Protein AF-A0A950QUF0-F1 (afdb_monomer)

Secondary structure (DSSP, 8-state):
-EESSHHHHHHHHHHHHHHHHHSHHHHHS-PPPEEEEESSHHHHHHHHHHHHHHHHTTT-GGGEEEE-SS-HHHHHHHHTTTTSTT-EEEEETTTTTT---PPPBS-STT--BTTS-EEETTTEEE-S-EEEESS--SSHHHHHHHHTTTSGGG---EEEE-EESTT-HHHHHH-HHHHHHHHHH--SS--HHHHHHHHHHHHHHHHHHHHHHHHHHHHHHHHHHHHHHHHHHHHHHHTTT-SHHHHHHHHHHHHHHHHHHHHHHT-HHHHHHHHHHHHHHHHHHHHHHTSTT----SSS-HHHHHHHHHHHTT--HHHHHHHTT--HHHHHHHHTTSSPPPHHHHHHHHHHHHTTT--HHHHHHHTTPPPHHHHHHHHTT--HHHHHHHHHHHTT--HHHHHTTSSSPPPHHHHHHHHTTSS---HHHHHHHHHHHHHHH---HHHHHHHTT---HHHHHHHTTT--HHHHHHHHHTT--HHHHHHHH-SPPTTHHHHHHHTPPPPHHHHHHHHHHHHHTT--HHHHHHHTT---HHHHHTT-TT--HHHHHHHHHHTTT--HHHHHHHTT--HHHHHHHTTTPPPPHHHHHHHHHHHHTTT--HHHHHHHTT---HHHHHHTTTTS-HHHHHHHHHHHHT--HHHHHHHHT--HHHHHHHHHS-PPPPHHHHHHHHHHHHHHH---HHHHHHHTT---HHHHHHHHTTS-HHHHHHHHHGGGTT-HHHHHHHHT--HHHHHHHHTT----HHHHHHHHHHHHHHH---HHHHHHHHHHHTT---TT----PPP--------------------S-S-HHHHHHHHHHHHHHHHHS-TTSHHHHHHHHHHHHHTT---HHHHHHHHHHHHTT-S-GGG-

Nearest PDB structures (foldseek):
  1nl3-assembly1_B  TM=4.683E-01  e=4.751E-07  Mycobacterium tuberculosis
  2b5a-assembly1_A  TM=7.982E-01  e=3.039E-01  [Bacillus] caldolyticus
  1y7y-assembly1_B  TM=8.575E-01  e=5.130E-01  Aeromonas hydrophila
  3f51-assembly1_A  TM=6.503E-01  e=1.730E-01  Corynebacterium glutamicum
  6jq1-assembly1_A  TM=7.047E-01  e=4.029E-01  Deinococcus geothermalis DSM 11300

Foldseek 3Di:
DEAADLVVLLVVVLVVVCLQCVDPLCVPQFRFQEEEEEQALVRLVVSLVVSLVSCVVVVLNVLEDEAHPPDLVSNVVLLQCRQAGSRYYRYYLPGNPPGQNDHDCCPDPPGGRQLQWTQGPPFGTAGGYEYEYAADDLAPVSVVVSVCNAQPPNGGGHYHYGYHLPPDPLLVVQPVVLSVVQVVPDDNDGDPVSVVVSSVSSSVRVVVVVVVVCVVCCVVVVLLVVLVVVLVVLVVVVVVPDPVSVVLNVVLVVLSVQLVVCVVVVNPVSNVVSSVVNVVSVVVVVVVVVPVPDDDQQPDDLLCLLVVLCVVLVHDLVRLCVQLVHDSVRNVCSNVVVDDDDPSSLVSSLVVVVVVVDDSLSSQSSNDQHDLVVLLVVLPPDDLLCNLVSLCVSSPHQLQSLQCLDVVRDHSVRNVCSNVVVDPDFLVRQLSSLVCCCPRNNHDSVSSCVSNVNDDLVRLLVVLPPPAQLSNLCSLCGPPDQVVLDVLLPPRDPCVSVVRNVHDDDQLVSLVSNLVSVVVVPHDSQSSLVSVVQHDQVVLLVVLPPDALLRSLVSLCVNHSDDLQNLCVQLVHHSVVSVVVVVPDHDQLSSQQSSLVVSVVVPHDSQSSCVSNVQDDLVVQLVVCLPPQQLSSVVSLCSSNVDDLVNPCVQLPHDSVVSCCVNPVSDQDDQSSLLSVLVCCCVVVVHDSVSSCSSSVPDDLVRVLVVLLPDALLVSQCVLCVVPPPPCPVLCVVLVHDSVVVVVSNVLAQDDLSSLLVSLVVCCVPVVHDSVSSSVSNCVNSVNDDPPDDDDDDDDDDDDDDDDDDDDDDDDDDDPDDDPVVVVVVVVVVVVVVVVPDPPDDDPVVVVVLVVVLVPDPDPVVSVVSVVVVVVPDPDPVSD

pLDDT: mean 72.19, std 18.05, range [24.27, 96.0]

Solvent-accessible surface area (backbone atoms only — not comparable to full-atom values): 49624 Å² total; per-residue (Å²): 89,59,30,64,35,60,67,55,29,51,50,57,51,43,55,50,53,50,53,54,60,69,33,74,71,30,62,73,70,58,28,56,16,34,42,35,37,20,80,36,44,67,54,23,53,55,48,46,58,53,44,33,53,63,29,43,82,72,77,46,33,86,42,60,46,71,28,57,67,85,46,66,69,62,30,52,59,47,52,76,45,44,28,37,78,46,22,32,34,31,26,13,69,79,59,66,71,96,64,80,70,64,60,50,67,39,85,52,94,93,46,64,44,43,50,58,74,43,77,41,92,100,67,45,77,35,16,34,31,35,32,42,29,56,47,82,55,84,41,70,72,60,38,49,61,58,48,53,63,13,37,51,96,82,41,46,38,34,73,47,49,29,31,45,65,53,94,27,69,67,45,58,72,45,24,39,75,52,48,53,51,50,58,72,74,29,72,99,60,59,53,67,70,60,53,52,51,40,53,49,50,17,33,52,47,47,48,51,53,50,48,57,49,44,55,55,44,47,59,51,48,48,54,51,49,51,52,48,52,52,47,53,55,48,49,61,47,37,80,72,69,49,70,71,57,50,58,53,47,58,53,51,52,52,37,53,51,51,28,51,50,19,60,76,72,69,35,64,67,57,25,51,53,30,50,50,52,48,50,50,51,49,48,48,47,51,54,60,58,62,43,92,79,75,86,78,60,86,84,56,58,53,18,55,35,51,45,51,56,34,59,74,67,73,50,53,69,65,57,50,19,64,70,31,75,41,59,53,70,63,50,51,34,30,46,69,57,77,43,86,85,52,68,72,59,49,50,34,46,38,49,52,44,34,76,71,73,44,57,61,61,58,47,48,45,41,66,62,35,66,52,51,67,60,53,50,61,73,25,53,93,47,58,51,21,53,28,54,45,48,58,37,54,46,70,69,45,51,45,49,65,51,17,64,63,37,88,77,67,41,51,36,66,58,46,50,34,23,43,70,58,78,44,79,78,52,69,67,55,50,50,35,52,26,46,49,37,23,74,63,67,64,32,60,46,68,63,44,30,50,40,59,69,48,78,50,62,67,54,54,55,58,74,37,58,91,50,52,71,21,51,38,46,46,60,73,47,58,89,56,53,61,61,61,55,27,63,64,43,49,96,49,62,91,61,53,54,54,40,27,45,74,55,49,79,74,55,46,70,53,46,47,35,44,46,53,32,44,33,72,73,65,36,63,54,68,62,50,33,43,73,72,69,22,55,56,44,72,69,52,60,70,59,35,70,98,42,53,51,58,53,40,51,49,53,57,40,65,37,42,59,57,49,72,60,59,50,18,55,79,53,74,45,52,59,68,55,58,56,42,30,75,70,74,43,82,74,55,66,51,48,54,53,44,43,30,58,60,37,36,80,71,63,36,60,43,70,61,53,34,49,57,50,72,44,77,56,63,71,64,56,53,57,74,36,64,87,46,56,66,19,50,35,54,50,49,53,33,65,74,56,61,60,52,73,80,70,47,30,68,75,62,70,51,56,67,68,65,50,45,37,27,58,73,72,54,46,74,71,56,70,77,50,34,52,42,51,33,47,47,47,24,66,80,66,69,37,63,52,68,60,38,26,58,69,53,69,50,82,51,62,65,60,56,52,60,66,44,73,81,49,58,44,46,53,41,55,44,63,76,41,57,90,43,73,89,44,62,70,54,54,23,65,74,74,71,44,57,63,69,57,55,52,40,49,63,69,63,50,78,69,62,68,77,58,50,49,54,54,21,50,50,41,25,77,77,65,66,35,62,43,66,64,48,34,51,51,51,34,51,47,49,69,55,72,66,96,84,69,76,87,85,77,83,87,82,86,86,87,83,89,87,85,89,86,84,82,88,86,87,79,84,83,80,75,101,74,91,56,81,63,61,57,51,52,54,47,54,52,52,50,53,57,54,69,68,59,64,95,83,70,64,74,67,58,60,51,52,56,49,53,58,53,50,70,71,51,90,51,71,66,61,39,50,50,52,53,56,62,50,61,76,74,58,95,56,80,90,80,113

Radius of gyration: 51.94 Å; Cα contacts (8 Å, |Δi|>4): 948; chains: 1; bounding box: 138×56×132 Å

Mean predicted aligned error: 23.49 Å

Structure (mmCIF, N/CA/C/O backbone):
data_AF-A0A950QUF0-F1
#
_entry.id   AF-A0A950QUF0-F1
#
loop_
_atom_site.group_PDB
_atom_site.id
_atom_site.type_symbol
_atom_site.label_atom_id
_atom_site.label_alt_id
_atom_site.label_comp_id
_atom_site.label_asym_id
_atom_site.label_entity_id
_atom_site.label_seq_id
_atom_site.pdbx_PDB_ins_code
_atom_site.Cartn_x
_atom_site.Cartn_y
_atom_site.Cartn_z
_atom_site.occupancy
_atom_site.B_iso_or_equiv
_atom_site.auth_seq_id
_atom_site.auth_comp_id
_atom_site.auth_asym_id
_atom_site.auth_atom_id
_atom_site.pdbx_PDB_model_num
ATOM 1 N N . THR A 1 1 ? -31.342 -5.186 59.972 1.00 90.19 1 THR A N 1
ATOM 2 C CA . THR A 1 1 ? -30.870 -5.818 61.210 1.00 90.19 1 THR A CA 1
ATOM 3 C C . THR A 1 1 ? -29.370 -5.875 61.145 1.00 90.19 1 THR A C 1
ATOM 5 O O . THR A 1 1 ? -28.851 -6.340 60.144 1.00 90.19 1 THR A O 1
ATOM 8 N N . TYR A 1 2 ? -28.683 -5.359 62.157 1.00 91.94 2 TYR A N 1
ATOM 9 C CA . TYR A 1 2 ? -27.223 -5.312 62.172 1.00 91.94 2 TYR A CA 1
ATOM 10 C C . TYR A 1 2 ? -26.726 -5.975 63.447 1.00 91.94 2 TYR A C 1
ATOM 12 O O . TYR A 1 2 ? -27.206 -5.630 64.528 1.00 91.94 2 TYR A O 1
ATOM 20 N N . THR A 1 3 ? -25.832 -6.949 63.312 1.00 91.88 3 THR A N 1
ATOM 21 C CA . THR A 1 3 ? -25.354 -7.795 64.416 1.00 91.88 3 THR A CA 1
ATOM 22 C C . THR A 1 3 ? -23.838 -7.741 64.545 1.00 91.88 3 THR A C 1
ATOM 24 O O . THR A 1 3 ? -23.136 -7.269 63.650 1.00 91.88 3 THR A O 1
ATOM 27 N N . ARG A 1 4 ? -23.301 -8.165 65.689 1.00 90.69 4 ARG A N 1
ATOM 28 C CA . ARG A 1 4 ? -21.857 -8.104 65.924 1.00 90.69 4 ARG A CA 1
ATOM 29 C C . ARG A 1 4 ? -21.158 -9.182 65.119 1.00 90.69 4 ARG A C 1
ATOM 31 O O . ARG A 1 4 ? -20.180 -8.898 64.435 1.00 90.69 4 ARG A O 1
ATOM 38 N N . THR A 1 5 ? -21.711 -10.389 65.156 1.00 91.75 5 THR A N 1
ATOM 39 C CA . THR A 1 5 ? -21.129 -11.570 64.518 1.00 91.75 5 THR A CA 1
ATOM 40 C C . THR A 1 5 ? -22.002 -12.106 63.387 1.00 91.75 5 THR A C 1
ATOM 42 O O . THR A 1 5 ? -23.215 -11.865 63.320 1.00 91.75 5 THR A O 1
ATOM 45 N N . ARG A 1 6 ? -21.378 -12.891 62.504 1.00 93.00 6 ARG A N 1
ATOM 46 C CA . ARG A 1 6 ? -22.056 -13.632 61.433 1.00 93.00 6 ARG A CA 1
ATOM 47 C C . ARG A 1 6 ? -23.062 -14.662 61.968 1.00 93.00 6 ARG A C 1
ATOM 49 O O . ARG A 1 6 ? -24.102 -14.883 61.358 1.00 93.00 6 ARG A O 1
ATOM 56 N N . GLU A 1 7 ? -22.785 -15.270 63.119 1.00 93.38 7 GLU A N 1
ATOM 57 C CA . GLU A 1 7 ? -23.691 -16.242 63.747 1.00 93.38 7 GLU A CA 1
ATOM 58 C C . GLU A 1 7 ? -24.973 -15.580 64.268 1.00 93.38 7 GLU A C 1
ATOM 60 O O . GLU A 1 7 ? -26.074 -16.072 64.014 1.00 93.38 7 GLU A O 1
ATOM 65 N N . GLU A 1 8 ? -24.858 -14.414 64.909 1.00 93.19 8 GLU A N 1
ATOM 66 C CA . G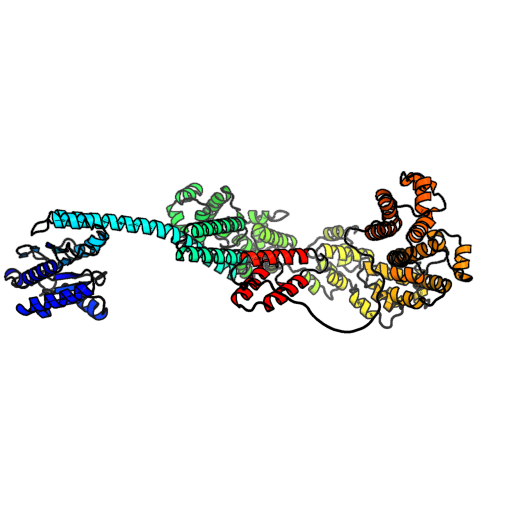LU A 1 8 ? -26.019 -13.602 65.296 1.00 93.19 8 GLU A CA 1
ATOM 67 C C . GLU A 1 8 ? -26.837 -13.164 64.075 1.00 93.19 8 GLU A C 1
ATOM 69 O O . GLU A 1 8 ? -28.068 -13.195 64.121 1.00 93.19 8 GLU A O 1
ATOM 74 N N . LYS A 1 9 ? -26.163 -12.812 62.967 1.00 94.19 9 LYS A N 1
ATOM 75 C CA . LYS A 1 9 ? -26.804 -12.455 61.691 1.00 94.19 9 LYS A CA 1
ATOM 76 C C . LYS A 1 9 ? -27.680 -13.596 61.191 1.00 94.19 9 LYS A C 1
ATOM 78 O O . LYS A 1 9 ? -28.854 -13.390 60.884 1.00 94.19 9 LYS A O 1
ATOM 83 N N . TYR A 1 10 ? -27.113 -14.802 61.115 1.00 95.50 10 TYR A N 1
ATOM 84 C CA . TYR A 1 10 ? -27.828 -15.987 60.648 1.00 95.50 10 TYR A CA 1
ATOM 85 C C . TYR A 1 10 ? -28.983 -16.358 61.563 1.00 95.50 10 TYR A C 1
ATOM 87 O O . TYR A 1 10 ? -30.069 -16.630 61.059 1.00 95.50 10 TYR A O 1
ATOM 95 N N . LYS A 1 11 ? -28.786 -16.311 62.883 1.00 95.00 11 LYS A N 1
ATOM 96 C CA . LYS A 1 11 ? -29.863 -16.559 63.842 1.00 95.00 11 LYS A CA 1
ATOM 97 C C . LYS A 1 11 ? -31.024 -15.581 63.645 1.00 95.00 11 LYS A C 1
ATOM 99 O O . LYS A 1 11 ? -32.147 -16.021 63.436 1.00 95.00 11 LYS A O 1
ATOM 104 N N . ALA A 1 12 ? -30.745 -14.277 63.611 1.00 94.25 12 ALA A N 1
ATOM 105 C CA . ALA A 1 12 ? -31.776 -13.254 63.438 1.00 94.25 12 ALA A CA 1
ATOM 106 C C . ALA A 1 12 ? -32.532 -13.389 62.104 1.00 94.25 12 ALA A C 1
ATOM 108 O O . ALA A 1 12 ? -33.741 -13.174 62.055 1.00 94.25 12 ALA A O 1
ATOM 109 N N . LEU A 1 13 ? -31.835 -13.754 61.023 1.00 96.00 13 LEU A N 1
ATOM 110 C CA . LEU A 1 13 ? -32.458 -14.019 59.726 1.00 96.00 13 LEU A CA 1
ATOM 111 C C . LEU A 1 13 ? -33.367 -15.251 59.773 1.00 96.00 13 LEU A C 1
ATOM 113 O O . LEU A 1 13 ? -34.480 -15.200 59.257 1.00 96.00 13 LEU A O 1
ATOM 117 N N . ILE A 1 14 ? -32.906 -16.349 60.376 1.00 95.12 14 ILE A N 1
ATOM 118 C CA . ILE A 1 14 ? -33.674 -17.597 60.482 1.00 95.12 14 ILE A CA 1
ATOM 119 C C . ILE A 1 14 ? -34.921 -17.391 61.347 1.00 95.12 14 ILE A C 1
ATOM 121 O O . ILE A 1 14 ? -36.003 -17.799 60.930 1.00 95.12 14 ILE A O 1
ATOM 125 N N . ASP A 1 15 ? -34.791 -16.715 62.491 1.00 93.06 15 ASP A N 1
ATOM 126 C CA . ASP A 1 15 ? -35.910 -16.401 63.388 1.00 93.06 15 ASP A CA 1
ATOM 127 C C . ASP A 1 15 ? -36.995 -15.597 62.648 1.00 93.06 15 ASP A C 1
ATOM 129 O O . ASP A 1 15 ? -38.187 -15.902 62.730 1.00 93.06 15 ASP A O 1
ATOM 133 N N . ASP A 1 16 ? -36.580 -14.616 61.845 1.00 92.62 16 ASP A N 1
ATOM 134 C CA . ASP A 1 16 ? -37.475 -13.815 61.012 1.00 92.62 16 ASP A CA 1
ATOM 135 C C . ASP A 1 16 ? -38.139 -14.636 59.889 1.00 92.62 16 ASP A C 1
ATOM 137 O O . ASP A 1 16 ? -39.334 -14.471 59.635 1.00 92.62 16 ASP A O 1
ATOM 141 N N . VAL A 1 17 ? -37.410 -15.552 59.237 1.00 92.56 17 VAL A N 1
ATOM 142 C CA . VAL A 1 17 ? -37.986 -16.482 58.246 1.00 92.56 17 VAL A CA 1
ATOM 143 C C . VAL A 1 17 ? -39.046 -17.366 58.898 1.00 92.56 17 VAL A C 1
ATOM 145 O O . VAL A 1 17 ? -40.154 -17.459 58.374 1.00 92.56 17 VAL A O 1
ATOM 148 N N . VAL A 1 18 ? -38.743 -17.970 60.051 1.00 90.62 18 VAL A N 1
ATOM 149 C CA . VAL A 1 18 ? -39.686 -18.810 60.804 1.00 90.62 18 VAL A CA 1
ATOM 150 C C . VAL A 1 18 ? -40.925 -18.007 61.190 1.00 90.62 18 VAL A C 1
ATOM 152 O O . VAL A 1 18 ? -42.047 -18.481 61.005 1.00 90.62 18 VAL A O 1
ATOM 155 N N . LYS A 1 19 ? -40.760 -16.768 61.659 1.00 87.75 19 LYS A N 1
ATOM 156 C CA . LYS A 1 19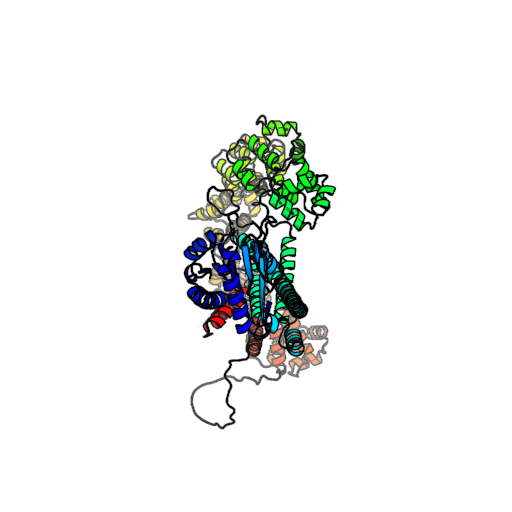 ? -41.872 -15.880 62.020 1.00 87.75 19 LYS A CA 1
ATOM 157 C C . LYS A 1 19 ? -42.780 -15.554 60.829 1.00 87.75 19 LYS A C 1
ATOM 159 O O . LYS A 1 19 ? -44.005 -15.571 60.963 1.00 87.75 19 LYS A O 1
ATOM 164 N N . LEU A 1 20 ? -42.193 -15.296 59.660 1.00 87.81 20 LEU A N 1
ATOM 165 C CA . LEU A 1 20 ? -42.927 -14.985 58.428 1.00 87.81 20 LEU A CA 1
ATOM 166 C C . LEU A 1 20 ? -43.755 -16.165 57.895 1.00 87.81 20 LEU A C 1
ATOM 168 O O . LEU A 1 20 ? -44.671 -15.939 57.104 1.00 87.81 20 LEU A O 1
ATOM 172 N N . VAL A 1 21 ? -43.454 -17.402 58.309 1.00 87.19 21 VAL A N 1
ATOM 173 C CA . VAL A 1 21 ? -44.126 -18.609 57.794 1.00 87.19 21 VAL A CA 1
ATOM 174 C C . VAL A 1 21 ? -44.952 -19.374 58.829 1.00 87.19 21 VAL A C 1
ATOM 176 O O . VAL A 1 21 ? -45.856 -20.104 58.436 1.00 87.19 21 VAL A O 1
ATOM 179 N N . SER A 1 22 ? -44.675 -19.218 60.129 1.00 80.50 22 SER A N 1
ATOM 180 C CA . SER A 1 22 ? -45.321 -19.992 61.206 1.00 80.50 22 SER A CA 1
ATOM 181 C C . SER A 1 22 ? -46.364 -19.216 62.023 1.00 80.50 22 SER A C 1
ATOM 183 O O . SER A 1 22 ? -47.095 -19.815 62.810 1.00 80.50 22 SER A O 1
ATOM 185 N N . THR A 1 23 ? -46.479 -17.896 61.843 1.00 75.88 23 THR A N 1
ATOM 186 C CA . THR A 1 23 ? -47.467 -17.082 62.570 1.00 75.88 23 THR A CA 1
ATOM 187 C C . THR A 1 23 ? -48.897 -17.345 62.096 1.00 75.88 23 THR A C 1
ATOM 189 O O . THR A 1 23 ? -49.161 -17.575 60.915 1.00 75.88 23 THR A O 1
ATOM 192 N N . GLN A 1 24 ? -49.855 -17.281 63.026 1.00 65.44 24 GLN A N 1
ATOM 193 C CA . GLN A 1 24 ? -51.269 -17.525 62.731 1.00 65.44 24 GLN A CA 1
ATOM 194 C C . GLN A 1 24 ? -51.820 -16.520 61.702 1.00 65.44 24 GLN A C 1
ATOM 196 O O . GLN A 1 24 ? -52.626 -16.900 60.856 1.00 65.44 24 GLN A O 1
ATOM 201 N N . GLU A 1 25 ? -51.337 -15.271 61.712 1.00 67.69 25 GLU A N 1
ATOM 202 C CA . GLU A 1 25 ? -51.666 -14.257 60.700 1.00 67.69 25 GLU A CA 1
ATOM 203 C C . GLU A 1 25 ? -51.113 -14.618 59.308 1.00 67.69 25 GLU A C 1
ATOM 205 O O . GLU A 1 25 ? -51.820 -14.477 58.307 1.00 67.69 25 GLU A O 1
ATOM 210 N N . ALA A 1 26 ? -49.886 -15.151 59.230 1.00 64.50 26 ALA A N 1
ATOM 211 C CA . ALA A 1 26 ? -49.282 -15.595 57.972 1.00 64.50 26 ALA A CA 1
ATOM 212 C C . ALA A 1 26 ? -50.003 -16.814 57.366 1.00 64.50 26 ALA A C 1
ATOM 214 O O . ALA A 1 26 ? -50.144 -16.914 56.143 1.00 64.50 26 ALA A O 1
ATOM 215 N N . LEU A 1 27 ? -50.504 -17.721 58.210 1.00 65.12 27 LEU A N 1
ATOM 216 C CA . LEU A 1 27 ? -51.204 -18.938 57.786 1.00 65.12 27 LEU A CA 1
ATOM 217 C C . LEU A 1 27 ? -52.636 -18.678 57.277 1.00 65.12 27 LEU A C 1
ATOM 219 O O . LEU A 1 27 ? -53.136 -19.453 56.464 1.00 65.12 27 LEU A O 1
ATOM 223 N N . GLN A 1 28 ? -53.291 -17.586 57.691 1.00 62.69 28 GLN A N 1
ATOM 224 C CA . GLN A 1 28 ? -54.681 -17.281 57.307 1.00 62.69 28 GLN A CA 1
ATOM 225 C C . GLN A 1 28 ? -54.848 -16.710 55.885 1.00 62.69 28 GLN A C 1
ATOM 227 O O . GLN A 1 28 ? -55.904 -16.891 55.283 1.00 62.69 28 GLN A O 1
ATOM 232 N N . VAL A 1 29 ? -53.838 -16.025 55.329 1.00 57.72 29 VAL A N 1
ATOM 233 C CA . VAL A 1 29 ? -53.965 -15.231 54.076 1.00 57.72 29 VAL A CA 1
ATOM 234 C C . VAL A 1 29 ? -53.033 -15.741 52.952 1.00 57.72 29 VAL A C 1
ATOM 236 O O . VAL A 1 29 ? -52.865 -15.100 51.912 1.00 57.72 29 VAL A O 1
ATOM 239 N N . ALA A 1 30 ? -52.488 -16.949 53.132 1.00 67.56 30 ALA A N 1
ATOM 240 C CA . ALA A 1 30 ? -51.415 -17.585 52.360 1.00 67.56 30 ALA A CA 1
ATOM 241 C C . ALA A 1 30 ? -50.027 -16.956 52.580 1.00 67.56 30 ALA A C 1
ATOM 243 O O . ALA A 1 30 ? -49.813 -15.760 52.346 1.00 67.56 30 ALA A O 1
ATOM 244 N N . VAL A 1 31 ? -49.068 -17.810 52.958 1.00 79.94 31 VAL A N 1
ATOM 245 C CA . VAL A 1 31 ? -47.664 -17.454 53.204 1.00 79.94 31 VAL A CA 1
ATOM 246 C C . VAL A 1 31 ? -47.082 -16.740 51.980 1.00 79.94 31 VAL A C 1
ATOM 248 O O . VAL A 1 31 ? -47.213 -17.206 50.843 1.00 79.94 31 VAL A O 1
ATOM 251 N N . ARG A 1 32 ? -46.463 -15.577 52.197 1.00 87.06 32 ARG A N 1
ATOM 252 C CA . ARG A 1 32 ? -45.861 -14.775 51.123 1.00 87.06 32 ARG A CA 1
ATOM 253 C C . ARG A 1 32 ? -44.542 -15.402 50.661 1.00 87.06 32 ARG A C 1
ATOM 255 O O . ARG A 1 32 ? -43.843 -15.985 51.486 1.00 87.06 32 ARG A O 1
ATOM 262 N N . PRO A 1 33 ? -44.190 -15.310 49.366 1.00 90.81 33 PRO A N 1
ATOM 263 C CA . PRO A 1 33 ? -42.907 -15.804 48.893 1.00 90.81 33 PRO A CA 1
ATOM 264 C C . PRO A 1 33 ? -41.757 -15.019 49.536 1.00 90.81 33 PRO A C 1
ATOM 266 O O . PRO A 1 33 ? -41.827 -13.791 49.659 1.00 90.81 33 PRO A O 1
ATOM 269 N N . ILE A 1 34 ? -40.701 -15.734 49.921 1.00 92.94 34 ILE A N 1
ATOM 270 C CA . ILE A 1 34 ? -39.502 -15.185 50.557 1.00 92.94 34 ILE A CA 1
ATOM 271 C C . ILE A 1 34 ? -38.295 -15.473 49.664 1.00 92.94 34 ILE A C 1
ATOM 273 O O . ILE A 1 34 ? -37.986 -16.626 49.361 1.00 92.94 34 ILE A O 1
ATOM 277 N N . LEU A 1 35 ? -37.588 -14.420 49.266 1.00 92.94 35 LEU A N 1
ATOM 278 C CA . LEU A 1 35 ? -36.304 -14.485 48.582 1.00 92.94 35 LEU A CA 1
ATOM 279 C C . LEU A 1 35 ? -35.198 -14.069 49.549 1.00 92.94 35 LEU A C 1
ATOM 281 O O . LEU A 1 35 ? -35.143 -12.919 49.976 1.00 92.94 35 LEU A O 1
ATOM 285 N N . ILE A 1 36 ? -34.295 -14.992 49.847 1.00 95.06 36 ILE A N 1
ATOM 286 C CA . ILE A 1 36 ? -33.121 -14.776 50.683 1.00 95.06 36 ILE A CA 1
ATOM 287 C C . ILE A 1 36 ? -31.928 -14.604 49.750 1.00 95.06 36 ILE A C 1
ATOM 289 O O . ILE A 1 36 ? -31.498 -15.557 49.105 1.00 95.06 36 ILE A O 1
ATOM 293 N N . ASN A 1 37 ? -31.433 -13.378 49.629 1.00 93.44 37 ASN A N 1
ATOM 294 C CA . ASN A 1 37 ? -30.298 -13.050 48.780 1.00 93.44 37 ASN A CA 1
ATOM 295 C C . ASN A 1 37 ? -29.003 -13.203 49.582 1.00 93.44 37 ASN A C 1
ATOM 297 O O . ASN A 1 37 ? -28.726 -12.372 50.443 1.00 93.44 37 ASN A O 1
ATOM 301 N N . ALA A 1 38 ? -28.254 -14.266 49.292 1.00 93.06 38 ALA A N 1
ATOM 302 C CA . ALA A 1 38 ? -26.960 -14.572 49.889 1.00 93.06 38 ALA A CA 1
ATOM 303 C C . ALA A 1 38 ? -25.811 -13.870 49.144 1.00 93.06 38 ALA A C 1
ATOM 305 O O . ALA A 1 38 ? -25.875 -13.699 47.918 1.00 93.06 38 ALA A O 1
ATOM 306 N N . GLU A 1 39 ? -24.740 -13.519 49.858 1.00 88.75 39 GLU A N 1
ATOM 307 C CA . GLU A 1 39 ? -23.547 -12.873 49.299 1.00 88.75 39 GLU A CA 1
ATOM 308 C C . GLU A 1 39 ? -22.804 -13.788 48.326 1.00 88.75 39 GLU A C 1
ATOM 310 O O . GLU A 1 39 ? -22.406 -13.365 47.238 1.00 88.75 39 GLU A O 1
ATOM 315 N N . SER A 1 40 ? -22.682 -15.067 48.680 1.00 89.12 40 SER A N 1
ATOM 316 C CA . SER A 1 40 ? -21.937 -16.060 47.911 1.00 89.12 40 SER A CA 1
ATOM 317 C C . SER A 1 40 ? -22.694 -17.390 47.789 1.00 89.12 40 SER A C 1
ATOM 319 O O . SER A 1 40 ? -23.598 -17.673 48.582 1.00 89.12 40 SER A O 1
ATOM 321 N N . PRO A 1 41 ? -22.332 -18.245 46.812 1.00 90.06 41 PRO A N 1
ATOM 322 C CA . PRO A 1 41 ? -22.863 -19.607 46.714 1.00 90.06 41 PRO A CA 1
ATOM 323 C C . PRO A 1 41 ? -22.627 -20.450 47.974 1.00 90.06 41 PRO A C 1
ATOM 325 O O . PRO A 1 41 ? -23.470 -21.270 48.332 1.00 90.06 41 PRO A O 1
ATOM 328 N N . ASP A 1 42 ? -21.506 -20.242 48.664 1.00 91.88 42 ASP A N 1
ATOM 329 C CA . ASP A 1 42 ? -21.178 -20.993 49.877 1.00 91.88 42 ASP A CA 1
ATOM 330 C C . ASP A 1 42 ? -22.017 -20.525 51.070 1.00 91.88 42 ASP A C 1
ATOM 332 O O . ASP A 1 42 ? -22.545 -21.352 51.816 1.00 91.88 42 ASP A O 1
ATOM 336 N N . GLU A 1 43 ? -22.237 -19.212 51.208 1.00 92.38 43 GLU A N 1
ATOM 337 C CA . GLU A 1 43 ? -23.187 -18.683 52.191 1.00 92.38 43 GLU A CA 1
ATOM 338 C C . GLU A 1 43 ? -24.611 -19.191 51.912 1.00 92.38 43 GLU A C 1
ATOM 340 O O . GLU A 1 43 ? -25.308 -19.604 52.842 1.00 92.38 43 GLU A O 1
ATOM 345 N N . ALA A 1 44 ? -25.026 -19.242 50.640 1.00 92.56 44 ALA A N 1
ATOM 346 C CA . ALA A 1 44 ? -26.327 -19.779 50.247 1.00 92.56 44 ALA A CA 1
ATOM 347 C C . ALA A 1 44 ? -26.511 -21.239 50.697 1.00 92.56 44 ALA A C 1
ATOM 349 O O . ALA A 1 44 ? -27.566 -21.588 51.223 1.00 92.56 44 ALA A O 1
ATOM 350 N N . ALA A 1 45 ? -25.483 -22.080 50.543 1.00 92.38 45 ALA A N 1
ATOM 351 C CA . ALA A 1 45 ? -25.518 -23.476 50.976 1.00 92.38 45 ALA A CA 1
ATOM 352 C C . ALA A 1 45 ? -25.575 -23.620 52.510 1.00 92.38 45 ALA A C 1
ATOM 354 O O . ALA A 1 45 ? -26.317 -24.453 53.036 1.00 92.38 45 ALA A O 1
ATOM 355 N N . ILE A 1 46 ? -24.827 -22.789 53.248 1.00 94.19 46 ILE A N 1
ATOM 356 C CA . ILE A 1 46 ? -24.869 -22.774 54.720 1.00 94.19 46 ILE A CA 1
ATOM 357 C C . ILE A 1 46 ? -26.266 -22.378 55.209 1.00 94.19 46 ILE A C 1
ATOM 359 O O . ILE A 1 46 ? -26.836 -23.049 56.076 1.00 94.19 46 ILE A O 1
ATOM 363 N N . LEU A 1 47 ? -26.822 -21.301 54.651 1.00 95.06 47 LEU A N 1
ATOM 364 C CA . LEU A 1 47 ? -28.151 -20.808 54.996 1.00 95.06 47 LEU A CA 1
ATOM 365 C C . LEU A 1 47 ? -29.238 -21.811 54.629 1.00 95.06 47 LEU A C 1
ATOM 367 O O . LEU A 1 47 ? -30.129 -22.043 55.440 1.00 95.06 47 LEU A O 1
ATOM 371 N N . GLU A 1 48 ? -29.144 -22.453 53.464 1.00 94.69 48 GLU A N 1
ATOM 372 C CA . GLU A 1 48 ? -30.104 -23.471 53.044 1.00 94.69 48 GLU A CA 1
ATOM 373 C C . GLU A 1 48 ? -30.211 -24.601 54.071 1.00 94.69 48 GLU A C 1
ATOM 375 O O . GLU A 1 48 ? -31.308 -24.898 54.543 1.00 94.69 48 GLU A O 1
ATOM 380 N N . LYS A 1 49 ? -29.080 -25.158 54.515 1.00 94.31 49 LYS A N 1
ATOM 381 C CA . LYS A 1 49 ? -29.073 -26.219 55.529 1.00 94.31 49 LYS A CA 1
ATOM 382 C C . LYS A 1 49 ? -29.680 -25.767 56.862 1.00 94.31 49 LYS A C 1
ATOM 384 O O . LYS A 1 49 ? -30.456 -26.508 57.467 1.00 94.31 49 LYS A O 1
ATOM 389 N N . ARG A 1 50 ? -29.325 -24.568 57.336 1.00 95.50 50 ARG A N 1
ATOM 390 C CA . ARG A 1 50 ? -29.775 -24.050 58.641 1.00 95.50 50 ARG A CA 1
ATOM 391 C C . ARG A 1 50 ? -31.256 -23.673 58.637 1.00 95.50 50 ARG A C 1
ATOM 393 O O . ARG A 1 50 ? -31.975 -24.036 59.562 1.00 95.50 50 ARG A O 1
ATOM 400 N N . ILE A 1 51 ? -31.717 -23.003 57.582 1.00 94.75 51 ILE A N 1
ATOM 401 C CA . ILE A 1 51 ? -33.127 -22.642 57.409 1.00 94.75 51 ILE A CA 1
ATOM 402 C C . ILE A 1 51 ? -33.965 -23.910 57.252 1.00 94.75 51 ILE A C 1
ATOM 404 O O . ILE A 1 51 ? -35.007 -24.023 57.889 1.00 94.75 51 ILE A O 1
ATOM 408 N N . ARG A 1 52 ? -33.507 -24.897 56.468 1.00 94.25 52 ARG A N 1
ATOM 409 C CA . ARG A 1 52 ? -34.227 -26.169 56.305 1.00 94.25 52 ARG A CA 1
ATOM 410 C C . ARG A 1 52 ? -34.423 -26.882 57.638 1.00 94.25 52 ARG A C 1
ATOM 412 O O . ARG A 1 52 ? -35.517 -27.372 57.887 1.00 94.25 52 ARG A O 1
ATOM 419 N N . ALA A 1 53 ? -33.390 -26.915 58.483 1.00 92.56 53 ALA A N 1
ATOM 420 C CA . ALA A 1 53 ? -33.473 -27.504 59.816 1.00 92.56 53 ALA A CA 1
ATOM 421 C C . ALA A 1 53 ? -34.485 -26.763 60.706 1.00 92.56 53 ALA A C 1
ATOM 423 O O . ALA A 1 53 ? -35.392 -27.394 61.233 1.00 92.56 53 ALA A O 1
ATOM 424 N N . ALA A 1 54 ? -34.399 -25.432 60.790 1.00 91.56 54 ALA A N 1
ATOM 425 C CA . ALA A 1 54 ? -35.339 -24.632 61.580 1.00 91.56 54 ALA A CA 1
ATOM 426 C C . ALA A 1 54 ? -36.793 -24.751 61.084 1.00 91.56 54 ALA A C 1
ATOM 428 O O . ALA A 1 54 ? -37.729 -24.787 61.872 1.00 91.56 54 ALA A O 1
ATOM 429 N N . LEU A 1 55 ? -37.005 -24.850 59.770 1.00 89.56 55 LEU A N 1
ATOM 430 C CA . LEU A 1 55 ? -38.334 -25.059 59.192 1.00 89.56 55 LEU A CA 1
ATOM 431 C C . LEU A 1 55 ? -38.852 -26.489 59.385 1.00 89.56 55 LEU A C 1
ATOM 433 O O . LEU A 1 55 ? -40.067 -26.693 59.402 1.00 89.56 55 LEU A O 1
ATOM 437 N N . ALA A 1 56 ? -37.969 -27.482 59.514 1.00 88.38 56 ALA A N 1
ATOM 438 C CA . ALA A 1 56 ? -38.359 -28.869 59.754 1.00 88.38 56 ALA A CA 1
ATOM 439 C C . ALA A 1 56 ? -39.067 -29.036 61.107 1.00 88.38 56 ALA A C 1
ATOM 441 O O . ALA A 1 56 ? -40.044 -29.784 61.168 1.00 88.38 56 ALA A O 1
ATOM 442 N N . ASP A 1 57 ? -38.667 -28.267 62.127 1.00 84.75 57 ASP A N 1
ATOM 443 C CA . ASP A 1 57 ? -39.332 -28.212 63.442 1.00 84.75 57 ASP A CA 1
ATOM 444 C C . ASP A 1 57 ? -40.806 -27.773 63.344 1.00 84.75 57 ASP A C 1
ATOM 446 O O . ASP A 1 57 ? -41.620 -28.080 64.213 1.00 84.75 57 ASP A O 1
ATOM 450 N N . HIS A 1 58 ? -41.173 -27.107 62.245 1.00 80.31 58 HIS A N 1
ATOM 451 C CA . HIS A 1 58 ? -42.531 -26.663 61.933 1.00 80.31 58 HIS A CA 1
ATOM 452 C C . HIS A 1 58 ? -43.199 -27.463 60.797 1.00 80.31 58 HIS A C 1
ATOM 454 O O . HIS A 1 58 ? -44.273 -27.082 60.341 1.00 80.31 58 HIS A O 1
ATOM 460 N N . HIS A 1 59 ? -42.585 -28.555 60.320 1.00 80.12 59 HIS A N 1
ATOM 461 C CA . HIS A 1 59 ? -43.017 -29.336 59.146 1.00 80.12 59 HIS A CA 1
ATOM 462 C C . HIS A 1 59 ? -43.045 -28.551 57.815 1.00 80.12 59 HIS A C 1
ATOM 464 O O . HIS A 1 59 ? -43.803 -28.879 56.904 1.00 80.12 59 HIS A O 1
ATOM 470 N N . LEU A 1 60 ? -42.199 -27.523 57.679 1.00 81.38 60 LEU A N 1
ATOM 471 C CA . LEU A 1 60 ? -42.133 -26.625 56.513 1.00 81.38 60 LEU A CA 1
ATOM 472 C C . LEU A 1 60 ? -40.830 -26.761 55.702 1.00 81.38 60 LEU A C 1
ATOM 474 O O . LEU A 1 60 ? -40.577 -25.970 54.794 1.00 81.38 60 LEU A O 1
ATOM 478 N N . GLY A 1 61 ? -39.994 -27.757 56.012 1.00 76.56 61 GLY A N 1
ATOM 479 C CA . GLY A 1 61 ? -38.666 -27.925 55.408 1.00 76.56 61 GLY A CA 1
ATOM 480 C C . GLY A 1 61 ? -38.666 -28.053 53.877 1.00 76.56 61 GLY A C 1
ATOM 481 O O . GLY A 1 61 ? -37.716 -27.606 53.235 1.00 76.56 61 GLY A O 1
ATOM 482 N N . ASP A 1 62 ? -39.730 -28.594 53.277 1.00 81.62 62 ASP A N 1
ATOM 483 C CA . ASP A 1 62 ? -39.838 -28.817 51.824 1.00 81.62 62 ASP A CA 1
ATOM 484 C C . ASP A 1 62 ? -40.160 -27.547 51.018 1.00 81.62 62 ASP A C 1
ATOM 486 O O . ASP A 1 62 ? -40.064 -27.545 49.790 1.00 81.62 62 ASP A O 1
ATOM 490 N N . LEU A 1 63 ? -40.506 -26.442 51.690 1.00 80.62 63 LEU A N 1
ATOM 491 C CA . LEU A 1 63 ? -40.787 -25.155 51.042 1.00 80.62 63 LEU A CA 1
ATOM 492 C C . LEU A 1 63 ? -39.523 -24.430 50.560 1.00 80.62 63 LEU A C 1
ATOM 494 O O . LEU A 1 63 ? -39.618 -23.469 49.790 1.00 80.62 63 LEU A O 1
ATOM 498 N N . LEU A 1 64 ? -38.352 -24.878 51.022 1.00 91.00 64 LEU A N 1
ATOM 499 C CA . LEU A 1 64 ? -37.066 -24.245 50.771 1.00 91.00 64 LEU A CA 1
ATOM 500 C C . LEU A 1 64 ? -36.382 -24.788 49.511 1.00 91.00 64 LEU A C 1
ATOM 502 O O . LEU A 1 64 ? -36.054 -25.977 49.424 1.00 91.00 64 LEU A O 1
ATOM 506 N N . ALA A 1 65 ? -36.066 -23.888 48.585 1.00 91.88 65 ALA A N 1
ATOM 507 C CA . ALA A 1 65 ? -35.251 -24.155 47.406 1.00 91.88 65 ALA A CA 1
ATOM 508 C C . ALA A 1 65 ? -33.967 -23.306 47.395 1.00 91.88 65 ALA A C 1
ATOM 510 O O . ALA A 1 65 ? -33.910 -22.236 48.001 1.00 91.88 65 ALA A O 1
ATOM 511 N N . ILE A 1 66 ? -32.940 -23.776 46.683 1.00 92.75 66 ILE A N 1
ATOM 512 C CA . ILE A 1 66 ? -31.653 -23.085 46.523 1.00 92.75 66 ILE A CA 1
ATOM 513 C C . ILE A 1 66 ? -31.370 -22.765 45.057 1.00 92.75 66 ILE A C 1
ATOM 515 O O . ILE A 1 66 ? -31.685 -23.558 44.169 1.00 92.75 66 ILE A O 1
ATOM 519 N N . VAL A 1 67 ? -30.761 -21.602 44.835 1.00 90.12 67 VAL A N 1
ATOM 520 C CA . VAL A 1 67 ? -30.252 -21.116 43.551 1.00 90.12 67 VAL A CA 1
ATOM 521 C C . VAL A 1 67 ? -28.824 -20.611 43.764 1.00 90.12 67 VAL A C 1
ATOM 523 O O . VAL A 1 67 ? -28.594 -19.445 44.080 1.00 90.12 67 VAL A O 1
ATOM 526 N N . ASP A 1 68 ? -27.858 -21.519 43.657 1.00 87.00 68 ASP A N 1
ATOM 527 C CA . ASP A 1 68 ? -26.432 -21.276 43.927 1.00 87.00 68 ASP A CA 1
ATOM 528 C C . ASP A 1 68 ? -25.593 -21.108 42.650 1.00 87.00 68 ASP A C 1
ATOM 530 O O . ASP A 1 68 ? -24.410 -20.780 42.731 1.00 87.00 68 ASP A O 1
ATOM 534 N N . GLY A 1 69 ? -26.194 -21.293 41.470 1.00 83.75 69 GLY A N 1
ATOM 535 C CA . GLY A 1 69 ? -25.534 -21.149 40.174 1.00 83.75 69 GLY A CA 1
ATOM 536 C C . GLY A 1 69 ? -24.756 -22.384 39.749 1.00 83.75 69 GLY A C 1
ATOM 537 O O . GLY A 1 69 ? -24.105 -22.360 38.709 1.00 83.75 69 GLY A O 1
ATOM 538 N N . ARG A 1 70 ? -24.808 -23.473 40.528 1.00 84.69 70 ARG A N 1
ATOM 539 C CA . ARG A 1 70 ? -24.077 -24.710 40.221 1.00 84.69 70 ARG A CA 1
ATOM 540 C C . ARG A 1 70 ? -24.825 -25.602 39.230 1.00 84.69 70 ARG A C 1
ATOM 542 O O . ARG A 1 70 ? -24.213 -26.475 38.621 1.00 84.69 70 ARG A O 1
ATOM 549 N N . ASN A 1 71 ? -26.137 -25.412 39.065 1.00 85.75 71 ASN A N 1
ATOM 550 C CA . ASN A 1 71 ? -26.958 -26.173 38.122 1.00 85.75 71 ASN A CA 1
ATOM 551 C C . ASN A 1 71 ? -28.005 -25.273 37.454 1.00 85.75 71 ASN A C 1
ATOM 553 O O . ASN A 1 71 ? -29.097 -25.078 37.986 1.00 85.75 71 ASN A O 1
ATOM 557 N N . GLU A 1 72 ? -27.691 -24.782 36.255 1.00 81.44 72 GLU A N 1
ATOM 558 C CA . GLU A 1 72 ? -28.536 -23.834 35.517 1.00 81.44 72 GLU A CA 1
ATOM 559 C C . GLU A 1 72 ? -29.963 -24.347 35.267 1.00 81.44 72 GLU A C 1
ATOM 561 O O . GLU A 1 72 ? -30.921 -23.586 35.390 1.00 81.44 72 GLU A O 1
ATOM 566 N N . ALA A 1 73 ? -30.141 -25.637 34.960 1.00 82.69 73 ALA A N 1
ATOM 567 C CA . ALA A 1 73 ? -31.456 -26.204 34.659 1.00 82.69 73 ALA A CA 1
ATOM 568 C C . ALA A 1 73 ? -32.355 -26.287 35.905 1.00 82.69 73 ALA A C 1
ATOM 570 O O . ALA A 1 73 ? -33.535 -25.920 35.853 1.00 82.69 73 ALA A O 1
ATOM 571 N N . ARG A 1 74 ? -31.800 -26.739 37.039 1.00 88.38 74 ARG A N 1
ATOM 572 C CA . ARG A 1 74 ? -32.496 -26.736 38.337 1.00 88.38 74 ARG A CA 1
ATOM 573 C C . ARG A 1 74 ? -32.801 -25.305 38.762 1.00 88.38 74 ARG A C 1
ATOM 575 O O . ARG A 1 74 ? -33.924 -25.008 39.161 1.00 88.38 74 ARG A O 1
ATOM 582 N N . ASP A 1 75 ? -31.820 -24.424 38.646 1.00 87.38 75 ASP A N 1
ATOM 583 C CA . ASP A 1 75 ? -31.927 -23.043 39.091 1.00 87.38 75 ASP A CA 1
ATOM 584 C C . ASP A 1 75 ? -32.987 -22.291 38.278 1.00 87.38 75 ASP A C 1
ATOM 586 O O . ASP A 1 75 ? -33.854 -21.649 38.865 1.00 87.38 75 ASP A O 1
ATOM 590 N N . ALA A 1 76 ? -33.039 -22.470 36.954 1.00 83.25 76 ALA A N 1
ATOM 591 C CA . ALA A 1 76 ? -34.112 -21.942 36.110 1.00 83.25 76 ALA A CA 1
ATOM 592 C C . ALA A 1 76 ? -35.500 -22.474 36.520 1.00 83.25 76 ALA A C 1
ATOM 594 O O . ALA A 1 76 ? -36.477 -21.719 36.576 1.00 83.25 76 ALA A O 1
ATOM 595 N N . TRP A 1 77 ? -35.598 -23.766 36.856 1.00 86.19 77 TRP A N 1
ATOM 596 C CA . TRP A 1 77 ? -36.841 -24.391 37.324 1.00 86.19 77 TRP A CA 1
ATOM 597 C C . TRP A 1 77 ? -37.320 -23.819 38.667 1.00 86.19 77 TRP A C 1
ATOM 599 O O . TRP A 1 77 ? -38.531 -23.632 38.849 1.00 86.19 77 TRP A O 1
ATOM 609 N N . VAL A 1 78 ? -36.392 -23.528 39.584 1.00 88.00 78 VAL A N 1
ATOM 610 C CA . VAL A 1 78 ? -36.668 -22.899 40.884 1.00 88.00 78 VAL A CA 1
ATOM 611 C C . VAL A 1 78 ? -37.036 -21.426 40.698 1.00 88.00 78 VAL A C 1
ATOM 613 O O . VAL A 1 78 ? -38.070 -20.998 41.209 1.00 88.00 78 VAL A O 1
ATOM 616 N N . ILE A 1 79 ? -36.263 -20.669 39.908 1.00 86.88 79 ILE A N 1
ATOM 617 C CA . ILE A 1 79 ? -36.503 -19.251 39.589 1.00 86.88 79 ILE A CA 1
ATOM 618 C C . ILE A 1 79 ? -37.932 -19.041 39.069 1.00 86.88 79 ILE A C 1
ATOM 620 O O . ILE A 1 79 ? -38.646 -18.163 39.553 1.00 86.88 79 ILE A O 1
ATOM 624 N N . ALA A 1 80 ? -38.395 -19.896 38.151 1.00 86.06 80 ALA A N 1
ATOM 625 C CA . ALA A 1 80 ? -39.750 -19.830 37.599 1.00 86.06 80 ALA A CA 1
ATOM 626 C C . ALA A 1 80 ? -40.872 -20.034 38.642 1.00 86.06 80 ALA A C 1
ATOM 628 O O . ALA A 1 80 ? -42.035 -19.732 38.370 1.00 86.06 80 ALA A O 1
ATOM 629 N N . ARG A 1 81 ? -40.549 -20.570 39.825 1.00 87.56 81 ARG A N 1
ATOM 630 C CA . ARG A 1 81 ? -41.497 -20.907 40.897 1.00 87.56 81 ARG A CA 1
ATOM 631 C C . ARG A 1 81 ? -41.352 -20.039 42.146 1.00 87.56 81 ARG A C 1
ATOM 633 O O . ARG A 1 81 ? -42.209 -20.143 43.019 1.00 87.56 81 ARG A O 1
ATOM 640 N N . MET A 1 82 ? -40.355 -19.153 42.209 1.00 88.69 82 MET A N 1
ATOM 641 C CA . MET A 1 82 ? -40.070 -18.311 43.382 1.00 88.69 82 MET A CA 1
ATOM 642 C C . MET A 1 82 ? -41.243 -17.431 43.828 1.00 88.69 82 MET A C 1
ATOM 644 O O . MET A 1 82 ? -41.319 -17.067 44.991 1.00 88.69 82 MET A O 1
ATOM 648 N N . GLY A 1 83 ? -42.153 -17.068 42.919 1.00 87.44 83 GLY A N 1
ATOM 649 C CA . GLY A 1 83 ? -43.299 -16.209 43.233 1.00 87.44 83 GLY A CA 1
ATOM 650 C C . GLY A 1 83 ? -44.549 -16.948 43.724 1.00 87.44 83 GLY A C 1
ATOM 651 O O . GLY A 1 83 ? -45.574 -16.310 43.958 1.00 87.44 83 GLY A O 1
ATOM 652 N N . ARG A 1 84 ? -44.506 -18.283 43.849 1.00 88.44 84 ARG A N 1
ATOM 653 C CA . ARG A 1 84 ? -45.651 -19.073 44.328 1.00 88.44 84 ARG A CA 1
ATOM 654 C C . ARG A 1 84 ? -45.922 -18.811 45.819 1.00 88.44 84 ARG A C 1
ATOM 656 O O . ARG A 1 84 ? -44.977 -18.546 46.561 1.00 88.44 84 ARG A O 1
ATOM 663 N N . PRO A 1 85 ? -47.183 -18.932 46.281 1.00 86.25 85 PRO A N 1
ATOM 664 C CA . PRO A 1 85 ? -47.493 -18.857 47.707 1.00 86.25 85 PRO A CA 1
ATOM 665 C C . PRO A 1 85 ? -46.641 -19.860 48.501 1.00 86.25 85 PRO A C 1
ATOM 667 O O . PRO A 1 85 ? -46.536 -21.020 48.103 1.00 86.25 85 PRO A O 1
ATOM 670 N N . GLY A 1 86 ? -46.022 -19.406 49.590 1.00 86.06 86 GLY A N 1
ATOM 671 C CA . GLY A 1 86 ? -45.185 -20.218 50.476 1.00 86.06 86 GLY A CA 1
ATOM 672 C C . GLY A 1 86 ? -43.797 -20.587 49.948 1.00 86.06 86 GLY A C 1
ATOM 673 O O . GLY A 1 86 ? -43.080 -21.303 50.637 1.00 86.06 86 GLY A O 1
ATOM 674 N N . ALA A 1 87 ? -43.390 -20.128 48.760 1.00 89.75 87 ALA A N 1
ATOM 675 C CA . ALA A 1 87 ? -42.058 -20.423 48.238 1.00 89.75 87 ALA A CA 1
ATOM 676 C C . ALA A 1 87 ? -40.972 -19.690 49.043 1.00 89.75 87 ALA A C 1
ATOM 678 O O . ALA A 1 87 ? -40.995 -18.463 49.137 1.00 89.75 87 ALA A O 1
ATOM 679 N N . ILE A 1 88 ? -39.993 -20.427 49.572 1.00 93.50 88 ILE A N 1
ATOM 680 C CA . ILE A 1 88 ? -38.819 -19.862 50.247 1.00 93.50 88 ILE A CA 1
ATOM 681 C C . ILE A 1 88 ? -37.607 -20.207 49.397 1.00 93.50 88 ILE A C 1
ATOM 683 O O . ILE A 1 88 ? -37.348 -21.374 49.115 1.00 93.50 88 ILE A O 1
ATOM 687 N N . THR A 1 89 ? -36.868 -19.204 48.940 1.00 93.31 89 THR A N 1
ATOM 688 C CA . THR A 1 89 ? -35.709 -19.439 48.079 1.00 93.31 89 THR A CA 1
ATOM 689 C C . THR A 1 89 ? -34.471 -18.736 48.592 1.00 93.31 89 THR A C 1
ATOM 691 O O . THR A 1 89 ? -34.486 -17.520 48.748 1.00 93.31 89 THR A O 1
ATOM 694 N N . VAL A 1 90 ? -33.387 -19.485 48.783 1.00 94.31 90 VAL A N 1
ATOM 695 C CA . VAL A 1 90 ? -32.049 -18.937 49.027 1.00 94.31 90 VAL A CA 1
ATOM 696 C C . VAL A 1 90 ? -31.321 -18.834 47.693 1.00 94.31 90 VAL A C 1
ATOM 698 O O . VAL A 1 90 ? -31.110 -19.840 47.020 1.00 94.31 90 VAL A O 1
ATOM 701 N N . ALA A 1 91 ? -30.960 -17.623 47.285 1.00 91.88 91 ALA A N 1
ATOM 702 C CA . ALA A 1 91 ? -30.306 -17.358 46.012 1.00 91.88 91 ALA A CA 1
ATOM 703 C C . ALA A 1 91 ? -28.981 -16.624 46.220 1.00 91.88 91 ALA A C 1
ATOM 705 O O . ALA A 1 91 ? -28.946 -15.594 46.889 1.00 91.88 91 ALA A O 1
ATOM 706 N N . ALA A 1 92 ? -27.910 -17.107 45.593 1.00 87.81 92 ALA A N 1
ATOM 707 C CA . ALA A 1 92 ? -26.666 -16.355 45.489 1.00 87.81 92 ALA A CA 1
ATOM 708 C C . ALA A 1 92 ? -26.869 -15.136 44.569 1.00 87.81 92 ALA A C 1
ATOM 710 O O . ALA A 1 92 ? -27.494 -15.239 43.505 1.00 87.81 92 ALA A O 1
ATOM 711 N N . GLN A 1 93 ? -26.314 -13.986 44.961 1.00 71.19 93 GLN A N 1
ATOM 712 C CA . GLN A 1 93 ? -26.555 -12.665 44.358 1.00 71.19 93 GLN A CA 1
ATOM 713 C C . GLN A 1 93 ? -26.429 -12.597 42.819 1.00 71.19 93 GLN A C 1
ATOM 715 O O . GLN A 1 93 ? -27.060 -11.759 42.168 1.00 71.19 93 GLN A O 1
ATOM 720 N N . VAL A 1 94 ? -25.628 -13.474 42.212 1.00 58.72 94 VAL A N 1
ATOM 721 C CA . VAL A 1 94 ? -25.285 -13.445 40.781 1.00 58.72 94 VAL A CA 1
ATOM 722 C C . VAL A 1 94 ? -26.298 -14.192 39.896 1.00 58.72 94 VAL A C 1
ATOM 724 O O . VAL A 1 94 ? -26.457 -13.852 38.724 1.00 58.72 94 VAL A O 1
ATOM 727 N N . VAL A 1 95 ? -27.037 -15.163 40.436 1.00 58.69 95 VAL A N 1
ATOM 728 C CA . VAL A 1 95 ? -27.659 -16.235 39.628 1.00 58.69 95 VAL A CA 1
ATOM 729 C C . VAL A 1 95 ? -29.071 -15.890 39.142 1.00 58.69 95 VAL A C 1
ATOM 731 O O . VAL A 1 95 ? -29.550 -16.407 38.139 1.00 58.69 95 VAL A O 1
ATOM 734 N N . SER A 1 96 ? -29.754 -14.956 39.801 1.00 56.22 96 SER A N 1
ATOM 735 C CA . SER A 1 96 ? -31.163 -14.648 39.518 1.00 56.22 96 SER A CA 1
ATOM 736 C C . SER A 1 96 ? -31.373 -13.448 38.580 1.00 56.22 96 SER A C 1
ATOM 738 O O . SER A 1 96 ? -32.491 -12.926 38.485 1.00 56.22 96 SER A O 1
ATOM 740 N N . ARG A 1 97 ? -30.325 -12.930 37.922 1.00 66.56 97 ARG A N 1
ATOM 741 C CA . ARG A 1 97 ? -30.425 -11.756 37.031 1.00 66.56 97 ARG A CA 1
ATOM 742 C C . ARG A 1 97 ? -31.258 -12.072 35.777 1.00 66.56 97 ARG A C 1
ATOM 744 O O . ARG A 1 97 ? -31.184 -13.160 35.222 1.00 66.56 97 ARG A O 1
ATOM 751 N N . GLY A 1 98 ? -32.079 -11.110 35.345 1.00 67.56 98 GLY A N 1
ATOM 752 C CA . GLY A 1 98 ? -32.864 -11.195 34.102 1.00 67.56 98 GLY A CA 1
ATOM 753 C C . GLY A 1 98 ? -34.198 -11.953 34.176 1.00 67.56 98 GLY A C 1
ATOM 754 O O . GLY A 1 98 ? -34.949 -11.920 33.207 1.00 67.56 98 GLY A O 1
ATOM 755 N N . HIS A 1 99 ? -34.535 -12.578 35.308 1.00 70.56 99 HIS A N 1
ATOM 756 C CA . HIS A 1 99 ? -35.773 -13.347 35.458 1.00 70.56 99 HIS A CA 1
ATOM 757 C C . HIS A 1 99 ? -36.833 -12.589 36.265 1.00 70.56 99 HIS A C 1
ATOM 759 O O . HIS A 1 99 ? -36.548 -12.040 37.331 1.00 70.56 99 HIS A O 1
ATOM 765 N N . ASP A 1 100 ? -38.065 -12.565 35.754 1.00 76.56 100 ASP A N 1
ATOM 766 C CA . ASP A 1 100 ? -39.199 -11.923 36.418 1.00 76.56 100 ASP A CA 1
ATOM 767 C C . ASP A 1 100 ? -39.855 -12.862 37.443 1.00 76.56 100 ASP A C 1
ATOM 769 O O . ASP A 1 100 ? -40.346 -13.933 37.080 1.00 76.56 100 ASP A O 1
ATOM 773 N N . ILE A 1 101 ? -39.887 -12.454 38.716 1.00 85.44 101 ILE A N 1
ATOM 774 C CA . ILE A 1 101 ? -40.570 -13.190 39.787 1.00 85.44 101 ILE A CA 1
ATOM 775 C C . ILE A 1 101 ? -42.039 -12.762 39.786 1.00 85.44 101 ILE A C 1
ATOM 777 O O . ILE A 1 101 ? -42.417 -11.751 40.378 1.00 85.44 101 ILE A O 1
ATOM 781 N N . LYS A 1 102 ? -42.877 -13.540 39.098 1.00 85.56 102 LYS A N 1
ATOM 782 C CA . LYS A 1 102 ? -44.319 -13.285 39.008 1.00 85.56 102 LYS A CA 1
ATOM 783 C C . LYS A 1 102 ? -45.028 -13.734 40.280 1.00 85.56 102 LYS A C 1
ATOM 785 O O . LYS A 1 102 ? -45.018 -14.919 40.603 1.00 85.56 102 LYS A O 1
ATOM 790 N N . ILE A 1 103 ? -45.683 -12.793 40.950 1.00 87.50 103 ILE A N 1
ATOM 791 C CA . ILE A 1 103 ? -46.474 -13.047 42.154 1.00 87.50 103 ILE A CA 1
ATOM 792 C C . ILE A 1 103 ? -47.965 -13.048 41.779 1.00 87.50 103 ILE A C 1
ATOM 794 O O . ILE A 1 103 ? -48.404 -12.122 41.089 1.00 87.50 103 ILE A O 1
ATOM 798 N N . PRO A 1 104 ? -48.752 -14.040 42.227 1.00 86.00 104 PRO A N 1
ATOM 799 C CA . PRO A 1 104 ? -50.200 -14.056 42.051 1.00 86.00 104 PRO A CA 1
ATOM 800 C C . PRO A 1 104 ? -50.883 -12.807 42.628 1.00 86.00 104 PRO A C 1
ATOM 802 O O . PRO A 1 104 ? -50.713 -12.472 43.802 1.00 86.00 104 PRO A O 1
ATOM 805 N N . ASP A 1 105 ? -51.685 -12.132 41.805 1.00 84.69 105 ASP A N 1
ATOM 806 C CA . ASP A 1 105 ? -52.497 -10.966 42.185 1.00 84.69 105 ASP A CA 1
ATOM 807 C C . ASP A 1 105 ? -54.002 -11.270 42.259 1.00 84.69 105 ASP A C 1
ATOM 809 O O . ASP A 1 105 ? -54.815 -10.366 42.433 1.00 84.69 105 ASP A O 1
ATOM 813 N N . GLY A 1 106 ? -54.377 -12.549 42.161 1.00 82.06 106 GLY A N 1
ATOM 814 C CA . GLY A 1 106 ? -55.769 -13.001 42.194 1.00 82.06 106 GLY A CA 1
ATOM 815 C C . GLY A 1 106 ? -56.558 -12.760 40.903 1.00 82.06 106 GLY A C 1
ATOM 816 O O . GLY A 1 106 ? -57.756 -13.025 40.876 1.00 82.06 106 GLY A O 1
ATOM 817 N N . SER A 1 107 ? -55.916 -12.292 39.824 1.00 82.62 107 SER A N 1
ATOM 818 C CA . SER A 1 107 ? -56.566 -12.106 38.514 1.00 82.62 107 SER A CA 1
ATOM 819 C C . SER A 1 107 ? -56.968 -13.419 37.830 1.00 82.62 107 SER A C 1
ATOM 821 O O . SER A 1 107 ? -57.885 -13.437 37.009 1.00 82.62 107 SER A O 1
ATOM 823 N N . GLN A 1 108 ? -56.302 -14.528 38.161 1.00 79.81 108 GLN A N 1
ATOM 824 C CA . GLN A 1 108 ? -56.630 -15.860 37.655 1.00 79.81 108 GLN A CA 1
ATOM 825 C C . GLN A 1 108 ? -57.528 -16.607 38.646 1.00 79.81 108 GLN A C 1
ATOM 827 O O . GLN A 1 108 ? -57.254 -16.637 39.847 1.00 79.81 108 GLN A O 1
ATOM 832 N N . ALA A 1 109 ? -58.588 -17.240 38.133 1.00 72.38 109 ALA A N 1
ATOM 833 C CA . ALA A 1 109 ? -59.545 -17.988 38.944 1.00 72.38 109 ALA A CA 1
ATOM 834 C C . ALA A 1 109 ? -58.835 -19.058 39.798 1.00 72.38 109 ALA A C 1
ATOM 836 O O . ALA A 1 109 ? -58.115 -19.906 39.273 1.00 72.38 109 ALA A O 1
ATOM 837 N N . GLY A 1 110 ? -59.035 -18.999 41.118 1.00 75.12 110 GLY A N 1
ATOM 838 C CA . GLY A 1 110 ? -58.431 -19.923 42.084 1.00 75.12 110 GLY A CA 1
ATOM 839 C C . GLY A 1 110 ? -57.043 -19.531 42.610 1.00 75.12 110 GLY A C 1
ATOM 840 O O . GLY A 1 110 ? -56.499 -20.267 43.430 1.00 75.12 110 GLY A O 1
ATOM 841 N N . GLN A 1 111 ? -56.463 -18.396 42.196 1.00 79.88 111 GLN A N 1
ATOM 842 C CA . GLN A 1 111 ? -55.201 -17.901 42.762 1.00 79.88 111 GLN A CA 1
ATOM 843 C C . GLN A 1 111 ? -55.425 -16.891 43.900 1.00 79.88 111 GLN A C 1
ATOM 845 O O . GLN A 1 111 ? -56.277 -16.011 43.773 1.00 79.88 111 GLN A O 1
ATOM 850 N N . PRO A 1 112 ? -54.647 -16.957 44.999 1.00 83.38 112 PRO A N 1
ATOM 851 C CA . PRO A 1 112 ? -54.701 -15.946 46.049 1.00 83.38 112 PRO A CA 1
ATOM 852 C C . PRO A 1 112 ? -54.102 -14.619 45.562 1.00 83.38 112 PRO A C 1
ATOM 854 O O . PRO A 1 112 ? -53.142 -14.605 44.793 1.00 83.38 112 PRO A O 1
ATOM 857 N N . ASN A 1 113 ? -54.631 -13.494 46.046 1.00 86.06 113 ASN A N 1
ATOM 858 C CA . ASN A 1 113 ? -53.998 -12.191 45.856 1.00 86.06 113 ASN A CA 1
ATOM 859 C C . ASN A 1 113 ? -52.926 -11.976 46.934 1.00 86.06 113 ASN A C 1
ATOM 861 O O . ASN A 1 113 ? -53.238 -11.590 48.064 1.00 86.06 113 ASN A O 1
ATOM 865 N N . LEU A 1 114 ? -51.657 -12.203 46.585 1.00 87.00 114 LEU A N 1
ATOM 866 C CA . LEU A 1 114 ? -50.551 -12.054 47.535 1.00 87.00 114 LEU A CA 1
ATOM 867 C C . LEU A 1 114 ? -50.115 -10.592 47.741 1.00 87.00 114 LEU A C 1
ATOM 869 O O . LEU A 1 114 ? -49.290 -10.314 48.608 1.00 87.00 114 LEU A O 1
ATOM 873 N N . TYR A 1 115 ? -50.675 -9.638 46.992 1.00 86.25 115 TYR A N 1
ATOM 874 C CA . TYR A 1 115 ? -50.437 -8.205 47.199 1.00 86.25 115 TYR A CA 1
ATOM 875 C C . TYR A 1 115 ? -51.379 -7.571 48.222 1.00 86.25 115 TYR A C 1
ATOM 877 O O . TYR A 1 115 ? -51.165 -6.420 48.604 1.00 86.25 115 TYR A O 1
ATOM 885 N N . ALA A 1 116 ? -52.402 -8.298 48.683 1.00 83.31 116 ALA A N 1
ATOM 886 C CA . ALA A 1 116 ? -53.246 -7.836 49.774 1.00 83.31 116 ALA A CA 1
ATOM 887 C C . ALA A 1 116 ? -52.387 -7.619 51.041 1.00 83.31 116 ALA A C 1
ATOM 889 O O . ALA A 1 116 ? -51.641 -8.536 51.413 1.00 83.31 116 ALA A O 1
ATOM 890 N N . PRO A 1 117 ? -52.458 -6.433 51.677 1.00 82.19 117 PRO A N 1
ATOM 891 C CA . PRO A 1 117 ? -51.633 -6.110 52.832 1.00 82.19 117 PRO A CA 1
ATOM 892 C C . PRO A 1 117 ? -52.009 -6.974 54.040 1.00 82.19 117 PRO A C 1
ATOM 894 O O . PRO A 1 117 ? -53.191 -7.105 54.355 1.00 82.19 117 PRO A O 1
ATOM 897 N N . VAL A 1 118 ? -51.001 -7.507 54.726 1.00 81.12 118 VAL A N 1
ATOM 898 C CA . VAL A 1 118 ? -51.116 -8.222 56.005 1.00 81.12 118 VAL A CA 1
ATOM 899 C C . VAL A 1 118 ? -50.169 -7.563 56.998 1.00 81.12 118 VAL A C 1
ATOM 901 O O . VAL A 1 118 ? -49.031 -7.264 56.646 1.00 81.12 118 VAL A O 1
ATOM 904 N N . ASP A 1 119 ? -50.625 -7.317 58.220 1.00 82.31 119 ASP A N 1
ATOM 905 C CA . ASP A 1 119 ? -49.770 -6.794 59.282 1.00 82.31 119 ASP A CA 1
ATOM 906 C C . ASP A 1 119 ? -49.017 -7.940 59.960 1.00 82.31 119 ASP A C 1
ATOM 908 O O . ASP A 1 119 ? -49.633 -8.862 60.487 1.00 82.31 119 ASP A O 1
ATOM 912 N N . ILE A 1 120 ? -47.683 -7.882 59.941 1.00 79.25 120 ILE A N 1
ATOM 913 C CA . ILE A 1 120 ? -46.821 -8.812 60.679 1.00 79.25 120 ILE A CA 1
ATOM 914 C C . ILE A 1 120 ? -45.941 -8.014 61.639 1.00 79.25 120 ILE A C 1
ATOM 916 O O . ILE A 1 120 ? -45.282 -7.045 61.249 1.00 79.25 120 ILE A O 1
ATOM 920 N N . ALA A 1 121 ? -45.900 -8.433 62.905 1.00 75.06 121 ALA A N 1
ATOM 921 C CA . ALA A 1 121 ? -45.051 -7.814 63.921 1.00 75.06 121 ALA A CA 1
ATOM 922 C C . ALA A 1 121 ? -43.583 -7.734 63.452 1.00 75.06 121 ALA A C 1
ATOM 924 O O . ALA A 1 121 ? -43.048 -8.699 62.908 1.00 75.06 121 ALA A O 1
ATOM 925 N N . ASP A 1 122 ? -42.922 -6.598 63.684 1.00 74.56 122 ASP A N 1
ATOM 926 C CA . ASP A 1 122 ? -41.543 -6.269 63.258 1.00 74.56 122 ASP A CA 1
ATOM 927 C C . ASP A 1 122 ? -41.307 -6.123 61.738 1.00 74.56 122 ASP A C 1
ATOM 929 O O . ASP A 1 122 ? -40.210 -5.741 61.321 1.00 74.56 122 ASP A O 1
ATOM 933 N N . PHE A 1 123 ? -42.330 -6.365 60.909 1.00 76.56 123 PHE A N 1
ATOM 934 C CA . PHE A 1 123 ? -42.294 -6.193 59.448 1.00 76.56 123 PHE A CA 1
ATOM 935 C C . PHE A 1 123 ? -43.328 -5.182 58.917 1.00 76.56 123 PHE A C 1
ATOM 937 O O . PHE A 1 123 ? -43.170 -4.675 57.806 1.00 76.56 123 PHE A O 1
ATOM 944 N N . GLY A 1 124 ? -44.346 -4.841 59.713 1.00 82.00 124 GLY A N 1
ATOM 945 C CA . GLY A 1 124 ? -45.398 -3.887 59.355 1.00 82.00 124 GLY A CA 1
ATOM 946 C C . GLY A 1 124 ? -46.387 -4.448 58.330 1.00 82.00 124 GLY A C 1
ATOM 947 O O . GLY A 1 124 ? -46.607 -5.658 58.270 1.00 82.00 124 GLY A O 1
ATOM 948 N N . ARG A 1 125 ? -46.978 -3.562 57.515 1.00 81.56 125 ARG A N 1
ATOM 949 C CA . ARG A 1 125 ? -47.880 -3.936 56.412 1.00 81.56 125 ARG A CA 1
ATOM 950 C C . ARG A 1 125 ? -47.080 -4.565 55.278 1.00 81.56 125 ARG A C 1
ATOM 952 O O . ARG A 1 125 ? -46.473 -3.853 54.477 1.00 81.56 125 ARG A O 1
ATOM 959 N N . ILE A 1 126 ? -47.116 -5.887 55.185 1.00 82.62 126 ILE A N 1
ATOM 960 C CA . ILE A 1 126 ? -46.444 -6.652 54.140 1.00 82.62 126 ILE A CA 1
ATOM 961 C C . ILE A 1 126 ? -47.401 -7.014 53.000 1.00 82.62 126 ILE A C 1
ATOM 963 O O . ILE A 1 126 ? -48.579 -7.292 53.206 1.00 82.62 126 ILE A O 1
ATOM 967 N N . GLY A 1 127 ? -46.882 -7.053 51.778 1.00 84.25 127 GLY A N 1
ATOM 968 C CA . GLY A 1 127 ? -47.556 -7.577 50.590 1.00 84.25 127 GLY A CA 1
ATOM 969 C C . GLY A 1 127 ? -46.506 -7.980 49.558 1.00 84.25 127 GLY A C 1
ATOM 970 O O . GLY A 1 127 ? -45.354 -7.574 49.680 1.00 84.25 127 GLY A O 1
ATOM 971 N N . GLY A 1 128 ? -46.877 -8.793 48.570 1.00 89.38 128 GLY A N 1
ATOM 972 C CA . GLY A 1 128 ? -45.975 -9.186 47.487 1.00 89.38 128 GLY A CA 1
ATOM 973 C C . GLY A 1 128 ? -44.804 -10.063 47.946 1.00 89.38 128 GLY A C 1
ATOM 974 O O . GLY A 1 128 ? -45.004 -11.023 48.690 1.00 89.38 128 GLY A O 1
ATOM 975 N N . LEU A 1 129 ? -43.600 -9.774 47.436 1.00 90.69 129 LEU A N 1
ATOM 976 C CA . LEU A 1 129 ? -42.386 -10.557 47.687 1.00 90.69 129 LEU A CA 1
ATOM 977 C C . LEU A 1 129 ? -41.645 -9.983 48.891 1.00 90.69 129 LEU A C 1
ATOM 979 O O . LEU A 1 129 ? -41.385 -8.777 48.956 1.00 90.69 129 LEU A O 1
ATOM 983 N N . VAL A 1 130 ? -41.251 -10.864 49.806 1.00 92.12 130 VAL A N 1
ATOM 984 C CA . VAL A 1 130 ? -40.336 -10.527 50.894 1.00 92.12 130 VAL A CA 1
ATOM 985 C C . VAL A 1 130 ? -38.916 -10.823 50.437 1.00 92.12 130 VAL A C 1
ATOM 987 O O . VAL A 1 130 ? -38.595 -11.954 50.091 1.00 92.12 130 VAL A O 1
ATOM 990 N N . VAL A 1 131 ? -38.057 -9.810 50.426 1.00 92.75 131 VAL A N 1
ATOM 991 C CA . VAL A 1 131 ? -36.643 -9.934 50.074 1.00 92.75 131 VAL A CA 1
ATOM 992 C C . VAL A 1 131 ? -35.803 -9.704 51.327 1.00 92.75 131 VAL A C 1
ATOM 994 O O . VAL A 1 131 ? -35.784 -8.603 51.880 1.00 92.75 131 VAL A O 1
ATOM 997 N N . LEU A 1 132 ? -35.113 -10.751 51.770 1.00 94.62 132 LEU A N 1
ATOM 998 C CA . LEU A 1 132 ? -34.192 -10.735 52.902 1.00 94.62 132 LEU A CA 1
ATOM 999 C C . LEU A 1 132 ? -32.767 -10.802 52.356 1.00 94.62 132 LEU A C 1
ATOM 1001 O O . LEU A 1 132 ? -32.386 -11.783 51.728 1.00 94.62 132 LEU A O 1
ATOM 1005 N N . ASN A 1 133 ? -31.985 -9.752 52.544 1.00 93.94 133 ASN A N 1
ATOM 1006 C CA . ASN A 1 133 ? -30.633 -9.653 52.005 1.00 93.94 133 ASN A CA 1
ATOM 1007 C C . ASN A 1 133 ? -29.601 -9.913 53.113 1.00 93.94 133 ASN A C 1
ATOM 1009 O O . ASN A 1 133 ? -29.775 -9.382 54.205 1.00 93.94 133 ASN A O 1
ATOM 1013 N N . THR A 1 134 ? -28.564 -10.718 52.870 1.00 94.50 134 THR A N 1
ATOM 1014 C CA . THR A 1 134 ? -27.604 -11.162 53.911 1.00 94.50 134 THR A CA 1
ATOM 1015 C C . THR A 1 134 ? -26.363 -10.280 54.048 1.00 94.50 134 THR A C 1
ATOM 1017 O O . THR A 1 134 ? -25.496 -10.584 54.876 1.00 94.50 134 THR A O 1
ATOM 1020 N N . HIS A 1 135 ? -26.282 -9.216 53.247 1.00 92.38 135 HIS A N 1
ATOM 1021 C CA . HIS A 1 135 ? -25.191 -8.248 53.227 1.00 92.38 135 HIS A CA 1
ATOM 1022 C C . HIS A 1 135 ? -25.627 -6.945 52.553 1.00 92.38 135 HIS A C 1
ATOM 1024 O O . HIS A 1 135 ? -26.506 -6.930 51.682 1.00 92.38 135 HIS A O 1
ATOM 1030 N N . HIS A 1 136 ? -24.971 -5.835 52.877 1.00 92.25 136 HIS A N 1
ATOM 1031 C CA . HIS A 1 136 ? -25.005 -4.674 51.997 1.00 92.25 136 HIS A CA 1
ATOM 1032 C C . HIS A 1 136 ? -24.161 -4.917 50.745 1.00 92.25 136 HIS A C 1
ATOM 1034 O O . HIS A 1 136 ? -23.015 -5.352 50.801 1.00 92.25 136 HIS A O 1
ATOM 1040 N N . ALA A 1 137 ? -24.716 -4.581 49.579 1.00 89.81 137 ALA A N 1
ATOM 1041 C CA . ALA A 1 137 ? -23.969 -4.728 48.339 1.00 89.81 137 ALA A CA 1
ATOM 1042 C C . ALA A 1 137 ? -22.809 -3.712 48.273 1.00 89.81 137 ALA A C 1
ATOM 1044 O O . ALA A 1 137 ? -22.979 -2.556 48.679 1.00 89.81 137 ALA A O 1
ATOM 1045 N N . PRO A 1 138 ? -21.675 -4.062 47.646 1.00 87.25 138 PRO A N 1
ATOM 1046 C CA . PRO A 1 138 ? -20.514 -3.175 47.536 1.00 87.25 138 PRO A CA 1
ATOM 1047 C C . PRO A 1 138 ? -20.722 -1.990 46.569 1.00 87.25 138 PRO A C 1
ATOM 1049 O O . PRO A 1 138 ? -19.807 -1.200 46.342 1.00 87.25 138 PRO A O 1
ATOM 1052 N N . MET A 1 139 ? -21.902 -1.882 45.946 1.00 87.50 139 MET A N 1
ATOM 1053 C CA . MET A 1 139 ? -22.347 -0.740 45.141 1.00 87.50 139 MET A CA 1
ATOM 1054 C C . MET A 1 139 ? -23.840 -0.506 45.373 1.00 87.50 139 MET A C 1
ATOM 1056 O O . MET A 1 139 ? -24.622 -1.460 45.325 1.00 87.50 139 MET A O 1
ATOM 1060 N N . GLU A 1 140 ? -24.248 0.756 45.493 1.00 86.56 140 GLU A N 1
ATOM 1061 C CA . GLU A 1 140 ? -25.654 1.143 45.669 1.00 86.56 140 GLU A CA 1
ATOM 1062 C C . GLU A 1 140 ? -26.547 0.602 44.539 1.00 86.56 140 GLU A C 1
ATOM 1064 O O . GLU A 1 140 ? -27.597 0.011 44.786 1.00 86.56 140 GLU A O 1
ATOM 1069 N N . ARG A 1 141 ? -26.087 0.683 43.282 1.00 86.06 141 ARG A N 1
ATOM 1070 C CA . ARG A 1 141 ? -26.823 0.152 42.121 1.00 86.06 141 ARG A CA 1
ATOM 1071 C C . ARG A 1 141 ? -27.179 -1.329 42.271 1.00 86.06 141 ARG A C 1
ATOM 1073 O O . ARG A 1 141 ? -28.258 -1.742 41.850 1.00 86.06 141 ARG A O 1
ATOM 1080 N N . LEU A 1 142 ? -26.265 -2.137 42.808 1.00 85.56 142 LEU A N 1
ATOM 1081 C CA . LEU A 1 142 ? -26.492 -3.570 42.986 1.00 85.56 142 LEU A CA 1
ATOM 1082 C C . LEU A 1 142 ? -27.501 -3.829 44.107 1.00 85.56 142 LEU A C 1
ATOM 1084 O O . LEU A 1 142 ? -28.337 -4.719 43.977 1.00 85.56 142 LEU A O 1
ATOM 1088 N N . GLU A 1 143 ? -27.462 -3.020 45.161 1.00 88.19 143 GLU A N 1
ATOM 1089 C CA . GLU A 1 143 ? -28.447 -3.087 46.234 1.00 88.19 143 GLU A CA 1
ATOM 1090 C C . GLU A 1 143 ? -29.849 -2.721 45.733 1.00 88.19 143 GLU A C 1
ATOM 1092 O O . GLU A 1 143 ? -30.794 -3.486 45.930 1.00 88.19 143 GLU A O 1
ATOM 1097 N N . ILE A 1 144 ? -29.971 -1.623 44.979 1.00 88.12 144 ILE A N 1
ATOM 1098 C CA . ILE A 1 144 ? -31.235 -1.197 44.364 1.00 88.12 144 ILE A CA 1
ATOM 1099 C C . ILE A 1 144 ? -31.794 -2.302 43.457 1.00 88.12 144 ILE A C 1
ATOM 1101 O O . ILE A 1 144 ? -32.996 -2.555 43.465 1.00 88.12 144 ILE A O 1
ATOM 1105 N N . GLN A 1 145 ? -30.953 -3.021 42.704 1.00 85.69 145 GLN A N 1
ATOM 1106 C CA . GLN A 1 145 ? -31.415 -4.145 41.875 1.00 85.69 145 GLN A CA 1
ATOM 1107 C C . GLN A 1 145 ? -32.079 -5.263 42.690 1.00 85.69 145 GLN A C 1
ATOM 1109 O O . GLN A 1 145 ? -33.049 -5.860 42.219 1.00 85.69 145 GLN A O 1
ATOM 1114 N N . VAL A 1 146 ? -31.566 -5.559 43.885 1.00 87.25 146 VAL A N 1
ATOM 1115 C CA . VAL A 1 146 ? -32.157 -6.556 44.789 1.00 87.25 146 VAL A CA 1
ATOM 1116 C C . VAL A 1 146 ? -33.434 -5.996 45.420 1.00 87.25 146 VAL A C 1
ATOM 1118 O O . VAL A 1 146 ? -34.468 -6.663 45.393 1.00 87.25 146 VAL A O 1
ATOM 1121 N N . GLN A 1 147 ? -33.404 -4.745 45.887 1.00 87.75 147 GLN A N 1
ATOM 1122 C CA . GLN A 1 147 ? -34.556 -4.052 46.471 1.00 87.75 147 GLN A CA 1
ATOM 1123 C C . GLN A 1 147 ? -35.753 -3.982 45.508 1.00 87.75 147 GLN A C 1
ATOM 1125 O O . GLN A 1 147 ? -36.892 -4.244 45.898 1.00 87.75 147 GLN A O 1
ATOM 1130 N N . MET A 1 148 ? -35.503 -3.705 44.225 1.00 85.75 148 MET A N 1
ATOM 1131 C CA . MET A 1 148 ? -36.536 -3.609 43.186 1.00 85.75 148 MET A CA 1
ATOM 1132 C C . MET A 1 148 ? -37.269 -4.935 42.915 1.00 85.75 148 MET A C 1
ATOM 1134 O O . MET A 1 148 ? -38.302 -4.927 42.241 1.00 85.75 148 MET A O 1
ATOM 1138 N N . ARG A 1 149 ? -36.790 -6.072 43.445 1.00 86.25 149 ARG A N 1
ATOM 1139 C CA . ARG A 1 149 ? -37.515 -7.352 43.373 1.00 86.25 149 ARG A CA 1
ATOM 1140 C C . ARG A 1 149 ? -38.735 -7.389 44.292 1.00 86.25 149 ARG A C 1
ATOM 1142 O O . ARG A 1 149 ? -39.716 -8.030 43.933 1.00 86.25 149 ARG A O 1
ATOM 1149 N N . ALA A 1 150 ? -38.693 -6.704 45.436 1.00 85.12 150 ALA A N 1
ATOM 1150 C CA . ALA A 1 150 ? -39.767 -6.733 46.426 1.00 85.12 150 ALA A CA 1
ATOM 1151 C C . ALA A 1 150 ? -41.022 -5.972 45.955 1.00 85.12 150 ALA A C 1
ATOM 1153 O O . ALA A 1 150 ? -42.125 -6.509 45.992 1.00 85.12 150 ALA A O 1
ATOM 1154 N N . GLY A 1 151 ? -40.848 -4.728 45.486 1.00 78.81 151 GLY A N 1
ATOM 1155 C CA . GLY A 1 151 ? -41.930 -3.771 45.194 1.00 78.81 151 GLY A CA 1
ATOM 1156 C C . GLY A 1 151 ? -42.143 -3.474 43.706 1.00 78.81 151 GLY A C 1
ATOM 1157 O O . GLY A 1 151 ? -42.226 -2.316 43.288 1.00 78.81 151 GLY A O 1
ATOM 1158 N N . ARG A 1 152 ? -42.162 -4.512 42.866 1.00 77.94 152 ARG A N 1
ATOM 1159 C CA . ARG A 1 152 ? -42.243 -4.364 41.403 1.00 77.94 152 ARG A CA 1
ATOM 1160 C C . ARG A 1 152 ? -43.552 -3.668 40.980 1.00 77.94 152 ARG A C 1
ATOM 1162 O O . ARG A 1 152 ? -44.621 -3.991 41.487 1.00 77.94 152 ARG A O 1
ATOM 1169 N N . GLN A 1 153 ? -43.470 -2.728 40.028 1.00 73.69 153 GLN A N 1
ATOM 1170 C CA . GLN A 1 153 ? -44.612 -1.952 39.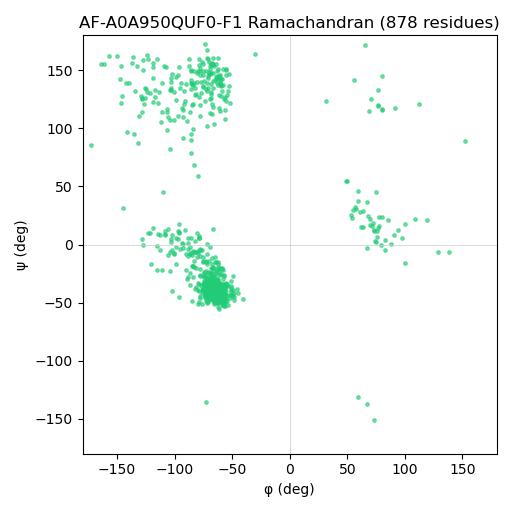492 1.00 73.69 153 GLN A CA 1
ATOM 1171 C C . GLN A 1 153 ? -45.409 -1.153 40.546 1.00 73.69 153 GLN A C 1
ATOM 1173 O O . GLN A 1 153 ? -46.613 -0.961 40.402 1.00 73.69 153 GLN A O 1
ATOM 1178 N N . GLY A 1 154 ? -44.751 -0.695 41.617 1.00 77.25 154 GLY A N 1
ATOM 1179 C CA . GLY A 1 154 ? -45.411 0.071 42.683 1.00 77.25 154 GLY A CA 1
ATOM 1180 C C . GLY A 1 154 ? -46.318 -0.774 43.581 1.00 77.25 154 GLY A C 1
ATOM 1181 O O . GLY A 1 154 ? -47.089 -0.226 44.365 1.00 77.25 154 GLY A O 1
ATOM 1182 N N . ARG A 1 155 ? -46.242 -2.106 43.470 1.00 83.88 155 ARG A N 1
ATOM 1183 C CA . ARG A 1 155 ? -46.948 -3.031 44.356 1.00 83.88 155 ARG A CA 1
ATOM 1184 C C . ARG A 1 155 ? -46.205 -3.156 45.692 1.00 83.88 155 ARG A C 1
ATOM 1186 O O . ARG A 1 155 ? -44.997 -2.938 45.757 1.00 83.88 155 ARG A O 1
ATOM 1193 N N . LEU A 1 156 ? -46.937 -3.503 46.752 1.00 85.44 156 LEU A N 1
ATOM 1194 C CA . LEU A 1 156 ? -46.372 -3.716 48.089 1.00 85.44 156 LEU A CA 1
ATOM 1195 C C . LEU A 1 156 ? -45.313 -4.830 48.061 1.00 85.44 156 LEU A C 1
ATOM 1197 O O . LEU A 1 156 ? -45.474 -5.812 47.335 1.00 85.44 156 LEU A O 1
ATOM 1201 N N . GLY A 1 157 ? -44.254 -4.642 48.846 1.00 87.81 157 GLY A N 1
ATOM 1202 C CA . GLY A 1 157 ? -43.079 -5.505 48.933 1.00 87.81 157 GLY A CA 1
ATOM 1203 C C . GLY A 1 157 ? -42.283 -5.200 50.196 1.00 87.81 157 GLY A C 1
ATOM 1204 O O . GLY A 1 157 ? -42.346 -4.080 50.706 1.00 87.81 157 GLY A O 1
ATOM 1205 N N . VAL A 1 158 ? -41.512 -6.170 50.685 1.00 90.19 158 VAL A N 1
ATOM 1206 C CA . VAL A 1 158 ? -40.625 -5.985 51.843 1.00 90.19 158 VAL A CA 1
ATOM 1207 C C . VAL A 1 158 ? -39.181 -6.182 51.418 1.00 90.19 158 VAL A C 1
ATOM 1209 O O . VAL A 1 158 ? -38.856 -7.170 50.769 1.00 90.19 158 VAL A O 1
ATOM 1212 N N . TYR A 1 159 ? -38.307 -5.269 51.827 1.00 91.38 159 TYR A N 1
ATOM 1213 C CA . TYR A 1 159 ? -36.862 -5.415 51.703 1.00 91.38 159 TYR A CA 1
ATOM 1214 C C . TYR A 1 159 ? -36.226 -5.195 53.075 1.00 91.38 159 TYR A C 1
ATOM 1216 O O . TYR A 1 159 ? -36.411 -4.136 53.677 1.00 91.38 159 TYR A O 1
ATOM 1224 N N . LYS A 1 160 ? -35.496 -6.193 53.577 1.00 92.44 160 LYS A N 1
ATOM 1225 C CA . LYS A 1 160 ? -34.798 -6.131 54.867 1.00 92.44 160 LYS A CA 1
ATOM 1226 C C . LYS A 1 160 ? -33.382 -6.667 54.698 1.00 92.44 160 LYS A C 1
ATOM 1228 O O . LYS A 1 160 ? -33.191 -7.721 54.105 1.00 92.44 160 LYS A O 1
ATOM 1233 N N . VAL A 1 161 ? -32.399 -5.936 55.216 1.00 93.31 161 VAL A N 1
ATOM 1234 C CA . VAL A 1 161 ? -30.980 -6.322 55.170 1.00 93.31 161 VAL A CA 1
ATOM 1235 C C . VAL A 1 161 ? -30.552 -6.855 56.529 1.00 93.31 161 VAL A C 1
ATOM 1237 O O . VAL A 1 161 ? -30.943 -6.293 57.555 1.00 93.31 161 VAL A O 1
ATOM 1240 N N . TYR A 1 162 ? -29.752 -7.910 56.526 1.00 94.25 162 TYR A N 1
ATOM 1241 C CA . TYR A 1 162 ? -29.042 -8.479 57.662 1.00 94.25 162 TYR A CA 1
ATOM 1242 C C . TYR A 1 162 ? -27.564 -8.346 57.360 1.00 94.25 162 TYR A C 1
ATOM 1244 O O . TYR A 1 162 ? -27.142 -8.759 56.292 1.00 94.25 162 TYR A O 1
ATOM 1252 N N . ASP A 1 163 ? -26.788 -7.763 58.259 1.00 93.88 163 ASP A N 1
ATOM 1253 C CA . ASP A 1 163 ? -25.349 -7.612 58.056 1.00 93.88 163 ASP A CA 1
ATOM 1254 C C . ASP A 1 163 ? -24.633 -7.628 59.407 1.00 93.88 163 ASP A C 1
ATOM 1256 O O . ASP A 1 163 ? -25.273 -7.459 60.453 1.00 93.88 163 ASP A O 1
ATOM 1260 N N . HIS A 1 164 ? -23.325 -7.858 59.394 1.00 92.88 164 HIS A N 1
ATOM 1261 C CA . HIS A 1 164 ? -22.522 -8.018 60.602 1.00 92.88 164 HIS A CA 1
ATOM 1262 C C . HIS A 1 164 ? -21.239 -7.183 60.566 1.00 92.88 164 HIS A C 1
ATOM 1264 O O . HIS A 1 164 ? -20.742 -6.868 59.490 1.00 92.88 164 HIS A O 1
ATOM 1270 N N . LEU A 1 165 ? -20.713 -6.801 61.737 1.00 91.25 165 LEU A N 1
ATOM 1271 C CA . LEU A 1 165 ? -19.486 -5.991 61.825 1.00 91.25 165 LEU A CA 1
ATOM 1272 C C . LEU A 1 165 ? -18.201 -6.822 61.767 1.00 91.25 165 LEU A C 1
ATOM 1274 O O . LEU A 1 165 ? -17.297 -6.465 61.028 1.00 91.25 165 LEU A O 1
ATOM 1278 N N . VAL A 1 166 ? -18.109 -7.892 62.560 1.00 89.12 166 VAL A N 1
ATOM 1279 C CA . VAL A 1 166 ? -16.859 -8.649 62.761 1.00 89.12 166 VAL A CA 1
ATOM 1280 C C . VAL A 1 166 ? -16.672 -9.709 61.676 1.00 89.12 166 VAL A C 1
ATOM 1282 O O . VAL A 1 166 ? -17.599 -10.474 61.419 1.00 89.12 166 VAL A O 1
ATOM 1285 N N . ASP A 1 167 ? -15.476 -9.812 61.095 1.00 86.06 167 ASP A N 1
ATOM 1286 C CA . ASP A 1 167 ? -15.167 -10.712 59.971 1.00 86.06 167 ASP A CA 1
ATOM 1287 C C . ASP A 1 167 ? -16.051 -10.412 58.742 1.00 86.06 167 ASP A C 1
ATOM 1289 O O . ASP A 1 167 ? -16.681 -11.303 58.138 1.00 86.06 167 ASP A O 1
ATOM 1293 N N . ASN A 1 168 ? -16.170 -9.122 58.420 1.00 91.25 168 ASN A N 1
ATOM 1294 C CA . ASN A 1 168 ? -16.883 -8.622 57.253 1.00 91.25 168 ASN A CA 1
ATOM 1295 C C . ASN A 1 168 ? -15.865 -8.145 56.220 1.00 91.25 168 ASN A C 1
ATOM 1297 O O . ASN A 1 168 ? -15.401 -7.012 56.274 1.00 91.25 168 ASN A O 1
ATOM 1301 N N . GLU A 1 169 ? -15.574 -8.995 55.237 1.00 89.31 169 GLU A N 1
ATOM 1302 C CA . GLU A 1 169 ? -14.540 -8.750 54.226 1.00 89.31 169 GLU A CA 1
ATOM 1303 C C . GLU A 1 169 ? -14.675 -7.381 53.539 1.00 89.31 169 GLU A C 1
ATOM 1305 O O . GLU A 1 169 ? -13.675 -6.698 53.304 1.00 89.31 169 GLU A O 1
ATOM 1310 N N . PHE A 1 170 ? -15.902 -6.939 53.247 1.00 91.88 170 PHE A N 1
ATOM 1311 C CA . PHE A 1 170 ? -16.135 -5.648 52.606 1.00 91.88 170 PHE A CA 1
ATOM 1312 C C . PHE A 1 170 ? -15.795 -4.474 53.533 1.00 91.88 170 PHE A C 1
ATOM 1314 O O . PHE A 1 170 ? -15.110 -3.536 53.116 1.00 91.88 170 PHE A O 1
ATOM 1321 N N . LEU A 1 171 ? -16.242 -4.519 54.789 1.00 94.06 171 LEU A N 1
ATOM 1322 C CA . LEU A 1 171 ? -15.946 -3.466 55.761 1.00 94.06 171 LEU A CA 1
ATOM 1323 C C . LEU A 1 171 ? -14.475 -3.490 56.184 1.00 94.06 171 LEU A C 1
ATOM 1325 O O . LEU A 1 171 ? -13.852 -2.435 56.224 1.00 94.06 171 LEU A O 1
ATOM 1329 N N . ASP A 1 172 ? -13.898 -4.667 56.397 1.00 92.00 172 ASP A N 1
ATOM 1330 C CA . ASP A 1 172 ? -12.495 -4.847 56.777 1.00 92.00 172 ASP A CA 1
ATOM 1331 C C . ASP A 1 172 ? -11.552 -4.330 55.679 1.00 92.00 172 ASP A C 1
ATOM 1333 O O . ASP A 1 172 ? -10.528 -3.706 55.953 1.00 92.00 172 ASP A O 1
ATOM 1337 N N . THR A 1 173 ? -11.923 -4.506 54.408 1.00 92.00 173 THR A N 1
ATOM 1338 C CA . THR A 1 173 ? -11.109 -4.019 53.285 1.00 92.00 173 THR A CA 1
ATOM 1339 C C . THR A 1 173 ? -11.187 -2.501 53.126 1.00 92.00 173 THR A C 1
ATOM 1341 O O . THR A 1 173 ? -10.176 -1.852 52.850 1.00 92.00 173 THR A O 1
ATOM 1344 N N . TYR A 1 174 ? -12.380 -1.912 53.255 1.00 93.19 174 TYR A N 1
ATOM 1345 C CA . TYR A 1 174 ? -12.610 -0.528 52.829 1.00 93.19 174 TYR A CA 1
ATOM 1346 C C . TYR A 1 174 ? -12.854 0.459 53.973 1.00 93.19 174 TYR A C 1
ATOM 1348 O O . TYR A 1 174 ? -12.624 1.651 53.792 1.00 93.19 174 TYR A O 1
ATOM 1356 N N . ALA A 1 175 ? -13.280 0.020 55.152 1.00 93.81 175 ALA A N 1
ATOM 1357 C CA . ALA A 1 175 ? -13.672 0.889 56.263 1.00 93.81 175 ALA A CA 1
ATOM 1358 C C . ALA A 1 175 ? -13.308 0.324 57.651 1.00 93.81 175 ALA A C 1
ATOM 1360 O O . ALA A 1 175 ? -14.025 0.607 58.611 1.00 93.81 175 ALA A O 1
ATOM 1361 N N . HIS A 1 176 ? -12.214 -0.446 57.771 1.00 91.19 176 HIS A N 1
ATOM 1362 C CA . HIS A 1 176 ? -11.800 -1.084 59.035 1.00 91.19 176 HIS A CA 1
ATOM 1363 C C . HIS A 1 176 ? -11.723 -0.096 60.210 1.00 91.19 176 HIS A C 1
ATOM 1365 O O . HIS A 1 176 ? -12.260 -0.354 61.280 1.00 91.19 176 HIS A O 1
ATOM 1371 N N . ASP A 1 177 ? -11.153 1.087 59.979 1.00 91.94 177 ASP A N 1
ATOM 1372 C CA . ASP A 1 177 ? -11.005 2.171 60.952 1.00 91.94 177 ASP A CA 1
ATOM 1373 C C . ASP A 1 177 ? -12.352 2.626 61.539 1.00 91.94 177 ASP A C 1
ATOM 1375 O O . ASP A 1 177 ? -12.505 2.814 62.753 1.00 91.94 177 ASP A O 1
ATOM 1379 N N . TYR A 1 178 ? -13.363 2.766 60.683 1.00 90.25 178 TYR A N 1
ATOM 1380 C CA . TYR A 1 178 ? -14.710 3.153 61.096 1.00 90.25 178 TYR A CA 1
ATOM 1381 C C . TYR A 1 178 ? -15.514 1.980 61.668 1.00 90.25 178 TYR A C 1
ATOM 1383 O O . TYR A 1 178 ? -16.320 2.189 62.579 1.00 90.25 178 TYR A O 1
ATOM 1391 N N . ALA A 1 179 ? -15.298 0.763 61.166 1.00 88.75 179 ALA A N 1
ATOM 1392 C CA . ALA A 1 179 ? -15.927 -0.451 61.674 1.00 88.75 179 ALA A CA 1
ATOM 1393 C C . ALA A 1 179 ? -15.480 -0.746 63.114 1.00 88.75 179 ALA A C 1
ATOM 1395 O O . ALA A 1 179 ? -16.335 -0.934 63.983 1.00 88.75 179 ALA A O 1
ATOM 1396 N N . ASP A 1 180 ? -14.176 -0.665 63.393 1.00 87.19 180 ASP A N 1
ATOM 1397 C CA . ASP A 1 180 ? -13.598 -0.825 64.732 1.00 87.19 180 ASP A CA 1
ATOM 1398 C C . ASP A 1 180 ? -14.122 0.241 65.695 1.00 87.19 180 ASP A C 1
ATOM 1400 O O . ASP A 1 180 ? -14.566 -0.057 66.808 1.00 87.19 180 ASP A O 1
ATOM 1404 N N . THR A 1 181 ? -14.158 1.500 65.246 1.00 88.56 181 THR A N 1
ATOM 1405 C CA . THR A 1 181 ? -14.717 2.600 66.040 1.00 88.56 181 THR A CA 1
ATOM 1406 C C . THR A 1 181 ? -16.176 2.327 66.399 1.00 88.56 181 THR A C 1
ATOM 1408 O O . THR A 1 181 ? -16.559 2.445 67.566 1.00 88.56 181 THR A O 1
ATOM 1411 N N . LEU A 1 182 ? -16.997 1.923 65.421 1.00 88.50 182 LEU A N 1
ATOM 1412 C CA . LEU A 1 182 ? -18.403 1.598 65.645 1.00 88.50 182 LEU A CA 1
ATOM 1413 C C . LEU A 1 182 ? -18.567 0.409 66.600 1.00 88.50 182 LEU A C 1
ATOM 1415 O O . LEU A 1 182 ? -19.466 0.429 67.443 1.00 88.50 182 LEU A O 1
ATOM 1419 N N . LEU A 1 183 ? -17.703 -0.599 66.497 1.00 86.38 183 LEU A N 1
ATOM 1420 C CA . LEU A 1 183 ? -17.698 -1.775 67.363 1.00 86.38 183 LEU A CA 1
ATOM 1421 C C . LEU A 1 183 ? -17.366 -1.426 68.822 1.00 86.38 183 LEU A C 1
ATOM 1423 O O . LEU A 1 183 ? -17.927 -2.037 69.734 1.00 86.38 183 LEU A O 1
ATOM 1427 N N . HIS A 1 184 ? -16.481 -0.451 69.046 1.00 84.38 184 HIS A N 1
ATOM 1428 C CA . HIS A 1 184 ? -16.102 0.022 70.380 1.00 84.38 184 HIS A CA 1
ATOM 1429 C C . HIS A 1 184 ? -17.167 0.900 71.041 1.00 84.38 184 HIS A C 1
ATOM 1431 O O . HIS A 1 184 ? -17.372 0.800 72.250 1.00 84.38 184 HIS A O 1
ATOM 1437 N N . VAL A 1 185 ? -17.844 1.761 70.273 1.00 84.06 185 VAL A N 1
ATOM 1438 C CA . VAL A 1 185 ? -18.884 2.662 70.812 1.00 84.06 185 VAL A CA 1
ATOM 1439 C C . VAL A 1 185 ? -20.260 2.002 70.911 1.00 84.06 185 VAL A C 1
ATOM 1441 O O . VAL A 1 185 ? -21.132 2.500 71.624 1.00 84.06 185 VAL A O 1
ATOM 1444 N N . SER A 1 186 ? -20.479 0.898 70.194 1.00 76.62 186 SER A N 1
ATOM 1445 C CA . SER A 1 186 ? -21.713 0.117 70.286 1.00 76.62 186 SER A CA 1
ATOM 1446 C C . SER A 1 186 ? -21.649 -0.827 71.490 1.00 76.62 186 SER A C 1
ATOM 1448 O O . SER A 1 186 ? -20.691 -1.583 71.639 1.00 76.62 186 SER A O 1
ATOM 1450 N N . GLY A 1 187 ? -22.678 -0.794 72.344 1.00 72.06 187 GLY A N 1
ATOM 1451 C CA . GLY A 1 187 ? -22.872 -1.767 73.428 1.00 72.06 187 GLY A CA 1
ATOM 1452 C C . GLY A 1 187 ? -23.313 -3.141 72.898 1.00 72.06 187 GLY A C 1
ATOM 1453 O O . GLY A 1 187 ? -22.792 -3.630 71.899 1.00 72.06 187 GLY A O 1
ATOM 1454 N N . GLU A 1 188 ? -24.309 -3.768 73.533 1.00 70.38 188 GLU A N 1
ATOM 1455 C CA . GLU A 1 188 ? -24.862 -5.056 73.064 1.00 70.38 188 GLU A CA 1
ATOM 1456 C C . GLU A 1 188 ? -25.580 -4.949 71.706 1.00 70.38 188 GLU A C 1
ATOM 1458 O O . GLU A 1 188 ? -25.613 -5.905 70.937 1.00 70.38 188 GLU A O 1
ATOM 1463 N N . THR A 1 189 ? -26.126 -3.775 71.376 1.00 77.56 189 THR A N 1
ATOM 1464 C CA . THR A 1 189 ? -26.848 -3.522 70.121 1.00 77.56 189 THR A CA 1
ATOM 1465 C C . THR A 1 189 ? -26.104 -2.537 69.228 1.00 77.56 189 THR A C 1
ATOM 1467 O O . THR A 1 189 ? -25.754 -1.438 69.664 1.00 77.56 189 THR A O 1
ATOM 1470 N N . ILE A 1 190 ? -25.939 -2.886 67.951 1.00 86.94 190 ILE A N 1
ATOM 1471 C CA . ILE A 1 190 ? -25.329 -2.005 66.950 1.00 86.94 190 ILE A CA 1
ATOM 1472 C C . ILE A 1 190 ? -26.324 -0.942 66.501 1.00 86.94 190 ILE A C 1
ATOM 1474 O O . ILE A 1 190 ? -27.449 -1.245 66.101 1.00 86.94 190 ILE A O 1
ATOM 1478 N N . ASN A 1 191 ? -25.880 0.315 66.507 1.00 86.25 191 ASN A N 1
ATOM 1479 C CA . ASN A 1 191 ? -26.668 1.433 66.007 1.00 86.25 191 ASN A CA 1
ATOM 1480 C C . ASN A 1 191 ? -26.868 1.327 64.477 1.00 86.25 191 ASN A C 1
ATOM 1482 O O . ASN A 1 191 ? -25.889 1.448 63.733 1.00 86.25 191 ASN A O 1
ATOM 1486 N N . PRO A 1 192 ? -28.115 1.211 63.974 1.00 88.19 192 PRO A N 1
ATOM 1487 C CA . PRO A 1 192 ? -28.378 1.083 62.541 1.00 88.19 192 PRO A CA 1
ATOM 1488 C C . PRO A 1 192 ? -27.920 2.271 61.694 1.00 88.19 192 PRO A C 1
ATOM 1490 O O . PRO A 1 192 ? -27.502 2.090 60.552 1.00 88.19 192 PRO A O 1
ATOM 1493 N N . ARG A 1 193 ? -27.985 3.494 62.239 1.00 89.25 193 ARG A N 1
ATOM 1494 C CA . ARG A 1 193 ? -27.508 4.691 61.529 1.00 89.25 193 ARG A CA 1
ATOM 1495 C C . ARG A 1 193 ? -25.987 4.690 61.413 1.00 89.25 193 ARG A C 1
ATOM 1497 O O . ARG A 1 193 ? -25.470 5.053 60.363 1.00 89.25 193 ARG A O 1
ATOM 1504 N N . GLY A 1 194 ? -25.303 4.255 62.473 1.00 90.50 194 GLY A N 1
ATOM 1505 C CA . GLY A 1 194 ? -23.849 4.111 62.491 1.00 90.50 194 GLY A CA 1
ATOM 1506 C C . GLY A 1 194 ? -23.381 3.074 61.476 1.00 90.50 194 GLY A C 1
ATOM 1507 O O . GLY A 1 194 ? -22.557 3.393 60.629 1.00 90.50 194 GLY A O 1
ATOM 1508 N N . PHE A 1 195 ? -23.972 1.874 61.490 1.00 92.94 195 PHE A N 1
ATOM 1509 C CA . PHE A 1 195 ? -23.604 0.804 60.555 1.00 92.94 195 PHE A CA 1
ATOM 1510 C C . PHE A 1 195 ? -23.772 1.240 59.098 1.00 92.94 195 PHE A C 1
ATOM 1512 O O . PHE A 1 195 ? -22.861 1.086 58.288 1.00 92.94 195 PHE A O 1
ATOM 1519 N N . LYS A 1 196 ? -24.908 1.872 58.773 1.00 91.31 196 LYS A N 1
ATOM 1520 C CA . LYS A 1 196 ? -25.151 2.393 57.426 1.00 91.31 196 LYS A CA 1
ATOM 1521 C C . LYS A 1 196 ? -24.101 3.429 57.006 1.00 91.31 196 LYS A C 1
ATOM 1523 O O . LYS A 1 196 ? -23.668 3.402 55.862 1.00 91.31 196 LYS A O 1
ATOM 1528 N N . ALA A 1 197 ? -23.669 4.309 57.911 1.00 92.44 197 ALA A N 1
ATOM 1529 C CA . ALA A 1 197 ? -22.616 5.279 57.609 1.00 92.44 197 ALA A CA 1
ATOM 1530 C C . ALA A 1 197 ? -21.274 4.597 57.285 1.00 92.44 197 ALA A C 1
ATOM 1532 O O . ALA A 1 197 ? -20.622 4.982 56.319 1.00 92.44 197 ALA A O 1
ATOM 1533 N N . VAL A 1 198 ? -20.895 3.550 58.029 1.00 94.31 198 VAL A N 1
ATOM 1534 C CA . VAL A 1 198 ? -19.677 2.763 57.749 1.00 94.31 198 VAL A CA 1
ATOM 1535 C C . VAL A 1 198 ? -19.758 2.091 56.373 1.00 94.31 198 VAL A C 1
ATOM 1537 O O . VAL A 1 198 ? -18.798 2.140 55.607 1.00 94.31 198 VAL A O 1
ATOM 1540 N N . VAL A 1 199 ? -20.916 1.524 56.020 1.00 94.31 199 VAL A N 1
ATOM 1541 C CA . VAL A 1 199 ? -21.157 0.926 54.695 1.00 94.31 199 VAL A CA 1
ATOM 1542 C C . VAL A 1 199 ? -21.012 1.956 53.571 1.00 94.31 199 VAL A C 1
ATOM 1544 O O . VAL A 1 199 ? -20.401 1.651 52.547 1.00 94.31 199 VAL A O 1
ATOM 1547 N N . GLU A 1 200 ? -21.548 3.169 53.734 1.00 93.56 200 GLU A N 1
ATOM 1548 C CA . GLU A 1 200 ? -21.406 4.219 52.714 1.00 93.56 200 GLU A CA 1
ATOM 1549 C C . GLU A 1 200 ? -19.949 4.676 52.560 1.00 93.56 200 GLU A C 1
ATOM 1551 O O . GLU A 1 200 ? -19.460 4.771 51.437 1.00 93.56 200 GLU A O 1
ATOM 1556 N N . ILE A 1 201 ? -19.201 4.825 53.659 1.00 93.88 201 ILE A N 1
ATOM 1557 C CA . ILE A 1 201 ? -17.756 5.116 53.602 1.00 93.88 201 ILE A CA 1
ATOM 1558 C C . ILE A 1 201 ? -17.003 4.004 52.856 1.00 93.88 201 ILE A C 1
ATOM 1560 O O . ILE A 1 201 ? -16.149 4.282 52.010 1.00 93.88 201 ILE A O 1
ATOM 1564 N N . ALA A 1 202 ? -17.332 2.737 53.130 1.00 94.12 202 ALA A N 1
ATOM 1565 C CA . ALA A 1 202 ? -16.744 1.598 52.430 1.00 94.12 202 ALA A CA 1
ATOM 1566 C C . ALA A 1 202 ? -17.038 1.646 50.917 1.00 94.12 202 ALA A C 1
ATOM 1568 O O . ALA A 1 202 ? -16.148 1.405 50.097 1.00 94.12 202 ALA A O 1
ATOM 1569 N N . ARG A 1 203 ? -18.267 2.013 50.525 1.00 94.31 203 ARG A N 1
ATOM 1570 C CA . ARG A 1 203 ? -18.661 2.196 49.116 1.00 94.31 203 ARG A CA 1
ATOM 1571 C C . ARG A 1 203 ? -17.904 3.328 48.445 1.00 94.31 203 ARG A C 1
ATOM 1573 O O . ARG A 1 203 ? -17.420 3.131 47.333 1.00 94.31 203 ARG A O 1
ATOM 1580 N N . GLU A 1 204 ? -17.782 4.474 49.104 1.00 92.69 204 GLU A N 1
ATOM 1581 C CA . GLU A 1 204 ? -17.044 5.632 48.595 1.00 92.69 204 GLU A CA 1
ATOM 1582 C C . GLU A 1 204 ? -15.565 5.297 48.383 1.00 92.69 204 GLU A C 1
ATOM 1584 O O . GLU A 1 204 ? -15.025 5.523 47.298 1.00 92.69 204 GLU A O 1
ATOM 1589 N N . ARG A 1 205 ? -14.913 4.674 49.372 1.00 93.00 205 ARG A N 1
ATOM 1590 C CA . ARG A 1 205 ? -13.504 4.259 49.267 1.00 93.00 205 ARG A CA 1
ATOM 1591 C C . ARG A 1 205 ? -13.292 3.200 48.190 1.00 93.00 205 ARG A C 1
ATOM 1593 O O . ARG A 1 205 ? -12.329 3.289 47.426 1.00 93.00 205 ARG A O 1
ATOM 1600 N N . ARG A 1 206 ? -14.209 2.238 48.058 1.00 90.44 206 ARG A N 1
ATOM 1601 C CA . ARG A 1 206 ? -14.185 1.277 46.950 1.00 90.44 206 ARG A CA 1
ATOM 1602 C C . ARG A 1 206 ? -14.367 1.966 45.600 1.00 90.44 206 ARG A C 1
ATOM 1604 O O . ARG A 1 206 ? -13.641 1.642 44.664 1.00 90.44 206 ARG A O 1
ATOM 1611 N N . ALA A 1 207 ? -15.307 2.901 45.482 1.00 85.56 207 ALA A N 1
ATOM 1612 C CA . ALA A 1 207 ? -15.532 3.657 44.253 1.00 85.56 207 ALA A CA 1
ATOM 1613 C C . ALA A 1 207 ? -14.291 4.473 43.866 1.00 85.56 207 ALA A C 1
ATOM 1615 O O . ALA A 1 207 ? -13.897 4.438 42.705 1.00 85.56 207 ALA A O 1
ATOM 1616 N N . ALA A 1 208 ? -13.623 5.113 44.829 1.00 83.62 208 ALA A N 1
ATOM 1617 C CA . ALA A 1 208 ? -12.365 5.822 44.608 1.00 83.62 208 ALA A CA 1
ATOM 1618 C C . ALA A 1 208 ? -11.235 4.881 44.149 1.00 83.62 208 ALA A C 1
ATOM 1620 O O . ALA A 1 208 ? -10.526 5.195 43.195 1.00 83.62 208 ALA A O 1
ATOM 1621 N N . GLN A 1 209 ? -11.098 3.699 44.763 1.00 82.44 209 GLN A N 1
ATOM 1622 C CA . GLN A 1 209 ? -10.121 2.689 44.335 1.00 82.44 209 GLN A CA 1
ATOM 1623 C C . GLN A 1 209 ? -10.406 2.186 42.910 1.00 82.44 209 GLN A C 1
ATOM 1625 O O . GLN A 1 209 ? -9.486 2.039 42.105 1.00 82.44 209 GLN A O 1
ATOM 1630 N N . VAL A 1 210 ? -11.677 1.922 42.586 1.00 76.00 210 VAL A N 1
ATOM 1631 C CA . VAL A 1 210 ? -12.094 1.493 41.244 1.00 76.00 210 VAL A CA 1
ATOM 1632 C C . VAL A 1 210 ? -11.871 2.606 40.226 1.00 76.00 210 VAL A C 1
ATOM 1634 O O . VAL A 1 210 ? -11.374 2.303 39.151 1.00 76.00 210 VAL A O 1
ATOM 1637 N N . ALA A 1 211 ? -12.162 3.864 40.560 1.00 73.56 211 ALA A N 1
ATOM 1638 C CA . ALA A 1 211 ? -11.910 5.014 39.695 1.00 73.56 211 ALA A CA 1
ATOM 1639 C C . ALA A 1 211 ? -10.410 5.193 39.421 1.00 73.56 211 ALA A C 1
ATOM 1641 O O . ALA A 1 211 ? -10.014 5.249 38.265 1.00 73.56 211 ALA A O 1
ATOM 1642 N N . ALA A 1 212 ? -9.558 5.142 40.451 1.00 71.12 212 ALA A N 1
ATOM 1643 C CA . ALA A 1 212 ? -8.104 5.207 40.280 1.00 71.12 212 ALA A CA 1
ATOM 1644 C C . ALA A 1 212 ? -7.567 4.059 39.404 1.00 71.12 212 ALA A C 1
ATOM 1646 O O . ALA A 1 212 ? -6.667 4.247 38.586 1.00 71.12 212 ALA A O 1
ATOM 1647 N N . ARG A 1 213 ? -8.144 2.857 39.541 1.00 63.97 213 ARG A N 1
ATOM 1648 C CA . ARG A 1 213 ? -7.801 1.703 38.703 1.00 63.97 213 ARG A CA 1
ATOM 1649 C C . ARG A 1 213 ? -8.383 1.799 37.294 1.00 63.97 213 ARG A C 1
ATOM 1651 O O . ARG A 1 213 ? -7.745 1.306 36.372 1.00 63.97 213 ARG A O 1
ATOM 1658 N N . GLN A 1 214 ? -9.566 2.381 37.113 1.00 55.81 214 GLN A N 1
ATOM 1659 C CA . GLN A 1 214 ? -10.158 2.628 35.801 1.00 55.81 214 GLN A CA 1
ATOM 1660 C C . GLN A 1 214 ? -9.393 3.706 35.059 1.00 55.81 214 GLN A C 1
ATOM 1662 O O . GLN A 1 214 ? -9.121 3.476 33.901 1.00 55.81 214 GLN A O 1
ATOM 1667 N N . ASP A 1 215 ? -8.952 4.787 35.691 1.00 57.44 215 ASP A N 1
ATOM 1668 C CA . ASP A 1 215 ? -8.085 5.766 35.029 1.00 57.44 215 ASP A CA 1
ATOM 1669 C C . ASP A 1 215 ? -6.748 5.115 34.632 1.00 57.44 215 ASP A C 1
ATOM 1671 O O . ASP A 1 215 ? -6.308 5.231 33.491 1.00 57.44 215 ASP A O 1
ATOM 1675 N N . TRP A 1 216 ? -6.158 4.300 35.519 1.00 57.81 216 TRP A N 1
ATOM 1676 C CA . TRP A 1 216 ? -4.938 3.536 35.222 1.00 57.81 216 TRP A CA 1
ATOM 1677 C C . TRP A 1 216 ? -5.120 2.505 34.088 1.00 57.81 216 TRP A C 1
ATOM 1679 O O . TRP A 1 216 ? -4.256 2.372 33.218 1.00 57.81 216 TRP A O 1
ATOM 1689 N N . LEU A 1 217 ? -6.236 1.765 34.076 1.00 49.53 217 LEU A N 1
ATOM 1690 C CA . LEU A 1 217 ? -6.551 0.763 33.053 1.00 49.53 217 LEU A CA 1
ATOM 1691 C C . LEU A 1 217 ? -7.023 1.408 31.755 1.00 49.53 217 LEU A C 1
ATOM 1693 O O . LEU A 1 217 ? -6.628 0.954 30.694 1.00 49.53 217 LEU A O 1
ATOM 1697 N N . GLU A 1 218 ? -7.860 2.433 31.803 1.00 51.81 218 GLU A N 1
ATOM 1698 C CA . GLU A 1 218 ? -8.373 3.111 30.623 1.00 51.81 218 GLU A CA 1
ATOM 1699 C C . GLU A 1 218 ? -7.244 3.847 29.917 1.00 51.81 218 GLU A C 1
ATOM 1701 O O . GLU A 1 218 ? -7.126 3.660 28.716 1.00 51.81 218 GLU A O 1
ATOM 1706 N N . ASP A 1 219 ? -6.334 4.546 30.595 1.00 53.34 219 ASP A N 1
ATOM 1707 C CA . ASP A 1 219 ? -5.207 5.168 29.890 1.00 53.34 219 ASP A CA 1
ATOM 1708 C C . ASP A 1 219 ? -4.218 4.137 29.321 1.00 53.34 219 ASP A C 1
ATOM 1710 O O . ASP A 1 219 ? -3.745 4.301 28.193 1.00 53.34 219 ASP A O 1
ATOM 1714 N N . ARG A 1 220 ? -3.923 3.027 30.017 1.00 53.47 220 ARG A N 1
ATOM 1715 C CA . ARG A 1 220 ? -2.988 2.006 29.493 1.00 53.47 220 ARG A CA 1
ATOM 1716 C C . ARG A 1 220 ? -3.627 1.080 28.450 1.00 53.47 220 ARG A C 1
ATOM 1718 O O . ARG A 1 220 ? -3.082 0.920 27.358 1.00 53.47 220 ARG A O 1
ATOM 1725 N N . TYR A 1 221 ? -4.798 0.498 28.722 1.00 51.50 221 TYR A N 1
ATOM 1726 C CA . TYR A 1 221 ? -5.487 -0.411 27.794 1.00 51.50 221 TYR A CA 1
ATOM 1727 C C . TYR A 1 221 ? -6.152 0.304 26.628 1.00 51.50 221 TYR A C 1
ATOM 1729 O O . TYR A 1 221 ? -6.186 -0.284 25.552 1.00 51.50 221 TYR A O 1
ATOM 1737 N N . ARG A 1 222 ? -6.685 1.526 26.772 1.00 49.59 222 ARG A N 1
ATOM 1738 C CA . ARG A 1 222 ? -7.272 2.241 25.623 1.00 49.59 222 ARG A CA 1
ATOM 1739 C C . ARG A 1 222 ? -6.183 2.576 24.617 1.00 49.59 222 ARG A C 1
ATOM 1741 O O . ARG A 1 222 ? -6.364 2.291 23.441 1.00 49.59 222 ARG A O 1
ATOM 1748 N N . ASN A 1 223 ? -5.032 3.069 25.072 1.00 52.94 223 ASN A N 1
ATOM 1749 C CA . ASN A 1 223 ? -3.902 3.363 24.192 1.00 52.94 223 ASN A CA 1
ATOM 1750 C C . ASN A 1 223 ? -3.319 2.089 23.559 1.00 52.94 223 ASN A C 1
ATOM 1752 O O . ASN A 1 223 ? -3.093 2.062 22.350 1.00 52.94 223 ASN A O 1
ATOM 1756 N N . LEU A 1 224 ? -3.175 1.003 24.328 1.00 53.09 224 LEU A N 1
ATOM 1757 C CA . LEU A 1 224 ? -2.699 -0.280 23.802 1.00 53.09 224 LEU A CA 1
ATOM 1758 C C . LEU A 1 224 ? -3.708 -0.939 22.847 1.00 53.09 224 LEU A C 1
ATOM 1760 O O . LEU A 1 224 ? -3.316 -1.483 21.820 1.00 53.09 224 LEU A O 1
ATOM 1764 N N . SER A 1 225 ? -5.009 -0.865 23.138 1.00 49.97 225 SER A N 1
ATOM 1765 C CA . SER A 1 225 ? -6.074 -1.432 22.298 1.00 49.97 225 SER A CA 1
ATOM 1766 C C . SER A 1 225 ? -6.295 -0.612 21.031 1.00 49.97 225 SER A C 1
ATOM 1768 O O . SER A 1 225 ? -6.550 -1.190 19.979 1.00 49.97 225 SER A O 1
ATOM 1770 N N . LEU A 1 226 ? -6.158 0.717 21.096 1.00 50.59 226 LEU A N 1
ATOM 1771 C CA . LEU A 1 226 ? -6.146 1.581 19.915 1.00 50.59 226 LEU A CA 1
ATOM 1772 C C . LEU A 1 226 ? -4.932 1.269 19.035 1.00 50.59 226 LEU A C 1
ATOM 1774 O O . LEU A 1 226 ? -5.096 1.085 17.830 1.00 50.59 226 LEU A O 1
ATOM 1778 N N . ALA A 1 227 ? -3.745 1.112 19.630 1.00 51.53 227 ALA A N 1
ATOM 1779 C CA . ALA A 1 227 ? -2.544 0.692 18.911 1.00 51.53 227 ALA A CA 1
ATOM 1780 C C . ALA A 1 227 ? -2.694 -0.718 18.308 1.00 51.53 227 ALA A C 1
ATOM 1782 O O . ALA A 1 227 ? -2.304 -0.949 17.165 1.00 51.53 227 ALA A O 1
ATOM 1783 N N . HIS A 1 228 ? -3.322 -1.652 19.027 1.00 49.00 228 HIS A N 1
ATOM 1784 C CA . HIS A 1 228 ? -3.607 -2.999 18.533 1.00 49.00 228 HIS A CA 1
ATOM 1785 C C . HIS A 1 228 ? -4.657 -2.999 17.407 1.00 49.00 228 HIS A C 1
ATOM 1787 O O . HIS A 1 228 ? -4.508 -3.707 16.414 1.00 49.00 228 HIS A O 1
ATOM 1793 N N . GLY A 1 229 ? -5.699 -2.171 17.508 1.00 49.25 229 GLY A N 1
ATOM 1794 C CA . GLY A 1 229 ? -6.689 -1.984 16.447 1.00 49.25 229 GLY A CA 1
ATOM 1795 C C . GLY A 1 229 ? -6.059 -1.416 15.174 1.00 49.25 229 GLY A C 1
ATOM 1796 O O . GLY A 1 229 ? -6.281 -1.941 14.083 1.00 49.25 229 GLY A O 1
ATOM 1797 N N . GLN A 1 230 ? -5.192 -0.410 15.316 1.00 52.03 230 GLN A N 1
ATOM 1798 C CA . GLN A 1 230 ? -4.395 0.140 14.215 1.00 52.03 230 GLN A CA 1
ATOM 1799 C C . GLN A 1 230 ? -3.441 -0.911 13.621 1.00 52.03 230 GLN A C 1
ATOM 1801 O O . GLN A 1 230 ? -3.316 -1.012 12.402 1.00 52.03 230 GLN A O 1
ATOM 1806 N N . PHE A 1 231 ? -2.833 -1.755 14.457 1.00 50.12 231 PHE A N 1
ATOM 1807 C CA . PHE A 1 231 ? -1.994 -2.879 14.036 1.00 50.12 231 PHE A CA 1
ATOM 1808 C C . PHE A 1 231 ? -2.761 -3.924 13.212 1.00 50.12 231 PHE A C 1
ATOM 1810 O O . PHE A 1 231 ? -2.248 -4.394 12.195 1.00 50.12 231 PHE A O 1
ATOM 1817 N N . VAL A 1 232 ? -3.993 -4.276 13.593 1.00 50.16 232 VAL A N 1
ATOM 1818 C CA . VAL A 1 232 ? -4.840 -5.206 12.823 1.00 50.16 232 VAL A CA 1
ATOM 1819 C C . VAL A 1 232 ? -5.204 -4.615 11.459 1.00 50.16 232 VAL A C 1
ATOM 1821 O O . VAL A 1 232 ? -5.133 -5.316 10.446 1.00 50.16 232 VAL A O 1
ATOM 1824 N N . GLU A 1 233 ? -5.530 -3.324 11.399 1.00 52.12 233 GLU A N 1
ATOM 1825 C CA . GLU A 1 233 ? -5.825 -2.630 10.138 1.00 52.12 233 GLU A CA 1
ATOM 1826 C C . GLU A 1 233 ? -4.593 -2.534 9.221 1.00 52.12 233 GLU A C 1
ATOM 1828 O O . GLU A 1 233 ? -4.676 -2.809 8.022 1.00 52.12 233 GLU A O 1
ATOM 1833 N N . LEU A 1 234 ? -3.413 -2.263 9.779 1.00 49.47 234 LEU A N 1
ATOM 1834 C CA . LEU A 1 234 ? -2.153 -2.259 9.029 1.00 49.47 234 LEU A CA 1
ATOM 1835 C C . LEU A 1 234 ? -1.731 -3.669 8.588 1.00 49.47 234 LEU A C 1
ATOM 1837 O O . LEU A 1 234 ? -1.227 -3.843 7.478 1.00 49.47 234 LEU A O 1
ATOM 1841 N N . SER A 1 235 ? -2.011 -4.697 9.392 1.00 46.41 235 SER A N 1
ATOM 1842 C CA . SER A 1 235 ? -1.820 -6.110 9.026 1.00 46.41 235 SER A CA 1
ATOM 1843 C C . SER A 1 235 ? -2.701 -6.506 7.840 1.00 46.41 235 SER A C 1
ATOM 1845 O O . SER A 1 235 ? -2.233 -7.142 6.893 1.00 46.41 235 SER A O 1
ATOM 1847 N N . ARG A 1 236 ? -3.959 -6.046 7.823 1.00 47.84 236 ARG A N 1
ATOM 1848 C CA . ARG A 1 236 ? -4.863 -6.194 6.670 1.00 47.84 236 ARG A CA 1
ATOM 1849 C C . ARG A 1 236 ? -4.340 -5.461 5.430 1.00 47.84 236 ARG A C 1
ATOM 1851 O O . ARG A 1 236 ? -4.522 -5.958 4.319 1.00 47.84 236 ARG A O 1
ATOM 1858 N N . ALA A 1 237 ? -3.657 -4.329 5.604 1.00 47.81 237 ALA A N 1
ATOM 1859 C CA . ALA A 1 237 ? -2.993 -3.593 4.527 1.00 47.81 237 ALA A CA 1
ATOM 1860 C C . ALA A 1 237 ? -1.758 -4.327 3.965 1.00 47.81 237 ALA A C 1
ATOM 1862 O O . ALA A 1 237 ? -1.560 -4.361 2.752 1.00 47.81 237 ALA A O 1
ATOM 1863 N N . MET A 1 238 ? -0.947 -4.959 4.823 1.00 46.09 238 MET A N 1
ATOM 1864 C CA . MET A 1 238 ? 0.235 -5.740 4.418 1.00 46.09 238 MET A CA 1
ATOM 1865 C C . MET A 1 238 ? -0.105 -6.989 3.619 1.00 46.09 238 MET A C 1
ATOM 1867 O O . MET A 1 238 ? 0.596 -7.295 2.653 1.00 46.09 238 MET A O 1
ATOM 1871 N N . ILE A 1 239 ? -1.190 -7.684 3.977 1.00 48.47 239 ILE A N 1
ATOM 1872 C CA . ILE A 1 239 ? -1.702 -8.825 3.198 1.00 48.47 239 ILE A CA 1
ATOM 1873 C C . ILE A 1 239 ? -2.016 -8.394 1.750 1.00 48.47 239 ILE A C 1
ATOM 1875 O O . ILE A 1 239 ? -1.979 -9.212 0.836 1.00 48.47 239 ILE A O 1
ATOM 1879 N N . ARG A 1 240 ? -2.241 -7.092 1.514 1.00 46.09 240 ARG A N 1
ATOM 1880 C CA . ARG A 1 240 ? -2.503 -6.494 0.197 1.00 46.09 240 ARG A CA 1
ATOM 1881 C C . ARG A 1 240 ? -1.262 -5.896 -0.496 1.00 46.09 240 ARG A C 1
ATOM 1883 O O . ARG A 1 240 ? -1.416 -5.263 -1.535 1.00 46.09 240 ARG A O 1
ATOM 1890 N N . GLY A 1 241 ? -0.044 -6.127 0.017 1.00 43.47 241 GLY A N 1
ATOM 1891 C CA . GLY A 1 241 ? 1.198 -6.044 -0.775 1.00 43.47 241 GLY A CA 1
ATOM 1892 C C . GLY A 1 241 ? 2.073 -4.780 -0.676 1.00 43.47 241 GLY A C 1
ATOM 1893 O O . GLY A 1 241 ? 2.917 -4.582 -1.546 1.00 43.47 241 GLY A O 1
ATOM 1894 N N . GLY A 1 242 ? 1.931 -3.923 0.341 1.00 50.09 242 GLY A N 1
ATOM 1895 C CA . GLY A 1 242 ? 2.814 -2.752 0.527 1.00 50.09 242 GLY A CA 1
ATOM 1896 C C . GLY A 1 242 ? 4.143 -3.070 1.240 1.00 50.09 242 GLY A C 1
ATOM 1897 O O . GLY A 1 242 ? 4.140 -3.799 2.229 1.00 50.09 242 GLY A O 1
ATOM 1898 N N . GLN A 1 243 ? 5.262 -2.486 0.784 1.00 46.28 243 GLN A N 1
ATOM 1899 C CA . GLN A 1 243 ? 6.607 -2.629 1.385 1.00 46.28 243 GLN A CA 1
ATOM 1900 C C . GLN A 1 243 ? 6.800 -1.765 2.655 1.00 46.28 243 GLN A C 1
ATOM 1902 O O . GLN A 1 243 ? 7.223 -2.286 3.682 1.00 46.28 243 GLN A O 1
ATOM 1907 N N . GLU A 1 244 ? 6.402 -0.487 2.643 1.00 50.75 244 GLU A N 1
ATOM 1908 C CA . GLU A 1 244 ? 6.487 0.424 3.810 1.00 50.75 244 GLU A CA 1
ATOM 1909 C C . GLU A 1 244 ? 5.700 -0.055 5.055 1.00 50.75 244 GLU A C 1
ATOM 1911 O O . GLU A 1 244 ? 6.243 -0.038 6.163 1.00 50.75 244 GLU A O 1
ATOM 1916 N N . PRO A 1 245 ? 4.473 -0.606 4.918 1.00 49.38 245 PRO A N 1
ATOM 1917 C CA . PRO A 1 245 ? 3.749 -1.213 6.037 1.00 49.38 245 PRO A CA 1
ATOM 1918 C C . PRO A 1 245 ? 4.505 -2.347 6.750 1.00 49.38 245 PRO A C 1
ATOM 1920 O O . PRO A 1 245 ? 4.287 -2.555 7.942 1.00 49.38 245 PRO A O 1
ATOM 1923 N N . ARG A 1 246 ? 5.407 -3.064 6.057 1.00 50.72 246 ARG A N 1
ATOM 1924 C CA . ARG A 1 246 ? 6.192 -4.165 6.647 1.00 50.72 246 ARG A CA 1
ATOM 1925 C C . ARG A 1 246 ? 7.290 -3.670 7.584 1.00 50.72 246 ARG A C 1
ATOM 1927 O O . ARG A 1 246 ? 7.522 -4.289 8.620 1.00 50.72 246 ARG A O 1
ATOM 1934 N N . ARG A 1 247 ? 7.955 -2.559 7.252 1.00 56.25 247 ARG A N 1
ATOM 1935 C CA . ARG A 1 247 ? 8.993 -1.968 8.112 1.00 56.25 247 ARG A CA 1
ATOM 1936 C C . ARG A 1 247 ? 8.386 -1.478 9.422 1.00 56.25 247 ARG A C 1
ATOM 1938 O O . ARG A 1 247 ? 8.868 -1.846 10.490 1.00 56.25 247 ARG A O 1
ATOM 1945 N N . PHE A 1 248 ? 7.294 -0.721 9.337 1.00 54.44 248 PHE A N 1
ATOM 1946 C CA . PHE A 1 248 ? 6.588 -0.248 10.523 1.00 54.44 248 PHE A CA 1
ATOM 1947 C C . PHE A 1 248 ? 6.044 -1.395 11.377 1.00 54.44 248 PHE A C 1
ATOM 1949 O O . PHE A 1 248 ? 6.165 -1.352 12.595 1.00 54.44 248 PHE A O 1
ATOM 1956 N N . PHE A 1 249 ? 5.510 -2.452 10.759 1.00 53.81 249 PHE A N 1
ATOM 1957 C CA . PHE A 1 249 ? 5.039 -3.634 11.483 1.00 53.81 249 PHE A CA 1
ATOM 1958 C C . PHE A 1 249 ? 6.105 -4.239 12.391 1.00 53.81 249 PHE A C 1
ATOM 1960 O O . PHE A 1 249 ? 5.844 -4.481 13.567 1.00 53.81 249 PHE A O 1
ATOM 1967 N N . ASN A 1 250 ? 7.310 -4.446 11.857 1.00 57.94 250 ASN A N 1
ATOM 1968 C CA . ASN A 1 250 ? 8.406 -5.042 12.613 1.00 57.94 250 ASN A CA 1
ATOM 1969 C C . ASN A 1 250 ? 8.827 -4.151 13.792 1.00 57.94 250 ASN A C 1
ATOM 1971 O O . ASN A 1 250 ? 9.099 -4.654 14.882 1.00 57.94 250 ASN A O 1
ATOM 1975 N N . VAL A 1 251 ? 8.832 -2.829 13.597 1.00 60.28 251 VAL A N 1
ATOM 1976 C CA . VAL A 1 251 ? 9.201 -1.859 14.636 1.00 60.28 251 VAL A CA 1
ATOM 1977 C C . VAL A 1 251 ? 8.106 -1.740 15.704 1.00 60.28 251 VAL A C 1
ATOM 1979 O O . VAL A 1 251 ? 8.393 -1.876 16.894 1.00 60.28 251 VAL A O 1
ATOM 1982 N N . ALA A 1 252 ? 6.843 -1.575 15.304 1.00 57.88 252 ALA A N 1
ATOM 1983 C CA . ALA A 1 252 ? 5.706 -1.442 16.212 1.00 57.88 252 ALA A CA 1
ATOM 1984 C C . ALA A 1 252 ? 5.461 -2.721 17.028 1.00 57.88 252 ALA A C 1
ATOM 1986 O O . ALA A 1 252 ? 5.227 -2.640 18.233 1.00 57.88 252 ALA A O 1
ATOM 1987 N N . ALA A 1 253 ? 5.583 -3.904 16.415 1.00 56.50 253 ALA A N 1
ATOM 1988 C CA . ALA A 1 253 ? 5.470 -5.178 17.124 1.00 56.50 253 ALA A CA 1
ATOM 1989 C C . ALA A 1 253 ? 6.557 -5.330 18.202 1.00 56.50 253 ALA A C 1
ATOM 1991 O O . ALA A 1 253 ? 6.261 -5.749 19.321 1.00 56.50 253 ALA A O 1
ATOM 1992 N N . ALA A 1 254 ? 7.798 -4.932 17.901 1.00 60.22 254 ALA A N 1
ATOM 1993 C CA . ALA A 1 254 ? 8.895 -4.967 18.866 1.00 60.22 254 ALA A CA 1
ATOM 1994 C C . ALA A 1 254 ? 8.691 -3.978 20.028 1.00 60.22 254 ALA A C 1
ATOM 1996 O O . ALA A 1 254 ? 8.983 -4.310 21.177 1.00 60.22 254 ALA A O 1
ATOM 1997 N N . ILE A 1 255 ? 8.169 -2.778 19.750 1.00 64.81 255 ILE A N 1
ATOM 1998 C CA . ILE A 1 255 ? 7.867 -1.774 20.781 1.00 64.81 255 ILE A CA 1
ATOM 1999 C C . ILE A 1 255 ? 6.715 -2.242 21.680 1.00 64.81 255 ILE A C 1
ATOM 2001 O O . ILE A 1 255 ? 6.844 -2.203 22.902 1.00 64.81 255 ILE A O 1
ATOM 2005 N N . LEU A 1 256 ? 5.625 -2.756 21.099 1.00 59.91 256 LEU A N 1
ATOM 2006 C CA . LEU A 1 256 ? 4.483 -3.291 21.850 1.00 59.91 256 LEU A CA 1
ATOM 2007 C C . LEU A 1 256 ? 4.880 -4.487 22.722 1.00 59.91 256 LEU A C 1
ATOM 2009 O O . LEU A 1 256 ? 4.423 -4.603 23.858 1.00 59.91 256 LEU A O 1
ATOM 2013 N N . HIS A 1 257 ? 5.762 -5.353 22.222 1.00 63.91 257 HIS A N 1
ATOM 2014 C CA . HIS A 1 257 ? 6.280 -6.475 22.997 1.00 63.91 257 HIS A CA 1
ATOM 2015 C C . HIS A 1 257 ? 7.093 -6.004 24.212 1.00 63.91 257 HIS A C 1
ATOM 2017 O O . HIS A 1 257 ? 6.849 -6.464 25.326 1.00 63.91 257 HIS A O 1
ATOM 2023 N N . ARG A 1 258 ? 7.995 -5.029 24.031 1.00 62.47 258 ARG A N 1
ATOM 2024 C CA . ARG A 1 258 ? 8.765 -4.436 25.138 1.00 62.47 258 ARG A CA 1
ATOM 2025 C C . ARG A 1 258 ? 7.885 -3.683 26.138 1.00 62.47 258 ARG A C 1
ATOM 2027 O O . ARG A 1 258 ? 8.111 -3.800 27.337 1.00 62.47 258 ARG A O 1
ATOM 2034 N N . ALA A 1 259 ? 6.859 -2.973 25.670 1.00 60.81 259 ALA A N 1
ATOM 2035 C CA . ALA A 1 259 ? 5.886 -2.315 26.540 1.00 60.81 259 ALA A CA 1
ATOM 2036 C C . ALA A 1 259 ? 5.108 -3.332 27.393 1.00 60.81 259 ALA A C 1
ATOM 2038 O O . ALA A 1 259 ? 4.883 -3.101 28.577 1.00 60.81 259 ALA A O 1
ATOM 2039 N N . ASN A 1 260 ? 4.749 -4.485 26.819 1.00 57.28 260 ASN A N 1
ATOM 2040 C CA . ASN A 1 260 ? 4.078 -5.557 27.552 1.00 57.28 260 ASN A CA 1
ATOM 2041 C C . ASN A 1 260 ? 4.985 -6.184 28.627 1.00 57.28 260 ASN A C 1
ATOM 2043 O O . ASN A 1 260 ? 4.523 -6.455 29.732 1.00 57.28 260 ASN A O 1
ATOM 2047 N N . ILE A 1 261 ? 6.279 -6.358 28.334 1.00 60.62 261 ILE A N 1
ATOM 2048 C CA . ILE A 1 261 ? 7.273 -6.806 29.323 1.00 60.62 261 ILE A CA 1
ATOM 2049 C C . ILE A 1 261 ? 7.393 -5.785 30.466 1.00 60.62 261 ILE A C 1
ATOM 2051 O O . ILE A 1 261 ? 7.336 -6.170 31.629 1.00 60.62 261 ILE A O 1
ATOM 2055 N N . ALA A 1 262 ? 7.481 -4.487 30.159 1.00 59.38 262 ALA A N 1
ATOM 2056 C CA . ALA A 1 262 ? 7.548 -3.434 31.175 1.00 59.38 262 ALA A CA 1
ATOM 2057 C C . ALA A 1 262 ? 6.305 -3.417 32.088 1.00 59.38 262 ALA A C 1
ATOM 2059 O O . ALA A 1 262 ? 6.436 -3.296 33.304 1.00 59.38 262 ALA A O 1
ATOM 2060 N N . ILE A 1 263 ? 5.106 -3.636 31.528 1.00 59.31 263 ILE A N 1
ATOM 2061 C CA . ILE A 1 263 ? 3.864 -3.786 32.308 1.00 59.31 263 ILE A CA 1
ATOM 2062 C C . ILE A 1 263 ? 3.935 -5.001 33.242 1.00 59.31 263 ILE A C 1
ATOM 2064 O O . ILE A 1 263 ? 3.538 -4.896 34.400 1.00 59.31 263 ILE A O 1
ATOM 2068 N N . GLN A 1 264 ? 4.432 -6.146 32.763 1.00 57.12 264 GLN A N 1
ATOM 2069 C CA . GLN A 1 264 ? 4.560 -7.360 33.581 1.00 57.12 264 GLN A CA 1
ATOM 2070 C C . GLN A 1 264 ? 5.577 -7.206 34.717 1.00 57.12 264 GLN A C 1
ATOM 2072 O O . GLN A 1 264 ? 5.390 -7.789 35.782 1.00 57.12 264 GLN A O 1
ATOM 2077 N N . LEU A 1 265 ? 6.629 -6.417 34.497 1.00 56.84 265 LEU A N 1
ATOM 2078 C CA . LEU A 1 265 ? 7.676 -6.141 35.481 1.00 56.84 265 LEU A CA 1
ATOM 2079 C C . LEU A 1 265 ? 7.344 -4.966 36.419 1.00 56.84 265 LEU A C 1
ATOM 2081 O O . LEU A 1 265 ? 8.077 -4.738 37.376 1.00 56.84 265 LEU A O 1
ATOM 2085 N N . GLY A 1 266 ? 6.254 -4.231 36.169 1.00 61.97 266 GLY A N 1
ATOM 2086 C CA . GLY A 1 266 ? 5.886 -3.042 36.944 1.00 61.97 266 GLY A CA 1
ATOM 2087 C C . GLY A 1 266 ? 6.817 -1.840 36.734 1.00 61.97 266 GLY A C 1
ATOM 2088 O O . GLY A 1 266 ? 6.886 -0.970 37.597 1.00 61.97 266 GLY A O 1
ATOM 2089 N N . ASP A 1 267 ? 7.543 -1.790 35.612 1.00 69.62 267 ASP A N 1
ATOM 2090 C CA . ASP A 1 267 ? 8.493 -0.720 35.289 1.00 69.62 267 ASP A CA 1
ATOM 2091 C C . ASP A 1 267 ? 7.813 0.386 34.468 1.00 69.62 267 ASP A C 1
ATOM 2093 O O . ASP A 1 267 ? 7.734 0.351 33.234 1.00 69.62 267 ASP A O 1
ATOM 2097 N N . ASP A 1 268 ? 7.287 1.378 35.184 1.00 59.16 268 ASP A N 1
ATOM 2098 C CA . ASP A 1 268 ? 6.539 2.489 34.600 1.00 59.16 268 ASP A CA 1
ATOM 2099 C C . ASP A 1 268 ? 7.406 3.407 33.727 1.00 59.16 268 ASP A C 1
ATOM 2101 O O . ASP A 1 268 ? 6.915 3.943 32.732 1.00 59.16 268 ASP A O 1
ATOM 2105 N N . ALA A 1 269 ? 8.695 3.558 34.046 1.00 68.88 269 ALA A N 1
ATOM 2106 C CA . ALA A 1 269 ? 9.606 4.387 33.261 1.00 68.88 269 ALA A CA 1
ATOM 2107 C C . ALA A 1 269 ? 9.895 3.735 31.902 1.00 68.88 269 ALA A C 1
ATOM 2109 O O . ALA A 1 269 ? 9.768 4.387 30.862 1.00 68.88 269 ALA A O 1
ATOM 2110 N N . ALA A 1 270 ? 10.189 2.432 31.901 1.00 66.75 270 ALA A N 1
ATOM 2111 C CA . ALA A 1 270 ? 10.393 1.673 30.673 1.00 66.75 270 ALA A CA 1
ATOM 2112 C C . ALA A 1 270 ? 9.118 1.615 29.816 1.00 66.75 270 ALA A C 1
ATOM 2114 O O . ALA A 1 270 ? 9.191 1.725 28.591 1.00 66.75 270 ALA A O 1
ATOM 2115 N N . TYR A 1 271 ? 7.938 1.486 30.435 1.00 67.00 271 TYR A N 1
ATOM 2116 C CA . TYR A 1 271 ? 6.663 1.532 29.714 1.00 67.00 271 TYR A CA 1
ATOM 2117 C C . TYR A 1 271 ? 6.448 2.882 29.017 1.00 67.00 271 TYR A C 1
ATOM 2119 O O . TYR A 1 271 ? 6.152 2.900 27.820 1.00 67.00 271 TYR A O 1
ATOM 2127 N N . MET A 1 272 ? 6.632 3.998 29.732 1.00 66.00 272 MET A N 1
ATOM 2128 C CA . MET A 1 272 ? 6.461 5.340 29.164 1.00 66.00 272 MET A CA 1
ATOM 2129 C C . MET A 1 272 ? 7.453 5.607 28.028 1.00 66.00 272 MET A C 1
ATOM 2131 O O . MET A 1 272 ? 7.056 6.128 26.990 1.00 66.00 272 MET A O 1
ATOM 2135 N N . GLU A 1 273 ? 8.700 5.150 28.159 1.00 75.19 273 GLU A N 1
ATOM 2136 C CA . GLU A 1 273 ? 9.706 5.243 27.095 1.00 75.19 273 GLU A CA 1
ATOM 2137 C C . GLU A 1 273 ? 9.292 4.460 25.833 1.00 75.19 273 GLU A C 1
ATOM 2139 O O . GLU A 1 273 ? 9.429 4.946 24.708 1.00 75.19 273 GLU A O 1
ATOM 2144 N N . GLN A 1 274 ? 8.763 3.238 25.983 1.00 72.25 274 GLN A N 1
ATOM 2145 C CA . GLN A 1 274 ? 8.258 2.480 24.832 1.00 72.25 274 GLN A CA 1
ATOM 2146 C C . GLN A 1 274 ? 7.006 3.130 24.229 1.00 72.25 274 GLN A C 1
ATOM 2148 O O . GLN A 1 274 ? 6.832 3.096 23.011 1.00 72.25 274 GLN A O 1
ATOM 2153 N N . LEU A 1 275 ? 6.148 3.739 25.050 1.00 62.44 275 LEU A N 1
ATOM 2154 C CA . LEU A 1 275 ? 4.962 4.449 24.581 1.00 62.44 275 LEU A CA 1
ATOM 2155 C C . LEU A 1 275 ? 5.340 5.692 23.762 1.00 62.44 275 LEU A C 1
ATOM 2157 O O . LEU A 1 275 ? 4.766 5.909 22.697 1.00 62.44 275 LEU A O 1
ATOM 2161 N N . GLU A 1 276 ? 6.334 6.463 24.206 1.00 70.31 276 GLU A N 1
ATOM 2162 C CA . GLU A 1 276 ? 6.879 7.602 23.458 1.00 70.31 276 GLU A CA 1
ATOM 2163 C C . GLU A 1 276 ? 7.469 7.161 22.118 1.00 70.31 276 GLU A C 1
ATOM 2165 O O . GLU A 1 276 ? 7.129 7.735 21.084 1.00 70.31 276 GLU A O 1
ATOM 2170 N N . LYS A 1 277 ? 8.254 6.075 22.101 1.00 71.06 277 LYS A N 1
ATOM 2171 C CA . LYS A 1 277 ? 8.778 5.482 20.858 1.00 71.06 277 LYS A CA 1
ATOM 2172 C C . LYS A 1 277 ? 7.659 5.028 19.923 1.00 71.06 277 LYS A C 1
ATOM 2174 O O . LYS A 1 277 ? 7.731 5.255 18.719 1.00 71.06 277 LYS A O 1
ATOM 2179 N N . LEU A 1 278 ? 6.595 4.425 20.458 1.00 62.88 278 LEU A N 1
ATOM 2180 C CA . LEU A 1 278 ? 5.430 4.036 19.662 1.00 62.88 278 LEU A CA 1
ATOM 2181 C C . LEU A 1 278 ? 4.699 5.261 19.102 1.00 62.88 278 LEU A C 1
ATOM 2183 O O . LEU A 1 278 ? 4.239 5.234 17.965 1.00 62.88 278 LEU A O 1
ATOM 2187 N N . GLN A 1 279 ? 4.593 6.343 19.874 1.00 59.94 279 GLN A N 1
ATOM 2188 C CA . GLN A 1 279 ? 4.009 7.607 19.426 1.00 59.94 279 GLN A CA 1
ATOM 2189 C C . GLN A 1 279 ? 4.885 8.321 18.393 1.00 59.94 279 GLN A C 1
ATOM 2191 O O . GLN A 1 279 ? 4.353 8.982 17.505 1.00 59.94 279 GLN A O 1
ATOM 2196 N N . GLU A 1 280 ? 6.208 8.223 18.487 1.00 66.12 280 GLU A N 1
ATOM 2197 C CA . GLU A 1 280 ? 7.148 8.708 17.474 1.00 66.12 280 GLU A CA 1
ATOM 2198 C C . GLU A 1 280 ? 7.016 7.927 16.176 1.00 66.12 280 GLU A C 1
ATOM 2200 O O . GLU A 1 280 ? 6.860 8.539 15.126 1.00 66.12 280 GLU A O 1
ATOM 2205 N N . GLU A 1 281 ? 6.961 6.600 16.249 1.00 60.78 281 GLU A N 1
ATOM 2206 C CA . GLU A 1 281 ? 6.732 5.738 15.091 1.00 60.78 281 GLU A CA 1
ATOM 2207 C C . GLU A 1 281 ? 5.330 5.937 14.506 1.00 60.78 281 GLU A C 1
ATOM 2209 O O . GLU A 1 281 ? 5.166 5.982 13.292 1.00 60.78 281 GLU A O 1
ATOM 2214 N N . ASN A 1 282 ? 4.308 6.163 15.335 1.00 53.12 282 ASN A N 1
ATOM 2215 C CA . ASN A 1 282 ? 2.974 6.547 14.874 1.00 53.12 282 ASN A CA 1
ATOM 2216 C C . ASN A 1 282 ? 2.955 7.946 14.258 1.00 53.12 282 ASN A C 1
ATOM 2218 O O . ASN A 1 282 ? 2.216 8.163 13.307 1.00 53.12 282 ASN A O 1
ATOM 2222 N N . ARG A 1 283 ? 3.740 8.907 14.759 1.00 56.50 283 ARG A N 1
ATOM 2223 C CA . ARG A 1 283 ? 3.897 10.234 14.140 1.00 56.50 283 ARG A CA 1
ATOM 2224 C C . ARG A 1 283 ? 4.675 10.143 12.836 1.00 56.50 283 ARG A C 1
ATOM 2226 O O . ARG A 1 283 ? 4.313 10.832 11.889 1.00 56.50 283 ARG A O 1
ATOM 2233 N N . TYR A 1 284 ? 5.687 9.283 12.772 1.00 56.66 284 TYR A N 1
ATOM 2234 C CA . TYR A 1 284 ? 6.436 8.967 11.565 1.00 56.66 284 TYR A CA 1
ATOM 2235 C C . TYR A 1 284 ? 5.515 8.306 10.546 1.00 56.66 284 TYR A C 1
ATOM 2237 O O . TYR A 1 284 ? 5.386 8.823 9.446 1.00 56.66 284 TYR A O 1
ATOM 2245 N N . MET A 1 285 ? 4.743 7.290 10.924 1.00 48.06 285 MET A N 1
ATOM 2246 C CA . MET A 1 285 ? 3.729 6.704 10.054 1.00 48.06 285 MET A CA 1
ATOM 2247 C C . MET A 1 285 ? 2.626 7.673 9.705 1.00 48.06 285 MET A C 1
ATOM 2249 O O . MET A 1 285 ? 2.240 7.708 8.556 1.00 48.06 285 MET A O 1
ATOM 2253 N N . ALA A 1 286 ? 2.149 8.509 10.620 1.00 44.81 286 ALA A N 1
ATOM 2254 C CA . ALA A 1 286 ? 1.214 9.576 10.298 1.00 44.81 286 ALA A CA 1
ATOM 2255 C C . ALA A 1 286 ? 1.851 10.608 9.359 1.00 44.81 286 ALA A C 1
ATOM 2257 O O . ALA A 1 286 ? 1.134 11.232 8.595 1.00 44.81 286 ALA A O 1
ATOM 2258 N N . SER A 1 287 ? 3.176 10.790 9.376 1.00 45.97 287 SER A N 1
ATOM 2259 C CA . SER A 1 287 ? 3.912 11.639 8.432 1.00 45.97 287 SER A CA 1
ATOM 2260 C C . SER A 1 287 ? 4.127 10.964 7.071 1.00 45.97 287 SER A C 1
ATOM 2262 O O . SER A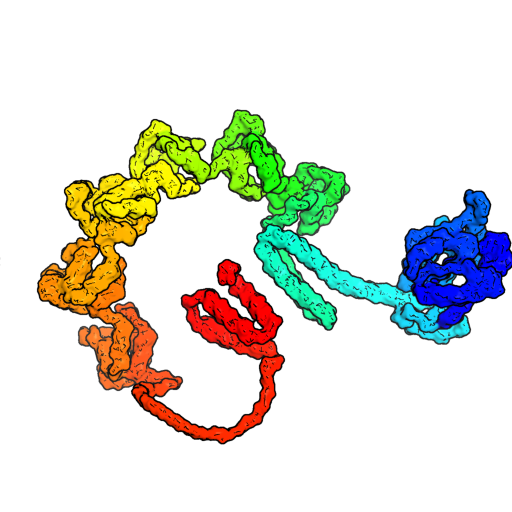 1 287 ? 4.018 11.627 6.047 1.00 45.97 287 SER A O 1
ATOM 2264 N N . VAL A 1 288 ? 4.307 9.641 7.055 1.00 39.41 288 VAL A N 1
ATOM 2265 C CA . VAL A 1 288 ? 4.341 8.784 5.859 1.00 39.41 288 VAL A CA 1
ATOM 2266 C C . VAL A 1 288 ? 2.929 8.628 5.267 1.00 39.41 288 VAL A C 1
ATOM 2268 O O . VAL A 1 288 ? 2.768 8.559 4.060 1.00 39.41 288 VAL A O 1
ATOM 2271 N N . VAL A 1 289 ? 1.885 8.658 6.100 1.00 39.56 289 VAL A N 1
ATOM 2272 C CA . VAL A 1 289 ? 0.448 8.662 5.758 1.00 39.56 289 VAL A CA 1
ATOM 2273 C C . VAL A 1 289 ? -0.052 10.081 5.446 1.00 39.56 289 VAL A C 1
ATOM 2275 O O . VAL A 1 289 ? -1.064 10.242 4.771 1.00 39.56 289 VAL A O 1
ATOM 2278 N N . LYS A 1 290 ? 0.671 11.129 5.868 1.00 38.00 290 LYS A N 1
ATOM 2279 C CA . LYS A 1 290 ? 0.509 12.507 5.369 1.00 38.00 290 LYS A CA 1
ATOM 2280 C C . LYS A 1 290 ? 1.029 12.662 3.940 1.00 38.00 290 LYS A C 1
ATOM 2282 O O . LYS A 1 290 ? 0.765 13.703 3.342 1.00 38.00 290 LYS A O 1
ATOM 2287 N N . ASP A 1 291 ? 1.694 11.649 3.377 1.00 36.50 291 ASP A N 1
ATOM 2288 C CA . ASP A 1 291 ? 1.726 11.475 1.928 1.00 36.50 291 ASP A CA 1
ATOM 2289 C C . ASP A 1 291 ? 0.295 11.114 1.464 1.00 36.50 291 ASP A C 1
ATOM 2291 O O . ASP A 1 291 ? -0.206 10.037 1.801 1.00 36.50 291 ASP A O 1
ATOM 2295 N N . PRO A 1 292 ? -0.410 11.986 0.714 1.00 39.09 292 PRO A N 1
ATOM 2296 C CA . PRO A 1 292 ? -1.837 11.840 0.384 1.00 39.09 292 PRO A CA 1
ATOM 2297 C C . PRO A 1 292 ? -2.183 10.648 -0.534 1.00 39.09 292 PRO A C 1
ATOM 2299 O O . PRO A 1 292 ? -3.269 10.604 -1.121 1.00 39.09 292 PRO A O 1
ATOM 2302 N N . SER A 1 293 ? -1.259 9.707 -0.729 1.00 37.41 293 SER A N 1
ATOM 2303 C CA . SER A 1 293 ? -1.306 8.649 -1.735 1.00 37.41 293 SER A CA 1
ATOM 2304 C C . SER A 1 293 ? -1.679 7.249 -1.210 1.00 37.41 293 SER A C 1
ATOM 2306 O O . SER A 1 293 ? -1.738 6.313 -2.011 1.00 37.41 293 SER A O 1
ATOM 2308 N N . LEU A 1 294 ? -2.031 7.082 0.075 1.00 35.78 294 LEU A N 1
ATOM 2309 C CA . LEU A 1 294 ? -2.483 5.802 0.662 1.00 35.78 294 LEU A CA 1
ATOM 2310 C C . LEU A 1 294 ? -4.019 5.778 0.892 1.00 35.78 294 LEU A C 1
ATOM 2312 O O . LEU A 1 294 ? -4.518 6.168 1.939 1.00 35.78 294 LEU A O 1
ATOM 2316 N N . ARG A 1 295 ? -4.859 5.489 -0.116 1.00 42.69 295 ARG A N 1
ATOM 2317 C CA . ARG A 1 295 ? -5.332 4.151 -0.576 1.00 42.69 295 ARG A CA 1
ATOM 2318 C C . ARG A 1 295 ? -6.184 3.299 0.390 1.00 42.69 295 ARG A C 1
ATOM 2320 O O . ARG A 1 295 ? -6.396 2.125 0.100 1.00 42.69 295 ARG A O 1
ATOM 2327 N N . PHE A 1 296 ? -6.748 3.841 1.470 1.00 40.66 296 PHE A N 1
ATOM 2328 C CA . PHE A 1 296 ? -7.580 3.030 2.389 1.00 40.66 296 PHE A CA 1
ATOM 2329 C C . PHE A 1 296 ? -9.103 3.053 2.156 1.00 40.66 296 PHE A C 1
ATOM 2331 O O . PHE A 1 296 ? -9.829 2.301 2.802 1.00 40.66 296 PHE A O 1
ATOM 2338 N N . ALA A 1 297 ? -9.621 3.839 1.211 1.00 42.19 297 ALA A N 1
ATOM 2339 C CA . ALA A 1 297 ? -11.059 4.121 1.131 1.00 42.19 297 ALA A CA 1
ATOM 2340 C C . ALA A 1 297 ? -11.831 3.401 0.005 1.00 42.19 297 ALA A C 1
ATOM 2342 O O . ALA A 1 297 ? -12.969 3.762 -0.281 1.00 42.19 297 ALA A O 1
ATOM 2343 N N . SER A 1 298 ? -11.268 2.387 -0.648 1.00 39.84 298 SER A N 1
ATOM 2344 C CA . SER A 1 298 ? -11.940 1.733 -1.782 1.00 39.84 298 SER A CA 1
ATOM 2345 C C . SER A 1 298 ? -12.963 0.654 -1.390 1.00 39.84 298 SER A C 1
ATOM 2347 O O . SER A 1 298 ? -13.769 0.251 -2.220 1.00 39.84 298 SER A O 1
ATOM 2349 N N . GLY A 1 299 ? -12.968 0.195 -0.130 1.00 37.78 299 GLY A N 1
ATOM 2350 C CA . GLY A 1 299 ? -13.793 -0.938 0.328 1.00 37.78 299 GLY A CA 1
ATOM 2351 C C . GLY A 1 299 ? -14.876 -0.621 1.366 1.00 37.78 299 GLY A C 1
ATOM 2352 O O . GLY A 1 299 ? -15.599 -1.526 1.776 1.00 37.78 299 GLY A O 1
ATOM 2353 N N . PHE A 1 300 ? -14.993 0.630 1.818 1.00 43.47 300 PHE A N 1
ATOM 2354 C CA . PHE A 1 300 ? -15.956 1.022 2.852 1.00 43.47 300 PHE A CA 1
ATOM 2355 C C . PHE A 1 300 ? -17.230 1.647 2.248 1.00 43.47 300 PHE A C 1
ATOM 2357 O O . PHE A 1 300 ? -17.141 2.409 1.276 1.00 43.47 300 PHE A O 1
ATOM 2364 N N . PRO A 1 301 ? -18.424 1.405 2.830 1.00 52.16 301 PRO A N 1
ATOM 2365 C CA . PRO A 1 301 ? -19.641 2.126 2.461 1.00 52.16 301 PRO A CA 1
ATOM 2366 C C . PRO A 1 301 ? -19.436 3.647 2.517 1.00 52.16 301 PRO A C 1
ATOM 2368 O O . PRO A 1 301 ? -18.685 4.147 3.354 1.00 52.16 301 PRO A O 1
ATOM 2371 N N . VAL A 1 302 ? -20.105 4.405 1.636 1.00 61.31 302 VAL A N 1
ATOM 2372 C CA . VAL A 1 302 ? -19.963 5.881 1.569 1.00 61.31 302 VAL A CA 1
ATOM 2373 C C . VAL A 1 302 ? -20.236 6.544 2.927 1.00 61.31 302 VAL A C 1
ATOM 2375 O O . VAL A 1 302 ? -19.574 7.513 3.280 1.00 61.31 302 VAL A O 1
ATOM 2378 N N . SER A 1 303 ? -21.150 5.980 3.716 1.00 64.69 303 SER A N 1
ATOM 2379 C CA . SER A 1 303 ? -21.462 6.404 5.083 1.00 64.69 303 SER A CA 1
ATOM 2380 C C . SER A 1 303 ? -20.256 6.322 6.030 1.00 64.69 303 SER A C 1
ATOM 2382 O O . SER A 1 303 ? -19.918 7.291 6.706 1.00 64.69 303 SER A O 1
ATOM 2384 N N . THR A 1 304 ? -19.542 5.196 6.013 1.00 56.81 304 THR A N 1
ATOM 2385 C CA . THR A 1 304 ? -18.313 4.979 6.787 1.00 56.81 304 THR A CA 1
ATOM 2386 C C . THR A 1 304 ? -17.188 5.905 6.326 1.00 56.81 304 THR A C 1
ATOM 2388 O O . THR A 1 304 ? -16.447 6.430 7.150 1.00 56.81 304 THR A O 1
ATOM 2391 N N . ARG A 1 305 ? -17.083 6.157 5.017 1.00 66.19 305 ARG A N 1
ATOM 2392 C CA . ARG A 1 305 ? -16.060 7.050 4.449 1.00 66.19 305 ARG A CA 1
ATOM 2393 C C . ARG A 1 305 ? -16.287 8.513 4.807 1.00 66.19 305 ARG A C 1
ATOM 2395 O O . ARG A 1 305 ? -15.332 9.190 5.164 1.00 66.19 305 ARG A O 1
ATOM 2402 N N . LEU A 1 306 ? -17.538 8.974 4.785 1.00 72.12 306 LEU A N 1
ATOM 2403 C CA . LEU A 1 306 ? -17.929 10.309 5.251 1.00 72.12 306 LEU A CA 1
ATOM 2404 C C . LEU A 1 306 ? -17.526 10.539 6.711 1.00 72.12 306 LEU A C 1
ATOM 2406 O O . LEU A 1 306 ? -16.907 11.552 7.035 1.00 72.12 306 LEU A O 1
ATOM 2410 N N . ARG A 1 307 ? -17.816 9.554 7.566 1.00 70.62 307 ARG A N 1
ATOM 2411 C CA . ARG A 1 307 ? -17.473 9.597 8.986 1.00 70.62 307 ARG A CA 1
ATOM 2412 C C . ARG A 1 307 ? -15.964 9.641 9.214 1.00 70.62 307 ARG A C 1
ATOM 2414 O O . ARG A 1 307 ? -15.485 10.523 9.921 1.00 70.62 307 ARG A O 1
ATOM 2421 N N . LEU A 1 308 ? -15.218 8.741 8.571 1.00 60.19 308 LEU A N 1
ATOM 2422 C CA . LEU A 1 308 ? -13.757 8.701 8.666 1.00 60.19 308 LEU A CA 1
ATOM 2423 C C . LEU A 1 308 ? -13.132 10.007 8.169 1.00 60.19 308 LEU A C 1
ATOM 2425 O O . LEU A 1 308 ? -12.261 10.554 8.835 1.00 60.19 308 LEU A O 1
ATOM 2429 N N . LEU A 1 309 ? -13.601 10.555 7.046 1.00 69.00 309 LEU A N 1
ATOM 2430 C CA . LEU A 1 309 ? -13.087 11.809 6.492 1.00 69.00 309 LEU A CA 1
ATOM 2431 C C . LEU A 1 309 ? -13.342 12.998 7.435 1.00 69.00 309 LEU A C 1
ATOM 2433 O O . LEU A 1 309 ? -12.463 13.836 7.628 1.00 69.00 309 LEU A O 1
ATOM 2437 N N . ARG A 1 310 ? -14.520 13.062 8.072 1.00 80.62 310 ARG A N 1
ATOM 2438 C CA . ARG A 1 310 ? -14.842 14.073 9.092 1.00 80.62 310 ARG A CA 1
ATOM 2439 C C . ARG A 1 310 ? -13.969 13.937 10.342 1.00 80.62 310 ARG A C 1
ATOM 2441 O O . ARG A 1 310 ? -13.427 14.941 10.804 1.00 80.62 310 ARG A O 1
ATOM 2448 N N . GLU A 1 311 ? -13.834 12.723 10.873 1.00 69.56 311 GLU A N 1
ATOM 2449 C CA . GLU A 1 311 ? -13.035 12.434 12.072 1.00 69.56 311 GLU A CA 1
ATOM 2450 C C . GLU A 1 311 ? -11.543 12.720 11.829 1.00 69.56 311 GLU A C 1
ATOM 2452 O O . GLU A 1 311 ? -10.906 13.381 12.646 1.00 69.56 311 GLU A O 1
ATOM 2457 N N . THR A 1 312 ? -11.010 12.340 10.663 1.00 56.78 312 THR A N 1
ATOM 2458 C CA . THR A 1 312 ? -9.613 12.608 10.263 1.00 56.78 312 THR A CA 1
ATOM 2459 C C . THR A 1 312 ? -9.349 14.102 10.078 1.00 56.78 312 THR A C 1
ATOM 2461 O O . THR A 1 312 ? -8.269 14.595 10.397 1.00 56.78 312 THR A O 1
ATOM 2464 N N . ALA A 1 313 ? -10.351 14.848 9.608 1.00 62.53 313 ALA A N 1
ATOM 2465 C CA . ALA A 1 313 ? -10.276 16.298 9.496 1.00 62.53 313 ALA A CA 1
ATOM 2466 C C . ALA A 1 313 ? -10.474 17.041 10.825 1.00 62.53 313 ALA A C 1
ATOM 2468 O O . ALA A 1 313 ? -10.340 18.266 10.843 1.00 62.53 313 ALA A O 1
ATOM 2469 N N . GLY A 1 314 ? -10.786 16.334 11.919 1.00 68.62 314 GLY A N 1
ATOM 2470 C CA . GLY A 1 314 ? -11.017 16.928 13.235 1.00 68.62 314 GLY A CA 1
ATOM 2471 C C . GLY A 1 314 ? -12.230 17.862 13.279 1.00 68.62 314 GLY A C 1
ATOM 2472 O O . GLY A 1 314 ? -12.226 18.823 14.043 1.00 68.62 314 GLY A O 1
ATOM 2473 N N . ILE A 1 315 ? -13.245 17.630 12.436 1.00 79.38 315 ILE A N 1
ATOM 2474 C CA . ILE A 1 315 ? -14.414 18.516 12.310 1.00 79.38 315 ILE A CA 1
ATOM 2475 C C . ILE A 1 315 ? -15.601 17.931 13.088 1.00 79.38 315 ILE A C 1
ATOM 2477 O O . ILE A 1 315 ? -15.960 16.760 12.926 1.00 79.38 315 ILE A O 1
ATOM 2481 N N . GLY A 1 316 ? -16.247 18.757 13.915 1.00 78.38 316 GLY A N 1
ATOM 2482 C CA . GLY A 1 316 ? -17.498 18.400 14.579 1.00 78.38 316 GLY A CA 1
ATOM 2483 C C . GLY A 1 316 ? -18.651 18.210 13.586 1.00 78.38 316 GLY A C 1
ATOM 2484 O O . GLY A 1 316 ? -18.665 18.791 12.501 1.00 78.38 316 GLY A O 1
ATOM 2485 N N . LEU A 1 317 ? -19.644 17.397 13.952 1.00 80.25 317 LEU A N 1
ATOM 2486 C CA . LEU A 1 317 ? -20.828 17.141 13.118 1.00 80.25 317 LEU A CA 1
ATOM 2487 C C . LEU A 1 317 ? -21.611 18.438 12.810 1.00 80.25 317 LEU A C 1
ATOM 2489 O O . LEU A 1 317 ? -21.996 18.673 11.662 1.00 80.25 317 LEU A O 1
ATOM 2493 N N . ALA A 1 318 ? -21.771 19.302 13.814 1.00 79.44 318 ALA A N 1
ATOM 2494 C CA . ALA A 1 318 ? -22.412 20.608 13.678 1.00 79.44 318 ALA A CA 1
ATOM 2495 C C . ALA A 1 318 ? -21.633 21.534 12.727 1.00 79.44 318 ALA A C 1
ATOM 2497 O O . ALA A 1 318 ? -22.219 22.175 11.853 1.00 79.44 318 ALA A O 1
ATOM 2498 N N . ASP A 1 319 ? -20.302 21.543 12.838 1.00 82.62 319 ASP A N 1
ATOM 2499 C CA . ASP A 1 319 ? -19.433 22.423 12.056 1.00 82.62 319 ASP A CA 1
ATOM 2500 C C . ASP A 1 319 ? -19.425 22.055 10.575 1.00 82.62 319 ASP A C 1
ATOM 2502 O O . ASP A 1 319 ? -19.518 22.929 9.712 1.00 82.62 319 ASP A O 1
ATOM 2506 N N . ILE A 1 320 ? -19.339 20.760 10.255 1.00 85.50 320 ILE A N 1
ATOM 2507 C CA . ILE A 1 320 ? -19.375 20.328 8.856 1.00 85.50 320 ILE A CA 1
ATOM 2508 C C . ILE A 1 320 ? -20.752 20.552 8.231 1.00 85.50 320 ILE A C 1
ATOM 2510 O O . ILE A 1 320 ? -20.837 20.946 7.069 1.00 85.50 320 ILE A O 1
ATOM 2514 N N . SER A 1 321 ? -21.820 20.360 9.007 1.00 86.06 321 SER A N 1
ATOM 2515 C CA . SER A 1 321 ? -23.201 20.560 8.564 1.00 86.06 321 SER A CA 1
ATOM 2516 C C . SER A 1 321 ? -23.466 22.032 8.240 1.00 86.06 321 SER A C 1
ATOM 2518 O O . SER A 1 321 ? -23.996 22.349 7.173 1.00 86.06 321 SER A O 1
ATOM 2520 N N . ALA A 1 322 ? -23.007 22.940 9.107 1.00 85.69 322 ALA A N 1
ATOM 2521 C CA . ALA A 1 322 ? -23.110 24.381 8.898 1.00 85.69 322 ALA A CA 1
ATOM 2522 C C . ALA A 1 322 ? -22.294 24.852 7.684 1.00 85.69 322 ALA A C 1
ATOM 2524 O O . ALA A 1 322 ? -22.791 25.604 6.849 1.00 85.69 322 ALA A O 1
ATOM 2525 N N . GLN A 1 323 ? -21.053 24.380 7.548 1.00 86.19 323 GLN A N 1
ATOM 2526 C CA . GLN A 1 323 ? -20.158 24.820 6.473 1.00 86.19 323 GLN A CA 1
ATOM 2527 C C . GLN A 1 323 ? -20.530 24.248 5.106 1.00 86.19 323 GLN A C 1
ATOM 2529 O O . GLN A 1 323 ? -20.322 24.904 4.088 1.00 86.19 323 GLN A O 1
ATOM 2534 N N . ALA A 1 324 ? -21.089 23.039 5.072 1.00 84.00 324 ALA A N 1
ATOM 2535 C CA . ALA A 1 324 ? -21.557 22.417 3.842 1.00 84.00 324 ALA A CA 1
ATOM 2536 C C . ALA A 1 324 ? -22.996 22.813 3.486 1.00 84.00 324 ALA A C 1
ATOM 2538 O O . ALA A 1 324 ? -23.492 22.350 2.460 1.00 84.00 324 ALA A O 1
ATOM 2539 N N . ASP A 1 325 ? -23.687 23.621 4.301 1.00 85.62 325 ASP A N 1
ATOM 2540 C CA . ASP A 1 325 ? -25.105 23.959 4.112 1.00 85.62 325 ASP A CA 1
ATOM 2541 C C . ASP A 1 325 ? -25.959 22.685 3.897 1.00 85.62 325 ASP A C 1
ATOM 2543 O O . ASP A 1 325 ? -26.631 22.483 2.869 1.00 85.62 325 ASP A O 1
ATOM 2547 N N . VAL A 1 326 ? -25.827 21.760 4.857 1.00 83.06 326 VAL A N 1
ATOM 2548 C CA . VAL A 1 326 ? -26.544 20.482 4.956 1.00 83.06 326 VAL A CA 1
ATOM 2549 C C . VAL A 1 326 ? -27.133 20.392 6.361 1.00 83.06 326 VAL A C 1
ATOM 2551 O O . VAL A 1 326 ? -26.415 20.554 7.337 1.00 83.06 326 VAL A O 1
ATOM 2554 N N . GLY A 1 327 ? -28.434 20.118 6.490 1.00 84.19 327 GLY A N 1
ATOM 2555 C CA . GLY A 1 327 ? -29.055 19.967 7.811 1.00 84.19 327 GLY A CA 1
ATOM 2556 C C . GLY A 1 327 ? -28.418 18.827 8.614 1.00 84.19 327 GLY A C 1
ATOM 2557 O O . GLY A 1 327 ? -28.216 17.739 8.075 1.00 84.19 327 GLY A O 1
ATOM 2558 N N . GLU A 1 328 ? -28.155 19.056 9.901 1.00 81.81 328 GLU A N 1
ATOM 2559 C CA . GLU A 1 328 ? -27.407 18.140 10.775 1.00 81.81 328 GLU A CA 1
ATOM 2560 C C . GLU A 1 328 ? -28.033 16.735 10.834 1.00 81.81 328 GLU A C 1
ATOM 2562 O O . GLU A 1 328 ? -27.345 15.740 10.635 1.00 81.81 328 GLU A O 1
ATOM 2567 N N . GLY A 1 329 ? -29.365 16.636 10.938 1.00 77.56 329 GLY A N 1
ATOM 2568 C CA . GLY A 1 329 ? -30.074 15.350 10.860 1.00 77.56 329 GLY A CA 1
ATOM 2569 C C . GLY A 1 329 ? -29.913 14.633 9.511 1.00 77.56 329 GLY A C 1
ATOM 2570 O O . GLY A 1 329 ? -29.738 13.419 9.471 1.00 77.56 329 GLY A O 1
ATOM 2571 N N . SER A 1 330 ? -29.882 15.379 8.399 1.00 75.88 330 SER A N 1
ATOM 2572 C CA . SER A 1 330 ? -29.618 14.801 7.072 1.00 75.88 330 SER A CA 1
ATOM 2573 C C . SER A 1 330 ? -28.173 14.331 6.921 1.00 75.88 330 SER A C 1
ATOM 2575 O O . SER A 1 330 ? -27.931 13.384 6.180 1.00 75.88 330 SER A O 1
ATOM 2577 N N . TYR A 1 331 ? -27.220 14.975 7.591 1.00 82.38 331 TYR A N 1
ATOM 2578 C CA . TYR A 1 331 ? -25.825 14.548 7.601 1.00 82.38 331 TYR A CA 1
ATOM 2579 C C . TYR A 1 331 ? -25.631 13.291 8.470 1.00 82.38 331 TYR A C 1
ATOM 2581 O O . TYR A 1 331 ? -24.999 12.331 8.034 1.00 82.38 331 TYR A O 1
ATOM 2589 N N . THR A 1 332 ? -26.288 13.223 9.630 1.00 80.38 332 THR A N 1
ATOM 2590 C CA . THR A 1 332 ? -26.329 12.032 10.498 1.00 80.38 332 THR A CA 1
ATOM 2591 C C . THR A 1 332 ? -26.915 10.812 9.782 1.00 80.38 332 THR A C 1
ATOM 2593 O O . THR A 1 332 ? -26.320 9.736 9.794 1.00 80.38 332 THR A O 1
ATOM 2596 N N . GLU A 1 333 ? -28.040 10.967 9.077 1.00 77.19 333 GLU A N 1
ATOM 2597 C CA . GLU A 1 333 ? -28.621 9.894 8.252 1.00 77.19 333 GLU A CA 1
ATOM 2598 C C . GLU A 1 333 ? -27.653 9.385 7.169 1.00 77.19 333 GLU A C 1
ATOM 2600 O O . GLU A 1 333 ? -27.656 8.193 6.846 1.00 77.19 333 GLU A O 1
ATOM 2605 N N . LEU A 1 334 ? -26.814 10.271 6.615 1.00 77.06 334 LEU A N 1
ATOM 2606 C CA . LEU A 1 334 ? -25.790 9.916 5.631 1.00 77.06 334 LEU A CA 1
ATOM 2607 C C . LEU A 1 334 ? -24.627 9.140 6.268 1.00 77.06 334 LEU A C 1
ATOM 2609 O O . LEU A 1 334 ? -24.219 8.128 5.701 1.00 77.06 334 LEU A O 1
ATOM 2613 N N . GLU A 1 335 ? -24.129 9.543 7.444 1.00 77.69 335 GLU A N 1
ATOM 2614 C CA . GLU A 1 335 ? -23.057 8.824 8.166 1.00 77.69 335 GLU A CA 1
ATOM 2615 C C . GLU A 1 335 ? -23.495 7.453 8.696 1.00 77.69 335 GLU A C 1
ATOM 2617 O O . GLU A 1 335 ? -22.679 6.537 8.803 1.00 77.69 335 GLU A O 1
ATOM 2622 N N . HIS A 1 336 ? -24.787 7.275 8.976 1.00 73.69 336 HIS A N 1
ATOM 2623 C CA . HIS A 1 336 ? -25.352 5.982 9.370 1.00 73.69 336 HIS A CA 1
ATOM 2624 C C . HIS A 1 336 ? -25.800 5.115 8.185 1.00 73.69 336 HIS A C 1
ATOM 2626 O O . HIS A 1 336 ? -26.208 3.974 8.385 1.00 73.69 336 HIS A O 1
ATOM 2632 N N . GLY A 1 337 ? -25.716 5.622 6.949 1.00 63.22 337 GLY A N 1
ATOM 2633 C CA . GLY A 1 337 ? -26.126 4.883 5.750 1.00 63.22 337 GLY A CA 1
ATOM 2634 C C . GLY A 1 337 ? -27.639 4.675 5.629 1.00 63.22 337 GLY A C 1
ATOM 2635 O O . GLY A 1 337 ? -28.079 3.844 4.841 1.00 63.22 337 GLY A O 1
ATOM 2636 N N . LEU A 1 338 ? -28.435 5.441 6.380 1.00 64.62 338 LEU A N 1
ATOM 2637 C CA . LEU A 1 338 ? -29.901 5.406 6.352 1.00 64.62 338 LEU A CA 1
ATOM 2638 C C . LEU A 1 338 ? -30.470 6.092 5.101 1.00 64.62 338 LEU A C 1
ATOM 2640 O O . LEU A 1 338 ? -31.637 5.907 4.759 1.00 64.62 338 LEU A O 1
ATOM 2644 N N . ARG A 1 339 ? -29.643 6.878 4.400 1.00 66.81 339 ARG A N 1
ATOM 2645 C CA . ARG A 1 339 ? -30.018 7.616 3.194 1.00 66.81 339 ARG A CA 1
ATOM 2646 C C . ARG A 1 339 ? -28.906 7.572 2.138 1.00 66.81 339 ARG A C 1
ATOM 2648 O O . ARG A 1 339 ? -27.740 7.754 2.482 1.00 66.81 339 ARG A O 1
ATOM 2655 N N . PRO A 1 340 ? -29.229 7.407 0.841 1.00 54.81 340 PRO A N 1
ATOM 2656 C CA . PRO A 1 340 ? -28.233 7.499 -0.221 1.00 54.81 340 PRO A CA 1
ATOM 2657 C C . PRO A 1 340 ? -27.777 8.957 -0.444 1.00 54.81 340 PRO A C 1
ATOM 2659 O O . PRO A 1 340 ? -28.610 9.874 -0.466 1.00 54.81 340 PRO A O 1
ATOM 2662 N N . PRO A 1 341 ? -26.472 9.200 -0.654 1.00 65.44 341 PRO A N 1
ATOM 2663 C CA . PRO A 1 341 ? -25.931 10.545 -0.806 1.00 65.44 341 PRO A CA 1
ATOM 2664 C C . PRO A 1 341 ? -26.316 11.187 -2.144 1.00 65.44 341 PRO A C 1
ATOM 2666 O O . PRO A 1 341 ? -26.161 10.604 -3.217 1.00 65.44 341 PRO A O 1
ATOM 2669 N N . LYS A 1 342 ? -26.786 12.441 -2.099 1.00 71.00 342 LYS A N 1
ATOM 2670 C CA . LYS A 1 342 ? -27.054 13.247 -3.302 1.00 71.00 342 LYS A CA 1
ATOM 2671 C C . LYS A 1 342 ? -25.773 13.945 -3.769 1.00 71.00 342 LYS A C 1
ATOM 2673 O O . LYS A 1 342 ? -25.081 14.560 -2.964 1.00 71.00 342 LYS A O 1
ATOM 2678 N N . ARG A 1 343 ? -25.518 13.972 -5.086 1.00 62.97 343 ARG A N 1
ATOM 2679 C CA . ARG A 1 343 ? -24.341 14.632 -5.705 1.00 62.97 343 ARG A CA 1
ATOM 2680 C C . ARG A 1 343 ? -24.124 16.073 -5.228 1.00 62.97 343 ARG A C 1
ATOM 2682 O O . ARG A 1 343 ? -23.000 16.459 -4.941 1.00 62.97 343 ARG A O 1
ATOM 2689 N N . LYS A 1 344 ? -25.196 16.869 -5.131 1.00 69.31 344 LYS A N 1
ATOM 2690 C CA . LYS A 1 344 ? -25.118 18.264 -4.662 1.00 69.31 344 LYS A CA 1
ATOM 2691 C C . LYS A 1 344 ? -24.582 18.339 -3.229 1.00 69.31 344 LYS A C 1
ATOM 2693 O O . LYS A 1 344 ? -23.736 19.172 -2.950 1.00 69.31 344 LYS A O 1
ATOM 2698 N N . THR A 1 345 ? -25.030 17.439 -2.358 1.00 75.81 345 THR A N 1
ATOM 2699 C CA . THR A 1 345 ? -24.582 17.331 -0.964 1.00 75.81 345 THR A CA 1
ATOM 2700 C C . THR A 1 345 ? -23.116 16.903 -0.880 1.00 75.81 345 THR A C 1
ATOM 2702 O O . THR A 1 345 ? -22.348 17.535 -0.168 1.00 75.81 345 THR A O 1
ATOM 2705 N N . LEU A 1 346 ? -22.701 15.902 -1.665 1.00 73.19 346 LEU A N 1
ATOM 2706 C CA . LEU A 1 346 ? -21.303 15.451 -1.712 1.00 73.19 346 LEU A CA 1
ATOM 2707 C C . LEU A 1 346 ? -20.353 16.530 -2.239 1.00 73.19 346 LEU A C 1
ATOM 2709 O O . LEU A 1 346 ? -19.256 16.675 -1.720 1.00 73.19 346 LEU A O 1
ATOM 2713 N N . ASN A 1 347 ? -20.770 17.321 -3.230 1.00 73.19 347 ASN A N 1
ATOM 2714 C CA . ASN A 1 347 ? -19.955 18.423 -3.741 1.00 73.19 347 ASN A CA 1
ATOM 2715 C C . ASN A 1 347 ? -19.776 19.542 -2.710 1.00 73.19 347 ASN A C 1
ATOM 2717 O O . ASN A 1 347 ? -18.655 20.008 -2.537 1.00 73.19 347 ASN A O 1
ATOM 2721 N N . LYS A 1 348 ? -20.845 19.927 -1.999 1.00 82.38 348 LYS A N 1
ATOM 2722 C CA . LYS A 1 348 ? -20.740 20.911 -0.913 1.00 82.38 348 LYS A CA 1
ATOM 2723 C C . LYS A 1 348 ? -19.815 20.412 0.201 1.00 82.38 348 LYS A C 1
ATOM 2725 O O . LYS A 1 348 ? -18.957 21.148 0.664 1.00 82.38 348 LYS A O 1
ATOM 2730 N N . LEU A 1 349 ? -19.927 19.135 0.573 1.00 78.12 349 LEU A N 1
ATOM 2731 C CA . LEU A 1 349 ? -19.009 18.509 1.528 1.00 78.12 349 LEU A CA 1
ATOM 2732 C C . LEU A 1 349 ? -17.570 18.506 1.007 1.00 78.12 349 LEU A C 1
ATOM 2734 O O . LEU A 1 349 ? -16.651 18.865 1.736 1.00 78.12 349 LEU A O 1
ATOM 2738 N N . ALA A 1 350 ? -17.367 18.178 -0.270 1.00 77.25 350 ALA A N 1
ATOM 2739 C CA . ALA A 1 350 ? -16.048 18.187 -0.882 1.00 77.25 350 ALA A CA 1
ATOM 2740 C C . ALA A 1 350 ? -15.395 19.575 -0.846 1.00 77.25 350 ALA A C 1
ATOM 2742 O O . ALA A 1 350 ? -14.201 19.682 -0.583 1.00 77.25 350 ALA A O 1
ATOM 2743 N N . GLU A 1 351 ? -16.169 20.633 -1.081 1.00 81.44 351 GLU A N 1
ATOM 2744 C CA . GLU A 1 351 ? -15.700 22.021 -1.012 1.00 81.44 351 GLU A CA 1
ATOM 2745 C C . GLU A 1 351 ? -15.223 22.398 0.394 1.00 81.44 351 GLU A C 1
ATOM 2747 O O . GLU A 1 351 ? -14.173 23.026 0.528 1.00 81.44 351 GLU A O 1
ATOM 2752 N N . VAL A 1 352 ? -15.915 21.929 1.436 1.00 82.88 352 VAL A N 1
ATOM 2753 C CA . VAL A 1 352 ? -15.530 22.145 2.841 1.00 82.88 352 VAL A CA 1
ATOM 2754 C C . VAL A 1 352 ? -14.185 21.496 3.183 1.00 82.88 352 VAL A C 1
ATOM 2756 O O . VAL A 1 352 ? -13.373 22.092 3.895 1.00 82.88 352 VAL A O 1
ATOM 2759 N N . TYR A 1 353 ? -13.913 20.294 2.667 1.00 77.50 353 TYR A N 1
ATOM 2760 C CA . TYR A 1 353 ? -12.622 19.627 2.872 1.00 77.50 353 TYR A CA 1
ATOM 2761 C C . TYR A 1 353 ? -11.512 20.244 2.015 1.00 77.50 353 TYR A C 1
ATOM 2763 O O . TYR A 1 353 ? -10.396 20.435 2.492 1.00 77.50 353 TYR A O 1
ATOM 2771 N N . VAL A 1 354 ? -11.808 20.630 0.772 1.00 74.44 354 VAL A N 1
ATOM 2772 C CA . VAL A 1 354 ? -10.837 21.314 -0.099 1.00 74.44 354 VAL A CA 1
ATOM 2773 C C . VAL A 1 354 ? -10.402 22.651 0.494 1.00 74.44 354 VAL A C 1
ATOM 2775 O O . VAL A 1 354 ? -9.210 22.952 0.505 1.00 74.44 354 VAL A O 1
ATOM 2778 N N . ALA A 1 355 ? -11.336 23.415 1.066 1.00 77.12 355 ALA A N 1
ATOM 2779 C CA . ALA A 1 355 ? -11.037 24.662 1.769 1.00 77.12 355 ALA A CA 1
ATOM 2780 C C . ALA A 1 355 ? -10.104 24.467 2.982 1.00 77.12 355 ALA A C 1
ATOM 2782 O O . ALA A 1 355 ? -9.443 25.410 3.408 1.00 77.12 355 ALA A O 1
ATOM 2783 N N . ARG A 1 356 ? -10.008 23.242 3.512 1.00 70.06 356 ARG A N 1
ATOM 2784 C CA . ARG A 1 356 ? -9.115 22.860 4.616 1.00 70.06 356 ARG A CA 1
ATOM 2785 C C . ARG A 1 356 ? -7.788 22.241 4.167 1.00 70.06 356 ARG A C 1
ATOM 2787 O O . ARG A 1 356 ? -7.062 21.700 4.994 1.00 70.06 356 ARG A O 1
ATOM 2794 N N . GLY A 1 357 ? -7.464 22.308 2.877 1.00 57.81 357 GLY A N 1
ATOM 2795 C CA . GLY A 1 357 ? -6.187 21.827 2.344 1.00 57.81 357 GLY A CA 1
ATOM 2796 C C . GLY A 1 357 ? -6.191 20.368 1.883 1.00 57.81 357 GLY A C 1
ATOM 2797 O O . GLY A 1 357 ? -5.140 19.852 1.513 1.00 57.81 357 GLY A O 1
ATOM 2798 N N . TYR A 1 358 ? -7.350 19.702 1.845 1.00 59.06 358 TYR A N 1
ATOM 2799 C CA . TYR A 1 358 ? -7.457 18.370 1.252 1.00 59.06 358 TYR A CA 1
ATOM 2800 C C . TYR A 1 358 ? -7.478 18.448 -0.280 1.00 59.06 358 TYR A C 1
ATOM 2802 O O . TYR A 1 358 ? -8.140 19.296 -0.881 1.00 59.06 358 TYR A O 1
ATOM 2810 N N . ALA A 1 359 ? -6.794 17.516 -0.947 1.00 49.84 359 ALA A N 1
ATOM 2811 C CA . ALA A 1 359 ? -6.800 17.454 -2.403 1.00 49.84 359 ALA A CA 1
ATOM 2812 C C . ALA A 1 359 ? -8.194 17.061 -2.927 1.00 49.84 359 ALA A C 1
ATOM 2814 O O . ALA A 1 359 ? -8.690 15.967 -2.653 1.00 49.84 359 ALA A O 1
ATOM 2815 N N . ARG A 1 360 ? -8.807 17.923 -3.752 1.00 57.19 360 ARG A N 1
ATOM 2816 C CA . ARG A 1 360 ? -10.146 17.701 -4.341 1.00 57.19 360 ARG A CA 1
ATOM 2817 C C . ARG A 1 360 ? -10.329 16.314 -4.983 1.00 57.19 360 ARG A C 1
ATOM 2819 O O . ARG A 1 360 ? -11.381 15.716 -4.767 1.00 57.19 360 ARG A O 1
ATOM 2826 N N . PRO A 1 361 ? -9.354 15.755 -5.728 1.00 49.25 361 PRO A N 1
ATOM 2827 C CA . PRO A 1 361 ? -9.480 14.406 -6.285 1.00 49.25 361 PRO A CA 1
ATOM 2828 C C . PRO A 1 361 ? -9.516 13.289 -5.232 1.00 49.25 361 PRO A C 1
ATOM 2830 O O . PRO A 1 361 ? -10.180 12.281 -5.451 1.00 49.25 361 PRO A O 1
ATOM 2833 N N . ALA A 1 362 ? -8.831 13.449 -4.096 1.00 51.84 362 ALA A N 1
ATOM 2834 C CA . ALA A 1 362 ? -8.852 12.474 -3.003 1.00 51.84 362 ALA A CA 1
ATOM 2835 C C . ALA A 1 362 ? -10.214 12.484 -2.300 1.00 51.84 362 ALA A C 1
ATOM 2837 O O . ALA A 1 362 ? -10.887 11.461 -2.239 1.00 51.84 362 ALA A O 1
ATOM 2838 N N . VAL A 1 363 ? -10.686 13.679 -1.946 1.00 61.97 363 VAL A N 1
ATOM 2839 C CA . VAL A 1 363 ? -11.995 13.897 -1.321 1.00 61.97 363 VAL A CA 1
ATOM 2840 C C . VAL A 1 363 ? -13.136 13.347 -2.187 1.00 61.97 363 VAL A C 1
ATOM 2842 O O . VAL A 1 363 ? -14.037 12.686 -1.688 1.00 61.97 363 VAL A O 1
ATOM 2845 N N . LEU A 1 364 ? -13.101 13.553 -3.507 1.00 60.03 364 LEU A N 1
ATOM 2846 C CA . LEU A 1 364 ? -14.140 13.037 -4.408 1.00 60.03 364 LEU A CA 1
ATOM 2847 C C . LEU A 1 364 ? -14.109 11.508 -4.580 1.00 60.03 364 LEU A C 1
ATOM 2849 O O . LEU A 1 364 ? -15.166 10.909 -4.791 1.00 60.03 364 LEU A O 1
ATOM 2853 N N . ARG A 1 365 ? -12.936 10.868 -4.477 1.00 55.59 365 ARG A N 1
ATOM 2854 C CA . ARG A 1 365 ? -12.829 9.398 -4.443 1.00 55.59 365 ARG A CA 1
ATOM 2855 C C . ARG A 1 365 ? -13.457 8.836 -3.168 1.00 55.59 365 ARG A C 1
ATOM 2857 O O . ARG A 1 365 ? -14.271 7.916 -3.250 1.00 55.59 365 ARG A O 1
ATOM 2864 N N . ASP A 1 366 ? -13.173 9.457 -2.028 1.00 56.34 366 ASP A N 1
ATOM 2865 C CA . ASP A 1 366 ? -13.680 9.036 -0.716 1.00 56.34 366 ASP A CA 1
ATOM 2866 C C . ASP A 1 366 ? -15.200 9.241 -0.583 1.00 56.34 366 ASP A C 1
ATOM 2868 O O . ASP A 1 366 ? -15.888 8.463 0.077 1.00 56.34 366 ASP A O 1
ATOM 2872 N N . LEU A 1 367 ? -15.751 10.233 -1.292 1.00 61.72 367 LEU A N 1
ATOM 2873 C CA . LEU A 1 367 ? -17.171 10.595 -1.290 1.00 61.72 367 LEU A CA 1
ATOM 2874 C C . LEU A 1 367 ? -18.058 9.796 -2.270 1.00 61.72 367 LEU A C 1
ATOM 2876 O O . LEU A 1 367 ? -19.248 10.092 -2.376 1.00 61.72 367 LEU A O 1
ATOM 2880 N N . GLY A 1 368 ? -17.539 8.771 -2.962 1.00 54.44 368 GLY A N 1
ATOM 2881 C CA . GLY A 1 368 ? -18.382 7.799 -3.683 1.00 54.44 368 GLY A CA 1
ATOM 2882 C C . GLY A 1 368 ? -18.199 7.679 -5.198 1.00 54.44 368 GLY A C 1
ATOM 2883 O O . GLY A 1 368 ? -19.109 7.190 -5.867 1.00 54.44 368 GLY A O 1
ATOM 2884 N N . GLN A 1 369 ? -17.062 8.084 -5.767 1.00 58.81 369 GLN A N 1
ATOM 2885 C CA . GLN A 1 369 ? -16.743 7.683 -7.141 1.00 58.81 369 GLN A CA 1
ATOM 2886 C C . GLN A 1 369 ? -16.296 6.214 -7.174 1.00 58.81 369 GLN A C 1
ATOM 2888 O O . GLN A 1 369 ? -15.504 5.801 -6.330 1.00 58.81 369 GLN A O 1
ATOM 2893 N N . SER A 1 370 ? -16.795 5.440 -8.143 1.00 57.31 370 SER A N 1
ATOM 2894 C CA . SER A 1 370 ? -16.396 4.040 -8.342 1.00 57.31 370 SER A CA 1
ATOM 2895 C C . SER A 1 370 ? -14.881 3.913 -8.497 1.00 57.31 370 SER A C 1
ATOM 2897 O O . SER A 1 370 ? -14.222 4.794 -9.074 1.00 57.31 370 SER A O 1
ATOM 2899 N N . GLU A 1 371 ? -14.325 2.813 -7.998 1.00 58.47 371 GLU A N 1
ATOM 2900 C CA . GLU A 1 371 ? -12.898 2.548 -8.136 1.00 58.47 371 GLU A CA 1
ATOM 2901 C C . GLU A 1 371 ? -12.513 2.489 -9.618 1.00 58.47 371 GLU A C 1
ATOM 2903 O O . GLU A 1 371 ? -13.240 1.888 -10.414 1.00 58.47 371 GLU A O 1
ATOM 2908 N N . PRO A 1 372 ? -11.381 3.090 -10.0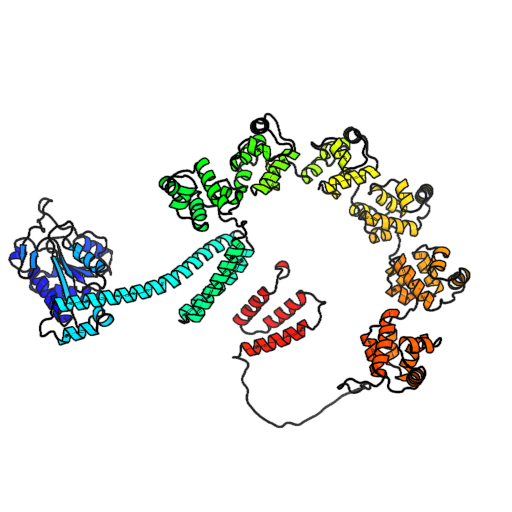31 1.00 71.38 372 PRO A N 1
ATOM 2909 C CA . PRO A 1 372 ? -10.941 3.022 -11.418 1.00 71.38 372 PRO A CA 1
ATOM 2910 C C . PRO A 1 372 ? -10.905 1.593 -11.971 1.00 71.38 372 PRO A C 1
ATOM 2912 O O . PRO A 1 372 ? -11.277 1.386 -13.120 1.00 71.38 372 PRO A O 1
ATOM 2915 N N . ALA A 1 373 ? -10.512 0.607 -11.157 1.00 63.91 373 ALA A N 1
ATOM 2916 C CA . ALA A 1 373 ? -10.496 -0.800 -11.555 1.00 63.91 373 ALA A CA 1
ATOM 2917 C C . ALA A 1 373 ? -11.901 -1.333 -11.888 1.00 63.91 373 ALA A C 1
ATOM 2919 O O . ALA A 1 373 ? -12.091 -1.871 -12.973 1.00 63.91 373 ALA A O 1
ATOM 2920 N N . GLU A 1 374 ? -12.893 -1.093 -11.027 1.00 70.69 374 GLU A N 1
ATOM 2921 C CA . GLU A 1 374 ? -14.282 -1.534 -11.232 1.00 70.69 374 GLU A CA 1
ATOM 2922 C C . GLU A 1 374 ? -14.923 -0.877 -12.460 1.00 70.69 374 GLU A C 1
ATOM 2924 O O . GLU A 1 374 ? -15.662 -1.513 -13.211 1.00 70.69 374 GLU A O 1
ATOM 2929 N N . VAL A 1 375 ? -14.622 0.404 -12.694 1.00 75.69 375 VAL A N 1
ATOM 2930 C CA . VAL A 1 375 ? -15.097 1.128 -13.882 1.00 75.69 375 VAL A CA 1
ATOM 2931 C C . VAL A 1 375 ? -14.505 0.522 -15.152 1.00 75.69 375 VAL A C 1
ATOM 2933 O O . VAL A 1 375 ? -15.215 0.383 -16.145 1.00 75.69 375 VAL A O 1
ATOM 2936 N N . LEU A 1 376 ? -13.220 0.160 -15.127 1.00 80.50 376 LEU A N 1
ATOM 2937 C CA . LEU A 1 376 ? -12.538 -0.465 -16.260 1.00 80.50 376 LEU A CA 1
ATOM 2938 C C . LEU A 1 376 ? -13.017 -1.902 -16.499 1.00 80.50 376 LEU A C 1
ATOM 2940 O O . LEU A 1 376 ? -13.182 -2.287 -17.654 1.00 80.50 376 LEU A O 1
ATOM 2944 N N . ASP A 1 377 ? -13.310 -2.663 -15.444 1.00 77.00 377 ASP A N 1
ATOM 2945 C CA . ASP A 1 377 ? -13.906 -4.000 -15.549 1.00 77.00 377 ASP A CA 1
ATOM 2946 C C . ASP A 1 377 ? -15.317 -3.925 -16.149 1.00 77.00 377 ASP A C 1
ATOM 2948 O O . ASP A 1 377 ? -15.646 -4.668 -17.070 1.00 77.00 377 ASP A O 1
ATOM 2952 N N . ALA A 1 378 ? -16.132 -2.962 -15.706 1.00 74.12 378 ALA A N 1
ATOM 2953 C CA . ALA A 1 378 ? -17.463 -2.729 -16.264 1.00 74.12 378 ALA A CA 1
ATOM 2954 C C . ALA A 1 378 ? -17.430 -2.198 -17.708 1.00 74.12 378 ALA A C 1
ATOM 2956 O O . ALA A 1 378 ? -18.403 -2.377 -18.444 1.00 74.12 378 ALA A O 1
ATOM 2957 N N . ALA A 1 379 ? -16.348 -1.521 -18.103 1.00 84.56 379 ALA A N 1
ATOM 2958 C CA . ALA A 1 379 ? -16.138 -0.997 -19.449 1.00 84.56 379 ALA A CA 1
ATOM 2959 C C . ALA A 1 379 ? -15.620 -2.051 -20.441 1.00 84.56 379 ALA A C 1
ATOM 2961 O O . ALA A 1 379 ? -15.756 -1.858 -21.650 1.00 84.56 379 ALA A O 1
ATOM 2962 N N . ALA A 1 380 ? -15.040 -3.152 -19.959 1.00 84.19 380 ALA A N 1
ATOM 2963 C CA . ALA A 1 380 ? -14.471 -4.188 -20.810 1.00 84.19 380 ALA A CA 1
ATOM 2964 C C . ALA A 1 380 ? -15.523 -4.778 -21.770 1.00 84.19 380 ALA A C 1
ATOM 2966 O O . ALA A 1 380 ? -16.636 -5.117 -21.372 1.00 84.19 380 ALA A O 1
ATOM 2967 N N . GLY A 1 381 ? -15.169 -4.881 -23.055 1.00 78.88 381 GLY A N 1
ATOM 2968 C CA . GLY A 1 381 ? -16.033 -5.449 -24.098 1.00 78.88 381 GLY A CA 1
ATOM 2969 C C . GLY A 1 381 ? -17.200 -4.563 -24.556 1.00 78.88 381 GLY A C 1
ATOM 2970 O O . GLY A 1 381 ? -17.992 -4.999 -25.388 1.00 78.88 381 GLY A O 1
ATOM 2971 N N . ARG A 1 382 ? -17.327 -3.328 -24.051 1.00 87.94 382 ARG A N 1
ATOM 2972 C CA . ARG A 1 382 ? -18.379 -2.390 -24.477 1.00 87.94 382 ARG A CA 1
ATOM 2973 C C . ARG A 1 382 ? -17.967 -1.553 -25.684 1.00 87.94 382 ARG A C 1
ATOM 2975 O O . ARG A 1 382 ? -16.788 -1.337 -25.951 1.00 87.94 382 ARG A O 1
ATOM 2982 N N . ALA A 1 383 ? -18.965 -1.012 -26.380 1.00 87.69 383 ALA A N 1
ATOM 2983 C CA . ALA A 1 383 ? -18.742 -0.057 -27.459 1.00 87.69 383 ALA A CA 1
ATOM 2984 C C . ALA A 1 383 ? -18.081 1.234 -26.939 1.00 87.69 383 ALA A C 1
ATOM 2986 O O . ALA A 1 383 ? -18.403 1.724 -25.855 1.00 87.69 383 ALA A O 1
ATOM 2987 N N . ARG A 1 384 ? -17.200 1.833 -27.751 1.00 87.94 384 ARG A N 1
ATOM 2988 C CA . ARG A 1 384 ? -16.379 3.004 -27.385 1.00 87.94 384 ARG A CA 1
ATOM 2989 C C . ARG A 1 384 ? -17.190 4.171 -26.799 1.00 87.94 384 ARG A C 1
ATOM 2991 O O . ARG A 1 384 ? -16.774 4.760 -25.805 1.00 87.94 384 ARG A O 1
ATOM 2998 N N . GLY A 1 385 ? -18.365 4.471 -27.359 1.00 86.56 385 GLY A N 1
ATOM 2999 C CA . GLY A 1 385 ? -19.260 5.513 -26.836 1.00 86.56 385 GLY A CA 1
ATOM 3000 C C . GLY A 1 385 ? -19.784 5.222 -25.424 1.00 86.56 385 GLY A C 1
ATOM 3001 O O . GLY A 1 385 ? -19.830 6.117 -24.577 1.00 86.56 385 GLY A O 1
ATOM 3002 N N . GLU A 1 386 ? -20.085 3.957 -25.113 1.00 85.44 386 GLU A N 1
ATOM 3003 C CA . GLU A 1 386 ? -20.478 3.547 -23.761 1.00 85.44 386 GLU A CA 1
ATOM 3004 C C . GLU A 1 386 ? -19.321 3.643 -22.771 1.00 85.44 386 GLU A C 1
ATOM 3006 O O . GLU A 1 386 ? -19.532 4.062 -21.633 1.00 85.44 386 GLU A O 1
ATOM 3011 N N . VAL A 1 387 ? -18.107 3.293 -23.200 1.00 90.69 387 VAL A N 1
ATOM 3012 C CA . VAL A 1 387 ? -16.896 3.410 -22.377 1.00 90.69 387 VAL A CA 1
ATOM 3013 C C . VAL A 1 387 ? -16.633 4.872 -22.022 1.00 90.69 387 VAL A C 1
ATOM 3015 O O . VAL A 1 387 ? -16.461 5.192 -20.846 1.00 90.69 387 VAL A O 1
ATOM 3018 N N . ILE A 1 388 ? -16.700 5.784 -22.999 1.00 92.31 388 ILE A N 1
ATOM 3019 C CA . ILE A 1 388 ? -16.577 7.236 -22.772 1.00 92.31 388 ILE A CA 1
ATOM 3020 C C . ILE A 1 388 ? -17.653 7.718 -21.788 1.00 92.31 388 ILE A C 1
ATOM 3022 O O . ILE A 1 388 ? -17.350 8.439 -20.831 1.00 92.31 388 ILE A O 1
ATOM 3026 N N . ARG A 1 389 ? -18.898 7.254 -21.957 1.00 90.06 389 ARG A N 1
ATOM 3027 C CA . ARG A 1 389 ? -20.010 7.582 -21.056 1.00 90.06 389 ARG A CA 1
ATOM 3028 C C . ARG A 1 389 ? -19.786 7.074 -19.633 1.00 90.06 389 ARG A C 1
ATOM 3030 O O . ARG A 1 389 ? -20.087 7.791 -18.676 1.00 90.06 389 ARG A O 1
ATOM 3037 N N . LEU A 1 390 ? -19.279 5.852 -19.476 1.00 82.69 390 LEU A N 1
ATOM 3038 C CA . LEU A 1 390 ? -18.970 5.237 -18.182 1.00 82.69 390 LEU A CA 1
ATOM 3039 C C . LEU A 1 390 ? -17.832 5.969 -17.476 1.00 82.69 390 LEU A C 1
ATOM 3041 O O . LEU A 1 390 ? -17.992 6.343 -16.314 1.00 82.69 390 LEU A O 1
ATOM 3045 N N . LEU A 1 391 ? -16.737 6.259 -18.183 1.00 85.50 391 LEU A N 1
ATOM 3046 C CA . LEU A 1 391 ? -15.623 7.045 -17.657 1.00 85.50 391 LEU A CA 1
ATOM 3047 C C . LEU A 1 391 ? -16.114 8.415 -17.176 1.00 85.50 391 LEU A C 1
ATOM 3049 O O . LEU A 1 391 ? -15.950 8.751 -16.001 1.00 85.50 391 LEU A O 1
ATOM 3053 N N . ARG A 1 392 ? -16.825 9.168 -18.025 1.00 90.75 392 ARG A N 1
ATOM 3054 C CA . ARG A 1 392 ? -17.360 10.488 -17.664 1.00 90.75 392 ARG A CA 1
ATOM 3055 C C . ARG A 1 392 ? -18.272 10.433 -16.435 1.00 90.75 392 ARG A C 1
ATOM 3057 O O . ARG A 1 392 ? -18.102 11.214 -15.496 1.00 90.75 392 ARG A O 1
ATOM 3064 N N . ARG A 1 393 ? -19.240 9.509 -16.422 1.00 78.50 393 ARG A N 1
ATOM 3065 C CA . ARG A 1 393 ? -20.206 9.370 -15.319 1.00 78.50 393 ARG A CA 1
ATOM 3066 C C . ARG A 1 393 ? -19.558 8.886 -14.026 1.00 78.50 393 ARG A C 1
ATOM 3068 O O . ARG A 1 393 ? -19.981 9.347 -12.968 1.00 78.50 393 ARG A O 1
ATOM 3075 N N . SER A 1 394 ? -18.524 8.044 -14.099 1.00 74.88 394 SER A N 1
ATOM 3076 C CA . SER A 1 394 ? -17.786 7.565 -12.920 1.00 74.88 394 SER A CA 1
ATOM 3077 C C . SER A 1 394 ? -17.131 8.703 -12.133 1.00 74.88 394 SER A C 1
ATOM 3079 O O . SER A 1 394 ? -16.948 8.595 -10.924 1.00 74.88 394 SER A O 1
ATOM 3081 N N . ARG A 1 395 ? -16.831 9.821 -12.812 1.00 74.56 395 ARG A N 1
ATOM 3082 C CA . ARG A 1 395 ? -16.256 11.037 -12.218 1.00 74.56 395 ARG A CA 1
ATOM 3083 C C . ARG A 1 395 ? -17.228 12.207 -12.131 1.00 74.56 395 ARG A C 1
ATOM 3085 O O . ARG A 1 395 ? -16.821 13.323 -11.829 1.00 74.56 395 ARG A O 1
ATOM 3092 N N . TRP A 1 396 ? -18.515 11.943 -12.365 1.00 68.75 396 TRP A N 1
ATOM 3093 C CA . TRP A 1 396 ? -19.610 12.918 -12.317 1.00 68.75 396 TRP A CA 1
ATOM 3094 C C . TRP A 1 396 ? -19.415 14.158 -13.197 1.00 68.75 396 TRP A C 1
ATOM 3096 O O . TRP A 1 396 ? -20.057 15.183 -12.966 1.00 68.75 396 TRP A O 1
ATOM 3106 N N . LEU A 1 397 ? -18.584 14.059 -14.231 1.00 73.81 397 LEU A N 1
ATOM 3107 C CA . LEU A 1 397 ? -18.324 15.158 -15.151 1.00 73.81 397 LEU A CA 1
ATOM 3108 C C . LEU A 1 397 ? -19.556 15.395 -16.026 1.00 73.81 397 LEU A C 1
ATOM 3110 O O . LEU A 1 397 ? -20.164 14.450 -16.542 1.00 73.81 397 LEU A O 1
ATOM 3114 N N . ASN A 1 398 ? -19.960 16.649 -16.197 1.00 81.56 398 ASN A N 1
ATOM 3115 C CA . ASN A 1 398 ? -20.878 17.012 -17.271 1.00 81.56 398 ASN A CA 1
ATOM 3116 C C . ASN A 1 398 ? -20.134 16.995 -18.628 1.00 81.56 398 ASN A C 1
ATOM 3118 O O . ASN A 1 398 ? -18.930 16.745 -18.689 1.00 81.56 398 ASN A O 1
ATOM 3122 N N . GLN A 1 399 ? -20.857 17.160 -19.736 1.00 87.50 399 GLN A N 1
ATOM 3123 C CA . GLN A 1 399 ? -20.260 17.039 -21.072 1.00 87.50 399 GLN A CA 1
ATOM 3124 C C . GLN A 1 399 ? -19.277 18.180 -21.390 1.00 87.50 399 GLN A C 1
ATOM 3126 O O . GLN A 1 399 ? -18.285 17.938 -22.068 1.00 87.50 399 GLN A O 1
ATOM 3131 N N . GLU A 1 400 ? -19.491 19.383 -20.856 1.00 84.06 400 GLU A N 1
ATOM 3132 C CA . GLU A 1 400 ? -18.577 20.522 -21.020 1.00 84.06 400 GLU A CA 1
ATOM 3133 C C . GLU A 1 400 ? -17.307 20.356 -20.172 1.00 84.06 400 GLU A C 1
ATOM 3135 O O . GLU A 1 400 ? -16.199 20.526 -20.671 1.00 84.06 400 GLU A O 1
ATOM 3140 N N . GLU A 1 401 ? -17.450 19.928 -18.914 1.00 78.69 401 GLU A N 1
ATOM 3141 C CA . GLU A 1 401 ? -16.339 19.625 -18.001 1.00 78.69 401 GLU A CA 1
ATOM 3142 C C . GLU A 1 401 ? -15.451 18.495 -18.534 1.00 78.69 401 GLU A C 1
ATOM 3144 O O . GLU A 1 401 ? -14.234 18.529 -18.366 1.00 78.69 401 GLU A O 1
ATOM 3149 N N . PHE A 1 402 ? -16.055 17.488 -19.173 1.00 86.19 402 PHE A N 1
ATOM 3150 C CA . PHE A 1 402 ? -15.321 16.411 -19.832 1.00 86.19 402 PHE A CA 1
ATOM 3151 C C . PHE A 1 402 ? -14.624 16.900 -21.104 1.00 86.19 402 PHE A C 1
ATOM 3153 O O . PHE A 1 402 ? -13.465 16.567 -21.334 1.00 86.19 402 PHE A O 1
ATOM 3160 N N . GLY A 1 403 ? -15.302 17.719 -21.911 1.00 87.62 403 GLY A N 1
ATOM 3161 C CA . GLY A 1 403 ? -14.731 18.303 -23.123 1.00 87.62 403 GLY A CA 1
ATOM 3162 C C . GLY A 1 403 ? -13.550 19.242 -22.858 1.00 87.62 403 GLY A C 1
ATOM 3163 O O . GLY A 1 403 ? -12.609 19.283 -23.651 1.00 87.62 403 GLY A O 1
ATOM 3164 N N . ALA A 1 404 ? -13.540 19.913 -21.702 1.00 88.62 404 ALA A N 1
ATOM 3165 C CA . ALA A 1 404 ? -12.435 20.750 -21.232 1.00 88.62 404 ALA A CA 1
ATOM 3166 C C . ALA A 1 404 ? -11.149 19.970 -20.890 1.00 88.62 404 ALA A C 1
ATOM 3168 O O . ALA A 1 404 ? -10.102 20.584 -20.692 1.00 88.62 404 ALA A O 1
ATOM 3169 N N . LEU A 1 405 ? -11.200 18.632 -20.822 1.00 81.81 405 LEU A N 1
ATOM 3170 C CA . LEU A 1 405 ? -10.012 17.786 -20.645 1.00 81.81 405 LEU A CA 1
ATOM 3171 C C . LEU A 1 405 ? -9.176 17.653 -21.928 1.00 81.81 405 LEU A C 1
ATOM 3173 O O . LEU A 1 405 ? -8.081 17.099 -21.876 1.00 81.81 405 LEU A O 1
ATOM 3177 N N . LEU A 1 406 ? -9.699 18.109 -23.070 1.00 86.00 406 LEU A N 1
ATOM 3178 C CA . LEU A 1 406 ? -9.127 17.867 -24.392 1.00 86.00 406 LEU A CA 1
ATOM 3179 C C . LEU A 1 406 ? -8.520 19.130 -24.993 1.00 86.00 406 LEU A C 1
ATOM 3181 O O . LEU A 1 406 ? -8.934 20.250 -24.694 1.00 86.00 406 LEU A O 1
ATOM 3185 N N . GLN A 1 407 ? -7.539 18.926 -25.868 1.00 81.00 407 GLN A N 1
ATOM 3186 C CA . GLN A 1 407 ? -6.906 19.967 -26.666 1.00 81.00 407 GLN A CA 1
ATOM 3187 C C . GLN A 1 407 ? -6.919 19.560 -28.152 1.00 81.00 407 GLN A C 1
ATOM 3189 O O . GLN A 1 407 ? -6.255 18.583 -28.515 1.00 81.00 407 GLN A O 1
ATOM 3194 N N . PRO A 1 408 ? -7.655 20.289 -29.021 1.00 84.44 408 PRO A N 1
ATOM 3195 C CA . PRO A 1 408 ? -8.522 21.432 -28.696 1.00 84.44 408 PRO A CA 1
ATOM 3196 C C . PRO A 1 408 ? -9.743 21.027 -27.850 1.00 84.44 408 PRO A C 1
ATOM 3198 O O . PRO A 1 408 ? -10.182 19.876 -27.898 1.00 84.44 408 PRO A O 1
ATOM 3201 N N . ILE A 1 409 ? -10.294 21.986 -27.094 1.00 85.12 409 ILE A N 1
ATOM 3202 C CA . ILE A 1 409 ? -11.465 21.774 -26.225 1.00 85.12 409 ILE A CA 1
ATOM 3203 C C . ILE A 1 409 ? -12.635 21.242 -27.058 1.00 85.12 409 ILE A C 1
ATOM 3205 O O . ILE A 1 409 ? -13.042 21.861 -28.043 1.00 85.12 409 ILE A O 1
ATOM 3209 N N . ALA A 1 410 ? -13.198 20.106 -26.647 1.00 89.25 410 ALA A N 1
ATOM 3210 C CA . ALA A 1 410 ? -14.387 19.546 -27.280 1.00 89.25 410 ALA A CA 1
ATOM 3211 C C . ALA A 1 410 ? -15.657 20.160 -26.673 1.00 89.25 410 ALA A C 1
ATOM 3213 O O . ALA A 1 410 ? -15.760 20.335 -25.460 1.00 89.25 410 ALA A O 1
ATOM 3214 N N . THR A 1 411 ? -16.649 20.474 -27.508 1.00 91.19 411 THR A N 1
ATOM 3215 C CA . THR A 1 411 ? -17.930 21.020 -27.028 1.00 91.19 411 THR A CA 1
ATOM 3216 C C . THR A 1 411 ? -18.807 19.929 -26.410 1.00 91.19 411 THR A C 1
ATOM 3218 O O . THR A 1 411 ? -18.691 18.752 -26.758 1.00 91.19 411 THR A O 1
ATOM 3221 N N . GLY A 1 412 ? -19.749 20.305 -25.536 1.00 88.25 412 GLY A N 1
ATOM 3222 C CA . GLY A 1 412 ? -20.663 19.343 -24.908 1.00 88.25 412 GLY A CA 1
ATOM 3223 C C . GLY A 1 412 ? -21.473 18.508 -25.914 1.00 88.25 412 GLY A C 1
ATOM 3224 O O . GLY A 1 412 ? -21.670 17.312 -25.701 1.00 88.25 412 GLY A O 1
ATOM 3225 N N . ASN A 1 413 ? -21.856 19.099 -27.053 1.00 89.94 413 ASN A N 1
ATOM 3226 C CA . ASN A 1 413 ? -22.539 18.389 -28.141 1.00 89.94 413 ASN A CA 1
ATOM 3227 C C . ASN A 1 413 ? -21.649 17.318 -28.785 1.00 89.94 413 ASN A C 1
ATOM 3229 O O . ASN A 1 413 ? -22.113 16.203 -28.993 1.00 89.94 413 ASN A O 1
ATOM 3233 N N . MET A 1 414 ? -20.363 17.610 -29.012 1.00 89.06 414 MET A N 1
ATOM 3234 C CA . MET A 1 414 ? -19.422 16.609 -29.531 1.00 89.06 414 MET A CA 1
ATOM 3235 C C . MET A 1 414 ? -19.282 15.424 -28.574 1.00 89.06 414 MET A C 1
ATOM 3237 O O . MET A 1 414 ? -19.323 14.277 -29.009 1.00 89.06 414 MET A O 1
ATOM 3241 N N . ILE A 1 415 ? -19.184 15.688 -27.265 1.00 92.38 415 ILE A N 1
ATOM 3242 C CA . ILE A 1 415 ? -19.131 14.620 -26.259 1.00 92.38 415 ILE A CA 1
ATOM 3243 C C . ILE A 1 415 ? -20.421 13.795 -26.279 1.00 92.38 415 ILE A C 1
ATOM 3245 O O . ILE A 1 415 ? -20.361 12.569 -26.224 1.00 92.38 415 ILE A O 1
ATOM 3249 N N . ARG A 1 416 ? -21.590 14.436 -26.399 1.00 90.75 416 ARG A N 1
ATOM 3250 C CA . ARG A 1 416 ? -22.877 13.735 -26.518 1.00 90.75 416 ARG A CA 1
ATOM 3251 C C . ARG A 1 416 ? -22.912 12.810 -27.732 1.00 90.75 416 ARG A C 1
ATOM 3253 O O . ARG A 1 416 ? -23.353 11.671 -27.605 1.00 90.75 416 ARG A O 1
ATOM 3260 N N . ASP A 1 417 ? -22.440 13.281 -28.878 1.00 92.19 417 ASP A N 1
ATOM 3261 C CA . ASP A 1 417 ? -22.448 12.506 -30.117 1.00 92.19 417 ASP A CA 1
ATOM 3262 C C . ASP A 1 417 ? -21.477 11.316 -30.043 1.00 92.19 417 ASP A C 1
ATOM 3264 O O . ASP A 1 417 ? -21.787 10.240 -30.556 1.00 92.19 417 ASP A O 1
ATOM 3268 N N . TRP A 1 418 ? -20.358 11.457 -29.321 1.00 93.38 418 TRP A N 1
ATOM 3269 C CA . TRP A 1 418 ? -19.462 10.338 -29.003 1.00 93.38 418 TRP A CA 1
ATOM 3270 C C . TRP A 1 418 ? -20.118 9.300 -28.095 1.00 93.38 418 TRP A C 1
ATOM 3272 O O . TRP A 1 418 ? -20.019 8.103 -28.355 1.00 93.38 418 TRP A O 1
ATOM 3282 N N . GLU A 1 419 ? -20.824 9.735 -27.050 1.00 90.00 419 GLU A N 1
ATOM 3283 C CA . GLU A 1 419 ? -21.528 8.836 -26.126 1.00 90.00 419 GLU A CA 1
ATOM 3284 C C . GLU A 1 419 ? -22.668 8.059 -26.790 1.00 90.00 419 GLU A C 1
ATOM 3286 O O . GLU A 1 419 ? -22.976 6.944 -26.372 1.00 90.00 419 GLU A O 1
ATOM 3291 N N . LEU A 1 420 ? -23.297 8.652 -27.807 1.00 87.25 420 LEU A N 1
ATOM 3292 C CA . LEU A 1 420 ? -24.346 8.028 -28.614 1.00 87.25 420 LEU A CA 1
ATOM 3293 C C . LEU A 1 420 ? -23.787 7.161 -29.753 1.00 87.25 420 LEU A C 1
ATOM 3295 O O . LEU A 1 420 ? -24.561 6.493 -30.433 1.00 87.25 420 LEU A O 1
ATOM 3299 N N . GLY A 1 421 ? -22.468 7.170 -29.973 1.00 84.31 421 GLY A N 1
ATOM 3300 C CA . GLY A 1 421 ? -21.825 6.443 -31.069 1.00 84.31 421 GLY A CA 1
ATOM 3301 C C . GLY A 1 421 ? -22.091 7.035 -32.458 1.00 84.31 421 GLY A C 1
ATOM 3302 O O . GLY A 1 421 ? -21.843 6.363 -33.454 1.00 84.31 421 GLY A O 1
ATOM 3303 N N . LEU A 1 422 ? -22.580 8.277 -32.540 1.00 82.62 422 LEU A N 1
ATOM 3304 C CA . LEU A 1 422 ? -22.825 8.981 -33.805 1.00 82.62 422 LEU A CA 1
ATOM 3305 C C . LEU A 1 422 ? -21.507 9.400 -34.473 1.00 82.62 422 LEU A C 1
ATOM 3307 O O . LEU A 1 422 ? -21.380 9.362 -35.695 1.00 82.62 422 LEU A O 1
ATOM 3311 N N . HIS A 1 423 ? -20.508 9.751 -33.659 1.00 81.81 423 HIS A N 1
ATOM 3312 C CA . HIS A 1 423 ? -19.150 10.093 -34.080 1.00 81.81 423 HIS A CA 1
ATOM 3313 C C . HIS A 1 423 ? -18.127 9.444 -33.141 1.00 81.81 423 HIS A C 1
ATOM 3315 O O . HIS A 1 423 ? -18.443 9.152 -31.991 1.00 81.81 423 HIS A O 1
ATOM 3321 N N . SER A 1 424 ? -16.894 9.224 -33.603 1.00 78.44 424 SER A N 1
ATOM 3322 C CA . SER A 1 424 ? -15.803 8.737 -32.746 1.00 78.44 424 SER A CA 1
ATOM 3323 C C . SER A 1 424 ? -14.746 9.821 -32.535 1.00 78.44 424 SER A C 1
ATOM 3325 O O . SER A 1 424 ? -14.399 10.506 -33.499 1.00 78.44 424 SER A O 1
ATOM 3327 N N . PRO A 1 425 ? -14.210 9.974 -31.311 1.00 86.12 425 PRO A N 1
ATOM 3328 C CA . PRO A 1 425 ? -13.001 10.761 -31.096 1.00 86.12 425 PRO A CA 1
ATOM 3329 C C . PRO A 1 425 ? -11.821 10.127 -31.839 1.00 86.12 425 PRO A C 1
ATOM 3331 O O . PRO A 1 425 ? -11.766 8.903 -31.996 1.00 86.12 425 PRO A O 1
ATOM 3334 N N . ASN A 1 426 ? -10.876 10.961 -32.272 1.00 83.62 426 ASN A N 1
ATOM 3335 C CA . ASN A 1 426 ? -9.634 10.479 -32.875 1.00 83.62 426 ASN A CA 1
ATOM 3336 C C . ASN A 1 426 ? -8.705 9.857 -31.818 1.00 83.62 426 ASN A C 1
ATOM 3338 O O . ASN A 1 426 ? -8.912 10.004 -30.608 1.00 83.62 426 ASN A O 1
ATOM 3342 N N . GLU A 1 427 ? -7.667 9.159 -32.270 1.00 81.31 427 GLU A N 1
ATOM 3343 C CA . GLU A 1 427 ? -6.756 8.448 -31.372 1.00 81.31 427 GLU A CA 1
ATOM 3344 C C . GLU A 1 427 ? -6.057 9.367 -30.352 1.00 81.31 427 GLU A C 1
ATOM 3346 O O . GLU A 1 427 ? -5.906 9.003 -29.185 1.00 81.31 427 GLU A O 1
ATOM 3351 N N . GLU A 1 428 ? -5.682 10.584 -30.753 1.00 80.50 428 GLU A N 1
ATOM 3352 C CA . GLU A 1 428 ? -5.050 11.557 -29.856 1.00 80.50 428 GLU A CA 1
ATOM 3353 C C . GLU A 1 428 ? -6.021 12.025 -28.764 1.00 80.50 428 GLU A C 1
ATOM 3355 O O . GLU A 1 428 ? -5.662 12.064 -27.591 1.00 80.50 428 GLU A O 1
ATOM 3360 N N . GLN A 1 429 ? -7.284 12.279 -29.105 1.00 87.44 429 GLN A N 1
ATOM 3361 C CA . GLN A 1 429 ? -8.334 12.596 -28.138 1.00 87.44 429 GLN A CA 1
ATOM 3362 C C . GLN A 1 429 ? -8.576 11.427 -27.178 1.00 87.44 429 GLN A C 1
ATOM 3364 O O . GLN A 1 429 ? -8.713 11.646 -25.979 1.00 87.44 429 GLN A O 1
ATOM 3369 N N . LEU A 1 430 ? -8.564 10.180 -27.656 1.00 90.00 430 LEU A N 1
ATOM 3370 C CA . LEU A 1 430 ? -8.669 8.998 -26.791 1.00 90.00 430 LEU A CA 1
ATOM 3371 C C . LEU A 1 430 ? -7.475 8.872 -25.836 1.00 90.00 430 LEU A C 1
ATOM 3373 O O . LEU A 1 430 ? -7.655 8.570 -24.654 1.00 90.00 430 LEU A O 1
ATOM 3377 N N . ARG A 1 431 ? -6.260 9.153 -26.319 1.00 85.81 431 ARG A N 1
ATOM 3378 C CA . ARG A 1 431 ? -5.046 9.191 -25.493 1.00 85.81 431 ARG A CA 1
ATOM 3379 C C . ARG A 1 431 ? -5.098 10.329 -24.474 1.00 85.81 431 ARG A C 1
ATOM 3381 O O . ARG A 1 431 ? -4.719 10.106 -23.328 1.00 85.81 431 ARG A O 1
ATOM 3388 N N . GLN A 1 432 ? -5.617 11.500 -24.840 1.00 87.00 432 GLN A N 1
ATOM 3389 C CA . GLN A 1 432 ? -5.843 12.620 -23.921 1.00 87.00 432 GLN A CA 1
ATOM 3390 C C . GLN A 1 432 ? -6.884 12.276 -22.853 1.00 87.00 432 GLN A C 1
ATOM 3392 O O . GLN A 1 432 ? -6.633 12.531 -21.679 1.00 87.00 432 GLN A O 1
ATOM 3397 N N . ILE A 1 433 ? -7.994 11.618 -23.215 1.00 89.50 433 ILE A N 1
ATOM 3398 C CA . ILE A 1 433 ? -8.972 11.099 -22.244 1.00 89.50 433 ILE A CA 1
ATOM 3399 C C . ILE A 1 433 ? -8.274 10.139 -21.277 1.00 89.50 433 ILE A C 1
ATOM 3401 O O . ILE A 1 433 ? -8.378 10.308 -20.064 1.00 89.50 433 ILE A O 1
ATOM 3405 N N . ALA A 1 434 ? -7.532 9.155 -21.790 1.00 86.12 434 ALA A N 1
ATOM 3406 C CA . ALA A 1 434 ? -6.864 8.160 -20.956 1.00 86.12 434 ALA A CA 1
ATOM 3407 C C . ALA A 1 434 ? -5.803 8.781 -20.029 1.00 86.12 434 ALA A C 1
ATOM 3409 O O . ALA A 1 434 ? -5.744 8.424 -18.853 1.00 86.12 434 ALA A O 1
ATOM 3410 N N . ARG A 1 435 ? -5.006 9.740 -20.523 1.00 83.62 435 ARG A N 1
ATOM 3411 C CA . ARG A 1 435 ? -4.017 10.489 -19.727 1.00 83.62 435 ARG A CA 1
ATOM 3412 C C . ARG A 1 435 ? -4.684 11.354 -18.671 1.00 83.62 435 ARG A C 1
ATOM 3414 O O . ARG A 1 435 ? -4.354 11.214 -17.502 1.00 83.62 435 ARG A O 1
ATOM 3421 N N . ALA A 1 436 ? -5.683 12.150 -19.045 1.00 80.50 436 ALA A N 1
ATOM 3422 C CA . ALA A 1 436 ? -6.428 12.979 -18.103 1.00 80.50 436 ALA A CA 1
ATOM 3423 C C . ALA A 1 436 ? -7.068 12.127 -16.998 1.00 80.50 436 ALA A C 1
ATOM 3425 O O . ALA A 1 436 ? -7.062 12.513 -15.832 1.00 80.50 436 ALA A O 1
ATOM 3426 N N . PHE A 1 437 ? -7.579 10.940 -17.335 1.00 82.31 437 PHE A N 1
ATOM 3427 C CA . PHE A 1 437 ? -8.145 10.020 -16.352 1.00 82.31 437 PHE A CA 1
ATOM 3428 C C . PHE A 1 437 ? -7.095 9.333 -15.478 1.00 82.31 437 PHE A C 1
ATOM 3430 O O . PHE A 1 437 ? -7.327 9.156 -14.279 1.00 82.31 437 PHE A O 1
ATOM 3437 N N . ALA A 1 438 ? -5.935 8.991 -16.031 1.00 70.12 438 ALA A N 1
ATOM 3438 C CA . ALA A 1 438 ? -4.817 8.467 -15.259 1.00 70.12 438 ALA A CA 1
ATOM 3439 C C . ALA A 1 438 ? -4.260 9.518 -14.284 1.00 70.12 438 ALA A C 1
ATOM 3441 O O . ALA A 1 438 ? -4.186 9.266 -13.084 1.00 70.12 438 ALA A O 1
ATOM 3442 N N . GLU A 1 439 ? -3.959 10.718 -14.779 1.00 69.19 439 GLU A N 1
ATOM 3443 C CA . GLU A 1 439 ? -3.340 11.813 -14.026 1.00 69.19 439 GLU A CA 1
ATOM 3444 C C . GLU A 1 439 ? -4.290 12.413 -12.986 1.00 69.19 439 GLU A C 1
ATOM 3446 O O . GLU A 1 439 ? -3.929 12.587 -11.823 1.00 69.19 439 GLU A O 1
ATOM 3451 N N . ARG A 1 440 ? -5.531 12.719 -13.384 1.00 72.19 440 ARG A N 1
ATOM 3452 C CA . ARG A 1 440 ? -6.474 13.459 -12.535 1.00 72.19 440 ARG A CA 1
ATOM 3453 C C . ARG A 1 440 ? -7.303 12.558 -11.628 1.00 72.19 440 ARG A C 1
ATOM 3455 O O . ARG A 1 440 ? -7.740 13.009 -10.569 1.00 72.19 440 ARG A O 1
ATOM 3462 N N . TYR A 1 441 ? -7.541 11.310 -12.036 1.00 68.75 441 TYR A N 1
ATOM 3463 C CA . TYR A 1 441 ? -8.475 10.404 -11.355 1.00 68.75 441 TYR A CA 1
ATOM 3464 C C . TYR A 1 441 ? -7.874 9.039 -10.980 1.00 68.75 441 TYR A C 1
ATOM 3466 O O . TYR A 1 441 ? -8.556 8.247 -10.331 1.00 68.75 441 TYR A O 1
ATOM 3474 N N . GLY A 1 442 ? -6.601 8.774 -11.298 1.00 59.66 442 GLY A N 1
ATOM 3475 C CA . GLY A 1 442 ? -5.877 7.578 -10.853 1.00 59.66 442 GLY A CA 1
ATOM 3476 C C . GLY A 1 442 ? -6.214 6.294 -11.615 1.00 59.66 442 GLY A C 1
ATOM 3477 O O . GLY A 1 442 ? -6.048 5.205 -11.070 1.00 59.66 442 GLY A O 1
ATOM 3478 N N . PHE A 1 443 ? -6.713 6.391 -12.850 1.00 80.69 443 PHE A N 1
ATOM 3479 C CA . PHE A 1 443 ? -6.929 5.210 -13.689 1.00 80.69 443 PHE A CA 1
ATOM 3480 C C . PHE A 1 443 ? -5.612 4.593 -14.163 1.00 80.69 443 PHE A C 1
ATOM 3482 O O . PHE A 1 443 ? -4.633 5.287 -14.429 1.00 80.69 443 PHE A O 1
ATOM 3489 N N . ASN A 1 444 ? -5.601 3.271 -14.341 1.00 82.75 444 ASN A N 1
ATOM 3490 C CA . ASN A 1 444 ? -4.484 2.614 -15.007 1.00 82.75 444 ASN A CA 1
ATOM 3491 C C . ASN A 1 444 ? -4.490 3.008 -16.491 1.00 82.75 444 ASN A C 1
ATOM 3493 O O . ASN A 1 444 ? -5.405 2.636 -17.228 1.00 82.75 444 ASN A O 1
ATOM 3497 N N . LEU A 1 445 ? -3.474 3.759 -16.918 1.00 78.31 445 LEU A N 1
ATOM 3498 C CA . LEU A 1 445 ? -3.372 4.294 -18.274 1.00 78.31 445 LEU A CA 1
ATOM 3499 C C . LEU A 1 445 ? -3.467 3.196 -19.343 1.00 78.31 445 LEU A C 1
ATOM 3501 O O . LEU A 1 445 ? -4.244 3.329 -20.283 1.00 78.31 445 LEU A O 1
ATOM 3505 N N . ALA A 1 446 ? -2.731 2.094 -19.175 1.00 72.62 446 ALA A N 1
ATOM 3506 C CA . ALA A 1 446 ? -2.694 0.999 -20.142 1.00 72.62 446 ALA A CA 1
ATOM 3507 C C . ALA A 1 446 ? -4.059 0.308 -20.278 1.00 72.62 446 ALA A C 1
ATOM 3509 O O . ALA A 1 446 ? -4.573 0.154 -21.383 1.00 72.62 446 ALA A O 1
ATOM 3510 N N . ARG A 1 447 ? -4.700 -0.029 -19.152 1.00 77.94 447 ARG A N 1
ATOM 3511 C CA . ARG A 1 447 ? -6.045 -0.626 -19.159 1.00 77.94 447 ARG A CA 1
ATOM 3512 C C . ARG A 1 447 ? -7.101 0.337 -19.706 1.00 77.94 447 ARG A C 1
ATOM 3514 O O . ARG A 1 447 ? -8.019 -0.103 -20.387 1.00 77.94 447 ARG A O 1
ATOM 3521 N N . THR A 1 448 ? -6.962 1.636 -19.444 1.00 84.50 448 THR A N 1
ATOM 3522 C CA . THR A 1 448 ? -7.882 2.669 -19.953 1.00 84.50 448 THR A CA 1
ATOM 3523 C C . THR A 1 448 ? -7.776 2.818 -21.468 1.00 84.50 448 THR A C 1
ATOM 3525 O O . THR A 1 448 ? -8.796 2.885 -22.147 1.00 84.50 448 THR A O 1
ATOM 3528 N N . LEU A 1 449 ? -6.555 2.812 -22.010 1.00 85.94 449 LEU A N 1
ATOM 3529 C CA . LEU A 1 449 ? -6.315 2.804 -23.456 1.00 85.94 449 LEU A CA 1
ATOM 3530 C C . LEU A 1 449 ? -6.913 1.553 -24.115 1.00 85.94 449 LEU A C 1
ATOM 3532 O O . LEU A 1 449 ? -7.589 1.674 -25.135 1.00 85.94 449 LEU A O 1
ATOM 3536 N N . ALA A 1 450 ? -6.752 0.385 -23.486 1.00 82.44 450 ALA A N 1
ATOM 3537 C CA . ALA A 1 450 ? -7.300 -0.872 -23.987 1.00 82.44 450 ALA A CA 1
ATOM 3538 C C . ALA A 1 450 ? -8.838 -0.857 -24.068 1.00 82.44 450 ALA A C 1
ATOM 3540 O O . ALA A 1 450 ? -9.395 -1.161 -25.120 1.00 82.44 450 ALA A O 1
ATOM 3541 N N . VAL A 1 451 ? -9.548 -0.439 -23.009 1.00 86.62 451 VAL A N 1
ATOM 3542 C CA . VAL A 1 451 ? -11.028 -0.374 -23.046 1.00 86.62 451 VAL A CA 1
ATOM 3543 C C . VAL A 1 451 ? -11.558 0.719 -23.978 1.00 86.62 451 VAL A C 1
ATOM 3545 O O . VAL A 1 451 ? -12.663 0.600 -24.494 1.00 86.62 451 VAL A O 1
ATOM 3548 N N . LEU A 1 452 ? -10.778 1.771 -24.245 1.00 87.69 452 LEU A N 1
ATOM 3549 C CA . LEU A 1 452 ? -11.101 2.776 -25.266 1.00 87.69 452 LEU A CA 1
ATOM 3550 C C . LEU A 1 452 ? -10.844 2.273 -26.701 1.00 87.69 452 LEU A C 1
ATOM 3552 O O . LEU A 1 452 ? -11.183 2.965 -27.670 1.00 87.69 452 LEU A O 1
ATOM 3556 N N . GLY A 1 453 ? -10.280 1.071 -26.850 1.00 81.94 453 GLY A N 1
ATOM 3557 C CA . GLY A 1 453 ? -9.927 0.478 -28.133 1.00 81.94 453 GLY A CA 1
ATOM 3558 C C . GLY A 1 453 ? -8.794 1.232 -28.824 1.00 81.94 453 GLY A C 1
ATOM 3559 O O . GLY A 1 453 ? -8.856 1.422 -30.037 1.00 81.94 453 GLY A O 1
ATOM 3560 N N . VAL A 1 454 ? -7.823 1.735 -28.054 1.00 83.25 454 VAL A N 1
ATOM 3561 C CA . VAL A 1 454 ? -6.566 2.288 -28.572 1.00 83.25 454 VAL A CA 1
ATOM 3562 C C . VAL A 1 454 ? -5.545 1.158 -28.58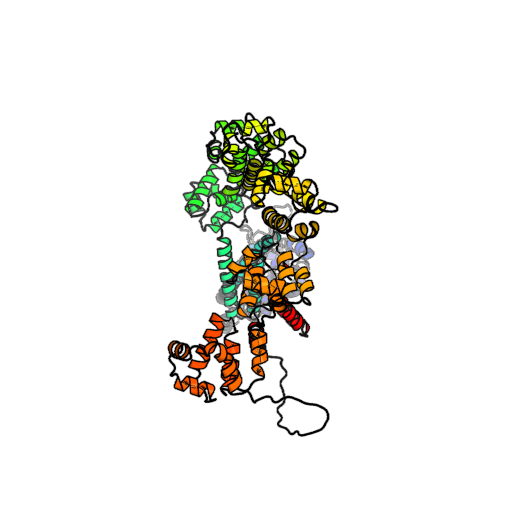2 1.00 83.25 454 VAL A C 1
ATOM 3564 O O . VAL A 1 454 ? -5.117 0.716 -27.515 1.00 83.25 454 VAL A O 1
ATOM 3567 N N . GLN A 1 455 ? -5.170 0.697 -29.776 1.00 74.25 455 GLN A N 1
ATOM 3568 C CA . GLN A 1 455 ? -4.182 -0.369 -29.929 1.00 74.25 455 GLN A CA 1
ATOM 3569 C C . GLN A 1 455 ? -2.834 0.052 -29.336 1.00 74.25 455 GLN A C 1
ATOM 3571 O O . GLN A 1 455 ? -2.408 1.217 -29.413 1.00 74.25 455 GLN A O 1
ATOM 3576 N N . SER A 1 456 ? -2.155 -0.908 -28.718 1.00 76.25 456 SER A N 1
ATOM 3577 C CA . SER A 1 456 ? -0.778 -0.704 -28.290 1.00 76.25 456 SER A CA 1
ATOM 3578 C C . SER A 1 456 ? 0.133 -0.568 -29.512 1.00 76.25 456 SER A C 1
ATOM 3580 O O . SER A 1 456 ? -0.165 -1.049 -30.605 1.00 76.25 456 SER A O 1
ATOM 3582 N N . LYS A 1 457 ? 1.283 0.088 -29.338 1.00 79.12 457 LYS A N 1
ATOM 3583 C CA . LYS A 1 457 ? 2.261 0.207 -30.427 1.00 79.12 457 LYS A CA 1
ATOM 3584 C C . LYS A 1 457 ? 2.783 -1.162 -30.866 1.00 79.12 457 LYS A C 1
ATOM 3586 O O . LYS A 1 457 ? 3.051 -1.338 -32.045 1.00 79.12 457 LYS A O 1
ATOM 3591 N N . ASP A 1 458 ? 2.866 -2.128 -29.952 1.00 72.88 458 ASP A N 1
ATOM 3592 C CA . ASP A 1 458 ? 3.284 -3.496 -30.264 1.00 72.88 458 ASP A CA 1
ATOM 3593 C C . ASP A 1 458 ? 2.233 -4.277 -31.055 1.00 72.88 458 ASP A C 1
ATOM 3595 O O . ASP A 1 458 ? 2.597 -5.032 -31.956 1.00 72.88 458 ASP A O 1
ATOM 3599 N N . GLU A 1 459 ? 0.946 -4.076 -30.768 1.00 75.25 459 GLU A N 1
ATOM 3600 C CA . GLU A 1 459 ? -0.154 -4.627 -31.573 1.00 75.25 459 GLU A CA 1
ATOM 3601 C C . GLU A 1 459 ? -0.136 -4.031 -32.983 1.00 75.25 459 GLU A C 1
ATOM 3603 O O . GLU A 1 459 ? -0.140 -4.783 -33.950 1.00 75.25 459 GLU A O 1
ATOM 3608 N N . ILE A 1 460 ? 0.027 -2.706 -33.108 1.00 80.88 460 ILE A N 1
ATOM 3609 C CA . ILE A 1 460 ? 0.163 -2.035 -34.412 1.00 80.88 460 ILE A CA 1
ATOM 3610 C C . ILE A 1 460 ? 1.338 -2.623 -35.200 1.00 80.88 460 ILE A C 1
ATOM 3612 O O . ILE A 1 460 ? 1.193 -2.944 -36.371 1.00 80.88 460 ILE A O 1
ATOM 3616 N N . LEU A 1 461 ? 2.512 -2.789 -34.582 1.00 82.88 461 LEU A N 1
ATOM 3617 C CA . LEU A 1 461 ? 3.666 -3.366 -35.279 1.00 82.88 461 LEU A CA 1
ATOM 3618 C C . LEU A 1 461 ? 3.406 -4.802 -35.735 1.00 82.88 461 LEU A C 1
ATOM 3620 O O . LEU A 1 461 ? 3.847 -5.162 -36.819 1.00 82.88 461 LEU A O 1
ATOM 3624 N N . THR A 1 462 ? 2.680 -5.586 -34.937 1.00 81.88 462 THR A N 1
ATOM 3625 C CA . THR A 1 462 ? 2.310 -6.970 -35.267 1.00 81.88 462 THR A CA 1
ATOM 3626 C C . THR A 1 462 ? 1.346 -7.021 -36.449 1.00 81.88 462 THR A C 1
ATOM 3628 O O . THR A 1 462 ? 1.566 -7.791 -37.376 1.00 81.88 462 THR A O 1
ATOM 3631 N N . ASP A 1 463 ? 0.336 -6.152 -36.473 1.00 79.31 463 ASP A N 1
ATOM 3632 C CA . ASP A 1 463 ? -0.651 -6.088 -37.559 1.00 79.31 463 ASP A CA 1
ATOM 3633 C C . ASP A 1 463 ? -0.034 -5.645 -38.898 1.00 79.31 463 ASP A C 1
ATOM 3635 O O . ASP A 1 463 ? -0.559 -5.953 -39.969 1.00 79.31 463 ASP A O 1
ATOM 3639 N N . LEU A 1 464 ? 1.084 -4.915 -38.851 1.00 84.25 464 LEU A N 1
ATOM 3640 C CA . LEU A 1 464 ? 1.787 -4.421 -40.037 1.00 84.25 464 LEU A CA 1
ATOM 3641 C C . LEU A 1 464 ? 2.824 -5.401 -40.592 1.00 84.25 464 LEU A C 1
ATOM 3643 O O . LEU A 1 464 ? 3.334 -5.180 -41.696 1.00 84.25 464 LEU A O 1
ATOM 3647 N N . GLU A 1 465 ? 3.147 -6.477 -39.871 1.00 82.00 465 GLU A N 1
ATOM 3648 C CA . GLU A 1 465 ? 4.082 -7.493 -40.351 1.00 82.00 465 GLU A CA 1
ATOM 3649 C C . GLU A 1 465 ? 3.554 -8.152 -41.638 1.00 82.00 465 GLU A C 1
ATOM 3651 O O . GLU A 1 465 ? 2.410 -8.587 -41.733 1.00 82.00 465 GLU A O 1
ATOM 3656 N N . GLY A 1 466 ? 4.397 -8.193 -42.675 1.00 75.19 466 GLY A N 1
ATOM 3657 C CA . GLY A 1 466 ? 4.041 -8.764 -43.980 1.00 75.19 466 GLY A CA 1
ATOM 3658 C C . GLY A 1 466 ? 3.195 -7.861 -44.888 1.00 75.19 466 GLY A C 1
ATOM 3659 O O . GLY A 1 466 ? 2.902 -8.249 -46.020 1.00 75.19 466 GLY A O 1
ATOM 3660 N N . MET A 1 467 ? 2.833 -6.650 -44.451 1.00 85.38 467 MET A N 1
ATOM 3661 C CA . MET A 1 467 ? 2.147 -5.683 -45.311 1.00 85.38 467 MET A CA 1
ATOM 3662 C C . MET A 1 467 ? 3.068 -5.078 -46.381 1.00 85.38 467 MET A C 1
ATOM 3664 O O . MET A 1 467 ? 4.294 -5.070 -46.279 1.00 85.38 467 MET A O 1
ATOM 3668 N N . THR A 1 468 ? 2.458 -4.516 -47.429 1.00 85.75 468 THR A N 1
ATOM 3669 C CA . THR A 1 468 ? 3.187 -3.736 -48.439 1.00 85.75 468 THR A CA 1
ATOM 3670 C C . THR A 1 468 ? 3.752 -2.450 -47.839 1.00 85.75 468 THR A C 1
ATOM 3672 O O . THR A 1 468 ? 3.243 -1.943 -46.841 1.00 85.75 468 THR A O 1
ATOM 3675 N N . TRP A 1 469 ? 4.748 -1.855 -48.502 1.00 80.06 469 TRP A N 1
ATOM 3676 C CA . TRP A 1 469 ? 5.331 -0.568 -48.104 1.00 80.06 469 TRP A CA 1
ATOM 3677 C C . TRP A 1 469 ? 4.291 0.519 -47.810 1.00 80.06 469 TRP A C 1
ATOM 3679 O O . TRP A 1 469 ? 4.329 1.165 -46.764 1.00 80.06 469 TRP A O 1
ATOM 3689 N N . ALA A 1 470 ? 3.321 0.661 -48.713 1.00 82.19 470 ALA A N 1
ATOM 3690 C CA . ALA A 1 470 ? 2.191 1.568 -48.561 1.00 82.19 470 ALA A CA 1
ATOM 3691 C C . ALA A 1 470 ? 1.298 1.204 -47.360 1.00 82.19 470 ALA A C 1
ATOM 3693 O O . ALA A 1 470 ? 0.796 2.087 -46.668 1.00 82.19 470 ALA A O 1
ATOM 3694 N N . GLY A 1 471 ? 1.092 -0.091 -47.100 1.00 82.69 471 GLY A N 1
ATOM 3695 C CA . GLY A 1 471 ? 0.363 -0.587 -45.930 1.00 82.69 471 GLY A CA 1
ATOM 3696 C C . GLY A 1 471 ? 1.054 -0.231 -44.614 1.00 82.69 471 GLY A C 1
ATOM 3697 O O . GLY A 1 471 ? 0.416 0.340 -43.735 1.00 82.69 471 GLY A O 1
ATOM 3698 N N . ILE A 1 472 ? 2.367 -0.464 -44.528 1.00 85.81 472 ILE A N 1
ATOM 3699 C CA . ILE A 1 472 ? 3.187 -0.148 -43.350 1.00 85.81 472 ILE A CA 1
ATOM 3700 C C . ILE A 1 472 ? 3.136 1.352 -43.045 1.00 85.81 472 ILE A C 1
ATOM 3702 O O . ILE A 1 472 ? 2.875 1.735 -41.907 1.00 85.81 472 ILE A O 1
ATOM 3706 N N . PHE A 1 473 ? 3.318 2.218 -44.049 1.00 83.19 473 PHE A N 1
ATOM 3707 C CA . PHE A 1 473 ? 3.250 3.668 -43.833 1.00 83.19 473 PHE A CA 1
ATOM 3708 C C . PHE A 1 473 ? 1.860 4.149 -43.414 1.00 83.19 473 PHE A C 1
ATOM 3710 O O . PHE A 1 473 ? 1.765 4.956 -42.490 1.00 83.19 473 PHE A O 1
ATOM 3717 N N . ARG A 1 474 ? 0.787 3.633 -44.031 1.00 82.94 474 ARG A N 1
ATOM 3718 C CA . ARG A 1 474 ? -0.591 3.981 -43.641 1.00 82.94 474 ARG A CA 1
ATOM 3719 C C . ARG A 1 474 ? -0.901 3.564 -42.208 1.00 82.94 474 ARG A C 1
ATOM 3721 O O . ARG A 1 474 ? -1.483 4.345 -41.460 1.00 82.94 474 ARG A O 1
ATOM 3728 N N . GLY A 1 475 ? -0.472 2.366 -41.821 1.00 81.88 475 GLY A N 1
ATOM 3729 C CA . GLY A 1 475 ? -0.640 1.866 -40.462 1.00 81.88 475 GLY A CA 1
ATOM 3730 C C . GLY A 1 475 ? 0.165 2.646 -39.429 1.00 81.88 475 GLY A C 1
ATOM 3731 O O . GLY A 1 475 ? -0.380 3.060 -38.412 1.00 81.88 475 GLY A O 1
ATOM 3732 N N . LEU A 1 476 ? 1.442 2.928 -39.709 1.00 84.69 476 LEU A N 1
ATOM 3733 C CA . LEU A 1 476 ? 2.284 3.726 -38.814 1.00 84.69 476 LEU A CA 1
ATOM 3734 C C . LEU A 1 476 ? 1.825 5.188 -38.725 1.00 84.69 476 LEU A C 1
ATOM 3736 O O . LEU A 1 476 ? 2.000 5.818 -37.680 1.00 84.69 476 LEU A O 1
ATOM 3740 N N . ARG A 1 477 ? 1.234 5.764 -39.781 1.00 85.50 477 ARG A N 1
ATOM 3741 C CA . ARG A 1 477 ? 0.635 7.108 -39.720 1.00 85.50 477 ARG A CA 1
ATOM 3742 C C . ARG A 1 477 ? -0.557 7.135 -38.764 1.00 85.50 477 ARG A C 1
ATOM 3744 O O . ARG A 1 477 ? -0.631 8.049 -37.936 1.00 85.50 477 ARG A O 1
ATOM 3751 N N . GLY A 1 478 ? -1.454 6.154 -38.867 1.00 80.12 478 GLY A N 1
ATOM 3752 C CA . GLY A 1 478 ? -2.729 6.153 -38.149 1.00 80.12 478 GLY A CA 1
ATOM 3753 C C . GLY A 1 478 ? -3.571 7.382 -38.516 1.00 80.12 478 GLY A C 1
ATOM 3754 O O . GLY A 1 478 ? -3.684 7.745 -39.690 1.00 80.12 478 GLY A O 1
ATOM 3755 N N . ASP A 1 479 ? -4.099 8.078 -37.509 1.00 71.50 479 ASP A N 1
ATOM 3756 C CA . ASP A 1 479 ? -4.934 9.279 -37.687 1.00 71.50 479 ASP A CA 1
ATOM 3757 C C . ASP A 1 479 ? -4.136 10.571 -37.961 1.00 71.50 479 ASP A C 1
ATOM 3759 O O . ASP A 1 479 ? -4.717 11.618 -38.257 1.00 71.50 479 ASP A O 1
ATOM 3763 N N . ARG A 1 480 ? -2.799 10.535 -37.874 1.00 79.00 480 ARG A N 1
ATOM 3764 C CA . ARG A 1 480 ? -1.949 11.729 -38.036 1.00 79.00 480 ARG A CA 1
ATOM 3765 C C . ARG A 1 480 ? -2.043 12.295 -39.445 1.00 79.00 480 ARG A C 1
ATOM 3767 O O . ARG A 1 480 ? -2.040 11.557 -40.424 1.00 79.00 480 ARG A O 1
ATOM 3774 N N . THR A 1 481 ? -2.048 13.613 -39.587 1.00 82.19 481 THR A N 1
ATOM 3775 C CA . THR A 1 481 ? -1.978 14.245 -40.911 1.00 82.19 481 THR A CA 1
ATOM 3776 C C . THR A 1 481 ? -0.611 14.011 -41.559 1.00 82.19 481 THR A C 1
ATOM 3778 O O . THR A 1 481 ? 0.402 13.845 -40.874 1.00 82.19 481 THR A O 1
ATOM 3781 N N . TRP A 1 482 ? -0.547 14.062 -42.893 1.00 83.19 482 TRP A N 1
ATOM 3782 C CA . TRP A 1 482 ? 0.726 13.973 -43.621 1.00 83.19 482 TRP A CA 1
ATOM 3783 C C . TRP A 1 482 ? 1.740 15.029 -43.179 1.00 83.19 482 TRP A C 1
ATOM 3785 O O . TRP A 1 482 ? 2.936 14.755 -43.170 1.00 83.19 482 TRP A O 1
ATOM 3795 N N . GLN A 1 483 ? 1.265 16.218 -42.797 1.00 81.50 483 GLN A N 1
ATOM 3796 C CA . GLN A 1 483 ? 2.121 17.310 -42.345 1.00 81.50 483 GLN A CA 1
ATOM 3797 C C . GLN A 1 483 ? 2.783 16.983 -41.000 1.00 81.50 483 GLN A C 1
ATOM 3799 O O . GLN A 1 483 ? 3.989 17.135 -40.874 1.00 81.50 483 GLN A O 1
ATOM 3804 N N . GLN A 1 484 ? 2.031 16.437 -40.039 1.00 82.06 484 GLN A N 1
ATOM 3805 C CA . GLN A 1 484 ? 2.570 16.059 -38.725 1.00 82.06 484 GLN A CA 1
ATOM 3806 C C . GLN A 1 484 ? 3.674 15.000 -38.829 1.00 82.06 484 GLN A C 1
ATOM 3808 O O . GLN A 1 484 ? 4.687 15.089 -38.138 1.00 82.06 484 GLN A O 1
ATOM 3813 N N . VAL A 1 485 ? 3.500 14.012 -39.713 1.00 82.75 485 VAL A N 1
ATOM 3814 C CA . VAL A 1 485 ? 4.533 12.995 -39.957 1.00 82.75 485 VAL A CA 1
ATOM 3815 C C . VAL A 1 485 ? 5.741 13.604 -40.675 1.00 82.75 485 VAL A C 1
ATOM 3817 O O . VAL A 1 485 ? 6.877 13.333 -40.295 1.00 82.75 485 VAL A O 1
ATOM 3820 N N . ALA A 1 486 ? 5.517 14.453 -41.684 1.00 83.81 486 ALA A N 1
ATOM 3821 C CA . ALA A 1 486 ? 6.595 15.105 -42.429 1.00 83.81 486 ALA A CA 1
ATOM 3822 C C . ALA A 1 486 ? 7.477 15.986 -41.527 1.00 83.81 486 ALA A C 1
ATOM 3824 O O . ALA A 1 486 ? 8.705 15.897 -41.596 1.00 83.81 486 ALA A O 1
ATOM 3825 N N . ASP A 1 487 ? 6.859 16.777 -40.648 1.00 82.62 487 ASP A N 1
ATOM 3826 C CA . ASP A 1 487 ? 7.559 17.670 -39.723 1.00 82.62 487 ASP A CA 1
ATOM 3827 C C . ASP A 1 487 ? 8.369 16.878 -38.679 1.00 82.62 487 ASP A C 1
ATOM 3829 O O . ASP A 1 487 ? 9.505 17.237 -38.369 1.00 82.62 487 ASP A O 1
ATOM 3833 N N . GLY A 1 488 ? 7.834 15.755 -38.183 1.00 82.00 488 GLY A N 1
ATOM 3834 C CA . GLY A 1 488 ? 8.508 14.903 -37.194 1.00 82.00 488 GLY A CA 1
ATOM 3835 C C . GLY A 1 488 ? 9.718 14.124 -37.733 1.00 82.00 488 GLY A C 1
ATOM 3836 O O . GLY A 1 488 ? 10.704 13.903 -37.014 1.00 82.00 488 GLY A O 1
ATOM 3837 N N . VAL A 1 489 ? 9.671 13.733 -39.010 1.00 84.50 489 VAL A N 1
ATOM 3838 C CA . VAL A 1 489 ? 10.806 13.127 -39.732 1.00 84.50 489 VAL A CA 1
ATOM 3839 C C . VAL A 1 489 ? 11.854 14.196 -40.090 1.00 84.50 489 VAL A C 1
ATOM 3841 O O . VAL A 1 489 ? 13.057 13.921 -40.045 1.00 84.50 489 VAL A O 1
ATOM 3844 N N . GLY A 1 490 ? 11.403 15.425 -40.362 1.00 73.25 490 GLY A N 1
ATOM 3845 C CA . GLY A 1 490 ? 12.200 16.610 -40.681 1.00 73.25 490 GLY A CA 1
ATOM 3846 C C . GLY A 1 490 ? 12.685 16.657 -42.140 1.00 73.25 490 GLY A C 1
ATOM 3847 O O . GLY A 1 490 ? 13.010 15.632 -42.736 1.00 73.25 490 GLY A O 1
ATOM 3848 N N . ASP A 1 491 ? 12.746 17.863 -42.715 1.00 65.56 491 ASP A N 1
ATOM 3849 C CA . ASP A 1 491 ? 13.138 18.169 -44.111 1.00 65.56 491 ASP A CA 1
ATOM 3850 C C . ASP A 1 491 ? 12.375 17.409 -45.210 1.00 65.56 491 ASP A C 1
ATOM 3852 O O . ASP A 1 491 ? 12.870 17.220 -46.326 1.00 65.56 491 ASP A O 1
ATOM 3856 N N . VAL A 1 492 ? 11.147 16.973 -44.930 1.00 77.81 492 VAL A N 1
ATOM 3857 C CA . VAL A 1 492 ? 10.292 16.293 -45.908 1.00 77.81 492 VAL A CA 1
ATOM 3858 C C . VAL A 1 492 ? 9.293 17.294 -46.491 1.00 77.81 492 VAL A C 1
ATOM 3860 O O . VAL A 1 492 ? 8.530 17.926 -45.765 1.00 77.81 492 VAL A O 1
ATOM 3863 N N . LYS A 1 493 ? 9.267 17.445 -47.824 1.00 78.50 493 LYS A N 1
ATOM 3864 C CA . LYS A 1 493 ? 8.317 18.347 -48.500 1.00 78.50 493 LYS A CA 1
ATOM 3865 C C . LYS A 1 493 ? 6.872 17.887 -48.285 1.00 78.50 493 LYS A C 1
ATOM 3867 O O . LYS A 1 493 ? 6.583 16.686 -48.328 1.00 78.50 493 LYS A O 1
ATOM 3872 N N . LYS A 1 494 ? 5.954 18.848 -48.155 1.00 62.19 494 LYS A N 1
ATOM 3873 C CA . LYS A 1 494 ? 4.503 18.615 -48.091 1.00 62.19 494 LYS A CA 1
ATOM 3874 C C . LYS A 1 494 ? 4.054 17.744 -49.275 1.00 62.19 494 LYS A C 1
ATOM 3876 O O . LYS A 1 494 ? 4.292 18.101 -50.424 1.00 62.19 494 LYS A O 1
ATOM 3881 N N . GLY A 1 495 ? 3.447 16.593 -48.982 1.00 73.50 495 GLY A N 1
ATOM 3882 C CA . GLY A 1 495 ? 2.991 15.608 -49.977 1.00 73.50 495 GLY A CA 1
ATOM 3883 C C . GLY A 1 495 ? 3.912 14.398 -50.176 1.00 73.50 495 GLY A C 1
ATOM 3884 O O . GLY A 1 495 ? 3.453 13.375 -50.668 1.00 73.50 495 GLY A O 1
ATOM 3885 N N . THR A 1 496 ? 5.165 14.436 -49.717 1.00 82.88 496 THR A N 1
ATOM 3886 C CA . THR A 1 496 ? 6.082 13.281 -49.850 1.00 82.88 496 THR A CA 1
ATOM 3887 C C . THR A 1 496 ? 5.611 12.074 -49.030 1.00 82.88 496 THR A C 1
ATOM 3889 O O . THR A 1 496 ? 5.738 10.940 -49.470 1.00 82.88 496 THR A O 1
ATOM 3892 N N . VAL A 1 497 ? 4.995 12.311 -47.866 1.00 82.56 497 VAL A N 1
ATOM 3893 C CA . VAL A 1 497 ? 4.399 11.243 -47.043 1.00 82.56 497 VAL A CA 1
ATOM 3894 C C . VAL A 1 497 ? 3.247 10.553 -47.781 1.00 82.56 497 VAL A C 1
ATOM 3896 O O . VAL A 1 497 ? 3.129 9.335 -47.721 1.00 82.56 497 VAL A O 1
ATOM 3899 N N . HIS A 1 498 ? 2.441 11.304 -48.541 1.00 83.12 498 HIS A N 1
ATOM 3900 C CA . HIS A 1 498 ? 1.370 10.734 -49.363 1.00 83.12 498 HIS A CA 1
ATOM 3901 C C . HIS A 1 498 ? 1.915 9.825 -50.473 1.00 83.12 498 HIS A C 1
ATOM 3903 O O . HIS A 1 498 ? 1.339 8.774 -50.754 1.00 83.12 498 HIS A O 1
ATOM 3909 N N . LEU A 1 499 ? 3.052 10.194 -51.068 1.00 84.12 499 LEU A N 1
ATOM 3910 C CA . LEU A 1 499 ? 3.741 9.346 -52.041 1.00 84.12 499 LEU A CA 1
ATOM 3911 C C . LEU A 1 499 ? 4.148 8.004 -51.409 1.00 84.12 499 LEU A C 1
ATOM 3913 O O . LEU A 1 499 ? 3.926 6.946 -51.994 1.00 84.12 499 LEU A O 1
ATOM 3917 N N . TRP A 1 500 ? 4.627 8.009 -50.163 1.00 86.62 500 TRP A N 1
ATOM 3918 C CA . TRP A 1 500 ? 4.971 6.767 -49.457 1.00 86.62 500 TRP A CA 1
ATOM 3919 C C . TRP A 1 500 ? 3.760 5.881 -49.158 1.00 86.62 500 TRP A C 1
ATOM 3921 O O . TRP A 1 500 ? 3.828 4.660 -49.290 1.00 86.62 500 TRP A O 1
ATOM 3931 N N . GLU A 1 501 ? 2.619 6.486 -48.833 1.00 81.38 501 GLU A N 1
ATOM 3932 C CA . GLU A 1 501 ? 1.353 5.769 -48.628 1.00 81.38 501 GLU A CA 1
ATOM 3933 C C . GLU A 1 501 ? 0.710 5.243 -49.914 1.00 81.38 501 GLU A C 1
ATOM 3935 O O . GLU A 1 501 ? -0.206 4.416 -49.857 1.00 81.38 501 GLU A O 1
ATOM 3940 N N . THR A 1 502 ? 1.159 5.733 -51.068 1.00 82.31 502 THR A N 1
ATOM 3941 C CA . THR A 1 502 ? 0.691 5.300 -52.390 1.00 82.31 502 THR A CA 1
ATOM 3942 C C . THR A 1 502 ? 1.655 4.328 -53.067 1.00 82.31 502 THR A C 1
ATOM 3944 O O . THR A 1 502 ? 1.265 3.676 -54.032 1.00 82.31 502 THR A O 1
ATOM 3947 N N . GLY A 1 503 ? 2.849 4.125 -52.497 1.00 75.31 503 GLY A N 1
ATOM 3948 C CA . GLY A 1 503 ? 3.774 3.057 -52.880 1.00 75.31 503 GLY A CA 1
ATOM 3949 C C . GLY A 1 503 ? 5.201 3.508 -53.178 1.00 75.31 503 GLY A C 1
ATOM 3950 O O . GLY A 1 503 ? 6.065 2.646 -53.341 1.00 75.31 503 GLY A O 1
ATOM 3951 N N . ASP A 1 504 ? 5.481 4.813 -53.209 1.00 81.31 504 ASP A N 1
ATOM 3952 C CA . ASP A 1 504 ? 6.842 5.301 -53.432 1.00 81.31 504 ASP A CA 1
ATOM 3953 C C . ASP A 1 504 ? 7.737 4.978 -52.237 1.00 81.31 504 ASP A C 1
ATOM 3955 O O . ASP A 1 504 ? 7.421 5.262 -51.082 1.00 81.31 504 ASP A O 1
ATOM 3959 N N . ARG A 1 505 ? 8.914 4.412 -52.499 1.00 76.81 505 ARG A N 1
ATOM 3960 C CA . ARG A 1 505 ? 9.852 4.080 -51.427 1.00 76.81 505 ARG A CA 1
ATOM 3961 C C . ARG A 1 505 ? 10.658 5.323 -51.012 1.00 76.81 505 ARG A C 1
ATOM 3963 O O . ARG A 1 505 ? 11.264 5.961 -51.877 1.00 76.81 505 ARG A O 1
ATOM 3970 N N . PRO A 1 506 ? 10.739 5.655 -49.709 1.00 79.19 506 PRO A N 1
ATOM 3971 C CA . PRO A 1 506 ? 11.639 6.697 -49.226 1.00 79.19 506 PRO A CA 1
ATOM 3972 C C . PRO A 1 506 ? 13.096 6.398 -49.590 1.00 79.19 506 PRO A C 1
ATOM 3974 O O . PRO A 1 506 ? 13.510 5.238 -49.664 1.00 79.19 506 PRO A O 1
ATOM 3977 N N . ARG A 1 507 ? 13.901 7.453 -49.754 1.00 77.81 507 ARG A N 1
ATOM 3978 C CA . ARG A 1 507 ? 15.357 7.310 -49.894 1.00 77.81 507 ARG A CA 1
ATOM 3979 C C . ARG A 1 507 ? 15.947 6.701 -48.619 1.00 77.81 507 ARG A C 1
ATOM 3981 O O . ARG A 1 507 ? 15.429 6.931 -47.528 1.00 77.81 507 ARG A O 1
ATOM 3988 N N . GLU A 1 508 ? 17.054 5.974 -48.744 1.00 71.25 508 GLU A N 1
ATOM 3989 C CA . GLU A 1 508 ? 17.677 5.251 -47.622 1.00 71.25 508 GLU A CA 1
ATOM 3990 C C . GLU A 1 508 ? 18.063 6.186 -46.461 1.00 71.25 508 GLU A C 1
ATOM 3992 O O . GLU A 1 508 ? 17.675 5.931 -45.324 1.00 71.25 508 GLU A O 1
ATOM 3997 N N . ALA A 1 509 ? 18.654 7.352 -46.739 1.00 69.88 509 ALA A N 1
ATOM 3998 C CA . ALA A 1 509 ? 18.920 8.364 -45.709 1.00 69.88 509 ALA A CA 1
ATOM 3999 C C . ALA A 1 509 ? 17.640 8.861 -44.994 1.00 69.88 509 ALA A C 1
ATOM 4001 O O . ALA A 1 509 ? 17.647 9.143 -43.794 1.00 69.88 509 ALA A O 1
ATOM 4002 N N . THR A 1 510 ? 16.510 8.932 -45.706 1.00 80.38 510 THR A N 1
ATOM 4003 C CA . THR A 1 510 ? 15.208 9.294 -45.127 1.00 80.38 510 THR A CA 1
ATOM 4004 C C . THR A 1 510 ? 14.649 8.163 -44.263 1.00 80.38 510 THR A C 1
ATOM 4006 O O . THR A 1 510 ? 14.056 8.443 -43.225 1.00 80.38 510 THR A O 1
ATOM 4009 N N . MET A 1 511 ? 14.895 6.894 -44.612 1.00 81.75 511 MET A N 1
ATOM 4010 C CA . MET A 1 511 ? 14.475 5.747 -43.794 1.00 81.75 511 MET A CA 1
ATOM 4011 C C . MET A 1 511 ? 15.068 5.783 -42.391 1.00 81.75 511 MET A C 1
ATOM 4013 O O . MET A 1 511 ? 14.359 5.494 -41.429 1.00 81.75 511 MET A O 1
ATOM 4017 N N . ARG A 1 512 ? 16.332 6.201 -42.246 1.00 79.50 512 ARG A N 1
ATOM 4018 C CA . ARG A 1 512 ? 16.951 6.384 -40.926 1.00 79.50 512 ARG A CA 1
ATOM 4019 C C . ARG A 1 512 ? 16.143 7.349 -40.058 1.00 79.50 512 ARG A C 1
ATOM 4021 O O . ARG A 1 512 ? 15.781 7.007 -38.935 1.00 79.50 512 ARG A O 1
ATOM 4028 N N . ARG A 1 513 ? 15.797 8.512 -40.612 1.00 84.75 513 ARG A N 1
ATOM 4029 C CA . ARG A 1 513 ? 15.010 9.549 -39.925 1.00 84.75 513 ARG A CA 1
ATOM 4030 C C . ARG A 1 513 ? 13.599 9.074 -39.594 1.00 84.75 513 ARG A C 1
ATOM 4032 O O . ARG A 1 513 ? 13.075 9.435 -38.548 1.00 84.75 513 ARG A O 1
ATOM 4039 N N . ILE A 1 514 ? 13.000 8.252 -40.456 1.00 86.31 514 ILE A N 1
ATOM 4040 C CA . ILE A 1 514 ? 11.678 7.648 -40.240 1.00 86.31 514 ILE A CA 1
ATOM 4041 C C . ILE A 1 514 ? 11.722 6.646 -39.082 1.00 86.31 514 ILE A C 1
ATOM 4043 O O . ILE A 1 514 ? 10.900 6.729 -38.173 1.00 86.31 514 ILE A O 1
ATOM 4047 N N . ILE A 1 515 ? 12.707 5.745 -39.066 1.00 86.44 515 ILE A N 1
ATOM 4048 C CA . ILE A 1 515 ? 12.906 4.781 -37.974 1.00 86.44 515 ILE A CA 1
ATOM 4049 C C . ILE A 1 515 ? 13.163 5.520 -36.656 1.00 86.44 515 ILE A C 1
ATOM 4051 O O . ILE A 1 515 ? 12.572 5.186 -35.634 1.00 86.44 515 ILE A O 1
ATOM 4055 N N . GLU A 1 516 ? 14.015 6.546 -36.670 1.00 84.19 516 GLU A N 1
ATOM 4056 C CA . GLU A 1 516 ? 14.311 7.368 -35.494 1.00 84.19 516 GLU A CA 1
ATOM 4057 C C . GLU A 1 516 ? 13.108 8.207 -35.048 1.00 84.19 516 GLU A C 1
ATOM 4059 O O . GLU A 1 516 ? 12.916 8.408 -33.852 1.00 84.19 516 GLU A O 1
ATOM 4064 N N . TYR A 1 517 ? 12.286 8.695 -35.977 1.00 88.75 517 TYR A N 1
ATOM 4065 C CA . TYR A 1 517 ? 11.019 9.350 -35.663 1.00 88.75 517 TYR A CA 1
ATOM 4066 C C . TYR A 1 517 ? 10.086 8.382 -34.941 1.00 88.75 517 TYR A C 1
ATOM 4068 O O . TYR A 1 517 ? 9.712 8.656 -33.809 1.00 88.75 517 TYR A O 1
ATOM 4076 N N . TYR A 1 518 ? 9.785 7.215 -35.513 1.00 87.69 518 TYR A N 1
ATOM 4077 C CA . TYR A 1 518 ? 8.873 6.267 -34.869 1.00 87.69 518 TYR A CA 1
ATOM 4078 C C . TYR A 1 518 ? 9.433 5.680 -33.565 1.00 87.69 518 TYR A C 1
ATOM 4080 O O . TYR A 1 518 ? 8.671 5.450 -32.628 1.00 87.69 518 TYR A O 1
ATOM 4088 N N . ALA A 1 519 ? 10.753 5.530 -33.442 1.00 83.69 519 ALA A N 1
ATOM 4089 C CA . ALA A 1 519 ? 11.390 5.187 -32.172 1.00 83.69 519 ALA A CA 1
ATOM 4090 C C . ALA A 1 519 ? 11.218 6.294 -31.113 1.00 83.69 519 ALA A C 1
ATOM 4092 O O . ALA A 1 519 ? 10.901 5.990 -29.966 1.00 83.69 519 ALA A O 1
ATOM 4093 N N . ARG A 1 520 ? 11.353 7.579 -31.485 1.00 84.31 520 ARG A N 1
ATOM 4094 C CA . ARG A 1 520 ? 11.054 8.728 -30.598 1.00 84.31 520 ARG A CA 1
ATOM 4095 C C . ARG A 1 520 ? 9.573 8.811 -30.242 1.00 84.31 520 ARG A C 1
ATOM 4097 O O . ARG A 1 520 ? 9.229 9.106 -29.103 1.00 84.31 520 ARG A O 1
ATOM 4104 N N . GLU A 1 521 ? 8.706 8.461 -31.186 1.00 80.50 521 GLU A N 1
ATOM 4105 C CA . GLU A 1 521 ? 7.275 8.279 -30.954 1.00 80.50 521 GLU A CA 1
ATOM 4106 C C . GLU A 1 521 ? 6.987 7.040 -30.096 1.00 80.50 521 GLU A C 1
ATOM 4108 O O . GLU A 1 521 ? 5.829 6.796 -29.777 1.00 80.50 521 GLU A O 1
ATOM 4113 N N . GLY A 1 522 ? 8.001 6.264 -29.697 1.00 79.06 522 GLY A N 1
ATOM 4114 C CA . GLY A 1 522 ? 7.948 5.162 -28.738 1.00 79.06 522 GLY A CA 1
ATOM 4115 C C . GLY A 1 522 ? 7.540 3.806 -29.313 1.00 79.06 522 GLY A C 1
ATOM 4116 O O . GLY A 1 522 ? 7.036 2.984 -28.555 1.00 79.06 522 GLY A O 1
ATOM 4117 N N . PHE A 1 523 ? 7.673 3.592 -30.623 1.00 85.06 523 PHE A N 1
ATOM 4118 C CA . PHE A 1 523 ? 7.596 2.260 -31.232 1.00 85.06 523 PHE A CA 1
ATOM 4119 C C . PHE A 1 523 ? 8.909 1.496 -31.014 1.00 85.06 523 PHE A C 1
ATOM 4121 O O . PHE A 1 523 ? 9.980 2.108 -30.978 1.00 85.06 523 PHE A O 1
ATOM 4128 N N . ASP A 1 524 ? 8.847 0.164 -30.914 1.00 84.62 524 ASP A N 1
ATOM 4129 C CA . ASP A 1 524 ? 10.053 -0.656 -30.800 1.00 84.62 524 ASP A CA 1
ATOM 4130 C C . ASP A 1 524 ? 10.939 -0.496 -32.044 1.00 84.62 524 ASP A C 1
ATOM 4132 O O . ASP A 1 524 ? 10.559 -0.817 -33.175 1.00 84.62 524 ASP A O 1
ATOM 4136 N N . ARG A 1 525 ? 12.152 0.017 -31.829 1.00 83.94 525 ARG A N 1
ATOM 4137 C CA . ARG A 1 525 ? 13.085 0.357 -32.906 1.00 83.94 525 ARG A CA 1
ATOM 4138 C C . ARG A 1 525 ? 13.492 -0.865 -33.730 1.00 83.94 525 ARG A C 1
ATOM 4140 O O . ARG A 1 525 ? 13.711 -0.728 -34.934 1.00 83.94 525 ARG A O 1
ATOM 4147 N N . VAL A 1 526 ? 13.632 -2.033 -33.105 1.00 80.69 526 VAL A N 1
ATOM 4148 C CA . VAL A 1 526 ? 14.088 -3.267 -33.762 1.00 80.69 526 VAL A CA 1
ATOM 4149 C C . VAL A 1 526 ? 12.990 -3.805 -34.673 1.00 80.69 526 VAL A C 1
ATOM 4151 O O . VAL A 1 526 ? 13.243 -4.103 -35.841 1.00 80.69 526 VAL A O 1
ATOM 4154 N N . ARG A 1 527 ? 11.752 -3.845 -34.183 1.00 83.06 527 ARG A N 1
ATOM 4155 C CA . ARG A 1 527 ? 10.585 -4.278 -34.958 1.00 83.06 527 ARG A CA 1
ATOM 4156 C C . ARG A 1 527 ? 10.264 -3.314 -36.094 1.00 83.06 527 ARG A C 1
ATOM 4158 O O . ARG A 1 527 ? 10.030 -3.763 -37.212 1.00 83.06 527 ARG A O 1
ATOM 4165 N N . VAL A 1 528 ? 10.359 -2.002 -35.862 1.00 84.88 528 VAL A N 1
ATOM 4166 C CA . VAL A 1 528 ? 10.228 -1.001 -36.933 1.00 84.88 528 VAL A CA 1
ATOM 4167 C C . VAL A 1 528 ? 11.295 -1.230 -38.009 1.00 84.88 528 VAL A C 1
ATOM 4169 O O . VAL A 1 528 ? 10.953 -1.322 -39.184 1.00 84.88 528 VAL A O 1
ATOM 4172 N N . ARG A 1 529 ? 12.576 -1.414 -37.649 1.00 83.75 529 ARG A N 1
ATOM 4173 C CA . ARG A 1 529 ? 13.640 -1.732 -38.629 1.00 83.75 529 ARG A CA 1
ATOM 4174 C C . ARG A 1 529 ? 13.301 -2.957 -39.477 1.00 83.75 529 ARG A C 1
ATOM 4176 O O . ARG A 1 529 ? 13.463 -2.898 -40.696 1.00 83.75 529 ARG A O 1
ATOM 4183 N N . ARG A 1 530 ? 12.775 -4.012 -38.851 1.00 82.81 530 ARG A N 1
ATOM 4184 C CA . ARG A 1 530 ? 12.372 -5.244 -39.537 1.00 82.81 530 ARG A CA 1
ATOM 4185 C C . ARG A 1 530 ? 11.216 -5.018 -40.515 1.00 82.81 530 ARG A C 1
ATOM 4187 O O . ARG A 1 530 ? 11.304 -5.498 -41.641 1.00 82.81 530 ARG A O 1
ATOM 4194 N N . LEU A 1 531 ? 10.191 -4.241 -40.143 1.00 84.44 531 LEU A N 1
ATOM 4195 C CA . LEU A 1 531 ? 9.117 -3.832 -41.067 1.00 84.44 531 LEU A CA 1
ATOM 4196 C C . LEU A 1 531 ? 9.681 -3.107 -42.293 1.00 84.44 531 LEU A C 1
ATOM 4198 O O . LEU A 1 531 ? 9.229 -3.314 -43.415 1.00 84.44 531 LEU A O 1
ATOM 4202 N N . PHE A 1 532 ? 10.725 -2.302 -42.084 1.00 80.44 532 PHE A N 1
ATOM 4203 C CA . PHE A 1 532 ? 11.438 -1.608 -43.149 1.00 80.44 532 PHE A CA 1
ATOM 4204 C C . PHE A 1 532 ? 12.478 -2.484 -43.898 1.00 80.44 532 PHE A C 1
ATOM 4206 O O . PHE A 1 532 ? 13.256 -1.975 -44.710 1.00 80.44 532 PHE A O 1
ATOM 4213 N N . GLY A 1 533 ? 12.499 -3.800 -43.671 1.00 77.31 533 GLY A N 1
ATOM 4214 C CA . GLY A 1 533 ? 13.391 -4.741 -44.355 1.00 77.31 533 GLY A CA 1
ATOM 4215 C C . GLY A 1 533 ? 14.860 -4.667 -43.923 1.00 77.31 533 GLY A C 1
ATOM 4216 O O . GLY A 1 533 ? 15.717 -5.244 -44.589 1.00 77.31 533 GLY A O 1
ATOM 4217 N N . PHE A 1 534 ? 15.167 -3.971 -42.826 1.00 82.50 534 PHE A N 1
ATOM 4218 C CA . PHE A 1 534 ? 16.507 -3.906 -42.248 1.00 82.50 534 PHE A CA 1
ATOM 4219 C C . PHE A 1 534 ? 16.620 -4.927 -41.115 1.00 82.50 534 PHE A C 1
ATOM 4221 O O . PHE A 1 534 ? 15.999 -4.765 -40.061 1.00 82.50 534 PHE A O 1
ATOM 4228 N N . LEU A 1 535 ? 17.409 -5.980 -41.332 1.00 80.44 535 LEU A N 1
ATOM 4229 C CA . LEU A 1 535 ? 17.620 -7.016 -40.325 1.00 80.44 535 LEU A CA 1
ATOM 4230 C C . LEU A 1 535 ? 18.421 -6.481 -39.120 1.00 80.44 535 LEU A C 1
ATOM 4232 O O . LEU A 1 535 ? 19.280 -5.608 -39.288 1.00 80.44 535 LEU A O 1
ATOM 4236 N N . PRO A 1 536 ? 18.164 -6.992 -37.903 1.00 81.25 536 PRO A N 1
ATOM 4237 C CA . PRO A 1 536 ? 18.983 -6.695 -36.734 1.00 81.25 536 PRO A CA 1
ATOM 4238 C C . PRO A 1 536 ? 20.441 -7.153 -36.926 1.00 81.25 536 PRO A C 1
ATOM 4240 O O . PRO A 1 536 ? 20.658 -8.212 -37.517 1.00 81.25 536 PRO A O 1
ATOM 4243 N N . PRO A 1 537 ? 21.436 -6.433 -36.370 1.00 83.94 537 PRO A N 1
ATOM 4244 C CA . PRO A 1 537 ? 22.851 -6.793 -36.498 1.00 83.94 537 PRO A CA 1
ATOM 4245 C C . PRO A 1 537 ? 23.171 -8.247 -36.132 1.00 83.94 537 PRO A C 1
ATOM 4247 O O . PRO A 1 537 ? 23.827 -8.933 -36.905 1.00 83.94 537 PRO A O 1
ATOM 4250 N N . ALA A 1 538 ? 22.609 -8.763 -35.035 1.00 82.69 538 ALA A N 1
ATOM 4251 C CA . ALA A 1 538 ? 22.824 -10.146 -34.599 1.00 82.69 538 ALA A CA 1
ATOM 4252 C C . ALA A 1 538 ? 22.335 -11.203 -35.616 1.00 82.69 538 ALA A C 1
ATOM 4254 O O . ALA A 1 538 ? 22.962 -12.246 -35.780 1.00 82.69 538 ALA A O 1
ATOM 4255 N N . GLU A 1 539 ? 21.236 -10.938 -36.334 1.00 84.69 539 GLU A N 1
ATOM 4256 C CA . GLU A 1 539 ? 20.721 -11.846 -37.375 1.00 84.69 539 GLU A CA 1
ATOM 4257 C C . GLU A 1 539 ? 21.564 -11.795 -38.656 1.00 84.69 539 GLU A C 1
ATOM 4259 O O . GLU A 1 539 ? 21.622 -12.764 -39.412 1.00 84.69 539 GLU A O 1
ATOM 4264 N N . VAL A 1 540 ? 22.213 -10.659 -38.910 1.00 86.88 540 VAL A N 1
ATOM 4265 C CA . VAL A 1 540 ? 23.119 -10.462 -40.047 1.00 86.88 540 VAL A CA 1
ATOM 4266 C C . VAL A 1 540 ? 24.480 -11.089 -39.755 1.00 86.88 540 VAL A C 1
ATOM 4268 O O . VAL A 1 540 ? 25.047 -11.744 -40.623 1.00 86.88 540 VAL A O 1
ATOM 4271 N N . GLU A 1 541 ? 24.973 -10.959 -38.523 1.00 88.31 541 GLU A N 1
ATOM 4272 C CA . GLU A 1 541 ? 26.217 -11.577 -38.054 1.00 88.31 541 GLU A CA 1
ATOM 4273 C C . GLU A 1 541 ? 26.184 -13.107 -38.165 1.00 88.31 541 GLU A C 1
ATOM 4275 O O . GLU A 1 541 ? 27.175 -13.720 -38.560 1.00 88.31 541 GLU A O 1
ATOM 4280 N N . ALA A 1 542 ? 25.026 -13.727 -37.916 1.00 86.25 542 ALA A N 1
ATOM 4281 C CA . ALA A 1 542 ? 24.828 -15.165 -38.109 1.00 86.25 542 ALA A CA 1
ATOM 4282 C C . ALA A 1 542 ? 24.991 -15.618 -39.576 1.00 86.25 542 ALA A C 1
ATOM 4284 O O . ALA A 1 542 ? 25.229 -16.796 -39.833 1.00 86.25 542 ALA A O 1
ATOM 4285 N N . GLN A 1 543 ? 24.886 -14.696 -40.539 1.00 87.75 543 GLN A N 1
ATOM 4286 C CA . GLN A 1 543 ? 25.016 -14.970 -41.976 1.00 87.75 543 GLN A CA 1
ATOM 4287 C C . GLN A 1 543 ? 26.440 -14.755 -42.502 1.00 87.75 543 GLN A C 1
ATOM 4289 O O . GLN A 1 543 ? 26.676 -14.905 -43.699 1.00 87.75 543 GLN A O 1
ATOM 4294 N N . PHE A 1 544 ? 27.398 -14.390 -41.644 1.00 91.19 544 PHE A N 1
ATOM 4295 C CA . PHE A 1 544 ? 28.779 -14.160 -42.074 1.00 91.19 544 PHE A CA 1
ATOM 4296 C C . PHE A 1 544 ? 29.535 -15.447 -42.432 1.00 91.19 544 PHE A C 1
ATOM 4298 O O . PHE A 1 544 ? 30.570 -15.374 -43.093 1.00 91.19 544 PHE A O 1
ATOM 4305 N N . ALA A 1 545 ? 29.031 -16.614 -42.019 1.00 84.69 545 ALA A N 1
ATOM 4306 C CA . ALA A 1 545 ? 29.624 -17.902 -42.359 1.00 84.69 545 ALA A CA 1
ATOM 4307 C C . ALA A 1 545 ? 29.702 -18.098 -43.885 1.00 84.69 545 ALA A C 1
ATOM 4309 O O . ALA A 1 545 ? 28.767 -17.768 -44.613 1.00 84.69 545 ALA A O 1
ATOM 4310 N N . ASP A 1 546 ? 30.833 -18.627 -44.359 1.00 81.06 546 ASP A N 1
ATOM 4311 C CA . ASP A 1 546 ? 31.100 -18.942 -45.771 1.00 81.06 546 ASP A CA 1
ATOM 4312 C C . ASP A 1 546 ? 31.088 -17.738 -46.740 1.00 81.06 546 ASP A C 1
ATOM 4314 O O . ASP A 1 546 ? 31.049 -17.909 -47.961 1.00 81.06 546 ASP A O 1
ATOM 4318 N N . GLN A 1 547 ? 31.158 -16.506 -46.220 1.00 87.94 547 GLN A N 1
ATOM 4319 C CA . GLN A 1 547 ? 31.201 -15.275 -47.013 1.00 87.94 547 GLN A CA 1
ATOM 4320 C C . GLN A 1 547 ? 32.620 -14.694 -47.094 1.00 87.94 547 GLN A C 1
ATOM 4322 O O . GLN A 1 547 ? 33.407 -14.744 -46.151 1.00 87.94 547 GLN A O 1
ATOM 4327 N N . THR A 1 548 ? 32.948 -14.068 -48.224 1.00 89.69 548 THR A N 1
ATOM 4328 C CA . THR A 1 548 ? 34.175 -13.269 -48.368 1.00 89.69 548 THR A CA 1
ATOM 4329 C C . THR A 1 548 ? 34.088 -11.969 -47.553 1.00 89.69 548 THR A C 1
ATOM 4331 O O . THR A 1 548 ? 32.987 -11.456 -47.344 1.00 89.69 548 THR A O 1
ATOM 4334 N N . PRO A 1 549 ? 35.219 -11.339 -47.173 1.00 89.81 549 PRO A N 1
ATOM 4335 C CA . PRO A 1 549 ? 35.207 -10.063 -46.445 1.00 89.81 549 PRO A CA 1
ATOM 4336 C C . PRO A 1 549 ? 34.384 -8.962 -47.131 1.00 89.81 549 PRO A C 1
ATOM 4338 O O . PRO A 1 549 ? 33.690 -8.188 -46.474 1.00 89.81 549 PRO A O 1
ATOM 4341 N N . TYR A 1 550 ? 34.398 -8.919 -48.468 1.00 89.62 550 TYR A N 1
ATOM 4342 C CA . TYR A 1 550 ? 33.560 -7.996 -49.234 1.00 89.62 550 TYR A CA 1
ATOM 4343 C C . TYR A 1 550 ? 32.066 -8.319 -49.100 1.00 89.62 550 TYR A C 1
ATOM 4345 O O . TYR A 1 550 ? 31.258 -7.410 -48.915 1.00 89.62 550 TYR A O 1
ATOM 4353 N N . GLN A 1 551 ? 31.688 -9.599 -49.172 1.00 89.62 551 GLN A N 1
ATOM 4354 C CA . GLN A 1 551 ? 30.298 -10.022 -48.990 1.00 89.62 551 GLN A CA 1
ATOM 4355 C C . GLN A 1 551 ? 29.805 -9.736 -47.571 1.00 89.62 551 GLN A C 1
ATOM 4357 O O . GLN A 1 551 ? 28.701 -9.225 -47.426 1.00 89.62 551 GLN A O 1
ATOM 4362 N N . ILE A 1 552 ? 30.629 -9.972 -46.546 1.00 91.69 552 ILE A N 1
ATOM 4363 C CA . ILE A 1 552 ? 30.326 -9.629 -45.147 1.00 91.69 552 ILE A CA 1
ATOM 4364 C C . ILE A 1 552 ? 30.094 -8.119 -45.002 1.00 91.69 552 ILE A C 1
ATOM 4366 O O . ILE A 1 552 ? 29.075 -7.697 -44.453 1.00 91.69 552 ILE A O 1
ATOM 4370 N N . MET A 1 553 ? 30.984 -7.293 -45.565 1.00 89.38 553 MET A N 1
ATOM 4371 C CA . MET A 1 553 ? 30.823 -5.835 -45.597 1.00 89.38 553 MET A CA 1
ATOM 4372 C C . MET A 1 553 ? 29.538 -5.400 -46.309 1.00 89.38 553 MET A C 1
ATOM 4374 O O . MET A 1 553 ? 28.831 -4.528 -45.812 1.00 89.38 553 MET A O 1
ATOM 4378 N N . GLU A 1 554 ? 29.217 -5.990 -47.461 1.00 87.94 554 GLU A N 1
ATOM 4379 C CA . GLU A 1 554 ? 27.999 -5.663 -48.208 1.00 87.94 554 GLU A CA 1
ATOM 4380 C C . GLU A 1 554 ? 26.722 -6.147 -47.510 1.00 87.94 554 GLU A C 1
ATOM 4382 O O . GLU A 1 554 ? 25.712 -5.446 -47.555 1.00 87.94 554 GLU A O 1
ATOM 4387 N N . LEU A 1 555 ? 26.748 -7.307 -46.849 1.00 88.62 555 LEU A N 1
ATOM 4388 C CA . LEU A 1 555 ? 25.641 -7.814 -46.032 1.00 88.62 555 LEU A CA 1
ATOM 4389 C C . LEU A 1 555 ? 25.371 -6.875 -44.852 1.00 88.62 555 LEU A C 1
ATOM 4391 O O . LEU A 1 555 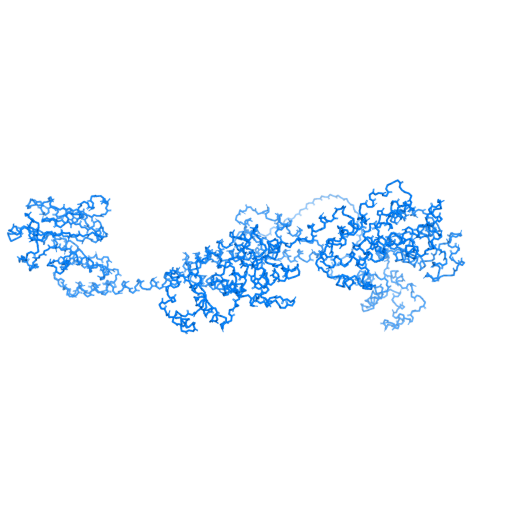? 24.239 -6.422 -44.670 1.00 88.62 555 LEU A O 1
ATOM 4395 N N . ALA A 1 556 ? 26.419 -6.503 -44.115 1.00 88.00 556 ALA A N 1
ATOM 4396 C CA . ALA A 1 556 ? 26.321 -5.552 -43.016 1.00 88.00 556 ALA A CA 1
ATOM 4397 C C . ALA A 1 556 ? 25.841 -4.174 -43.503 1.00 88.00 556 ALA A C 1
ATOM 4399 O O . ALA A 1 556 ? 24.900 -3.615 -42.940 1.00 88.00 556 ALA A O 1
ATOM 4400 N N . ARG A 1 557 ? 26.382 -3.663 -44.617 1.00 87.88 557 ARG A N 1
ATOM 4401 C CA . ARG A 1 557 ? 25.935 -2.405 -45.236 1.00 87.88 557 ARG A CA 1
ATOM 4402 C C . ARG A 1 557 ? 24.451 -2.435 -45.600 1.00 87.88 557 ARG A C 1
ATOM 4404 O O . ARG A 1 557 ? 23.737 -1.489 -45.301 1.00 87.88 557 ARG A O 1
ATOM 4411 N N . LYS A 1 558 ? 23.966 -3.503 -46.241 1.00 84.69 558 LYS A N 1
ATOM 4412 C CA . LYS A 1 558 ? 22.557 -3.617 -46.670 1.00 84.69 558 LYS A CA 1
ATOM 4413 C C . LYS A 1 558 ? 21.568 -3.697 -45.505 1.00 84.69 558 LYS A C 1
ATOM 4415 O O . LYS A 1 558 ? 20.388 -3.417 -45.691 1.00 84.69 558 LYS A O 1
ATOM 4420 N N . SER A 1 559 ? 22.034 -4.068 -44.317 1.00 84.00 559 SER A N 1
ATOM 4421 C CA . SER A 1 559 ? 21.216 -4.128 -43.099 1.00 84.00 559 SER A CA 1
ATOM 4422 C C . SER A 1 559 ? 21.073 -2.784 -42.368 1.00 84.00 559 SER A C 1
ATOM 4424 O O . SER A 1 559 ? 20.323 -2.659 -41.391 1.00 84.00 559 SER A O 1
ATOM 4426 N N . ILE A 1 560 ? 21.784 -1.759 -42.840 1.00 78.56 560 ILE A N 1
ATOM 4427 C CA . ILE A 1 560 ? 21.708 -0.392 -42.335 1.00 78.56 560 ILE A CA 1
ATOM 4428 C C . ILE A 1 560 ? 21.244 0.542 -43.466 1.00 78.56 560 ILE A C 1
ATOM 4430 O O . ILE A 1 560 ? 21.441 0.240 -44.642 1.00 78.56 560 ILE A O 1
ATOM 4434 N N . PRO A 1 561 ? 20.590 1.673 -43.154 1.00 77.44 561 PRO A N 1
ATOM 4435 C CA . PRO A 1 561 ? 20.002 2.555 -44.163 1.00 77.44 561 PRO A CA 1
ATOM 4436 C C . PRO A 1 561 ? 21.060 3.470 -44.815 1.00 77.44 561 PRO A C 1
ATOM 4438 O O . PRO A 1 561 ? 20.965 4.692 -44.718 1.00 77.44 561 PRO A O 1
ATOM 4441 N N . VAL A 1 562 ? 22.088 2.883 -45.439 1.00 78.06 562 VAL A N 1
ATOM 4442 C CA . VAL A 1 562 ? 23.219 3.597 -46.058 1.00 78.06 562 VAL A CA 1
ATOM 4443 C C . VAL A 1 562 ? 23.424 3.140 -47.501 1.00 78.06 562 VAL A C 1
ATOM 4445 O O . VAL A 1 562 ? 23.642 1.952 -47.781 1.00 78.06 562 VAL A O 1
ATOM 4448 N N . SER A 1 563 ? 23.435 4.104 -48.423 1.00 80.25 563 SER A N 1
ATOM 4449 C CA . SER A 1 563 ? 23.657 3.821 -49.838 1.00 80.25 563 SER A CA 1
ATOM 4450 C C . SER A 1 563 ? 25.100 3.409 -50.113 1.00 80.25 563 SER A C 1
ATOM 4452 O O . SER A 1 563 ? 26.027 3.723 -49.369 1.00 80.25 563 SER A O 1
ATOM 4454 N N . GLN A 1 564 ? 25.339 2.743 -51.243 1.00 80.88 564 GLN A N 1
ATOM 4455 C CA . GLN A 1 564 ? 26.695 2.342 -51.635 1.00 80.88 564 GLN A CA 1
ATOM 4456 C C . GLN A 1 564 ? 27.654 3.542 -51.799 1.00 80.88 564 GLN A C 1
ATOM 4458 O O . GLN A 1 564 ? 28.865 3.389 -51.675 1.00 80.88 564 GLN A O 1
ATOM 4463 N N . GLY A 1 565 ? 27.130 4.737 -52.096 1.00 80.69 565 GLY A N 1
ATOM 4464 C CA . GLY A 1 565 ? 27.940 5.951 -52.208 1.00 80.69 565 GLY A CA 1
ATOM 4465 C C . GLY A 1 565 ? 28.367 6.524 -50.875 1.00 80.69 565 GLY A C 1
ATOM 4466 O O . GLY A 1 565 ? 29.557 6.723 -50.667 1.00 80.69 565 GLY A O 1
ATOM 4467 N N . GLU A 1 566 ? 27.407 6.708 -49.978 1.00 81.25 566 GLU A N 1
ATOM 4468 C CA . GLU A 1 566 ? 27.669 7.153 -48.607 1.00 81.25 566 GLU A CA 1
ATOM 4469 C C . GLU A 1 566 ? 28.576 6.152 -47.882 1.00 81.25 566 GLU A C 1
ATOM 4471 O O . GLU A 1 566 ? 29.487 6.537 -47.160 1.00 81.25 566 GLU A O 1
ATOM 4476 N N . TRP A 1 567 ? 28.395 4.855 -48.143 1.00 86.75 567 TRP A N 1
ATOM 4477 C CA . TRP A 1 567 ? 29.274 3.816 -47.621 1.00 86.75 567 TRP A CA 1
ATOM 4478 C C . TRP A 1 567 ? 30.720 3.968 -48.098 1.00 86.75 567 TRP A C 1
ATOM 4480 O O . TRP A 1 567 ? 31.648 3.837 -47.307 1.00 86.75 567 TRP A O 1
ATOM 4490 N N . ALA A 1 568 ? 30.926 4.280 -49.379 1.00 86.50 568 ALA A N 1
ATOM 4491 C CA . ALA A 1 568 ? 32.261 4.530 -49.910 1.00 86.50 568 ALA A CA 1
ATOM 4492 C C . ALA A 1 568 ? 32.919 5.735 -49.211 1.00 86.50 568 ALA A C 1
ATOM 4494 O O . ALA A 1 568 ? 34.070 5.645 -48.785 1.00 86.50 568 ALA A O 1
ATOM 4495 N N . GLU A 1 569 ? 32.165 6.819 -49.020 1.00 86.25 569 GLU A N 1
ATOM 4496 C CA . GLU A 1 569 ? 32.624 8.031 -48.332 1.00 86.25 569 GLU A CA 1
ATOM 4497 C C . GLU A 1 569 ? 32.975 7.777 -46.859 1.00 86.25 569 GLU A C 1
ATOM 4499 O O . GLU A 1 569 ? 34.045 8.189 -46.416 1.00 86.25 569 GLU A O 1
ATOM 4504 N N . LEU A 1 570 ? 32.140 7.039 -46.117 1.00 84.56 570 LEU A N 1
ATOM 4505 C CA . LEU A 1 570 ? 32.386 6.681 -44.709 1.00 84.56 570 LEU A CA 1
ATOM 4506 C C . LEU A 1 570 ? 33.662 5.853 -44.522 1.00 84.56 570 LEU A C 1
ATOM 4508 O O . LEU A 1 570 ? 34.366 5.988 -43.517 1.00 84.56 570 LEU A O 1
ATOM 4512 N N . LEU A 1 571 ? 33.975 5.011 -45.505 1.00 85.69 571 LEU A N 1
ATOM 4513 C CA . LEU A 1 571 ? 35.208 4.234 -45.522 1.00 85.69 571 LEU A CA 1
ATOM 4514 C C . LEU A 1 571 ? 36.412 5.036 -46.041 1.00 85.69 571 LEU A C 1
ATOM 4516 O O . LEU A 1 571 ? 37.529 4.533 -45.968 1.00 85.69 571 LEU A O 1
ATOM 4520 N N . ALA A 1 572 ? 36.204 6.261 -46.535 1.00 86.75 572 ALA A N 1
ATOM 4521 C CA . ALA A 1 572 ? 37.192 7.081 -47.237 1.00 86.75 572 ALA A CA 1
ATOM 4522 C C . ALA A 1 572 ? 37.752 6.419 -48.516 1.00 86.75 572 ALA A C 1
ATOM 4524 O O . ALA A 1 572 ? 38.929 6.559 -48.848 1.00 86.75 572 ALA A O 1
ATOM 4525 N N . TYR A 1 573 ? 36.899 5.712 -49.266 1.00 87.00 573 TYR A N 1
ATOM 4526 C CA . TYR A 1 573 ? 37.227 5.090 -50.553 1.00 87.00 573 TYR A CA 1
ATOM 4527 C C . TYR A 1 573 ? 36.293 5.565 -51.672 1.00 87.00 573 TYR A C 1
ATOM 4529 O O . TYR A 1 573 ? 35.179 6.030 -51.453 1.00 87.00 573 TYR A O 1
ATOM 4537 N N . SER A 1 574 ? 36.724 5.417 -52.928 1.00 86.62 574 SER A N 1
ATOM 4538 C CA . SER A 1 574 ? 35.846 5.684 -54.074 1.00 86.62 574 SER A CA 1
ATOM 4539 C C . SER A 1 574 ? 34.868 4.526 -54.315 1.00 86.62 574 SER A C 1
ATOM 4541 O O . SER A 1 574 ? 35.203 3.359 -54.102 1.00 86.62 574 SER A O 1
ATOM 4543 N N . LYS A 1 575 ? 33.684 4.812 -54.880 1.00 84.25 575 LYS A N 1
ATOM 4544 C CA . LYS A 1 575 ? 32.750 3.771 -55.373 1.00 84.25 575 LYS A CA 1
ATOM 4545 C C . LYS A 1 575 ? 33.437 2.768 -56.311 1.00 84.25 575 LYS A C 1
ATOM 4547 O O . LYS A 1 575 ? 33.133 1.577 -56.296 1.00 84.25 575 LYS A O 1
ATOM 4552 N N . GLY A 1 576 ? 34.391 3.249 -57.115 1.00 85.12 576 GLY A N 1
ATOM 4553 C CA . GLY A 1 576 ? 35.196 2.418 -58.007 1.00 85.12 576 GLY A CA 1
ATOM 4554 C C . GLY A 1 576 ? 36.081 1.413 -57.265 1.00 85.12 576 GLY A C 1
ATOM 4555 O O . GLY A 1 576 ? 36.235 0.292 -57.746 1.00 85.12 576 GLY A O 1
ATOM 4556 N N . ALA A 1 577 ? 36.619 1.776 -56.095 1.00 83.88 577 ALA A N 1
ATOM 4557 C CA . ALA A 1 577 ? 37.390 0.871 -55.242 1.00 83.88 577 ALA A CA 1
ATOM 4558 C C . ALA A 1 577 ? 36.508 -0.248 -54.663 1.00 83.88 577 ALA A C 1
ATOM 4560 O O . ALA A 1 577 ? 36.857 -1.416 -54.816 1.00 83.88 577 ALA A O 1
ATOM 4561 N N . LEU A 1 578 ? 35.319 0.085 -54.140 1.00 84.25 578 LEU A N 1
ATOM 4562 C CA . LEU A 1 578 ? 34.346 -0.918 -53.675 1.00 84.25 578 LEU A CA 1
ATOM 4563 C C . LEU A 1 578 ? 33.975 -1.913 -54.786 1.00 84.25 578 LEU A C 1
ATOM 4565 O O . LEU A 1 578 ? 33.935 -3.121 -54.569 1.00 84.25 578 LEU A O 1
ATOM 4569 N N . GLY A 1 579 ? 33.742 -1.410 -56.003 1.00 83.25 579 GLY A N 1
ATOM 4570 C CA . GLY A 1 579 ? 33.418 -2.252 -57.155 1.00 83.25 579 GLY A CA 1
ATOM 4571 C C . GLY A 1 579 ? 34.568 -3.159 -57.605 1.00 83.25 579 GLY A C 1
ATOM 4572 O O . GLY A 1 579 ? 34.317 -4.218 -58.174 1.00 83.25 579 GLY A O 1
ATOM 4573 N N . LYS A 1 580 ? 35.828 -2.770 -57.371 1.00 86.50 580 LYS A N 1
ATOM 4574 C CA . LYS A 1 580 ? 36.987 -3.634 -57.644 1.00 86.50 580 LYS A CA 1
ATOM 4575 C C . LYS A 1 580 ? 37.100 -4.767 -56.623 1.00 86.50 580 LYS A C 1
ATOM 4577 O O . LYS A 1 580 ? 37.399 -5.887 -57.028 1.00 86.50 580 LYS A O 1
ATOM 4582 N N . TRP A 1 581 ? 36.796 -4.510 -55.349 1.00 89.00 581 TRP A N 1
ATOM 4583 C CA . TRP A 1 581 ? 36.750 -5.552 -54.316 1.00 89.00 581 TRP A CA 1
ATOM 4584 C C . TRP A 1 581 ? 35.702 -6.621 -54.636 1.00 89.00 581 TRP A C 1
ATOM 4586 O O . TRP A 1 581 ? 36.004 -7.810 -54.626 1.00 89.00 581 TRP A O 1
ATOM 4596 N N . GLY A 1 582 ? 34.512 -6.203 -55.078 1.00 81.50 582 GLY A N 1
ATOM 4597 C CA . GLY A 1 582 ? 33.469 -7.127 -55.536 1.00 81.50 582 GLY A CA 1
ATOM 4598 C C . GLY A 1 582 ? 33.817 -7.941 -56.791 1.00 81.50 582 GLY A C 1
ATOM 4599 O O . GLY A 1 582 ? 33.161 -8.940 -57.062 1.00 81.50 582 GLY A O 1
ATOM 4600 N N . ARG A 1 583 ? 34.855 -7.554 -57.546 1.00 85.00 583 ARG A N 1
ATOM 4601 C CA . ARG A 1 583 ? 35.383 -8.303 -58.704 1.00 85.00 583 ARG A CA 1
ATOM 4602 C C . ARG A 1 583 ? 36.585 -9.192 -58.355 1.00 85.00 583 ARG A C 1
ATOM 4604 O O . ARG A 1 583 ? 37.320 -9.594 -59.252 1.00 85.00 583 ARG A O 1
ATOM 4611 N N . GLY A 1 584 ? 36.792 -9.488 -57.072 1.00 76.44 584 GLY A N 1
ATOM 4612 C CA . GLY A 1 584 ? 37.806 -10.438 -56.606 1.00 76.44 584 GLY A CA 1
ATOM 4613 C C . GLY A 1 584 ? 39.126 -9.816 -56.146 1.00 76.44 584 GLY A C 1
ATOM 4614 O O . GLY A 1 584 ? 40.051 -10.558 -55.829 1.00 76.44 584 GLY A O 1
ATOM 4615 N N . GLN A 1 585 ? 39.246 -8.483 -56.075 1.00 85.56 585 GLN A N 1
ATOM 4616 C CA . GLN A 1 585 ? 40.382 -7.872 -55.370 1.00 85.56 585 GLN A CA 1
ATOM 4617 C C . GLN A 1 585 ? 40.202 -7.985 -53.852 1.00 85.56 585 GLN A C 1
ATOM 4619 O O . GLN A 1 585 ? 39.103 -7.785 -53.337 1.00 85.56 585 GLN A O 1
ATOM 4624 N N . ALA A 1 586 ? 41.294 -8.252 -53.132 1.00 83.44 586 ALA A N 1
ATOM 4625 C CA . ALA A 1 586 ? 41.284 -8.303 -51.674 1.00 83.44 586 ALA A CA 1
ATOM 4626 C C . ALA A 1 586 ? 40.862 -6.954 -51.068 1.00 83.44 586 ALA A C 1
ATOM 4628 O O . ALA A 1 586 ? 41.278 -5.887 -51.531 1.00 83.44 586 ALA A O 1
ATOM 4629 N N . VAL A 1 587 ? 40.047 -7.011 -50.014 1.00 87.44 587 VAL A N 1
ATOM 4630 C CA . VAL A 1 587 ? 39.655 -5.826 -49.248 1.00 87.44 587 VAL A CA 1
ATOM 4631 C C . VAL A 1 587 ? 40.808 -5.447 -48.308 1.00 87.44 587 VAL A C 1
ATOM 4633 O O . VAL A 1 587 ? 41.252 -6.299 -47.537 1.00 87.44 587 VAL A O 1
ATOM 4636 N N . PRO A 1 588 ? 41.300 -4.194 -48.323 1.00 86.19 588 PRO A N 1
ATOM 4637 C CA . PRO A 1 588 ? 42.343 -3.757 -47.400 1.00 86.19 588 PRO A CA 1
ATOM 4638 C C . PRO A 1 588 ? 41.903 -3.875 -45.934 1.00 86.19 588 PRO A C 1
ATOM 4640 O O . PRO A 1 588 ? 40.797 -3.464 -45.586 1.00 86.19 588 PRO A O 1
ATOM 4643 N N . VAL A 1 589 ? 42.793 -4.336 -45.049 1.00 82.81 589 VAL A N 1
ATOM 4644 C CA . VAL A 1 589 ? 42.517 -4.467 -43.600 1.00 82.81 589 VAL A CA 1
ATOM 4645 C C . VAL A 1 589 ? 42.076 -3.133 -42.982 1.00 82.81 589 VAL A C 1
ATOM 4647 O O . VAL A 1 589 ? 41.138 -3.105 -42.187 1.00 82.81 589 VAL A O 1
ATOM 4650 N N . LYS A 1 590 ? 42.671 -2.011 -43.416 1.00 81.69 590 LYS A N 1
ATOM 4651 C CA . LYS A 1 590 ? 42.276 -0.644 -43.021 1.00 81.69 590 LYS A CA 1
ATOM 4652 C C . LYS A 1 590 ? 40.805 -0.353 -43.352 1.00 81.69 590 LYS A C 1
ATOM 4654 O O . LYS A 1 590 ? 40.100 0.226 -42.532 1.00 81.69 590 LYS A O 1
ATOM 4659 N N . ALA A 1 591 ? 40.315 -0.818 -44.505 1.00 86.00 591 ALA A N 1
ATOM 4660 C CA . ALA A 1 591 ? 38.916 -0.666 -44.907 1.00 86.00 591 ALA A CA 1
ATOM 4661 C C . ALA A 1 591 ? 37.974 -1.556 -44.080 1.00 86.00 591 ALA A C 1
ATOM 4663 O O . ALA A 1 591 ? 36.913 -1.090 -43.673 1.00 86.00 591 ALA A O 1
ATOM 4664 N N . ILE A 1 592 ? 38.373 -2.800 -43.783 1.00 88.69 592 ILE A N 1
ATOM 4665 C CA . ILE A 1 592 ? 37.594 -3.727 -42.942 1.00 88.69 592 ILE A CA 1
ATOM 4666 C C . ILE A 1 592 ? 37.469 -3.177 -41.516 1.00 88.69 592 ILE A C 1
ATOM 4668 O O . ILE A 1 592 ? 36.371 -3.122 -40.973 1.00 88.69 592 ILE A O 1
ATOM 4672 N N . ARG A 1 593 ? 38.568 -2.705 -40.914 1.00 86.38 593 ARG A N 1
ATOM 4673 C CA . ARG A 1 593 ? 38.550 -2.105 -39.568 1.00 86.38 593 ARG A CA 1
ATOM 4674 C C . ARG A 1 593 ? 37.766 -0.795 -39.528 1.00 86.38 593 ARG A C 1
ATOM 4676 O O . ARG A 1 593 ? 36.992 -0.574 -38.601 1.00 86.38 593 ARG A O 1
ATOM 4683 N N . LYS A 1 594 ? 37.887 0.045 -40.564 1.00 87.06 594 LYS A N 1
ATOM 4684 C CA . LYS A 1 594 ? 37.067 1.259 -40.677 1.00 87.06 594 LYS A CA 1
ATOM 4685 C C . LYS A 1 594 ? 35.580 0.922 -40.783 1.00 87.06 594 LYS A C 1
ATOM 4687 O O . LYS A 1 594 ? 34.771 1.564 -40.123 1.00 87.06 594 LYS A O 1
ATOM 4692 N N . ALA A 1 595 ? 35.231 -0.109 -41.552 1.00 89.00 595 ALA A N 1
ATOM 4693 C CA . ALA A 1 595 ? 33.866 -0.612 -41.633 1.00 89.00 595 ALA A CA 1
ATOM 4694 C C . ALA A 1 595 ? 33.374 -1.136 -40.284 1.00 89.00 595 ALA A C 1
ATOM 4696 O O . ALA A 1 595 ? 32.264 -0.803 -39.892 1.00 89.00 595 ALA A O 1
ATOM 4697 N N . ALA A 1 596 ? 34.203 -1.883 -39.554 1.00 88.62 596 ALA A N 1
ATOM 4698 C CA . ALA A 1 596 ? 33.866 -2.408 -38.235 1.00 88.62 596 ALA A CA 1
ATOM 4699 C C . ALA A 1 596 ? 33.501 -1.278 -37.252 1.00 88.62 596 ALA A C 1
ATOM 4701 O O . ALA A 1 596 ? 32.452 -1.340 -36.617 1.00 88.62 596 ALA A O 1
ATOM 4702 N N . SER A 1 597 ? 34.286 -0.196 -37.226 1.00 84.00 597 SER A N 1
ATOM 4703 C CA . SER A 1 597 ? 33.994 1.003 -36.425 1.00 84.00 597 SER A CA 1
ATOM 4704 C C . SER A 1 597 ? 32.677 1.684 -36.832 1.00 84.00 597 SER A C 1
ATOM 4706 O O . SER A 1 597 ? 31.855 1.990 -35.972 1.00 84.00 597 SER A O 1
ATOM 4708 N N . VAL A 1 598 ? 32.425 1.865 -38.134 1.00 85.31 598 VAL A N 1
ATOM 4709 C CA . VAL A 1 598 ? 31.167 2.466 -38.627 1.00 85.31 598 VAL A CA 1
ATOM 4710 C C . VAL A 1 598 ? 29.956 1.577 -38.308 1.00 85.31 598 VAL A C 1
ATOM 4712 O O . VAL A 1 598 ? 28.873 2.069 -37.984 1.00 85.31 598 VAL A O 1
ATOM 4715 N N . LEU A 1 599 ? 30.113 0.256 -38.392 1.00 87.19 599 LEU A N 1
ATOM 4716 C CA . LEU A 1 599 ? 29.053 -0.710 -38.101 1.00 87.19 599 LEU A CA 1
ATOM 4717 C C . LEU A 1 599 ? 28.786 -0.834 -36.598 1.00 87.19 599 LEU A C 1
ATOM 4719 O O . LEU A 1 599 ? 27.632 -1.032 -36.213 1.00 87.19 599 LEU A O 1
ATOM 4723 N N . ALA A 1 600 ? 29.802 -0.652 -35.751 1.00 84.38 600 ALA A N 1
ATOM 4724 C CA . ALA A 1 600 ? 29.647 -0.627 -34.300 1.00 84.38 600 ALA A CA 1
ATOM 4725 C C . ALA A 1 600 ? 28.686 0.485 -33.850 1.00 84.38 600 ALA A C 1
ATOM 4727 O O . ALA A 1 600 ? 27.799 0.244 -33.031 1.00 84.38 600 ALA A O 1
ATOM 4728 N N . GLU A 1 601 ? 28.744 1.665 -34.481 1.00 81.25 601 GLU A N 1
ATOM 4729 C CA . GLU A 1 601 ? 27.775 2.753 -34.256 1.00 81.25 601 GLU A CA 1
ATOM 4730 C C . GLU A 1 601 ? 26.327 2.362 -34.614 1.00 81.25 601 GLU A C 1
ATOM 4732 O O . GLU A 1 601 ? 25.363 2.959 -34.130 1.00 81.25 601 GLU A O 1
ATOM 4737 N N . HIS A 1 602 ? 26.159 1.339 -35.455 1.00 78.12 602 HIS A N 1
ATOM 4738 C CA . HIS A 1 602 ? 24.868 0.815 -35.897 1.00 78.12 602 HIS A CA 1
ATOM 4739 C C . HIS A 1 602 ? 24.456 -0.480 -35.176 1.00 78.12 602 HIS A C 1
ATOM 4741 O O . HIS A 1 602 ? 23.421 -1.064 -35.527 1.00 78.12 602 HIS A O 1
ATOM 4747 N N . GLY A 1 603 ? 25.210 -0.873 -34.142 1.00 81.62 603 GLY A N 1
ATOM 4748 C CA . GLY A 1 603 ? 24.905 -1.983 -33.241 1.00 81.62 603 GLY A CA 1
ATOM 4749 C C . GLY A 1 603 ? 25.529 -3.326 -33.620 1.00 81.62 603 GLY A C 1
ATOM 4750 O O . GLY A 1 603 ? 25.114 -4.335 -33.058 1.00 81.62 603 GLY A O 1
ATOM 4751 N N . PHE A 1 604 ? 26.479 -3.358 -34.558 1.00 87.81 604 PHE A N 1
ATOM 4752 C CA . PHE A 1 604 ? 27.253 -4.566 -34.860 1.00 87.81 604 PHE A CA 1
ATOM 4753 C C . PHE A 1 604 ? 28.354 -4.804 -33.827 1.00 87.81 604 PHE A C 1
ATOM 4755 O O . PHE A 1 604 ? 28.979 -3.864 -33.335 1.00 87.81 604 PHE A O 1
ATOM 4762 N N . ASN A 1 605 ? 28.640 -6.069 -33.538 1.00 89.12 605 ASN A N 1
ATOM 4763 C CA . ASN A 1 605 ? 29.782 -6.448 -32.728 1.00 89.12 605 ASN A CA 1
ATOM 4764 C C . ASN A 1 605 ? 31.067 -6.383 -33.566 1.00 89.12 605 ASN A C 1
ATOM 4766 O O . ASN A 1 605 ? 31.302 -7.201 -34.460 1.00 89.12 605 ASN A O 1
ATOM 4770 N N . GLU A 1 606 ? 31.919 -5.412 -33.240 1.00 86.06 606 GLU A N 1
ATOM 4771 C CA . GLU A 1 606 ? 33.174 -5.154 -33.946 1.00 86.06 606 GLU A CA 1
ATOM 4772 C C . GLU A 1 606 ? 34.070 -6.401 -34.009 1.00 86.06 606 GLU A C 1
ATOM 4774 O O . GLU A 1 606 ? 34.558 -6.770 -35.076 1.00 86.06 606 GLU A O 1
ATOM 4779 N N . SER A 1 607 ? 34.231 -7.116 -32.893 1.00 82.88 607 SER A N 1
ATOM 4780 C CA . SER A 1 607 ? 35.086 -8.302 -32.826 1.00 82.88 607 SER A CA 1
ATOM 4781 C C . SER A 1 607 ? 34.542 -9.475 -33.646 1.00 82.88 607 SER A C 1
ATOM 4783 O O . SER A 1 607 ? 35.318 -10.202 -34.263 1.00 82.88 607 SER A O 1
ATOM 4785 N N . VAL A 1 608 ? 33.220 -9.680 -33.670 1.00 86.81 608 VAL A N 1
ATOM 4786 C CA . VAL A 1 608 ? 32.579 -10.724 -34.494 1.00 86.81 608 VAL A CA 1
ATOM 4787 C C . VAL A 1 608 ? 32.777 -10.421 -35.976 1.00 86.81 608 VAL A C 1
ATOM 4789 O O . VAL A 1 608 ? 33.201 -11.298 -36.729 1.00 86.81 608 VAL A O 1
ATOM 4792 N N . PHE A 1 609 ? 32.547 -9.172 -36.377 1.00 89.75 609 PHE A N 1
ATOM 4793 C CA . PHE A 1 609 ? 32.727 -8.719 -37.751 1.00 89.75 609 PHE A CA 1
ATOM 4794 C C . PHE A 1 609 ? 34.183 -8.856 -38.230 1.00 89.75 609 PHE A C 1
ATOM 4796 O O . PHE A 1 609 ? 34.436 -9.382 -39.316 1.00 89.75 609 PHE A O 1
ATOM 4803 N N . LEU A 1 610 ? 35.149 -8.429 -37.408 1.00 88.25 610 LEU A N 1
ATOM 4804 C CA . LEU A 1 610 ? 36.578 -8.514 -37.727 1.00 88.25 610 LEU A CA 1
ATOM 4805 C C . LEU A 1 610 ? 37.046 -9.963 -37.878 1.00 88.25 610 LEU A C 1
ATOM 4807 O O . LEU A 1 610 ? 37.687 -10.291 -38.879 1.00 88.25 610 LEU A O 1
ATOM 4811 N N . ARG A 1 611 ? 36.665 -10.842 -36.940 1.00 86.06 611 ARG A N 1
ATOM 4812 C CA . ARG A 1 611 ? 36.989 -12.274 -37.013 1.00 86.06 611 ARG A CA 1
ATOM 4813 C C . ARG A 1 611 ? 36.396 -12.927 -38.254 1.00 86.06 611 ARG A C 1
ATOM 4815 O O . ARG A 1 611 ? 37.096 -13.674 -38.931 1.00 86.06 611 ARG A O 1
ATOM 4822 N N . ALA A 1 612 ? 35.142 -12.620 -38.580 1.00 87.56 612 ALA A N 1
ATOM 4823 C CA . ALA A 1 612 ? 34.488 -13.165 -39.765 1.00 87.56 612 ALA A CA 1
ATOM 4824 C C . ALA A 1 612 ? 35.170 -12.715 -41.070 1.00 87.56 612 ALA A C 1
ATOM 4826 O O . ALA A 1 612 ? 35.270 -13.484 -42.019 1.00 87.56 612 ALA A O 1
ATOM 4827 N N . CYS A 1 613 ? 35.725 -11.500 -41.097 1.00 88.06 613 CYS A N 1
ATOM 4828 C CA . CYS A 1 613 ? 36.532 -11.013 -42.216 1.00 88.06 613 CYS A CA 1
ATOM 4829 C C . CYS A 1 613 ? 37.980 -11.550 -42.230 1.00 88.06 613 CYS A C 1
ATOM 4831 O O . CYS A 1 613 ? 38.779 -11.097 -43.051 1.00 88.06 613 CYS A O 1
ATOM 4833 N N . GLY A 1 614 ? 38.344 -12.472 -41.331 1.00 83.00 614 GLY A N 1
ATOM 4834 C CA . GLY A 1 614 ? 39.695 -13.031 -41.235 1.00 83.00 614 GLY A CA 1
ATOM 4835 C C . GLY A 1 614 ? 40.738 -12.060 -40.674 1.00 83.00 614 GLY A C 1
ATOM 4836 O O . GLY A 1 614 ? 41.935 -12.262 -40.874 1.00 83.00 614 GLY A O 1
ATOM 4837 N N . VAL A 1 615 ? 40.308 -10.993 -39.995 1.00 84.94 615 VAL A N 1
ATOM 4838 C CA . VAL A 1 615 ? 41.201 -10.019 -39.364 1.00 84.94 615 VAL A CA 1
ATOM 4839 C C . VAL A 1 615 ? 41.433 -10.437 -37.905 1.00 84.94 615 VAL A C 1
ATOM 4841 O O . VAL A 1 615 ? 40.473 -10.452 -37.130 1.00 84.94 615 VAL A O 1
ATOM 4844 N N . PRO A 1 616 ? 42.674 -10.782 -37.507 1.00 76.88 616 PRO A N 1
ATOM 4845 C CA . PRO A 1 616 ? 42.952 -11.276 -36.164 1.00 76.88 616 PRO A CA 1
ATOM 4846 C C . PRO A 1 616 ? 42.784 -10.187 -35.098 1.00 76.88 616 PRO A C 1
ATOM 4848 O O . PRO A 1 616 ? 42.940 -8.983 -35.364 1.00 76.88 616 PRO A O 1
ATOM 4851 N N . ASP A 1 617 ? 42.483 -10.635 -33.878 1.00 77.94 617 ASP A N 1
ATOM 4852 C CA . ASP A 1 617 ? 42.475 -9.782 -32.695 1.00 77.94 617 ASP A CA 1
ATOM 4853 C C . ASP A 1 617 ? 43.883 -9.232 -32.433 1.00 77.94 617 ASP A C 1
ATOM 4855 O O . ASP A 1 617 ? 44.889 -9.913 -32.660 1.00 77.94 617 ASP A O 1
ATOM 4859 N N . PHE A 1 618 ? 43.969 -7.980 -31.980 1.00 83.12 618 PHE A N 1
ATOM 4860 C CA . PHE A 1 618 ? 45.263 -7.354 -31.735 1.00 83.12 618 PHE A CA 1
ATOM 4861 C C . PHE A 1 618 ? 46.042 -8.060 -30.625 1.00 83.12 618 PHE A C 1
ATOM 4863 O O . PHE A 1 618 ? 47.259 -8.139 -30.730 1.00 83.12 618 PHE A O 1
ATOM 4870 N N . ALA A 1 619 ? 45.396 -8.596 -29.590 1.00 76.50 619 ALA A N 1
ATOM 4871 C CA . ALA A 1 619 ? 46.097 -9.289 -28.514 1.00 76.50 619 ALA A CA 1
ATOM 4872 C C . ALA A 1 619 ? 46.808 -10.555 -29.023 1.00 76.50 619 ALA A C 1
ATOM 4874 O O . ALA A 1 619 ? 48.003 -10.725 -28.773 1.00 76.50 619 ALA A O 1
ATOM 4875 N N . ASP A 1 620 ? 46.106 -11.379 -29.804 1.00 78.19 620 ASP A N 1
ATOM 4876 C CA . ASP A 1 620 ? 46.639 -12.629 -30.357 1.00 78.19 620 ASP A CA 1
ATOM 4877 C C . ASP A 1 620 ? 47.721 -12.362 -31.411 1.00 78.19 620 ASP A C 1
ATOM 4879 O O . ASP A 1 620 ? 48.787 -12.982 -31.412 1.00 78.19 620 ASP A O 1
ATOM 4883 N N . ALA A 1 621 ? 47.482 -11.383 -32.287 1.00 82.44 621 ALA A N 1
ATOM 4884 C CA . ALA A 1 621 ? 48.436 -11.011 -33.323 1.00 82.44 621 ALA A CA 1
ATOM 4885 C C . ALA A 1 621 ? 49.714 -10.380 -32.748 1.00 82.44 621 ALA A C 1
ATOM 4887 O O . ALA A 1 621 ? 50.804 -10.636 -33.254 1.00 82.44 621 ALA A O 1
ATOM 4888 N N . LEU A 1 622 ? 49.604 -9.579 -31.682 1.00 87.12 622 LEU A N 1
ATOM 4889 C CA . LEU A 1 622 ? 50.763 -9.009 -30.991 1.00 87.12 622 LEU A CA 1
ATOM 4890 C C . LEU A 1 622 ? 51.545 -10.075 -30.215 1.00 87.12 622 LEU A C 1
ATOM 4892 O O . LEU A 1 622 ? 52.771 -10.003 -30.174 1.00 87.12 622 LEU A O 1
ATOM 4896 N N . ALA A 1 623 ? 50.873 -11.074 -29.636 1.00 83.75 623 ALA A N 1
ATOM 4897 C CA . ALA A 1 623 ? 51.542 -12.188 -28.966 1.00 83.75 623 ALA A CA 1
ATOM 4898 C C . ALA A 1 623 ? 52.426 -12.992 -29.937 1.00 83.75 623 ALA A C 1
ATOM 4900 O O . ALA A 1 623 ? 53.550 -13.346 -29.590 1.00 83.75 623 ALA A O 1
ATOM 4901 N N . ALA A 1 624 ? 51.978 -13.189 -31.182 1.00 84.81 624 ALA A N 1
ATOM 4902 C CA . ALA A 1 624 ? 52.760 -13.861 -32.226 1.00 84.81 624 ALA A CA 1
ATOM 4903 C C . ALA A 1 624 ? 54.034 -13.098 -32.654 1.00 84.81 624 ALA A C 1
ATOM 4905 O O . ALA A 1 624 ? 54.910 -13.669 -33.303 1.00 84.81 624 ALA A O 1
ATOM 4906 N N . LEU A 1 625 ? 54.157 -11.814 -32.296 1.00 88.56 625 LEU A N 1
ATOM 4907 C CA . LEU A 1 625 ? 55.333 -10.987 -32.582 1.00 88.56 625 LEU A CA 1
ATOM 4908 C C . LEU A 1 625 ? 56.372 -10.997 -31.449 1.00 88.56 625 LEU A C 1
ATOM 4910 O O . LEU A 1 625 ? 57.421 -10.377 -31.608 1.00 88.56 625 LEU A O 1
ATOM 4914 N N . ALA A 1 626 ? 56.106 -11.679 -30.327 1.00 83.44 626 ALA A N 1
ATOM 4915 C CA . ALA A 1 626 ? 56.951 -11.643 -29.129 1.00 83.44 626 ALA A CA 1
ATOM 4916 C C . ALA A 1 626 ? 58.413 -12.044 -29.377 1.00 83.44 626 ALA A C 1
ATOM 4918 O O . ALA A 1 626 ? 59.315 -11.411 -28.828 1.00 83.44 626 ALA A O 1
ATOM 4919 N N . ASP A 1 627 ? 58.637 -13.022 -30.255 1.00 82.62 627 ASP A N 1
ATOM 4920 C CA . ASP A 1 627 ? 59.966 -13.576 -30.544 1.00 82.62 627 ASP A CA 1
ATOM 4921 C C . ASP A 1 627 ? 60.631 -12.963 -31.791 1.00 82.62 627 ASP A C 1
ATOM 4923 O O . ASP A 1 627 ? 61.698 -13.401 -32.224 1.00 82.62 627 ASP A O 1
ATOM 4927 N N . GLN A 1 628 ? 60.011 -11.950 -32.405 1.00 86.88 628 GLN A N 1
ATOM 4928 C CA . GLN A 1 628 ? 60.537 -11.312 -33.611 1.00 86.88 628 GLN A CA 1
ATOM 4929 C C . GLN A 1 628 ? 61.595 -10.243 -33.274 1.00 86.88 628 GLN A C 1
ATOM 4931 O O . GLN A 1 628 ? 61.507 -9.568 -32.245 1.00 86.88 628 GLN A O 1
ATOM 4936 N N . PRO A 1 629 ? 62.589 -10.008 -34.155 1.00 86.25 629 PRO A N 1
ATOM 4937 C CA . PRO A 1 629 ? 63.493 -8.871 -34.006 1.00 86.25 629 PRO A CA 1
ATOM 4938 C C . PRO A 1 629 ? 62.717 -7.549 -34.102 1.00 86.25 629 PRO A C 1
ATOM 4940 O O . PRO A 1 629 ? 61.625 -7.491 -34.661 1.00 86.25 629 PRO A O 1
ATOM 4943 N N . MET A 1 630 ? 63.296 -6.451 -33.608 1.00 85.81 630 MET A N 1
ATOM 4944 C CA . MET A 1 630 ? 62.611 -5.150 -33.530 1.00 85.81 630 MET A CA 1
ATOM 4945 C C . MET A 1 630 ? 62.073 -4.655 -34.886 1.00 85.81 630 MET A C 1
ATOM 4947 O O . MET A 1 630 ? 60.980 -4.101 -34.944 1.00 85.81 630 MET A O 1
ATOM 4951 N N . SER A 1 631 ? 62.795 -4.906 -35.981 1.00 86.81 631 SER A N 1
ATOM 4952 C CA . SER A 1 631 ? 62.318 -4.641 -37.346 1.00 86.81 631 SER A CA 1
ATOM 4953 C C . SER A 1 631 ? 61.112 -5.504 -37.726 1.00 86.81 631 SER A C 1
ATOM 4955 O O . SER A 1 631 ? 60.187 -5.014 -38.369 1.00 86.81 631 SER A O 1
ATOM 4957 N N . GLY A 1 632 ? 61.085 -6.769 -37.300 1.00 86.69 632 GLY A N 1
ATOM 4958 C CA . GLY A 1 632 ? 59.958 -7.689 -37.458 1.00 86.69 632 GLY A CA 1
ATOM 4959 C C . GLY A 1 632 ? 58.742 -7.286 -36.624 1.00 86.69 632 GLY A C 1
ATOM 4960 O O . GLY A 1 632 ? 57.625 -7.340 -37.125 1.00 86.69 632 GLY A O 1
ATOM 4961 N N . ILE A 1 633 ? 58.946 -6.785 -35.402 1.00 89.06 633 ILE A N 1
ATOM 4962 C CA . ILE A 1 633 ? 57.879 -6.233 -34.551 1.00 89.06 633 ILE A CA 1
ATOM 4963 C C . ILE A 1 633 ? 57.284 -4.972 -35.192 1.00 89.06 633 ILE A C 1
ATOM 4965 O O . ILE A 1 633 ? 56.068 -4.875 -35.339 1.00 89.06 633 ILE A O 1
ATOM 4969 N N . ILE A 1 634 ? 58.123 -4.023 -35.626 1.00 87.44 634 ILE A N 1
ATOM 4970 C CA . ILE A 1 634 ? 57.676 -2.778 -36.277 1.00 87.44 634 ILE A CA 1
ATOM 4971 C C . ILE A 1 634 ? 56.928 -3.087 -37.580 1.00 87.44 634 ILE A C 1
ATOM 4973 O O . ILE A 1 634 ? 55.834 -2.565 -37.793 1.00 87.44 634 ILE A O 1
ATOM 4977 N N . ASN A 1 635 ? 57.471 -3.964 -38.432 1.00 85.94 635 ASN A N 1
ATOM 4978 C CA . ASN A 1 635 ? 56.806 -4.380 -39.670 1.00 85.94 635 ASN A CA 1
ATOM 4979 C C . ASN A 1 635 ? 55.521 -5.168 -39.407 1.00 85.94 635 ASN A C 1
ATOM 4981 O O . ASN A 1 635 ? 54.529 -4.956 -40.097 1.00 85.94 635 ASN A O 1
ATOM 4985 N N . GLY A 1 636 ? 55.523 -6.055 -38.413 1.00 85.94 636 GLY A N 1
ATOM 4986 C CA . GLY A 1 636 ? 54.362 -6.847 -38.023 1.00 85.94 636 GLY A CA 1
ATOM 4987 C C . GLY A 1 636 ? 53.210 -5.960 -37.571 1.00 85.94 636 GLY A C 1
ATOM 4988 O O . GLY A 1 636 ? 52.110 -6.070 -38.104 1.00 85.94 636 GLY A O 1
ATOM 4989 N N . ILE A 1 637 ? 53.472 -5.012 -36.668 1.00 87.12 637 ILE A N 1
ATOM 4990 C CA . ILE A 1 637 ? 52.458 -4.062 -36.193 1.00 87.12 637 ILE A CA 1
ATOM 4991 C C . ILE A 1 637 ? 51.988 -3.152 -37.332 1.00 87.12 637 ILE A C 1
ATOM 4993 O O . ILE A 1 637 ? 50.784 -2.978 -37.496 1.00 87.12 637 ILE A O 1
ATOM 4997 N N . ARG A 1 638 ? 52.898 -2.657 -38.183 1.00 85.44 638 ARG A N 1
ATOM 4998 C CA . ARG A 1 638 ? 52.538 -1.875 -39.377 1.00 85.44 638 ARG A CA 1
ATOM 4999 C C . ARG A 1 638 ? 51.626 -2.655 -40.325 1.00 85.44 638 ARG A C 1
ATOM 5001 O O . ARG A 1 638 ? 50.665 -2.103 -40.843 1.00 85.44 638 ARG A O 1
ATOM 5008 N N . ASN A 1 639 ? 51.896 -3.938 -40.545 1.00 82.06 639 ASN A N 1
ATOM 5009 C CA . ASN A 1 639 ? 51.058 -4.785 -41.393 1.00 82.06 639 ASN A CA 1
ATOM 5010 C C . ASN A 1 639 ? 49.688 -5.063 -40.747 1.00 82.06 639 ASN A C 1
ATOM 5012 O O . ASN A 1 639 ? 48.690 -5.172 -41.456 1.00 82.06 639 ASN A O 1
ATOM 5016 N N . LEU A 1 640 ? 49.623 -5.138 -39.412 1.00 81.69 640 LEU A N 1
ATOM 5017 C CA . LEU A 1 640 ? 48.371 -5.291 -38.662 1.00 81.69 640 LEU A CA 1
ATOM 5018 C C . LEU A 1 640 ? 47.500 -4.025 -38.688 1.00 81.69 640 LEU A C 1
ATOM 5020 O O . LEU A 1 640 ? 46.269 -4.138 -38.680 1.00 81.69 640 LEU A O 1
ATOM 5024 N N . THR A 1 641 ? 48.113 -2.838 -38.719 1.00 80.31 641 THR A N 1
ATOM 5025 C CA . THR A 1 641 ? 47.410 -1.545 -38.798 1.00 80.31 641 THR A CA 1
ATOM 5026 C C . THR A 1 641 ? 47.146 -1.089 -40.231 1.00 80.31 641 THR A C 1
ATOM 5028 O O . THR A 1 641 ? 46.146 -0.425 -40.499 1.00 80.31 641 THR A O 1
ATOM 5031 N N . GLY A 1 642 ? 48.006 -1.466 -41.177 1.00 75.75 642 GLY A N 1
ATOM 5032 C CA . GLY A 1 642 ? 47.996 -0.942 -42.542 1.00 75.75 642 GLY A CA 1
ATOM 5033 C C . GLY A 1 642 ? 48.395 0.535 -42.622 1.00 75.75 642 GLY A C 1
ATOM 5034 O O . GLY A 1 642 ? 47.959 1.225 -43.543 1.00 75.75 642 GLY A O 1
ATOM 5035 N N . GLU A 1 643 ? 49.150 1.037 -41.640 1.00 80.56 643 GLU A N 1
ATOM 5036 C CA . GLU A 1 643 ? 49.707 2.393 -41.676 1.00 80.56 643 GLU A CA 1
ATOM 5037 C C . GLU A 1 643 ? 50.897 2.476 -42.627 1.00 80.56 643 GLU A C 1
ATOM 5039 O O . GLU A 1 643 ? 51.795 1.630 -42.612 1.00 80.56 643 GLU A O 1
ATOM 5044 N N . GLU A 1 644 ? 50.937 3.537 -43.425 1.00 80.44 644 GLU A N 1
ATOM 5045 C CA . GLU A 1 644 ? 52.080 3.796 -44.293 1.00 80.44 644 GLU A CA 1
ATOM 5046 C C . GLU A 1 644 ? 53.229 4.440 -43.497 1.00 80.44 644 GLU A C 1
ATOM 5048 O O . GLU A 1 644 ? 52.978 5.215 -42.569 1.00 80.44 644 GLU A O 1
ATOM 5053 N N . PRO A 1 645 ? 54.505 4.203 -43.865 1.00 79.25 645 PRO A N 1
ATOM 5054 C CA . PRO A 1 645 ? 55.666 4.826 -43.221 1.00 79.25 645 PRO A CA 1
ATOM 5055 C C . PRO A 1 645 ? 55.520 6.338 -43.005 1.00 79.25 645 PRO A C 1
ATOM 5057 O O . PRO A 1 645 ? 55.887 6.857 -41.949 1.00 79.25 645 PRO A O 1
ATOM 5060 N N . ASN A 1 646 ? 54.915 7.024 -43.981 1.00 78.38 646 ASN A N 1
ATOM 5061 C CA . ASN A 1 646 ? 54.723 8.470 -43.963 1.00 78.38 646 ASN A CA 1
ATOM 5062 C C . ASN A 1 646 ? 53.721 8.966 -42.918 1.00 78.38 646 ASN A C 1
ATOM 5064 O O . ASN A 1 646 ? 53.812 10.110 -42.478 1.00 78.38 646 ASN A O 1
ATOM 5068 N N . GLU A 1 647 ? 52.791 8.108 -42.502 1.00 74.94 647 GLU A N 1
ATOM 5069 C CA . GLU A 1 647 ? 51.808 8.415 -41.464 1.00 74.94 647 GLU A CA 1
ATOM 5070 C C . GLU A 1 647 ? 52.439 8.317 -40.061 1.00 74.94 647 GLU A C 1
ATOM 5072 O O . GLU A 1 647 ? 52.003 9.005 -39.141 1.00 74.94 647 GLU A O 1
ATOM 5077 N N . ILE A 1 648 ? 53.501 7.515 -39.896 1.00 76.88 648 ILE A N 1
ATOM 5078 C CA . ILE A 1 648 ? 54.077 7.194 -38.582 1.00 76.88 648 ILE A CA 1
ATOM 5079 C C . ILE A 1 648 ? 55.276 8.089 -38.231 1.00 76.88 648 ILE A C 1
ATOM 5081 O O . ILE A 1 648 ? 55.340 8.598 -37.107 1.00 76.88 648 ILE A O 1
ATOM 5085 N N . TYR A 1 649 ? 56.223 8.319 -39.157 1.00 77.75 649 TYR A N 1
ATOM 5086 C CA . TYR A 1 649 ? 57.484 9.017 -38.828 1.00 77.75 649 TYR A CA 1
ATOM 5087 C C . TYR A 1 649 ? 57.255 10.445 -38.300 1.00 77.75 649 TYR A C 1
ATOM 5089 O O . TYR A 1 649 ? 57.930 10.887 -37.364 1.00 77.75 649 TYR A O 1
ATOM 5097 N N . GLY A 1 650 ? 56.262 11.151 -38.854 1.00 71.00 650 GLY A N 1
ATOM 5098 C CA . GLY A 1 650 ? 55.925 12.521 -38.463 1.00 71.00 650 GLY A CA 1
ATOM 5099 C C . GLY A 1 650 ? 55.330 12.608 -37.057 1.00 71.00 650 GLY A C 1
ATOM 5100 O O . GLY A 1 650 ? 55.609 13.559 -36.330 1.00 71.00 650 GLY A O 1
ATOM 5101 N N . VAL A 1 651 ? 54.577 11.585 -36.640 1.00 69.12 651 VAL A N 1
ATOM 5102 C CA . VAL A 1 651 ? 53.926 11.524 -35.322 1.00 69.12 651 VAL A CA 1
ATOM 5103 C C . VAL A 1 651 ? 54.934 11.220 -34.213 1.00 69.12 651 VAL A C 1
ATOM 5105 O O . VAL A 1 651 ? 54.871 11.791 -33.125 1.00 69.12 651 VAL A O 1
ATOM 5108 N N . ILE A 1 652 ? 55.912 10.354 -34.485 1.00 74.12 652 ILE A N 1
ATOM 5109 C CA . ILE A 1 652 ? 56.949 9.988 -33.506 1.00 74.12 652 ILE A CA 1
ATOM 5110 C C . ILE A 1 652 ? 58.132 10.970 -33.474 1.00 74.12 652 ILE A C 1
ATOM 5112 O O . ILE A 1 652 ? 58.963 10.894 -32.562 1.00 74.12 652 ILE A O 1
ATOM 5116 N N . GLY A 1 653 ? 58.190 11.907 -34.428 1.00 77.38 653 GLY A N 1
ATOM 5117 C CA . GLY A 1 653 ? 59.188 12.973 -34.499 1.00 77.38 653 GLY A CA 1
ATOM 5118 C C . GLY A 1 653 ? 60.566 12.498 -34.962 1.00 77.38 653 GLY A C 1
ATOM 5119 O O . GLY A 1 653 ? 61.565 12.862 -34.341 1.00 77.38 653 GLY A O 1
ATOM 5120 N N . VAL A 1 654 ? 60.618 11.673 -36.013 1.00 80.56 654 VAL A N 1
ATOM 5121 C CA . VAL A 1 654 ? 61.864 11.256 -36.689 1.00 80.56 654 VAL A CA 1
ATOM 5122 C C . VAL A 1 654 ? 61.778 11.499 -38.190 1.00 80.56 654 VAL A C 1
ATOM 5124 O O . VAL A 1 654 ? 60.684 11.607 -38.733 1.00 80.56 654 VAL A O 1
ATOM 5127 N N . ASP A 1 655 ? 62.917 11.589 -38.874 1.00 85.12 655 ASP A N 1
ATOM 5128 C CA . ASP A 1 655 ? 62.943 11.664 -40.333 1.00 85.12 655 ASP A CA 1
ATOM 5129 C C . ASP A 1 655 ? 62.739 10.282 -40.985 1.00 85.12 655 ASP A C 1
ATOM 5131 O O . ASP A 1 655 ? 62.958 9.232 -40.371 1.00 85.12 655 ASP A O 1
ATOM 5135 N N . LEU A 1 656 ? 62.331 10.292 -42.257 1.00 81.75 656 LEU A N 1
ATOM 5136 C CA . LEU A 1 656 ? 61.993 9.084 -43.008 1.00 81.75 656 LEU A CA 1
ATOM 5137 C C . LEU A 1 656 ? 63.184 8.119 -43.167 1.00 81.75 656 LEU A C 1
ATOM 5139 O O . LEU A 1 656 ? 62.976 6.913 -43.088 1.00 81.75 656 LEU A O 1
ATOM 5143 N N . ARG A 1 657 ? 64.427 8.608 -43.307 1.00 82.62 657 ARG A N 1
ATOM 5144 C CA . ARG A 1 657 ? 65.602 7.722 -43.439 1.00 82.62 657 ARG A CA 1
ATOM 5145 C C . ARG A 1 657 ? 65.887 6.990 -42.134 1.00 82.62 657 ARG A C 1
ATOM 5147 O O . ARG A 1 657 ? 66.184 5.797 -42.139 1.00 82.62 657 ARG A O 1
ATOM 5154 N N . THR A 1 658 ? 65.753 7.686 -41.007 1.00 81.88 658 THR A N 1
ATOM 5155 C CA . THR A 1 658 ? 65.893 7.070 -39.683 1.00 81.88 658 THR A CA 1
ATOM 5156 C C . THR A 1 658 ? 64.822 5.996 -39.466 1.00 81.88 658 THR A C 1
ATOM 5158 O O . THR A 1 658 ? 65.141 4.897 -39.013 1.00 81.88 658 THR A O 1
ATOM 5161 N N . TRP A 1 659 ? 63.573 6.251 -39.868 1.00 83.94 659 TRP A N 1
ATOM 5162 C CA . TRP A 1 659 ? 62.508 5.242 -39.847 1.00 83.94 659 TRP A CA 1
ATOM 5163 C C . TRP A 1 659 ? 62.829 4.026 -40.732 1.00 83.94 659 TRP A C 1
ATOM 5165 O O . TRP A 1 659 ? 62.716 2.883 -40.284 1.00 83.94 659 TRP A O 1
ATOM 5175 N N . GLU A 1 660 ? 63.276 4.260 -41.966 1.00 83.19 660 GLU A N 1
ATOM 5176 C CA . GLU A 1 660 ? 63.646 3.206 -42.915 1.00 83.19 660 GLU A CA 1
ATOM 5177 C C . GLU A 1 660 ? 64.794 2.332 -42.396 1.00 83.19 660 GLU A C 1
ATOM 5179 O O . GLU A 1 660 ? 64.737 1.114 -42.557 1.00 83.19 660 GLU A O 1
ATOM 5184 N N . SER A 1 661 ? 65.777 2.896 -41.684 1.00 83.50 661 SER A N 1
ATOM 5185 C CA . SER A 1 661 ? 66.860 2.101 -41.079 1.00 83.50 661 SER A CA 1
ATOM 5186 C C . SER A 1 661 ? 66.372 1.152 -39.972 1.00 83.50 661 SER A C 1
ATOM 5188 O O . SER A 1 661 ? 66.860 0.026 -39.854 1.00 83.50 661 SER A O 1
ATOM 5190 N N . TRP A 1 662 ? 65.356 1.540 -39.192 1.00 86.00 662 TRP A N 1
ATOM 5191 C CA . TRP A 1 662 ? 64.746 0.652 -38.191 1.00 86.00 662 TRP A CA 1
ATOM 5192 C C . TRP A 1 662 ? 63.970 -0.496 -38.832 1.00 86.00 662 TRP A C 1
ATOM 5194 O O . TRP A 1 662 ? 63.944 -1.611 -38.309 1.00 86.00 662 TRP A O 1
ATOM 5204 N N . VAL A 1 663 ? 63.334 -0.217 -39.968 1.00 80.31 663 VAL A N 1
ATOM 5205 C CA . VAL A 1 663 ? 62.478 -1.159 -40.693 1.00 80.31 663 VAL A CA 1
ATOM 5206 C C . VAL A 1 663 ? 63.287 -2.114 -41.578 1.00 80.31 663 VAL A C 1
ATOM 5208 O O . VAL A 1 663 ? 62.930 -3.289 -41.669 1.00 80.31 663 VAL A O 1
ATOM 5211 N N . GLY A 1 664 ? 64.350 -1.624 -42.223 1.00 73.56 664 GLY A N 1
ATOM 5212 C CA . GLY A 1 664 ? 65.119 -2.340 -43.245 1.00 73.56 664 GLY A CA 1
ATOM 5213 C C . GLY A 1 664 ? 66.452 -2.919 -42.769 1.00 73.56 664 GLY A C 1
ATOM 5214 O O . GLY A 1 664 ? 66.778 -4.046 -43.125 1.00 73.56 664 GLY A O 1
ATOM 5215 N N . GLU A 1 665 ? 67.207 -2.193 -41.939 1.00 71.00 665 GLU A N 1
ATOM 5216 C CA . GLU A 1 665 ? 68.555 -2.605 -41.498 1.00 71.00 665 GLU A CA 1
ATOM 5217 C C . GLU A 1 665 ? 68.559 -3.255 -40.104 1.00 71.00 665 GLU A C 1
ATOM 5219 O O . GLU A 1 665 ? 69.595 -3.704 -39.618 1.00 71.00 665 GLU A O 1
ATOM 5224 N N . GLY A 1 666 ? 67.399 -3.330 -39.441 1.00 68.38 666 GLY A N 1
ATOM 5225 C CA . GLY A 1 666 ? 67.269 -3.968 -38.127 1.00 68.38 666 GLY A CA 1
ATOM 5226 C C . GLY A 1 666 ? 67.791 -3.129 -36.959 1.00 68.38 666 GLY A C 1
ATOM 5227 O O . GLY A 1 666 ? 67.956 -3.651 -35.854 1.00 68.38 666 GLY A O 1
ATOM 5228 N N . VAL A 1 667 ? 68.038 -1.832 -37.169 1.00 78.44 667 VAL A N 1
ATOM 5229 C CA . VAL A 1 667 ? 68.539 -0.933 -36.124 1.00 78.44 667 VAL A CA 1
ATOM 5230 C C . VAL A 1 667 ? 67.467 -0.725 -35.054 1.00 78.44 667 VAL A C 1
ATOM 5232 O O . VAL A 1 667 ? 66.339 -0.319 -35.326 1.00 78.44 667 VAL A O 1
ATOM 5235 N N . ARG A 1 668 ? 67.821 -0.985 -33.793 1.00 81.25 668 ARG A N 1
ATOM 5236 C CA . ARG A 1 668 ? 66.892 -0.851 -32.668 1.00 81.25 668 ARG A CA 1
ATOM 5237 C C . ARG A 1 668 ? 66.643 0.634 -32.341 1.00 81.25 668 ARG A C 1
ATOM 5239 O O . ARG A 1 668 ? 67.599 1.323 -31.982 1.00 81.25 668 ARG A O 1
ATOM 5246 N N . PRO A 1 669 ? 65.386 1.125 -32.332 1.00 83.25 669 PRO A N 1
ATOM 5247 C CA . PRO A 1 669 ? 65.095 2.510 -31.964 1.00 83.25 669 PRO A CA 1
ATOM 5248 C C . PRO A 1 669 ? 65.516 2.797 -30.521 1.00 83.25 669 PRO A C 1
ATOM 5250 O O . PRO A 1 669 ? 65.364 1.937 -29.647 1.00 83.25 669 PRO A O 1
ATOM 5253 N N . ALA A 1 670 ? 65.991 4.010 -30.231 1.00 79.19 670 ALA A N 1
ATOM 5254 C CA . ALA A 1 670 ? 66.315 4.414 -28.862 1.00 79.19 670 ALA A CA 1
ATOM 5255 C C . ALA A 1 670 ? 65.063 4.433 -27.961 1.00 79.19 670 ALA A C 1
ATOM 5257 O O . ALA A 1 670 ? 63.935 4.604 -28.433 1.00 79.19 670 ALA A O 1
ATOM 5258 N N . ARG A 1 671 ? 65.255 4.281 -26.640 1.00 77.06 671 ARG A N 1
ATOM 5259 C CA . ARG A 1 671 ? 64.162 4.160 -25.650 1.00 77.06 671 ARG A CA 1
ATOM 5260 C C . ARG A 1 671 ? 63.057 5.227 -25.802 1.00 77.06 671 ARG A C 1
ATOM 5262 O O . ARG A 1 671 ? 61.895 4.826 -25.816 1.00 77.06 671 ARG A O 1
ATOM 5269 N N . PRO A 1 672 ? 63.347 6.532 -25.993 1.00 69.00 672 PRO A N 1
ATOM 5270 C CA . PRO A 1 672 ? 62.300 7.552 -26.145 1.00 69.00 672 PRO A CA 1
ATOM 5271 C C . PRO A 1 672 ? 61.405 7.354 -27.377 1.00 69.00 672 PRO A C 1
ATOM 5273 O O . PRO A 1 672 ? 60.236 7.730 -27.364 1.00 69.00 672 PRO A O 1
ATOM 5276 N N . PHE A 1 673 ? 61.933 6.760 -28.449 1.00 80.00 673 PHE A N 1
ATOM 5277 C CA . PHE A 1 673 ? 61.164 6.473 -29.662 1.00 80.00 673 PHE A CA 1
ATOM 5278 C C . PHE A 1 673 ? 60.343 5.194 -29.524 1.00 80.00 673 PHE A C 1
ATOM 5280 O O . PHE A 1 673 ? 59.194 5.171 -29.945 1.00 80.00 673 PHE A O 1
ATOM 5287 N N . ARG A 1 674 ? 60.874 4.171 -28.842 1.00 84.19 674 ARG A N 1
ATOM 5288 C CA . ARG A 1 674 ? 60.119 2.952 -28.501 1.00 84.19 674 ARG A CA 1
ATOM 5289 C C . ARG A 1 674 ? 58.903 3.249 -27.619 1.00 84.19 674 ARG A C 1
ATOM 5291 O O . ARG A 1 674 ? 57.833 2.697 -27.844 1.00 84.19 674 ARG 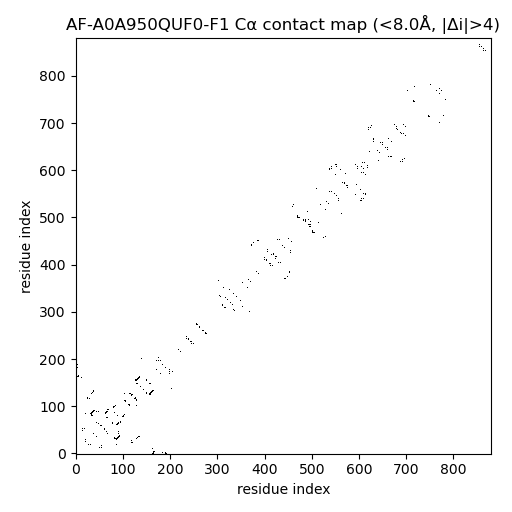A O 1
ATOM 5298 N N . VAL A 1 675 ? 59.046 4.178 -26.668 1.00 75.50 675 VAL A N 1
ATOM 5299 C CA . VAL A 1 675 ? 57.932 4.675 -25.840 1.00 75.50 675 VAL A CA 1
ATOM 5300 C C . VAL A 1 675 ? 56.877 5.381 -26.695 1.00 75.50 675 VAL A C 1
ATOM 5302 O O . VAL A 1 675 ? 55.690 5.098 -26.553 1.00 75.50 675 VAL A O 1
ATOM 5305 N N . ARG A 1 676 ? 57.299 6.271 -27.604 1.00 77.00 676 ARG A N 1
ATOM 5306 C CA . ARG A 1 676 ? 56.385 6.988 -28.508 1.00 77.00 676 ARG A CA 1
ATOM 5307 C C . ARG A 1 676 ? 55.667 6.058 -29.484 1.00 77.00 676 ARG A C 1
ATOM 5309 O O . ARG A 1 676 ? 54.478 6.241 -29.701 1.00 77.00 676 ARG A O 1
ATOM 5316 N N . LEU A 1 677 ? 56.351 5.041 -30.005 1.00 83.06 677 LEU A N 1
ATOM 5317 C CA . LEU A 1 677 ? 55.761 4.024 -30.879 1.00 83.06 677 LEU A CA 1
ATOM 5318 C C . LEU A 1 677 ? 54.702 3.187 -30.159 1.00 83.06 677 LEU A C 1
ATOM 5320 O O . LEU A 1 677 ? 53.580 3.064 -30.644 1.00 83.06 677 LEU A O 1
ATOM 5324 N N . ALA A 1 678 ? 55.027 2.673 -28.969 1.00 81.69 678 ALA A N 1
ATOM 5325 C CA . ALA A 1 678 ? 54.072 1.926 -28.153 1.00 81.69 678 ALA A CA 1
ATOM 5326 C C . ALA A 1 678 ? 52.845 2.781 -27.783 1.00 81.69 678 ALA A C 1
ATOM 5328 O O . ALA A 1 678 ? 51.722 2.281 -27.783 1.00 81.69 678 ALA A O 1
ATOM 5329 N N . ALA A 1 679 ? 53.043 4.074 -27.503 1.00 73.50 679 ALA A N 1
ATOM 5330 C CA . ALA A 1 679 ? 51.951 5.002 -27.224 1.00 73.50 679 ALA A CA 1
ATOM 5331 C C . ALA A 1 679 ? 51.097 5.295 -28.468 1.00 73.50 679 ALA A C 1
ATOM 5333 O O . ALA A 1 679 ? 49.876 5.220 -28.377 1.00 73.50 679 ALA A O 1
ATOM 5334 N N . HIS A 1 680 ? 51.715 5.576 -29.623 1.00 83.06 680 HIS A N 1
ATOM 5335 C CA . HIS A 1 680 ? 51.008 5.846 -30.882 1.00 83.06 680 HIS A CA 1
ATOM 5336 C C . HIS A 1 680 ? 50.080 4.695 -31.257 1.00 83.06 680 HIS A C 1
ATOM 5338 O O . HIS A 1 680 ? 48.889 4.912 -31.436 1.00 83.06 680 HIS A O 1
ATOM 5344 N N . TRP A 1 681 ? 50.582 3.462 -31.311 1.00 86.44 681 TRP A N 1
ATOM 5345 C CA . TRP A 1 681 ? 49.749 2.322 -31.698 1.00 86.44 681 TRP A CA 1
ATOM 5346 C C . TRP A 1 681 ? 48.716 1.935 -30.643 1.00 86.44 681 TRP A C 1
ATOM 5348 O O . TRP A 1 681 ? 47.612 1.521 -30.989 1.00 86.44 681 TRP A O 1
ATOM 5358 N N . SER A 1 682 ? 49.019 2.128 -29.358 1.00 78.25 682 SER A N 1
ATOM 5359 C CA . SER A 1 682 ? 48.021 1.922 -28.310 1.00 78.25 682 SER A CA 1
ATOM 5360 C C . SER A 1 682 ? 46.873 2.928 -28.409 1.00 78.25 682 SER A C 1
ATOM 5362 O O . SER A 1 682 ? 45.720 2.538 -28.278 1.00 78.25 682 SER A O 1
ATOM 5364 N N . ILE A 1 683 ? 47.165 4.200 -28.687 1.00 67.94 683 ILE A N 1
ATOM 5365 C CA . ILE A 1 683 ? 46.154 5.264 -28.747 1.00 67.94 683 ILE A CA 1
ATOM 5366 C C . ILE A 1 683 ? 45.401 5.229 -30.080 1.00 67.94 683 ILE A C 1
ATOM 5368 O O . ILE A 1 683 ? 44.175 5.200 -30.102 1.00 67.94 683 ILE A O 1
ATOM 5372 N N . SER A 1 684 ? 46.127 5.204 -31.195 1.00 75.12 684 SER A N 1
ATOM 5373 C CA . SER A 1 684 ? 45.552 5.307 -32.540 1.00 75.12 684 SER A CA 1
ATOM 5374 C C . SER A 1 684 ? 44.805 4.038 -32.957 1.00 75.12 684 SER A C 1
ATOM 5376 O O . SER A 1 684 ? 43.838 4.117 -33.709 1.00 75.12 684 SER A O 1
ATOM 5378 N N . TRP A 1 685 ? 45.210 2.871 -32.441 1.00 77.94 685 TRP A N 1
ATOM 5379 C CA . TRP A 1 685 ? 44.657 1.567 -32.831 1.00 77.94 685 TRP A CA 1
ATOM 5380 C C . TRP A 1 685 ? 44.096 0.760 -31.659 1.00 77.94 685 TRP A C 1
ATOM 5382 O O . TRP A 1 685 ? 43.759 -0.407 -31.838 1.00 77.94 685 TRP A O 1
ATOM 5392 N N . HIS A 1 686 ? 43.972 1.375 -30.477 1.00 72.19 686 HIS A N 1
ATOM 5393 C CA . HIS A 1 686 ? 43.385 0.769 -29.272 1.00 72.19 686 HIS A CA 1
ATOM 5394 C C . HIS A 1 686 ? 44.052 -0.558 -28.873 1.00 72.19 686 HIS A C 1
ATOM 5396 O O . HIS A 1 686 ? 43.432 -1.448 -28.294 1.00 72.19 686 HIS A O 1
ATOM 5402 N N . MET A 1 687 ? 45.339 -0.705 -29.191 1.00 83.25 687 MET A N 1
ATOM 5403 C CA . MET A 1 687 ? 46.089 -1.919 -28.895 1.00 83.25 687 MET A CA 1
ATOM 5404 C C . MET A 1 687 ? 46.451 -2.020 -27.403 1.00 83.25 687 MET A C 1
ATOM 5406 O O . MET A 1 687 ? 46.723 -0.989 -26.770 1.00 83.25 687 MET A O 1
ATOM 5410 N N . PRO A 1 688 ? 46.558 -3.244 -26.844 1.00 82.00 688 PRO A N 1
ATOM 5411 C CA . PRO A 1 688 ? 46.959 -3.459 -25.456 1.00 82.00 688 PRO A CA 1
ATOM 5412 C C . PRO A 1 688 ? 48.316 -2.817 -25.124 1.00 82.00 688 PRO A C 1
ATOM 5414 O O . PRO A 1 688 ? 49.380 -3.304 -25.517 1.00 82.00 688 PRO A O 1
ATOM 5417 N N . ALA A 1 689 ? 48.283 -1.729 -24.347 1.00 75.75 689 ALA A N 1
ATOM 5418 C CA . ALA A 1 689 ? 49.469 -0.945 -23.995 1.00 75.75 689 ALA A CA 1
ATOM 5419 C C . ALA A 1 689 ? 50.544 -1.781 -23.281 1.00 75.75 689 ALA A C 1
ATOM 5421 O O . ALA A 1 689 ? 51.736 -1.585 -23.510 1.00 75.75 689 ALA A O 1
ATOM 5422 N N . ALA A 1 690 ? 50.132 -2.725 -22.428 1.00 75.62 690 ALA A N 1
ATOM 5423 C CA . ALA A 1 690 ? 51.038 -3.611 -21.701 1.00 75.62 690 ALA A CA 1
ATOM 5424 C C . ALA A 1 690 ? 51.812 -4.546 -22.646 1.00 75.62 690 ALA A C 1
ATOM 5426 O O . ALA A 1 690 ? 53.030 -4.673 -22.529 1.00 75.62 690 ALA A O 1
ATOM 5427 N N . THR A 1 691 ? 51.128 -5.142 -23.627 1.00 82.81 691 THR A N 1
ATOM 5428 C CA . THR A 1 691 ? 51.743 -6.021 -24.631 1.00 82.81 691 THR A CA 1
ATOM 5429 C C . THR A 1 691 ? 52.707 -5.242 -25.518 1.00 82.81 691 THR A C 1
ATOM 5431 O O . THR A 1 691 ? 53.845 -5.665 -25.703 1.00 82.81 691 THR A O 1
ATOM 5434 N N . LEU A 1 692 ? 52.310 -4.053 -25.985 1.00 84.06 692 LEU A N 1
ATOM 5435 C CA . LEU A 1 692 ? 53.193 -3.181 -26.764 1.00 84.06 692 LEU A CA 1
ATOM 5436 C C . LEU A 1 692 ? 54.433 -2.752 -25.970 1.00 84.06 692 LEU A C 1
ATOM 5438 O O . LEU A 1 692 ? 55.539 -2.775 -26.504 1.00 84.06 692 LEU A O 1
ATOM 5442 N N . ARG A 1 693 ? 54.292 -2.406 -24.684 1.00 82.81 693 ARG A N 1
ATOM 5443 C CA . ARG A 1 693 ? 55.440 -2.066 -23.825 1.00 82.81 693 ARG A CA 1
ATOM 5444 C C . ARG A 1 693 ? 56.422 -3.228 -23.689 1.00 82.81 693 ARG A C 1
ATOM 5446 O O . ARG A 1 693 ? 57.625 -2.995 -23.796 1.00 82.81 693 ARG A O 1
ATOM 5453 N N . ARG A 1 694 ? 55.924 -4.459 -23.526 1.00 82.56 694 ARG A N 1
ATOM 5454 C CA . ARG A 1 694 ? 56.756 -5.673 -23.493 1.00 82.56 694 ARG A CA 1
ATOM 5455 C C . ARG A 1 694 ? 57.476 -5.903 -24.824 1.00 82.56 694 ARG A C 1
ATOM 5457 O O . ARG A 1 694 ? 58.698 -6.020 -24.822 1.00 82.56 694 ARG A O 1
ATOM 5464 N N . LEU A 1 695 ? 56.758 -5.854 -25.950 1.00 85.88 695 LEU A N 1
ATOM 5465 C CA . LEU A 1 695 ? 57.333 -6.004 -27.298 1.00 85.88 695 LEU A CA 1
ATOM 5466 C C . LEU A 1 695 ? 58.432 -4.969 -27.583 1.00 85.88 695 LEU A C 1
ATOM 5468 O O . LEU A 1 695 ? 59.509 -5.297 -28.078 1.00 85.88 695 LEU A O 1
ATOM 5472 N N . PHE A 1 696 ? 58.202 -3.712 -27.202 1.00 85.44 696 PHE A N 1
ATOM 5473 C CA . PHE A 1 696 ? 59.174 -2.630 -27.365 1.00 85.44 696 PHE A CA 1
ATOM 5474 C C . PHE A 1 696 ? 60.244 -2.574 -26.263 1.00 85.44 696 PHE A C 1
ATOM 5476 O O . PHE A 1 696 ? 61.109 -1.686 -26.292 1.00 85.44 696 PHE A O 1
ATOM 5483 N N . GLN A 1 697 ? 60.227 -3.524 -25.320 1.00 80.88 697 GLN A N 1
ATOM 5484 C CA . GLN A 1 697 ? 61.146 -3.614 -24.182 1.00 80.88 697 GLN A CA 1
ATOM 5485 C C . GLN A 1 697 ? 61.263 -2.262 -23.459 1.00 80.88 697 GLN A C 1
ATOM 5487 O O . GLN A 1 697 ? 62.339 -1.654 -23.354 1.00 80.88 697 GLN A O 1
ATOM 5492 N N . VAL A 1 698 ? 60.104 -1.738 -23.069 1.00 76.19 698 VAL A N 1
ATOM 5493 C CA . VAL A 1 698 ? 59.942 -0.524 -22.274 1.00 76.19 698 VAL A CA 1
ATOM 5494 C C . VAL A 1 698 ? 59.590 -0.969 -20.850 1.00 76.19 698 VAL A C 1
ATOM 5496 O O . VAL A 1 698 ? 58.465 -1.431 -20.660 1.00 76.19 698 VAL A O 1
ATOM 5499 N N . PRO A 1 699 ? 60.515 -0.852 -19.873 1.00 62.22 699 PRO A N 1
ATOM 5500 C CA . PRO A 1 699 ? 60.276 -1.339 -18.517 1.00 62.22 699 PRO A CA 1
ATOM 5501 C C . PRO A 1 699 ? 59.169 -0.542 -17.825 1.00 62.22 699 PRO A C 1
ATOM 5503 O O . PRO A 1 699 ? 59.003 0.660 -18.086 1.00 62.22 699 PRO A O 1
ATOM 5506 N N . THR A 1 700 ? 58.418 -1.212 -16.957 1.00 60.94 700 THR A N 1
ATOM 5507 C CA . THR A 1 700 ? 57.376 -0.591 -16.131 1.00 60.94 700 THR A CA 1
ATOM 5508 C C . THR A 1 700 ? 57.989 0.205 -14.969 1.00 60.94 700 THR A C 1
ATOM 5510 O O . THR A 1 700 ? 59.127 -0.057 -14.574 1.00 60.94 700 THR A O 1
ATOM 5513 N N . PRO A 1 701 ? 57.289 1.218 -14.423 1.00 56.28 701 PRO A N 1
ATOM 5514 C CA . PRO A 1 701 ? 57.743 1.914 -13.219 1.00 56.28 701 PRO A CA 1
ATOM 5515 C C . PRO A 1 701 ? 57.987 0.961 -12.041 1.00 56.28 701 PRO A C 1
ATOM 5517 O O . PRO A 1 701 ? 58.939 1.175 -11.294 1.00 56.28 701 PRO A O 1
ATOM 5520 N N . GLU A 1 702 ? 57.186 -0.104 -11.910 1.00 57.75 702 GLU A N 1
ATOM 5521 C CA . GLU A 1 702 ? 57.377 -1.140 -10.891 1.00 57.75 702 GLU A CA 1
ATOM 5522 C C . GLU A 1 702 ? 58.679 -1.932 -11.104 1.00 57.75 702 GLU A C 1
ATOM 5524 O O . GLU A 1 702 ? 59.472 -2.039 -10.174 1.00 57.75 702 GLU A O 1
ATOM 5529 N N . GLU A 1 703 ? 58.967 -2.385 -12.331 1.00 61.34 703 GLU A N 1
ATOM 5530 C CA . GLU A 1 703 ? 60.216 -3.099 -12.669 1.00 61.34 703 GLU A CA 1
ATOM 5531 C C . GLU A 1 703 ? 61.472 -2.242 -12.417 1.00 61.34 703 GLU A C 1
ATOM 5533 O O . GLU A 1 703 ? 62.528 -2.754 -12.047 1.00 61.34 703 GLU A O 1
ATOM 5538 N N . VAL A 1 704 ? 61.375 -0.919 -12.605 1.00 58.47 704 VAL A N 1
ATOM 5539 C CA . VAL A 1 704 ? 62.475 0.016 -12.309 1.00 58.47 704 VAL A CA 1
ATOM 5540 C C . VAL A 1 704 ? 62.665 0.203 -10.799 1.00 58.47 704 VAL A C 1
ATOM 5542 O O . VAL A 1 704 ? 63.803 0.334 -10.350 1.00 58.47 704 VAL A O 1
ATOM 5545 N N . LEU A 1 705 ? 61.582 0.216 -10.016 1.00 57.91 705 LEU A N 1
ATOM 5546 C CA . LEU A 1 705 ? 61.642 0.311 -8.553 1.00 57.91 705 LEU A CA 1
ATOM 5547 C C . LEU A 1 705 ? 62.193 -0.968 -7.919 1.00 57.91 705 LEU A C 1
ATOM 5549 O O . LEU A 1 705 ? 62.989 -0.886 -6.990 1.00 57.91 705 LEU A O 1
ATOM 5553 N N . GLU A 1 706 ? 61.811 -2.130 -8.442 1.00 61.44 706 GLU A N 1
ATOM 5554 C CA . GLU A 1 706 ? 62.255 -3.440 -7.960 1.00 61.44 706 GLU A CA 1
ATOM 5555 C C . GLU A 1 706 ? 63.755 -3.656 -8.222 1.00 61.44 706 GLU A C 1
ATOM 5557 O O . GLU A 1 706 ? 64.497 -4.045 -7.323 1.00 61.44 706 GLU A O 1
ATOM 5562 N N . ALA A 1 707 ? 64.248 -3.275 -9.407 1.00 58.03 707 ALA A N 1
ATOM 5563 C CA . ALA A 1 707 ? 65.682 -3.281 -9.699 1.00 58.03 707 ALA A CA 1
ATOM 5564 C C . ALA A 1 707 ? 66.482 -2.309 -8.806 1.00 58.03 707 ALA A C 1
ATOM 5566 O O . ALA A 1 707 ? 67.643 -2.566 -8.497 1.00 58.03 707 ALA A O 1
ATOM 5567 N N . ALA A 1 708 ? 65.873 -1.200 -8.369 1.00 56.09 708 ALA A N 1
ATOM 5568 C CA . ALA A 1 708 ? 66.523 -0.210 -7.512 1.00 56.09 708 ALA A CA 1
ATOM 5569 C C . ALA A 1 708 ? 66.716 -0.688 -6.062 1.00 56.09 708 ALA A C 1
ATOM 5571 O O . ALA A 1 708 ? 67.595 -0.176 -5.380 1.00 56.09 708 ALA A O 1
ATOM 5572 N N . GLN A 1 709 ? 65.939 -1.665 -5.584 1.00 57.72 709 GLN A N 1
ATOM 5573 C CA . GLN A 1 709 ? 65.979 -2.134 -4.191 1.00 57.72 709 GLN A CA 1
ATOM 5574 C C . GLN A 1 709 ? 67.257 -2.914 -3.820 1.00 57.72 709 GLN A C 1
ATOM 5576 O O . GLN A 1 709 ? 67.526 -3.092 -2.636 1.00 57.72 709 GLN A O 1
ATOM 5581 N N . GLY A 1 710 ? 68.058 -3.354 -4.798 1.00 56.19 710 GLY A N 1
ATOM 5582 C CA . GLY A 1 710 ? 69.294 -4.124 -4.580 1.00 56.19 710 GLY A CA 1
ATOM 5583 C C . GLY A 1 710 ? 70.603 -3.322 -4.621 1.00 56.19 710 GLY A C 1
ATOM 5584 O O . GLY A 1 710 ? 71.673 -3.925 -4.592 1.00 56.19 710 GLY A O 1
ATOM 5585 N N . HIS A 1 711 ? 70.540 -1.993 -4.732 1.00 56.59 711 HIS A N 1
ATOM 5586 C CA . HIS A 1 711 ? 71.709 -1.119 -4.898 1.00 56.59 711 HIS A CA 1
ATOM 5587 C C . HIS A 1 711 ? 72.016 -0.309 -3.630 1.00 56.59 711 HIS A C 1
ATOM 5589 O O . HIS A 1 711 ? 71.120 -0.003 -2.845 1.00 56.59 711 HIS A O 1
ATOM 5595 N N . TYR A 1 712 ? 73.281 0.068 -3.413 1.00 54.75 712 TYR A N 1
ATOM 5596 C CA . TYR A 1 712 ? 73.650 0.863 -2.237 1.00 54.75 712 TYR A CA 1
ATOM 5597 C C . TYR A 1 712 ? 73.046 2.280 -2.308 1.00 54.75 712 TYR A C 1
ATOM 5599 O O . TYR A 1 712 ? 72.839 2.810 -3.402 1.00 54.75 712 TYR A O 1
ATOM 5607 N N . PRO A 1 713 ? 72.818 2.952 -1.162 1.00 57.19 713 PRO A N 1
ATOM 5608 C CA . PRO A 1 713 ? 72.279 4.311 -1.091 1.00 57.19 713 PRO A CA 1
ATOM 5609 C C . PRO A 1 713 ? 72.805 5.316 -2.120 1.00 57.19 713 PRO A C 1
ATOM 5611 O O . PRO A 1 713 ? 72.025 6.011 -2.766 1.00 57.19 713 PRO A O 1
ATOM 5614 N N . ALA A 1 714 ? 74.126 5.377 -2.307 1.00 55.47 714 ALA A N 1
ATOM 5615 C CA . ALA A 1 714 ? 74.756 6.291 -3.258 1.00 55.47 714 ALA A CA 1
ATOM 5616 C C . ALA A 1 714 ? 74.443 5.930 -4.722 1.00 55.47 714 ALA A C 1
ATOM 5618 O O . ALA A 1 714 ? 74.244 6.819 -5.545 1.00 55.47 714 ALA A O 1
ATOM 5619 N N . GLU A 1 715 ? 74.326 4.642 -5.036 1.00 55.97 715 GLU A N 1
ATOM 5620 C CA . GLU A 1 715 ? 74.096 4.124 -6.389 1.00 55.97 715 GLU A CA 1
ATOM 5621 C C . GLU A 1 715 ? 72.643 4.329 -6.834 1.00 55.97 715 GLU A C 1
ATOM 5623 O O . GLU A 1 715 ? 72.390 4.699 -7.981 1.00 55.97 715 GLU A O 1
ATOM 5628 N N . ILE A 1 716 ? 71.682 4.160 -5.917 1.00 59.47 716 ILE A N 1
ATOM 5629 C CA . ILE A 1 716 ? 70.261 4.462 -6.159 1.00 59.47 716 ILE A CA 1
ATOM 5630 C C . ILE A 1 716 ? 70.084 5.956 -6.447 1.00 59.47 716 ILE A C 1
ATOM 5632 O O . ILE A 1 716 ? 69.413 6.341 -7.411 1.00 59.47 716 ILE A O 1
ATOM 5636 N N . LEU A 1 717 ? 70.707 6.805 -5.623 1.00 58.88 717 LEU A N 1
ATOM 5637 C CA . LEU A 1 717 ? 70.645 8.256 -5.777 1.00 58.88 717 LEU A CA 1
ATOM 5638 C C . LEU A 1 717 ? 71.342 8.718 -7.064 1.00 58.88 717 LEU A C 1
ATOM 5640 O O . LEU A 1 717 ? 70.814 9.585 -7.758 1.00 58.88 717 LEU A O 1
ATOM 5644 N N . GLU A 1 718 ? 72.467 8.111 -7.441 1.00 58.00 718 GLU A N 1
ATOM 5645 C CA . GLU A 1 718 ? 73.140 8.371 -8.717 1.00 58.00 718 GLU A CA 1
ATOM 5646 C C . GLU A 1 718 ? 72.275 7.938 -9.914 1.00 58.00 718 GLU A C 1
ATOM 5648 O O . GLU A 1 718 ? 72.087 8.702 -10.865 1.00 58.00 718 GLU A O 1
ATOM 5653 N N . MET A 1 719 ? 71.673 6.746 -9.860 1.00 60.66 719 MET A N 1
ATOM 5654 C CA . MET A 1 719 ? 70.820 6.207 -10.923 1.00 60.66 719 MET A CA 1
ATOM 5655 C C . MET A 1 719 ? 69.595 7.089 -11.195 1.00 60.66 719 MET A C 1
ATOM 5657 O O . MET A 1 719 ? 69.274 7.364 -12.355 1.00 60.66 719 MET A O 1
ATOM 5661 N N . LEU A 1 720 ? 68.933 7.567 -10.138 1.00 59.56 720 LEU A N 1
ATOM 5662 C CA . LEU A 1 720 ? 67.778 8.464 -10.237 1.00 59.56 720 LEU A CA 1
ATOM 5663 C C . LEU A 1 720 ? 68.171 9.892 -10.653 1.00 59.56 720 LEU A C 1
ATOM 5665 O O . LEU A 1 720 ? 67.316 10.669 -11.077 1.00 59.56 720 LEU A O 1
ATOM 5669 N N . MET A 1 721 ? 69.454 10.247 -10.588 1.00 55.69 721 MET A N 1
ATOM 5670 C CA . MET A 1 721 ? 69.965 11.557 -11.001 1.00 55.69 721 MET A CA 1
ATOM 5671 C C . MET A 1 721 ? 70.583 11.563 -12.406 1.00 55.69 721 MET A C 1
ATOM 5673 O O . MET A 1 721 ? 70.671 12.632 -13.006 1.00 55.69 721 MET A O 1
ATOM 5677 N N . ARG A 1 722 ? 70.927 10.406 -12.990 1.00 53.75 722 ARG A N 1
ATOM 5678 C CA . ARG A 1 722 ? 71.483 10.292 -14.359 1.00 53.75 722 ARG A CA 1
ATOM 5679 C C . ARG A 1 722 ? 70.711 11.042 -15.456 1.00 53.75 722 ARG A C 1
ATOM 5681 O O . ARG A 1 722 ? 71.352 11.637 -16.321 1.00 53.75 722 ARG A O 1
ATOM 5688 N N . PRO A 1 723 ? 69.364 11.091 -15.465 1.00 51.09 723 PRO A N 1
ATOM 5689 C CA . PRO A 1 723 ? 68.632 11.892 -16.453 1.00 51.09 723 PRO A CA 1
ATOM 5690 C C . PRO A 1 723 ? 68.912 13.407 -16.366 1.00 51.09 723 PRO A C 1
ATOM 5692 O O . PRO A 1 723 ? 68.600 14.141 -17.302 1.00 51.09 723 PRO A O 1
ATOM 5695 N N . TYR A 1 724 ? 69.502 13.879 -15.262 1.00 53.81 724 TYR A N 1
ATOM 5696 C CA . TYR A 1 724 ? 69.761 15.288 -14.952 1.00 53.81 724 TYR A CA 1
ATOM 5697 C C . TYR A 1 724 ? 71.209 15.745 -15.153 1.00 53.81 724 TYR A C 1
ATOM 5699 O O . TYR A 1 724 ? 71.504 16.923 -14.916 1.00 53.81 724 TYR A O 1
ATOM 5707 N N . ASP A 1 725 ? 72.110 14.879 -15.626 1.00 49.38 725 ASP A N 1
ATOM 5708 C CA . ASP A 1 725 ? 73.528 15.231 -15.808 1.00 49.38 725 ASP A CA 1
ATOM 5709 C C . ASP A 1 725 ? 73.742 16.421 -16.759 1.00 49.38 725 ASP A C 1
ATOM 5711 O O . ASP A 1 725 ? 74.748 17.124 -16.671 1.00 49.38 725 ASP A O 1
ATOM 5715 N N . HIS A 1 726 ? 72.759 16.741 -17.606 1.00 49.97 726 HIS A N 1
ATOM 5716 C CA . HIS A 1 726 ? 72.825 17.896 -18.497 1.00 49.97 726 HIS A CA 1
ATOM 5717 C C . HIS A 1 726 ? 72.320 19.231 -17.953 1.00 49.97 726 HIS A C 1
ATOM 5719 O O . HIS A 1 726 ? 72.356 20.208 -18.692 1.00 49.97 726 HIS A O 1
ATOM 5725 N N . THR A 1 727 ? 71.939 19.366 -16.678 1.00 51.47 727 THR A N 1
ATOM 5726 C CA . THR A 1 727 ? 72.024 20.671 -15.979 1.00 51.47 727 THR A CA 1
ATOM 5727 C C . THR A 1 727 ? 71.699 20.516 -14.492 1.00 51.47 727 THR A C 1
ATOM 5729 O O . THR A 1 727 ? 70.591 20.808 -14.039 1.00 51.47 727 THR A O 1
ATOM 5732 N N . ARG A 1 728 ? 72.705 20.163 -13.684 1.00 53.34 728 ARG A N 1
ATOM 5733 C CA . ARG A 1 728 ? 72.633 20.199 -12.206 1.00 53.34 728 ARG A CA 1
ATOM 5734 C C . ARG A 1 728 ? 72.127 21.548 -11.662 1.00 53.34 728 ARG A C 1
ATOM 5736 O O . ARG A 1 728 ? 71.386 21.600 -10.684 1.00 53.34 728 ARG A O 1
ATOM 5743 N N . ALA A 1 729 ? 72.419 22.642 -12.369 1.00 55.62 729 ALA A N 1
ATOM 5744 C CA . ALA A 1 729 ? 71.921 23.989 -12.074 1.00 55.62 729 ALA A CA 1
ATOM 5745 C C . ALA A 1 729 ? 70.402 24.185 -12.296 1.00 55.62 729 ALA A C 1
ATOM 5747 O O . ALA A 1 729 ? 69.821 25.145 -11.788 1.00 55.62 729 ALA A O 1
ATOM 5748 N N . SER A 1 730 ? 69.746 23.331 -13.088 1.00 53.41 730 SER A N 1
ATOM 5749 C CA . SER A 1 730 ? 68.293 23.373 -13.312 1.00 53.41 730 SER A CA 1
ATOM 5750 C C . SER A 1 730 ? 67.546 22.774 -12.124 1.00 53.41 730 SER A C 1
ATOM 5752 O O . SER A 1 730 ? 66.600 23.379 -11.618 1.00 53.41 730 SER A O 1
ATOM 5754 N N . LEU A 1 731 ? 68.030 21.636 -11.615 1.00 54.69 731 LEU A N 1
ATOM 5755 C CA . LEU A 1 731 ? 67.457 21.000 -10.434 1.00 54.69 731 LEU A CA 1
ATOM 5756 C C . LEU A 1 731 ? 67.649 21.878 -9.191 1.00 54.69 731 LEU A C 1
ATOM 5758 O O . LEU A 1 731 ? 66.663 22.181 -8.530 1.00 54.69 731 LEU A O 1
ATOM 5762 N N . ALA A 1 732 ? 68.864 22.397 -8.964 1.00 59.50 732 ALA A N 1
ATOM 5763 C CA . ALA A 1 732 ? 69.170 23.345 -7.883 1.00 59.50 732 ALA A CA 1
ATOM 5764 C C . ALA A 1 732 ? 68.195 24.539 -7.835 1.00 59.50 732 ALA A C 1
ATOM 5766 O O . ALA A 1 732 ? 67.684 24.901 -6.775 1.00 59.50 732 ALA A O 1
ATOM 5767 N N . ARG A 1 733 ? 67.877 25.121 -9.002 1.00 56.38 733 ARG A N 1
ATOM 5768 C CA . ARG A 1 733 ? 66.915 26.230 -9.126 1.00 56.38 733 ARG A CA 1
ATOM 5769 C C . ARG A 1 733 ? 65.477 25.820 -8.811 1.00 56.38 733 ARG A C 1
ATOM 5771 O O . ARG A 1 733 ? 64.757 26.605 -8.206 1.00 56.38 733 ARG A O 1
ATOM 5778 N N . ARG A 1 734 ? 65.051 24.620 -9.214 1.00 54.28 734 ARG A N 1
ATOM 5779 C CA . ARG A 1 734 ? 63.684 24.121 -8.976 1.00 54.28 734 ARG A CA 1
ATOM 5780 C C . ARG A 1 734 ? 63.463 23.684 -7.531 1.00 54.28 734 ARG A C 1
ATOM 5782 O O . ARG A 1 734 ? 62.399 23.932 -6.972 1.00 54.28 734 ARG A O 1
ATOM 5789 N N . THR A 1 735 ? 64.454 23.047 -6.916 1.00 57.16 735 THR A N 1
ATOM 5790 C CA . THR A 1 735 ? 64.360 22.572 -5.530 1.00 57.16 735 THR A CA 1
ATOM 5791 C C . THR A 1 735 ? 64.690 23.666 -4.513 1.00 57.16 735 THR A C 1
ATOM 5793 O O . THR A 1 735 ? 64.293 23.545 -3.350 1.00 57.16 735 THR A O 1
ATOM 5796 N N . GLY A 1 736 ? 65.362 24.739 -4.950 1.00 59.81 736 GLY A N 1
ATOM 5797 C CA . GLY A 1 736 ? 65.847 25.839 -4.112 1.00 59.81 736 GLY A CA 1
ATOM 5798 C C . GLY A 1 736 ? 67.112 25.485 -3.325 1.00 59.81 736 GLY A C 1
ATOM 5799 O O . GLY A 1 736 ? 67.432 26.151 -2.345 1.00 59.81 736 GLY A O 1
ATOM 5800 N N . THR A 1 737 ? 67.804 24.409 -3.703 1.00 59.38 737 THR A N 1
ATOM 5801 C CA . THR A 1 737 ? 68.942 23.844 -2.963 1.00 59.38 737 THR A CA 1
ATOM 5802 C C . THR A 1 737 ? 70.262 24.226 -3.632 1.00 59.38 737 THR A C 1
ATOM 5804 O O . THR A 1 737 ? 70.349 24.287 -4.856 1.00 59.38 737 THR A O 1
ATOM 5807 N N . SER A 1 738 ? 71.307 24.479 -2.841 1.00 61.03 738 SER A N 1
ATOM 5808 C CA . SER A 1 738 ? 72.629 24.855 -3.361 1.00 61.03 738 SER A CA 1
ATOM 5809 C C . SER A 1 738 ? 73.249 23.722 -4.206 1.00 61.03 738 SER A C 1
ATOM 5811 O O . SER A 1 738 ? 73.133 22.553 -3.825 1.00 61.03 738 SER A O 1
ATOM 5813 N N . PRO A 1 739 ? 73.957 24.031 -5.314 1.00 57.47 739 PRO A N 1
ATOM 5814 C CA . PRO A 1 739 ? 74.691 23.035 -6.101 1.00 57.47 739 PRO A CA 1
ATOM 5815 C C . PRO A 1 739 ? 75.682 22.213 -5.265 1.00 57.47 739 PRO A C 1
ATOM 5817 O O . PRO A 1 739 ? 75.800 21.013 -5.475 1.00 57.47 739 PRO A O 1
ATOM 5820 N N . VAL A 1 740 ? 76.310 22.826 -4.254 1.00 57.91 740 VAL A N 1
ATOM 5821 C CA . VAL A 1 740 ? 77.234 22.152 -3.321 1.00 57.91 740 VAL A CA 1
ATOM 5822 C C . VAL A 1 740 ? 76.496 21.125 -2.454 1.00 57.91 740 VAL A C 1
ATOM 5824 O O . VAL A 1 740 ? 77.039 20.077 -2.116 1.00 57.91 740 VAL A O 1
ATOM 5827 N N . THR A 1 741 ? 75.233 21.388 -2.106 1.00 58.94 741 THR A N 1
ATOM 5828 C CA . THR A 1 741 ? 74.382 20.430 -1.384 1.00 58.94 741 THR A CA 1
ATOM 5829 C C . THR A 1 741 ? 73.997 19.246 -2.275 1.00 58.94 741 THR A C 1
ATOM 5831 O O . THR A 1 741 ? 73.949 18.124 -1.785 1.00 58.94 741 THR A O 1
ATOM 5834 N N . LEU A 1 742 ? 73.790 19.469 -3.579 1.00 56.94 742 LEU A N 1
ATOM 5835 C CA . LEU A 1 742 ? 73.546 18.405 -4.564 1.00 56.94 742 LEU A CA 1
ATOM 5836 C C . LEU A 1 742 ? 74.818 17.607 -4.917 1.00 56.94 742 LEU A C 1
ATOM 5838 O O . LEU A 1 742 ? 74.735 16.427 -5.236 1.00 56.94 742 LEU A O 1
ATOM 5842 N N . GLU A 1 743 ? 76.003 18.210 -4.828 1.00 56.78 743 GLU A N 1
ATOM 5843 C CA . GLU A 1 743 ? 77.274 17.476 -4.938 1.00 56.78 743 GLU A CA 1
ATOM 5844 C C . GLU A 1 743 ? 77.531 16.613 -3.699 1.00 56.78 743 GLU A C 1
ATOM 5846 O O . GLU A 1 743 ? 77.917 15.453 -3.816 1.00 56.78 743 GLU A O 1
ATOM 5851 N N . ARG A 1 744 ? 77.226 17.136 -2.504 1.00 55.69 744 ARG A N 1
ATOM 5852 C CA . ARG A 1 744 ? 77.248 16.365 -1.250 1.00 55.69 744 ARG A CA 1
ATOM 5853 C C . ARG A 1 744 ? 76.217 15.230 -1.220 1.00 55.69 744 ARG A C 1
ATOM 5855 O O . ARG A 1 744 ? 76.479 14.205 -0.601 1.00 55.69 744 ARG A O 1
ATOM 5862 N N . PHE A 1 745 ? 75.091 15.405 -1.912 1.00 56.19 745 PHE A N 1
ATOM 5863 C CA . PHE A 1 745 ? 74.045 14.397 -2.125 1.00 56.19 745 PHE A CA 1
ATOM 5864 C C . PHE A 1 745 ? 74.554 13.202 -2.948 1.00 56.19 745 PHE A C 1
ATOM 5866 O O . PHE A 1 745 ? 74.296 12.062 -2.582 1.00 56.19 745 PHE A O 1
ATOM 5873 N N . ALA A 1 746 ? 75.349 13.443 -3.999 1.00 51.28 746 ALA A N 1
ATOM 5874 C CA . ALA A 1 746 ? 76.021 12.376 -4.753 1.00 51.28 746 ALA A CA 1
ATOM 5875 C C . ALA A 1 746 ? 77.170 11.715 -3.962 1.00 51.28 746 ALA A C 1
ATOM 5877 O O . ALA A 1 746 ? 77.522 10.570 -4.221 1.00 51.28 746 ALA A O 1
ATOM 5878 N N . ALA A 1 747 ? 77.738 12.421 -2.978 1.00 50.25 747 ALA A N 1
ATOM 5879 C CA . ALA A 1 747 ? 78.844 11.950 -2.143 1.00 50.25 747 ALA A CA 1
ATOM 5880 C C . ALA A 1 747 ? 78.412 11.230 -0.842 1.00 50.25 747 ALA A C 1
ATOM 5882 O O . ALA A 1 747 ? 79.250 11.001 0.028 1.00 50.25 747 ALA A O 1
ATOM 5883 N N . GLY A 1 748 ? 77.130 10.870 -0.690 1.00 54.28 748 GLY A N 1
ATOM 5884 C CA . GLY A 1 748 ? 76.659 9.990 0.392 1.00 54.28 748 GLY A CA 1
ATOM 5885 C C . GLY A 1 748 ? 76.445 10.640 1.769 1.00 54.28 748 GLY A C 1
ATOM 5886 O O . GLY A 1 748 ? 76.490 9.944 2.780 1.00 54.28 748 GLY A O 1
ATOM 5887 N N . LEU A 1 749 ? 76.215 11.956 1.852 1.00 54.31 749 LEU A N 1
ATOM 5888 C CA . LEU A 1 749 ? 75.836 12.626 3.110 1.00 54.31 749 LEU A CA 1
ATOM 5889 C C . LEU A 1 749 ? 74.317 12.577 3.355 1.00 54.31 749 LEU A C 1
ATOM 5891 O O . LEU A 1 749 ? 73.544 12.790 2.426 1.00 54.31 749 LEU A O 1
ATOM 5895 N N . ALA A 1 750 ? 73.897 12.388 4.615 1.00 59.62 750 ALA A N 1
ATOM 5896 C CA . ALA A 1 750 ? 72.488 12.335 5.024 1.00 59.62 750 ALA A CA 1
ATOM 5897 C C . ALA A 1 750 ? 71.708 13.599 4.610 1.00 59.62 750 ALA A C 1
ATOM 5899 O O . ALA A 1 750 ? 71.975 14.717 5.063 1.00 59.62 750 ALA A O 1
ATOM 5900 N N . VAL A 1 751 ? 70.730 13.409 3.730 1.00 60.94 751 VAL A N 1
ATOM 5901 C CA . VAL A 1 751 ? 69.926 14.460 3.102 1.00 60.94 751 VAL A CA 1
ATOM 5902 C C . VAL A 1 751 ? 68.735 14.828 3.989 1.00 60.94 751 VAL A C 1
ATOM 5904 O O . VAL A 1 751 ? 68.205 14.003 4.735 1.00 60.94 751 VAL A O 1
ATOM 5907 N N . GLN A 1 752 ? 68.280 16.079 3.916 1.00 63.50 752 GLN A N 1
ATOM 5908 C CA . GLN A 1 752 ? 67.075 16.500 4.625 1.00 63.50 752 GLN A CA 1
ATOM 5909 C C . GLN A 1 752 ? 65.798 16.097 3.877 1.00 63.50 752 GLN A C 1
ATOM 5911 O O . GLN A 1 752 ? 65.681 16.263 2.662 1.00 63.50 752 GLN A O 1
ATOM 5916 N N . GLU A 1 753 ? 64.811 15.655 4.649 1.00 71.50 753 GLU A N 1
ATOM 5917 C CA . GLU A 1 753 ? 63.496 15.175 4.217 1.00 71.50 753 GLU A CA 1
ATOM 5918 C C . GLU A 1 753 ? 62.783 16.034 3.144 1.00 71.50 753 GLU A C 1
ATOM 5920 O O . GLU A 1 753 ? 62.273 15.474 2.170 1.00 71.50 753 GLU A O 1
ATOM 5925 N N . PRO A 1 754 ? 62.797 17.384 3.202 1.00 68.62 754 PRO A N 1
ATOM 5926 C CA . PRO A 1 754 ? 62.120 18.206 2.195 1.00 68.62 754 PRO A CA 1
ATOM 5927 C C . PRO A 1 754 ? 62.705 18.076 0.783 1.00 68.62 754 PRO A C 1
ATOM 5929 O O . PRO A 1 754 ? 62.022 18.372 -0.196 1.00 68.62 754 PRO A O 1
ATOM 5932 N N . VAL A 1 755 ? 63.970 17.665 0.656 1.00 62.53 755 VAL A N 1
ATOM 5933 C CA . VAL A 1 755 ? 64.618 17.457 -0.646 1.00 62.53 755 VAL A CA 1
ATOM 5934 C C . VAL A 1 755 ? 64.194 16.113 -1.243 1.00 62.53 755 VAL A C 1
ATOM 5936 O O . VAL A 1 755 ? 63.902 16.058 -2.435 1.00 62.53 755 VAL A O 1
ATOM 5939 N N . LEU A 1 756 ? 64.073 15.064 -0.420 1.00 66.81 756 LEU A N 1
ATOM 5940 C CA . LEU A 1 756 ? 63.609 13.737 -0.848 1.00 66.81 756 LEU A CA 1
ATOM 5941 C C . LEU A 1 756 ? 62.161 13.782 -1.353 1.00 66.81 756 LEU A C 1
ATOM 5943 O O . LEU A 1 756 ? 61.859 13.237 -2.413 1.00 66.81 756 LEU A O 1
ATOM 5947 N N . ILE A 1 757 ? 61.293 14.516 -0.646 1.00 69.25 757 ILE A N 1
ATOM 5948 C CA . ILE A 1 757 ? 59.894 14.733 -1.043 1.00 69.25 757 ILE A CA 1
ATOM 5949 C C . ILE A 1 757 ? 59.806 15.378 -2.431 1.00 69.25 757 ILE A C 1
ATOM 5951 O O . ILE A 1 757 ? 59.106 14.869 -3.301 1.00 69.25 757 ILE A O 1
ATOM 5955 N N . LYS A 1 758 ? 60.571 16.448 -2.680 1.00 61.66 758 LYS A N 1
ATOM 5956 C CA . LYS A 1 758 ? 60.550 17.152 -3.974 1.00 61.66 758 LYS A CA 1
ATOM 5957 C C . LYS A 1 758 ? 61.052 16.293 -5.139 1.00 61.66 758 LYS A C 1
ATOM 5959 O O . LYS A 1 758 ? 60.596 16.476 -6.267 1.00 61.66 758 LYS A O 1
ATOM 5964 N N . ILE A 1 759 ? 61.995 15.383 -4.889 1.00 61.75 759 ILE A N 1
ATOM 5965 C CA . ILE A 1 759 ? 62.482 14.436 -5.903 1.00 61.75 759 ILE A CA 1
ATOM 5966 C C . ILE A 1 759 ? 61.386 13.414 -6.228 1.00 61.75 759 ILE A C 1
ATOM 5968 O O . ILE A 1 759 ? 61.108 13.175 -7.404 1.00 61.75 759 ILE A O 1
ATOM 5972 N N . ALA A 1 760 ? 60.721 12.863 -5.211 1.00 65.75 760 ALA A N 1
ATOM 5973 C CA . ALA A 1 760 ? 59.628 11.918 -5.414 1.00 65.75 760 ALA A CA 1
ATOM 5974 C C . ALA A 1 760 ? 58.420 12.549 -6.122 1.00 65.75 760 ALA A C 1
ATOM 5976 O O . ALA A 1 760 ? 57.878 11.942 -7.045 1.00 65.75 760 ALA A O 1
ATOM 5977 N N . ASP A 1 761 ? 58.052 13.782 -5.756 1.00 65.69 761 ASP A N 1
ATOM 5978 C CA . ASP A 1 761 ? 56.980 14.548 -6.406 1.00 65.69 761 ASP A CA 1
ATOM 5979 C C . ASP A 1 761 ? 57.251 14.723 -7.903 1.00 65.69 761 ASP A C 1
ATOM 5981 O O . ASP A 1 761 ? 56.402 14.424 -8.738 1.00 65.69 761 ASP A O 1
ATOM 5985 N N . TYR A 1 762 ? 58.473 15.118 -8.274 1.00 60.16 762 TYR A N 1
ATOM 5986 C CA . TYR A 1 762 ? 58.824 15.287 -9.682 1.00 60.16 762 TYR A CA 1
ATOM 5987 C C . TYR A 1 762 ? 58.629 13.996 -10.494 1.00 60.16 762 TYR A C 1
ATOM 5989 O O . TYR A 1 762 ? 58.030 14.023 -11.574 1.00 60.16 762 TYR A O 1
ATOM 5997 N N . TYR A 1 763 ? 59.143 12.869 -9.994 1.00 59.53 763 TYR A N 1
ATOM 5998 C CA . TYR A 1 763 ? 59.080 11.581 -10.691 1.00 59.53 763 TYR A CA 1
ATOM 5999 C C . TYR A 1 763 ? 57.670 10.984 -10.702 1.00 59.53 763 TYR A C 1
ATOM 6001 O O . TYR A 1 763 ? 57.293 10.317 -11.672 1.00 59.53 763 TYR A O 1
ATOM 6009 N N . HIS A 1 764 ? 56.870 11.270 -9.678 1.00 66.00 764 HIS A N 1
ATOM 6010 C CA . HIS A 1 764 ? 55.444 10.979 -9.682 1.00 66.00 764 HIS A CA 1
ATOM 6011 C C . HIS A 1 764 ? 54.730 11.754 -10.795 1.00 66.00 764 HIS A C 1
ATOM 6013 O O . HIS A 1 764 ? 54.109 11.149 -11.672 1.00 66.00 764 HIS A O 1
ATOM 6019 N N . ASP A 1 765 ? 54.917 13.072 -10.825 1.00 53.62 765 ASP A N 1
ATOM 6020 C CA . ASP A 1 765 ? 54.193 13.972 -11.720 1.00 53.62 765 ASP A CA 1
ATOM 6021 C C . ASP A 1 765 ? 54.580 13.782 -13.195 1.00 53.62 765 ASP A C 1
ATOM 6023 O O . ASP A 1 765 ? 53.730 13.848 -14.084 1.00 53.62 765 ASP A O 1
ATOM 6027 N N . HIS A 1 766 ? 55.861 13.526 -13.481 1.00 50.97 766 HIS A N 1
ATOM 6028 C CA . HIS A 1 766 ? 56.382 13.516 -14.855 1.00 50.97 766 HIS A CA 1
ATOM 6029 C C . HIS A 1 766 ? 56.617 12.109 -15.413 1.00 50.97 766 HIS A C 1
ATOM 6031 O O . HIS A 1 766 ? 56.626 11.921 -16.633 1.00 50.97 766 HIS A O 1
ATOM 6037 N N . HIS A 1 767 ? 56.796 11.111 -14.547 1.00 51.72 767 HIS A N 1
ATOM 6038 C CA . HIS A 1 767 ? 57.179 9.755 -14.949 1.00 51.72 767 HIS A CA 1
ATOM 6039 C C . HIS A 1 767 ? 56.268 8.662 -14.375 1.00 51.72 767 HIS A C 1
ATOM 6041 O O . HIS A 1 767 ? 56.498 7.483 -14.644 1.00 51.72 767 HIS A O 1
ATOM 6047 N N . ARG A 1 768 ? 55.193 9.054 -13.672 1.00 58.53 768 ARG A N 1
ATOM 6048 C CA . ARG A 1 768 ? 54.149 8.179 -13.114 1.00 58.53 768 ARG A CA 1
ATOM 6049 C C . ARG A 1 768 ? 54.669 7.094 -12.172 1.00 58.53 768 ARG A C 1
ATOM 6051 O O . ARG A 1 768 ? 54.090 6.013 -12.099 1.00 58.53 768 ARG A O 1
ATOM 6058 N N . PHE A 1 769 ? 55.739 7.384 -11.439 1.00 58.50 769 PHE A N 1
ATOM 6059 C CA . PHE A 1 769 ? 56.160 6.532 -10.329 1.00 58.50 769 PHE A CA 1
ATOM 6060 C C . PHE A 1 769 ? 55.177 6.665 -9.154 1.00 58.50 769 PHE A C 1
ATOM 6062 O O . PHE A 1 769 ? 54.690 7.769 -8.908 1.00 58.50 769 PHE A O 1
ATOM 6069 N N . PRO A 1 770 ? 54.870 5.595 -8.401 1.00 65.94 770 PRO A N 1
ATOM 6070 C CA . PRO A 1 770 ? 54.122 5.703 -7.153 1.00 65.94 770 PRO A CA 1
ATOM 6071 C C . PRO A 1 770 ? 54.893 6.571 -6.154 1.00 65.94 770 PRO A C 1
ATOM 6073 O O . PRO A 1 770 ? 55.992 6.219 -5.724 1.00 65.94 770 PRO A O 1
ATOM 6076 N N . ARG A 1 771 ? 54.315 7.726 -5.814 1.00 73.00 771 ARG A N 1
ATOM 6077 C CA . ARG A 1 771 ? 54.958 8.767 -5.004 1.00 73.00 771 ARG A CA 1
ATOM 6078 C C . ARG A 1 771 ? 55.490 8.227 -3.681 1.00 73.00 771 ARG A C 1
ATOM 6080 O O . ARG A 1 771 ? 56.658 8.426 -3.373 1.00 73.00 771 ARG A O 1
ATOM 6087 N N . GLU A 1 772 ? 54.632 7.540 -2.929 1.00 74.38 772 GLU A N 1
ATOM 6088 C CA . GLU A 1 772 ? 54.943 7.053 -1.581 1.00 74.38 772 GLU A CA 1
ATOM 6089 C C . GLU A 1 772 ? 56.020 5.968 -1.595 1.00 74.38 772 GLU A C 1
ATOM 6091 O O . GLU A 1 772 ? 56.973 6.058 -0.832 1.00 74.38 772 GLU A O 1
ATOM 6096 N N . SER A 1 773 ? 55.946 5.010 -2.524 1.00 65.88 773 SER A N 1
ATOM 6097 C CA . SER A 1 773 ? 56.949 3.943 -2.651 1.00 65.88 773 SER A CA 1
ATOM 6098 C C . SER A 1 773 ? 58.325 4.484 -3.046 1.00 65.88 773 SER A C 1
ATOM 6100 O O . SER A 1 773 ? 59.348 4.008 -2.560 1.00 65.88 773 SER A O 1
ATOM 6102 N N . LEU A 1 774 ? 58.365 5.509 -3.903 1.00 67.06 774 LEU A N 1
ATOM 6103 C CA . LEU A 1 774 ? 59.611 6.180 -4.266 1.00 67.06 774 LEU A CA 1
ATOM 6104 C C . LEU A 1 774 ? 60.175 6.993 -3.090 1.00 67.06 774 LEU A C 1
ATOM 6106 O O . LEU A 1 774 ? 61.381 6.987 -2.862 1.00 67.06 774 LEU A O 1
ATOM 6110 N N . LEU A 1 775 ? 59.314 7.663 -2.320 1.00 73.31 775 LEU A N 1
ATOM 6111 C CA . LEU A 1 775 ? 59.694 8.389 -1.106 1.00 73.31 775 LEU A CA 1
ATOM 6112 C C . LEU A 1 775 ? 60.248 7.460 -0.027 1.00 73.31 775 LEU A C 1
ATOM 6114 O O . LEU A 1 775 ? 61.246 7.785 0.609 1.00 73.31 775 LEU A O 1
ATOM 6118 N N . GLU A 1 776 ? 59.623 6.305 0.162 1.00 68.81 776 GLU A N 1
ATOM 6119 C CA . GLU A 1 776 ? 60.047 5.277 1.107 1.00 68.81 776 GLU A CA 1
ATOM 6120 C C . GLU A 1 776 ? 61.415 4.697 0.730 1.00 68.81 776 GLU A C 1
ATOM 6122 O O . GLU A 1 776 ? 62.311 4.639 1.572 1.00 68.81 776 GLU A O 1
ATOM 6127 N N . LEU A 1 777 ? 61.628 4.398 -0.556 1.00 66.75 777 LEU A N 1
ATOM 6128 C CA . LEU A 1 777 ? 62.926 3.973 -1.083 1.00 66.75 777 LEU A CA 1
ATOM 6129 C C . LEU A 1 777 ? 64.006 5.052 -0.886 1.00 66.75 777 LEU A C 1
ATOM 6131 O O . LEU A 1 777 ? 65.102 4.748 -0.421 1.00 66.75 777 LEU A O 1
ATOM 6135 N N . LEU A 1 778 ? 63.693 6.320 -1.177 1.00 68.44 778 LEU A N 1
ATOM 6136 C CA . LEU A 1 778 ? 64.610 7.450 -0.986 1.00 68.44 778 LEU A CA 1
ATOM 6137 C C . LEU A 1 778 ? 64.948 7.694 0.494 1.00 68.44 778 LEU A C 1
ATOM 6139 O O . LEU A 1 778 ? 66.097 7.992 0.812 1.00 68.44 778 LEU A O 1
ATOM 6143 N N . ARG A 1 779 ? 63.978 7.551 1.406 1.00 71.50 779 ARG A N 1
ATOM 6144 C CA . ARG A 1 779 ? 64.180 7.660 2.864 1.00 71.50 779 ARG A CA 1
ATOM 6145 C C . ARG A 1 779 ? 65.040 6.523 3.401 1.00 71.50 779 ARG A C 1
ATOM 6147 O O . ARG A 1 779 ? 65.984 6.785 4.144 1.00 71.50 779 ARG A O 1
ATOM 6154 N N . SER A 1 780 ? 64.735 5.297 2.978 1.00 64.62 780 SER A N 1
ATOM 6155 C CA . SER A 1 780 ? 65.483 4.092 3.337 1.00 64.62 780 SER A CA 1
ATOM 6156 C C . SER A 1 780 ? 66.929 4.181 2.854 1.00 64.62 780 SER A C 1
ATOM 6158 O O . SER A 1 780 ? 67.854 3.977 3.635 1.00 64.62 780 SER A O 1
ATOM 6160 N N . ALA A 1 781 ? 67.141 4.574 1.594 1.00 60.09 781 ALA A N 1
ATOM 6161 C CA . ALA A 1 781 ? 68.473 4.823 1.050 1.00 60.09 781 ALA A CA 1
ATOM 6162 C C . ALA A 1 781 ? 69.205 5.924 1.836 1.00 60.09 781 ALA A C 1
ATOM 6164 O O . ALA A 1 781 ? 70.388 5.808 2.122 1.00 60.09 781 ALA A O 1
ATOM 6165 N N . ASN A 1 782 ? 68.504 6.971 2.266 1.00 63.03 782 ASN A N 1
ATOM 6166 C CA . ASN A 1 782 ? 69.092 8.076 3.018 1.00 63.03 782 ASN A CA 1
ATOM 6167 C C . ASN A 1 782 ? 69.325 7.785 4.521 1.00 63.03 782 ASN A C 1
ATOM 6169 O O . ASN A 1 782 ? 69.679 8.694 5.273 1.00 63.03 782 ASN A O 1
ATOM 6173 N N . GLY A 1 783 ? 69.123 6.540 4.970 1.00 57.56 783 GLY A N 1
ATOM 6174 C CA . GLY A 1 783 ? 69.362 6.110 6.352 1.00 57.56 783 GLY A CA 1
ATOM 6175 C C . GLY A 1 783 ? 68.301 6.560 7.364 1.00 57.56 783 GLY A C 1
ATOM 6176 O O . GLY A 1 783 ? 68.513 6.424 8.569 1.00 57.56 783 GLY A O 1
ATOM 6177 N N . HIS A 1 784 ? 67.157 7.082 6.910 1.00 52.81 784 HIS A N 1
ATOM 6178 C CA . HIS A 1 784 ? 66.015 7.384 7.778 1.00 52.81 784 HIS A CA 1
ATOM 6179 C C . HIS A 1 784 ? 65.160 6.125 7.938 1.00 52.81 784 HIS A C 1
ATOM 6181 O O . HIS A 1 784 ? 64.239 5.891 7.157 1.00 52.81 784 HIS A O 1
ATOM 6187 N N . HIS A 1 785 ? 65.446 5.299 8.944 1.00 43.91 785 HIS A N 1
ATOM 6188 C CA . HIS A 1 785 ? 64.533 4.218 9.327 1.00 43.91 785 HIS A CA 1
ATOM 6189 C C . HIS A 1 785 ? 63.438 4.742 10.268 1.00 43.91 785 HIS A C 1
ATOM 6191 O O . HIS A 1 785 ? 63.709 5.507 11.195 1.00 43.91 785 HIS A O 1
ATOM 6197 N N . ALA A 1 786 ? 62.191 4.314 10.051 1.00 36.81 786 ALA A N 1
ATOM 6198 C CA . ALA A 1 786 ? 61.109 4.518 11.012 1.00 36.81 786 ALA A CA 1
ATOM 6199 C C . ALA A 1 786 ? 61.435 3.797 12.342 1.00 36.81 786 ALA A C 1
ATOM 6201 O O . ALA A 1 786 ? 62.031 2.715 12.310 1.00 36.81 786 ALA A O 1
ATOM 6202 N N . PRO A 1 787 ? 61.054 4.344 13.515 1.00 32.62 787 PRO A N 1
ATOM 6203 C CA . PRO A 1 787 ? 61.338 3.703 14.795 1.00 32.62 787 PRO A CA 1
ATOM 6204 C C . PRO A 1 787 ? 60.554 2.386 14.892 1.00 32.62 787 PRO A C 1
ATOM 6206 O O . PRO A 1 787 ? 59.344 2.396 15.101 1.00 32.62 787 PRO A O 1
ATOM 6209 N N . GLY A 1 788 ? 61.244 1.255 14.709 1.00 40.19 788 GLY A N 1
ATOM 6210 C CA . GLY A 1 788 ? 60.670 -0.086 14.872 1.00 40.19 788 GLY A CA 1
ATOM 6211 C C . GLY A 1 78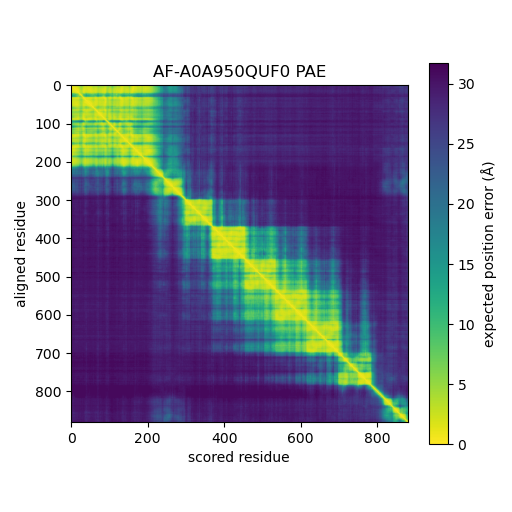8 ? 61.054 -1.143 13.831 1.00 40.19 788 GLY A C 1
ATOM 6212 O O . GLY A 1 788 ? 60.708 -2.301 14.035 1.00 40.19 788 GLY A O 1
ATOM 6213 N N . ALA A 1 789 ? 61.775 -0.813 12.757 1.00 31.84 789 ALA A N 1
ATOM 6214 C CA . ALA A 1 789 ? 62.233 -1.816 11.789 1.00 31.84 789 ALA A CA 1
ATOM 6215 C C . ALA A 1 789 ? 63.738 -2.083 11.954 1.00 31.84 789 ALA A C 1
ATOM 6217 O O . ALA A 1 789 ? 64.559 -1.218 11.655 1.00 31.84 789 ALA A O 1
ATOM 6218 N N . GLN A 1 790 ? 64.108 -3.268 12.451 1.00 30.77 790 GLN A N 1
ATOM 6219 C CA . GLN A 1 790 ? 65.482 -3.768 12.330 1.00 30.77 790 GLN A CA 1
ATOM 6220 C C . GLN A 1 790 ? 65.763 -4.206 10.880 1.00 30.77 790 GLN A C 1
ATOM 6222 O O . GLN A 1 790 ? 64.835 -4.648 10.197 1.00 30.77 790 GLN A O 1
ATOM 6227 N N . PRO A 1 791 ? 67.018 -4.099 10.403 1.00 30.91 791 PRO A N 1
ATOM 6228 C CA . PRO A 1 791 ? 67.384 -4.518 9.056 1.00 30.91 791 PRO A CA 1
ATOM 6229 C C . PRO A 1 791 ? 67.289 -6.045 8.935 1.00 30.91 791 PRO A C 1
ATOM 6231 O O . PRO A 1 791 ? 67.824 -6.777 9.765 1.00 30.91 791 PRO A O 1
ATOM 6234 N N . VAL A 1 792 ? 66.589 -6.517 7.904 1.00 31.36 792 VAL A N 1
ATOM 6235 C CA . VAL A 1 792 ? 66.513 -7.939 7.551 1.00 31.36 792 VAL A CA 1
ATOM 6236 C C . VAL A 1 792 ? 67.699 -8.258 6.647 1.00 31.36 792 VAL A C 1
ATOM 6238 O O . VAL A 1 792 ? 67.748 -7.763 5.525 1.00 31.36 792 VAL A O 1
ATOM 6241 N N . ASP A 1 793 ? 68.621 -9.091 7.126 1.00 27.48 793 ASP A N 1
ATOM 6242 C CA . ASP A 1 793 ? 69.561 -9.822 6.267 1.00 27.48 793 ASP A CA 1
ATOM 6243 C C . ASP A 1 793 ? 69.025 -11.247 5.998 1.00 27.48 793 ASP A C 1
ATOM 6245 O O . ASP A 1 793 ? 68.227 -11.771 6.786 1.00 27.48 793 ASP A O 1
ATOM 6249 N N . PRO A 1 794 ? 69.389 -11.865 4.859 1.00 33.69 794 PRO A N 1
ATOM 6250 C CA . PRO A 1 794 ? 68.621 -12.934 4.232 1.00 33.69 794 PRO A CA 1
ATOM 6251 C C . PRO A 1 794 ? 68.849 -14.307 4.884 1.00 33.69 794 PRO A C 1
ATOM 6253 O O . PRO A 1 794 ? 69.934 -14.630 5.362 1.00 33.69 794 PRO A O 1
ATOM 6256 N N . ALA A 1 795 ? 67.800 -15.134 4.868 1.00 28.33 795 ALA A N 1
ATOM 6257 C CA . ALA A 1 795 ? 67.764 -16.478 5.451 1.00 28.33 795 ALA A CA 1
ATOM 6258 C C . ALA A 1 795 ? 68.875 -17.416 4.933 1.00 28.33 795 ALA A C 1
ATOM 6260 O O . ALA A 1 795 ? 69.239 -17.354 3.755 1.00 28.33 795 ALA A O 1
ATOM 6261 N N . PRO A 1 796 ? 69.315 -18.381 5.768 1.00 34.09 796 PRO A N 1
ATOM 6262 C CA . PRO A 1 796 ? 69.043 -19.778 5.396 1.00 34.09 796 PRO A CA 1
ATOM 6263 C C . PRO A 1 796 ? 68.802 -20.765 6.571 1.00 34.09 796 PRO A C 1
ATOM 6265 O O . PRO A 1 796 ? 69.508 -20.749 7.567 1.00 34.09 796 PRO A O 1
ATOM 6268 N N . GLY A 1 797 ? 67.862 -21.702 6.363 1.00 27.45 797 GLY A N 1
ATOM 6269 C CA . GLY A 1 797 ? 68.044 -23.155 6.568 1.00 27.45 797 GLY A CA 1
ATOM 6270 C C . GLY A 1 797 ? 68.050 -23.818 7.968 1.00 27.45 797 GLY A C 1
ATOM 6271 O O . GLY A 1 797 ? 69.011 -23.695 8.707 1.00 27.45 797 GLY A O 1
ATOM 6272 N N . VAL A 1 798 ? 67.081 -24.739 8.144 1.00 25.31 798 VAL A N 1
ATOM 6273 C CA . VAL A 1 798 ? 67.169 -26.091 8.773 1.00 25.31 798 VAL A CA 1
ATOM 6274 C C . VAL A 1 798 ? 67.157 -26.253 10.318 1.00 25.31 798 VAL A C 1
ATOM 6276 O O . VAL A 1 798 ? 68.107 -25.909 10.999 1.00 25.31 798 VAL A O 1
ATOM 6279 N N . ALA A 1 799 ? 66.088 -26.936 10.766 1.00 25.36 799 ALA A N 1
ATOM 6280 C CA . ALA A 1 799 ? 65.899 -27.946 11.835 1.00 25.36 799 ALA A CA 1
ATOM 6281 C C . ALA A 1 799 ? 66.284 -27.740 13.325 1.00 25.36 799 ALA A C 1
ATOM 6283 O O . ALA A 1 799 ? 67.370 -27.305 13.677 1.00 25.36 799 ALA A O 1
ATOM 6284 N N . ASP A 1 800 ? 65.364 -28.292 14.131 1.00 24.36 800 ASP A N 1
ATOM 6285 C CA . ASP A 1 800 ? 65.476 -28.999 15.420 1.00 24.36 800 ASP A CA 1
ATOM 6286 C C . ASP A 1 800 ? 65.633 -28.268 16.775 1.00 24.36 800 ASP A C 1
ATOM 6288 O O . ASP A 1 800 ? 66.649 -27.672 17.108 1.00 24.36 800 ASP A O 1
ATOM 6292 N N . ASP A 1 801 ? 64.577 -28.477 17.574 1.00 24.44 801 ASP A N 1
ATOM 6293 C CA . ASP A 1 801 ? 64.546 -29.054 18.923 1.00 24.44 801 ASP A CA 1
ATOM 6294 C C . ASP A 1 801 ? 64.975 -28.299 20.206 1.00 24.44 801 ASP A C 1
ATOM 6296 O O . ASP A 1 801 ? 66.087 -27.818 20.393 1.00 24.44 801 ASP A O 1
ATOM 6300 N N . THR A 1 802 ? 64.066 -28.450 21.183 1.00 24.50 802 THR A N 1
ATOM 6301 C CA . THR A 1 802 ? 64.227 -28.566 22.650 1.00 24.50 802 THR A CA 1
ATOM 6302 C C . THR A 1 802 ? 64.195 -27.346 23.597 1.00 24.50 802 THR A C 1
ATOM 6304 O O . THR A 1 802 ? 65.094 -26.520 23.669 1.00 24.50 802 THR A O 1
ATOM 6307 N N . ASN A 1 803 ? 63.170 -27.418 24.465 1.00 25.45 803 ASN A N 1
ATOM 6308 C CA . ASN A 1 803 ? 63.142 -27.232 25.928 1.00 25.45 803 ASN A CA 1
ATOM 6309 C C . ASN A 1 803 ? 63.366 -25.856 26.595 1.00 25.45 803 ASN A C 1
ATOM 6311 O O . ASN A 1 803 ? 64.487 -25.404 26.777 1.00 25.45 803 ASN A O 1
ATOM 6315 N N . GLY A 1 804 ? 62.291 -25.391 27.254 1.00 24.27 804 GLY A N 1
ATOM 6316 C CA . GLY A 1 804 ? 62.215 -25.440 28.725 1.00 24.27 804 GLY A CA 1
ATOM 6317 C C . GLY A 1 804 ? 62.237 -24.107 29.486 1.00 24.27 804 GLY A C 1
ATOM 6318 O O . GLY A 1 804 ? 63.236 -23.400 29.471 1.00 24.27 804 GLY A O 1
ATOM 6319 N N . GLY A 1 805 ? 61.177 -23.838 30.266 1.00 24.28 805 GLY A N 1
ATOM 6320 C CA . GLY A 1 805 ? 61.236 -22.905 31.403 1.00 24.28 805 GLY A CA 1
ATOM 6321 C C . GLY A 1 805 ? 59.924 -22.197 31.767 1.00 24.28 805 GLY A C 1
ATOM 6322 O O . GLY A 1 805 ? 59.677 -21.094 31.300 1.00 24.28 805 GLY A O 1
ATOM 6323 N N . HIS A 1 806 ? 59.121 -22.805 32.646 1.00 25.69 806 HIS A N 1
ATOM 6324 C CA . HIS A 1 806 ? 58.132 -22.123 33.509 1.00 25.69 806 HIS A CA 1
ATOM 6325 C C . HIS A 1 806 ? 58.842 -21.676 34.814 1.00 25.69 806 HIS A C 1
ATOM 6327 O O . HIS A 1 806 ? 59.838 -22.319 35.164 1.00 25.69 806 HIS A O 1
ATOM 6333 N N . PRO A 1 807 ? 58.397 -20.616 35.534 1.00 35.00 807 PRO A N 1
ATOM 6334 C CA . PRO A 1 807 ? 57.247 -20.761 36.444 1.00 35.00 807 PRO A CA 1
ATOM 6335 C C . PRO A 1 807 ? 56.318 -19.534 36.612 1.00 35.00 807 PRO A C 1
ATOM 6337 O O . PRO A 1 807 ? 56.712 -18.391 36.413 1.00 35.00 807 PRO A O 1
ATOM 6340 N N . ASP A 1 808 ? 55.072 -19.869 36.961 1.00 25.14 808 ASP A N 1
ATOM 6341 C CA . ASP A 1 808 ? 54.094 -19.225 37.857 1.00 25.14 808 ASP A CA 1
ATOM 6342 C C . ASP A 1 808 ? 54.041 -17.698 38.040 1.00 25.14 808 ASP A C 1
ATOM 6344 O O . ASP A 1 808 ? 54.945 -17.083 38.589 1.00 25.14 808 ASP A O 1
ATOM 6348 N N . ASP A 1 809 ? 52.855 -17.145 37.760 1.00 26.44 809 ASP A N 1
ATOM 6349 C CA . ASP A 1 809 ? 52.034 -16.523 38.806 1.00 26.44 809 ASP A CA 1
ATOM 6350 C C . ASP A 1 809 ? 50.547 -16.732 38.473 1.00 26.44 809 ASP A C 1
ATOM 6352 O O . ASP A 1 809 ? 50.060 -16.395 37.391 1.00 26.44 809 ASP A O 1
ATOM 6356 N N . GLY A 1 810 ? 49.833 -17.373 39.397 1.00 26.72 810 GLY A N 1
ATOM 6357 C CA . GLY A 1 810 ? 48.433 -17.739 39.242 1.00 26.72 810 GLY A CA 1
ATOM 6358 C C . GLY A 1 810 ? 47.475 -16.614 39.609 1.00 26.72 810 GLY A C 1
ATOM 6359 O O . GLY A 1 810 ? 47.614 -16.010 40.664 1.00 26.72 810 GLY A O 1
ATOM 6360 N N . VAL A 1 811 ? 46.427 -16.440 38.800 1.00 25.31 811 VAL A N 1
ATOM 6361 C CA . VAL A 1 811 ? 45.067 -16.138 39.270 1.00 25.31 811 VAL A CA 1
ATOM 6362 C C . VAL A 1 811 ? 44.079 -16.824 38.322 1.00 25.31 811 VAL A C 1
ATOM 6364 O O . VAL A 1 811 ? 44.147 -16.692 37.103 1.00 25.31 811 VAL A O 1
ATOM 6367 N N . SER A 1 812 ? 43.170 -17.590 38.914 1.00 24.73 812 SER A N 1
ATOM 6368 C CA . SER A 1 812 ? 42.028 -18.259 38.296 1.00 24.73 812 SER A CA 1
ATOM 6369 C C . SER A 1 812 ? 41.045 -17.296 37.606 1.00 24.73 812 SER A C 1
ATOM 6371 O O . SER A 1 812 ? 40.748 -16.224 38.121 1.00 24.73 812 SER A O 1
ATOM 6373 N N . THR A 1 813 ? 40.517 -17.767 36.473 1.00 28.78 813 THR A N 1
ATOM 6374 C CA . THR A 1 813 ? 39.449 -17.278 35.567 1.00 28.78 813 THR A CA 1
ATOM 6375 C C . THR A 1 813 ? 38.294 -16.443 36.159 1.00 28.78 813 THR A C 1
ATOM 6377 O O . THR A 1 813 ? 37.937 -16.611 37.323 1.00 28.78 813 THR A O 1
ATOM 6380 N N . PRO A 1 814 ? 37.537 -15.745 35.286 1.00 25.59 814 PRO A N 1
ATOM 6381 C CA . PRO A 1 814 ? 36.215 -16.298 34.973 1.00 25.59 814 PRO A CA 1
ATOM 6382 C C . PRO A 1 814 ? 35.949 -16.457 33.469 1.00 25.59 814 PRO A C 1
ATOM 6384 O O . PRO A 1 814 ? 36.483 -15.744 32.623 1.00 25.59 814 PRO A O 1
ATOM 6387 N N . ALA A 1 815 ? 35.123 -17.456 33.166 1.00 29.62 815 ALA A N 1
ATOM 6388 C CA . ALA A 1 815 ? 34.589 -17.767 31.848 1.00 29.62 815 ALA A CA 1
ATOM 6389 C C . ALA A 1 815 ? 33.851 -16.562 31.225 1.00 29.62 815 ALA A C 1
ATOM 6391 O O . ALA A 1 815 ? 33.260 -15.776 31.965 1.00 29.62 815 ALA A O 1
ATOM 6392 N N . PRO A 1 816 ? 33.822 -16.417 29.886 1.00 31.81 816 PRO A N 1
ATOM 6393 C CA . PRO A 1 816 ? 33.128 -15.317 29.234 1.00 31.81 816 PRO A CA 1
ATOM 6394 C C . PRO A 1 816 ? 31.635 -15.643 29.093 1.00 31.81 816 PRO A C 1
ATOM 6396 O O . PRO A 1 816 ? 31.142 -15.847 27.992 1.00 31.81 816 PRO A O 1
ATOM 6399 N N . ASN A 1 817 ? 30.928 -15.693 30.216 1.00 34.50 817 ASN A N 1
ATOM 6400 C CA . ASN A 1 817 ? 29.491 -15.461 30.282 1.00 34.50 817 ASN A CA 1
ATOM 6401 C C . ASN A 1 817 ? 29.295 -14.339 31.312 1.00 34.50 817 ASN A C 1
ATOM 6403 O O . ASN A 1 817 ? 29.921 -14.387 32.365 1.00 34.50 817 ASN A O 1
ATOM 6407 N N . ASP A 1 818 ? 28.468 -13.346 30.970 1.00 32.69 818 ASP A N 1
ATOM 6408 C CA . ASP A 1 818 ? 27.968 -12.247 31.828 1.00 32.69 818 ASP A CA 1
ATOM 6409 C C . ASP A 1 818 ? 28.494 -10.813 31.589 1.00 32.69 818 ASP A C 1
ATOM 6411 O O . ASP A 1 818 ? 28.310 -9.948 32.442 1.00 32.69 818 ASP A O 1
ATOM 6415 N N . ASP A 1 819 ? 29.020 -10.476 30.401 1.00 37.56 819 ASP A N 1
ATOM 6416 C CA . ASP A 1 819 ? 29.101 -9.058 29.986 1.00 37.56 819 ASP A CA 1
ATOM 6417 C C . ASP A 1 819 ? 28.656 -8.815 28.524 1.00 37.56 819 ASP A C 1
ATOM 6419 O O . ASP A 1 819 ? 29.456 -8.924 27.583 1.00 37.56 819 ASP A O 1
ATOM 6423 N N . PRO A 1 820 ? 27.379 -8.434 28.304 1.00 34.78 820 PRO A N 1
ATOM 6424 C CA . PRO A 1 820 ? 26.852 -8.070 26.988 1.00 34.78 820 PRO A CA 1
ATOM 6425 C C . PRO A 1 820 ? 27.545 -6.849 26.356 1.00 34.78 820 PRO A C 1
ATOM 6427 O O . PRO A 1 820 ? 27.532 -6.701 25.132 1.00 34.78 820 PRO A O 1
ATOM 6430 N N . LEU A 1 821 ? 28.154 -5.964 27.156 1.00 31.88 821 LEU A N 1
ATOM 6431 C CA . LEU A 1 821 ? 28.792 -4.730 26.684 1.00 31.88 821 LEU A CA 1
ATOM 6432 C C . LEU A 1 821 ? 30.254 -4.959 26.266 1.00 31.88 821 LEU A C 1
ATOM 6434 O O . LEU A 1 821 ? 30.700 -4.379 25.268 1.00 31.88 821 LEU A O 1
ATOM 6438 N N . GLY A 1 822 ? 30.976 -5.852 26.948 1.00 32.25 822 GLY A N 1
ATOM 6439 C CA . GLY A 1 822 ? 32.345 -6.255 26.606 1.00 32.25 822 GLY A CA 1
ATOM 6440 C C . GLY A 1 822 ? 32.456 -6.979 25.258 1.00 32.25 822 GLY A C 1
ATOM 6441 O O . GLY A 1 822 ? 33.340 -6.673 24.448 1.00 32.25 822 GLY A O 1
ATOM 6442 N N . LEU A 1 823 ? 31.499 -7.861 24.947 1.00 36.78 823 LEU A N 1
ATOM 6443 C CA . LEU A 1 823 ? 31.398 -8.519 23.636 1.00 36.78 823 LEU A CA 1
ATOM 6444 C C . LEU A 1 823 ? 31.121 -7.518 22.504 1.00 36.78 823 LEU A C 1
ATOM 6446 O O . LEU A 1 823 ? 31.689 -7.642 21.419 1.00 36.78 823 LEU A O 1
ATOM 6450 N N . LEU A 1 824 ? 30.323 -6.480 22.771 1.00 36.62 824 LEU A N 1
ATOM 6451 C CA . LEU A 1 824 ? 29.996 -5.399 21.833 1.00 36.62 824 LEU A CA 1
ATOM 6452 C C . LEU A 1 824 ? 31.201 -4.486 21.531 1.00 36.62 824 LEU A C 1
ATOM 6454 O O . LEU A 1 824 ? 31.339 -3.975 20.414 1.00 36.62 824 LEU A O 1
ATOM 6458 N N . ALA A 1 825 ? 32.103 -4.304 22.500 1.00 35.56 825 ALA A N 1
ATOM 6459 C CA . ALA A 1 825 ? 33.341 -3.541 22.341 1.00 35.56 825 ALA A CA 1
ATOM 6460 C C . ALA A 1 825 ? 34.391 -4.298 21.505 1.00 35.56 825 ALA A C 1
ATOM 6462 O O . ALA A 1 825 ? 34.980 -3.716 20.586 1.00 35.56 825 ALA A O 1
ATOM 6463 N N . LEU A 1 826 ? 34.558 -5.604 21.747 1.00 35.91 826 LEU A N 1
ATOM 6464 C CA . LEU A 1 826 ? 35.366 -6.495 20.903 1.00 35.91 826 LEU A CA 1
ATOM 6465 C C . LEU A 1 826 ? 34.801 -6.580 19.472 1.00 35.91 826 LEU A C 1
ATOM 6467 O O . LEU A 1 826 ? 35.561 -6.480 18.505 1.00 35.91 826 LEU A O 1
ATOM 6471 N N . TRP A 1 827 ? 33.470 -6.628 19.328 1.00 40.06 827 TRP A N 1
ATOM 6472 C CA . TRP A 1 827 ? 32.751 -6.580 18.046 1.00 40.06 827 TRP A CA 1
ATOM 6473 C C . TRP A 1 827 ? 33.016 -5.300 17.247 1.00 40.06 827 TRP A C 1
ATOM 6475 O O . TRP A 1 827 ? 33.344 -5.353 16.059 1.00 40.06 827 TRP A O 1
ATOM 6485 N N . ARG A 1 828 ? 32.926 -4.128 17.892 1.00 38.94 828 ARG A N 1
ATOM 6486 C CA . ARG A 1 828 ? 33.240 -2.834 17.257 1.00 38.94 828 ARG A CA 1
ATOM 6487 C C . ARG A 1 828 ? 34.714 -2.738 16.862 1.00 38.94 828 ARG A C 1
ATOM 6489 O O . ARG A 1 828 ? 35.026 -2.131 15.837 1.00 38.94 828 ARG A O 1
ATOM 6496 N N . GLY A 1 829 ? 35.610 -3.336 17.648 1.00 36.88 829 GLY A N 1
ATOM 6497 C CA . GLY A 1 829 ? 37.044 -3.390 17.369 1.00 36.88 829 GLY A CA 1
ATOM 6498 C C . GLY A 1 829 ? 37.390 -4.243 16.147 1.00 36.88 829 GLY A C 1
ATOM 6499 O O . GLY A 1 829 ? 38.167 -3.802 15.300 1.00 36.88 829 GLY A O 1
ATOM 6500 N N . LEU A 1 830 ? 36.783 -5.426 16.020 1.00 37.44 830 LEU A N 1
ATOM 6501 C CA . LEU A 1 830 ? 36.987 -6.327 14.881 1.00 37.44 830 LEU A CA 1
ATOM 6502 C C . LEU A 1 830 ? 36.376 -5.744 13.594 1.00 37.44 830 LEU A C 1
ATOM 6504 O O . LEU A 1 830 ? 37.034 -5.709 12.556 1.00 37.44 830 LEU A O 1
ATOM 6508 N N . TYR A 1 831 ? 35.168 -5.176 13.683 1.00 39.66 831 TYR A N 1
ATOM 6509 C CA . TYR A 1 831 ? 34.481 -4.532 12.560 1.00 39.66 831 TYR A CA 1
ATOM 6510 C C . TYR A 1 831 ? 35.243 -3.316 12.016 1.00 39.66 831 TYR A C 1
ATOM 6512 O O . TYR A 1 831 ? 35.333 -3.149 10.805 1.00 39.66 831 TYR A O 1
ATOM 6520 N N . ARG A 1 832 ? 35.859 -2.490 12.876 1.00 40.53 832 ARG A N 1
ATOM 6521 C CA . ARG A 1 832 ? 36.700 -1.362 12.425 1.00 40.53 832 ARG A CA 1
ATOM 6522 C C . ARG A 1 832 ? 37.970 -1.821 11.709 1.00 40.53 832 ARG A C 1
ATOM 6524 O O . ARG A 1 832 ? 38.372 -1.174 10.750 1.00 40.53 832 ARG A O 1
ATOM 6531 N N . ARG A 1 833 ? 38.576 -2.936 12.133 1.00 39.25 833 ARG A N 1
ATOM 6532 C CA . ARG A 1 833 ? 39.758 -3.510 11.462 1.00 39.25 833 ARG A CA 1
ATOM 6533 C C . ARG A 1 833 ? 39.404 -4.136 10.111 1.00 39.25 833 ARG A C 1
ATOM 6535 O O . ARG A 1 833 ? 40.172 -3.997 9.170 1.00 39.25 833 ARG A O 1
ATOM 6542 N N . VAL A 1 834 ? 38.222 -4.745 9.994 1.00 39.09 834 VAL A N 1
ATOM 6543 C CA . VAL A 1 834 ? 37.709 -5.315 8.735 1.00 39.09 834 VAL A CA 1
ATOM 6544 C C . VAL A 1 834 ? 37.186 -4.231 7.783 1.00 39.09 834 VAL A C 1
ATOM 6546 O O . VAL A 1 834 ? 37.394 -4.326 6.582 1.00 39.09 834 VAL A O 1
ATOM 6549 N N . ALA A 1 835 ? 36.568 -3.163 8.293 1.00 39.47 835 ALA A N 1
ATOM 6550 C CA . ALA A 1 835 ? 36.113 -2.026 7.489 1.00 39.47 835 ALA A CA 1
ATOM 6551 C C . ALA A 1 835 ? 37.268 -1.146 6.977 1.00 39.47 835 ALA A C 1
ATOM 6553 O O . ALA A 1 835 ? 37.123 -0.499 5.943 1.00 39.47 835 ALA A O 1
ATOM 6554 N N . ALA A 1 836 ? 38.405 -1.129 7.683 1.00 38.75 836 ALA A N 1
ATOM 6555 C CA . ALA A 1 836 ? 39.637 -0.490 7.222 1.00 38.75 836 ALA A CA 1
ATOM 6556 C C . ALA A 1 836 ? 40.389 -1.337 6.174 1.00 38.75 836 ALA A C 1
ATOM 6558 O O . ALA A 1 836 ? 41.162 -0.792 5.388 1.00 38.75 836 ALA A O 1
ATOM 6559 N N . ALA A 1 837 ? 40.134 -2.649 6.122 1.00 36.47 837 ALA A N 1
ATOM 6560 C CA . ALA A 1 837 ? 40.670 -3.559 5.117 1.00 36.47 837 ALA A CA 1
ATOM 6561 C C . ALA A 1 837 ? 39.786 -3.572 3.848 1.00 36.47 837 ALA A C 1
ATOM 6563 O O . ALA A 1 837 ? 39.010 -4.490 3.603 1.00 36.47 837 ALA A O 1
ATOM 6564 N N . ASP A 1 838 ? 39.979 -2.528 3.041 1.00 39.06 838 ASP A N 1
ATOM 6565 C CA . ASP A 1 838 ? 39.765 -2.443 1.590 1.00 39.06 838 ASP A CA 1
ATOM 6566 C C . ASP A 1 838 ? 38.322 -2.314 1.030 1.00 39.06 838 ASP A C 1
ATOM 6568 O O . ASP A 1 838 ? 37.448 -3.178 1.140 1.00 39.06 838 ASP A O 1
ATOM 6572 N N . ALA A 1 839 ? 38.101 -1.200 0.325 1.00 39.91 839 ALA A N 1
ATOM 6573 C CA . ALA A 1 839 ? 36.840 -0.753 -0.269 1.00 39.91 839 ALA A CA 1
ATOM 6574 C C . ALA A 1 839 ? 36.481 -1.455 -1.600 1.00 39.91 839 ALA A C 1
ATOM 6576 O O . ALA A 1 839 ? 35.493 -1.095 -2.240 1.00 39.91 839 ALA A O 1
ATOM 6577 N N . ALA A 1 840 ? 37.249 -2.464 -2.027 1.00 39.97 840 ALA A N 1
ATOM 6578 C CA . ALA A 1 840 ? 37.211 -2.986 -3.396 1.00 39.97 840 ALA A CA 1
ATOM 6579 C C . ALA A 1 840 ? 36.403 -4.286 -3.634 1.00 39.97 840 ALA A C 1
ATOM 6581 O O . ALA A 1 840 ? 36.240 -4.675 -4.788 1.00 39.97 840 ALA A O 1
ATOM 6582 N N . ARG A 1 841 ? 35.879 -4.989 -2.611 1.00 42.38 841 ARG A N 1
ATOM 6583 C CA . ARG A 1 841 ? 35.319 -6.363 -2.789 1.00 42.38 841 ARG A CA 1
ATOM 6584 C C . ARG A 1 841 ? 33.810 -6.568 -2.571 1.00 42.38 841 ARG A C 1
ATOM 6586 O O . ARG A 1 841 ? 33.342 -7.702 -2.632 1.00 42.38 841 ARG A O 1
ATOM 6593 N N . GLY A 1 842 ? 33.027 -5.499 -2.414 1.00 47.94 842 GLY A N 1
ATOM 6594 C CA . GLY A 1 842 ? 31.555 -5.556 -2.467 1.00 47.94 842 GLY A CA 1
ATOM 6595 C C . GLY A 1 842 ? 30.847 -6.362 -1.354 1.00 47.94 842 GLY A C 1
ATOM 6596 O O . GLY A 1 842 ? 31.455 -7.034 -0.524 1.00 47.94 842 GLY A O 1
ATOM 6597 N N . THR A 1 843 ? 29.513 -6.264 -1.321 1.00 47.09 843 THR A N 1
ATOM 6598 C CA . THR A 1 843 ? 28.618 -6.700 -0.224 1.00 47.09 843 THR A CA 1
ATOM 6599 C C . THR A 1 843 ? 28.633 -8.211 0.065 1.00 47.09 843 THR A C 1
ATOM 6601 O O . THR A 1 843 ? 28.370 -8.617 1.193 1.00 47.09 843 THR A O 1
ATOM 6604 N N . ALA A 1 844 ? 28.999 -9.050 -0.910 1.00 41.78 844 ALA A N 1
ATOM 6605 C CA . ALA A 1 844 ? 28.964 -10.514 -0.794 1.00 41.78 844 ALA A CA 1
ATOM 6606 C C . ALA A 1 844 ? 29.980 -11.082 0.218 1.00 41.78 844 ALA A C 1
ATOM 6608 O O . ALA A 1 844 ? 29.677 -12.025 0.947 1.00 41.78 844 ALA A O 1
ATOM 6609 N N . TRP A 1 845 ? 31.164 -10.470 0.335 1.00 42.47 845 TRP A N 1
ATOM 6610 C CA . TRP A 1 845 ? 32.186 -10.899 1.300 1.00 42.47 845 TRP A CA 1
ATOM 6611 C C . TRP A 1 845 ? 31.791 -10.602 2.755 1.00 42.47 845 TRP A C 1
ATOM 6613 O O . TRP A 1 845 ? 32.159 -11.338 3.669 1.00 42.47 845 TRP A O 1
ATOM 6623 N N . ARG A 1 846 ? 30.985 -9.553 2.968 1.00 48.44 846 ARG A N 1
ATOM 6624 C CA . ARG A 1 846 ? 30.466 -9.170 4.290 1.00 48.44 846 ARG A CA 1
ATOM 6625 C C . ARG A 1 846 ? 29.431 -10.173 4.800 1.00 48.44 846 ARG A C 1
ATOM 6627 O O . ARG A 1 846 ? 29.427 -10.482 5.986 1.00 48.44 846 ARG A O 1
ATOM 6634 N N . VAL A 1 847 ? 28.616 -10.725 3.899 1.00 45.75 847 VAL A N 1
ATOM 6635 C CA . VAL A 1 847 ? 27.632 -11.775 4.207 1.00 45.75 847 VAL A CA 1
ATOM 6636 C C . VAL A 1 847 ? 28.329 -13.106 4.509 1.00 45.75 847 VAL A C 1
ATOM 6638 O O . VAL A 1 847 ? 28.004 -13.743 5.505 1.00 45.75 847 VAL A O 1
ATOM 6641 N N . ALA A 1 848 ? 29.351 -13.488 3.733 1.00 45.62 848 ALA A N 1
ATOM 6642 C CA . ALA A 1 848 ? 30.113 -14.721 3.970 1.00 45.62 848 ALA A CA 1
ATOM 6643 C C . ALA A 1 848 ? 30.834 -14.732 5.333 1.00 45.62 848 ALA A C 1
ATOM 6645 O O . ALA A 1 848 ? 30.785 -15.731 6.050 1.00 45.62 848 ALA A O 1
ATOM 6646 N N . ALA A 1 849 ? 31.438 -13.606 5.731 1.00 45.56 849 ALA A N 1
ATOM 6647 C CA . ALA A 1 849 ? 32.042 -13.457 7.055 1.00 45.56 849 ALA A CA 1
ATOM 6648 C C . ALA A 1 849 ? 30.999 -13.556 8.185 1.00 45.56 849 ALA A C 1
ATOM 6650 O O . ALA A 1 849 ? 31.264 -14.153 9.224 1.00 45.56 849 ALA A O 1
ATOM 6651 N N . PHE A 1 850 ? 29.794 -13.022 7.971 1.00 47.94 850 PHE A N 1
ATOM 6652 C CA . PHE A 1 850 ? 28.716 -13.040 8.961 1.00 47.94 850 PHE A CA 1
ATOM 6653 C C . PHE A 1 850 ? 28.094 -14.438 9.133 1.00 47.94 850 PHE A C 1
ATOM 6655 O O . PHE A 1 850 ? 27.845 -14.873 10.257 1.00 47.94 850 PHE A O 1
ATOM 6662 N N . VAL A 1 851 ? 27.908 -15.178 8.034 1.00 45.34 851 VAL A N 1
ATOM 6663 C CA . VAL A 1 851 ? 27.418 -16.570 8.040 1.00 45.34 851 VAL A CA 1
ATOM 6664 C C . VAL A 1 851 ? 28.432 -17.516 8.694 1.00 45.34 851 VAL A C 1
ATOM 6666 O O . VAL A 1 851 ? 28.041 -18.370 9.490 1.00 45.34 851 VAL A O 1
ATOM 6669 N N . ALA A 1 852 ? 29.731 -17.331 8.432 1.00 45.31 852 ALA A N 1
ATOM 6670 C CA . ALA A 1 852 ? 30.791 -18.112 9.070 1.00 45.31 852 ALA A CA 1
ATOM 6671 C C . ALA A 1 852 ? 30.842 -17.900 10.597 1.00 45.31 852 ALA A C 1
ATOM 6673 O O . ALA A 1 852 ? 31.053 -18.851 11.346 1.00 45.31 852 ALA A O 1
ATOM 6674 N N . VAL A 1 853 ? 30.586 -16.673 11.067 1.00 44.34 853 VAL A N 1
ATOM 6675 C CA . VAL A 1 853 ? 30.543 -16.333 12.500 1.00 44.34 853 VAL A CA 1
ATOM 6676 C C . VAL A 1 853 ? 29.262 -16.841 13.174 1.00 44.34 853 VAL A C 1
ATOM 6678 O O . VAL A 1 853 ? 29.331 -17.380 14.275 1.00 44.34 853 VAL A O 1
ATOM 6681 N N . ALA A 1 854 ? 28.101 -16.752 12.515 1.00 44.75 854 ALA A N 1
ATOM 6682 C CA . ALA A 1 854 ? 26.842 -17.289 13.044 1.00 44.75 854 ALA A CA 1
ATOM 6683 C C . ALA A 1 854 ? 26.862 -18.826 13.178 1.00 44.75 854 ALA A C 1
ATOM 6685 O O . ALA A 1 854 ? 26.252 -19.374 14.097 1.00 44.75 854 ALA A O 1
ATOM 6686 N N . GLY A 1 855 ? 27.597 -19.516 12.299 1.00 43.78 855 GLY A N 1
ATOM 6687 C CA . GLY A 1 855 ? 27.818 -20.962 12.377 1.00 43.78 855 GLY A CA 1
ATOM 6688 C C . GLY A 1 855 ? 28.674 -21.413 13.568 1.00 43.78 855 GLY A C 1
ATOM 6689 O O . GLY A 1 855 ? 28.565 -22.567 13.975 1.00 43.78 855 GLY A O 1
ATOM 6690 N N . ALA A 1 856 ? 29.478 -20.517 14.151 1.00 41.75 856 ALA A N 1
ATOM 6691 C CA . ALA A 1 856 ? 30.370 -20.813 15.275 1.00 41.75 856 ALA A CA 1
ATOM 6692 C C . ALA A 1 856 ? 29.731 -20.599 16.665 1.00 41.75 856 ALA A C 1
ATOM 6694 O O . ALA A 1 856 ? 30.336 -20.949 17.673 1.00 41.75 856 ALA A O 1
ATOM 6695 N N . LEU A 1 857 ? 28.523 -20.028 16.740 1.00 43.75 857 LEU A N 1
ATOM 6696 C CA . LEU A 1 857 ? 27.798 -19.809 18.001 1.00 43.75 857 LEU A CA 1
ATOM 6697 C C . LEU A 1 857 ? 27.063 -21.086 18.416 1.00 43.75 857 LEU A C 1
ATOM 6699 O O . LEU A 1 857 ? 26.411 -21.682 17.570 1.00 43.75 857 LEU A O 1
ATOM 6703 N N . GLU A 1 858 ? 27.113 -21.516 19.676 1.00 37.03 858 GLU A N 1
ATOM 6704 C CA . GLU A 1 858 ? 26.461 -22.769 20.113 1.00 37.03 858 GLU A CA 1
ATOM 6705 C C . GLU A 1 858 ? 24.965 -22.606 20.448 1.00 37.03 858 GLU A C 1
ATOM 6707 O O . GLU A 1 858 ? 24.192 -23.544 20.250 1.00 37.03 858 GLU A O 1
ATOM 6712 N N . ASP A 1 859 ? 24.529 -21.413 20.872 1.00 45.69 859 ASP A N 1
ATOM 6713 C CA . ASP A 1 859 ? 23.154 -21.156 21.323 1.00 45.69 859 ASP A CA 1
ATOM 6714 C C . ASP A 1 859 ? 22.185 -20.698 20.208 1.00 45.69 859 ASP A C 1
ATOM 6716 O O . ASP A 1 859 ? 22.504 -19.860 19.355 1.00 45.69 859 ASP A O 1
ATOM 6720 N N . LEU A 1 860 ? 20.959 -21.237 20.231 1.00 41.28 860 LEU A N 1
ATOM 6721 C CA . LEU A 1 860 ? 19.950 -21.057 19.183 1.00 41.28 860 LEU A CA 1
ATOM 6722 C C . LEU A 1 860 ? 19.297 -19.664 19.204 1.00 41.28 860 LEU A C 1
ATOM 6724 O O . LEU A 1 860 ? 18.962 -19.136 18.138 1.00 41.28 860 LEU A O 1
ATOM 6728 N N . GLU A 1 861 ? 19.118 -19.052 20.378 1.00 41.66 861 GLU A N 1
ATOM 6729 C CA . GLU A 1 861 ? 18.583 -17.688 20.477 1.00 41.66 861 GLU A CA 1
ATOM 6730 C C . GLU A 1 861 ? 19.612 -16.659 20.017 1.00 41.66 861 GLU A C 1
ATOM 6732 O O . GLU A 1 861 ? 19.268 -15.748 19.260 1.00 41.66 861 GLU A O 1
ATOM 6737 N N . HIS A 1 862 ? 20.888 -16.858 20.349 1.00 45.72 862 HIS A N 1
ATOM 6738 C CA . HIS A 1 862 ? 21.976 -15.996 19.886 1.00 45.72 862 HIS A CA 1
ATOM 6739 C C . HIS A 1 862 ? 22.210 -16.109 18.372 1.00 45.72 862 HIS A C 1
ATOM 6741 O O . HIS A 1 862 ? 22.429 -15.092 17.707 1.00 45.72 862 HIS A O 1
ATOM 6747 N N . ARG A 1 863 ? 22.061 -17.307 17.783 1.00 46.53 863 ARG A N 1
ATOM 6748 C CA . ARG A 1 863 ? 22.034 -17.479 16.316 1.00 46.53 863 ARG A CA 1
ATOM 6749 C C . ARG A 1 863 ? 20.872 -16.718 15.673 1.00 46.53 863 ARG A C 1
ATOM 6751 O O . ARG A 1 863 ? 21.064 -16.060 14.651 1.00 46.53 863 ARG A O 1
ATOM 6758 N N . ARG A 1 864 ? 19.673 -16.774 16.265 1.00 44.84 864 ARG A N 1
ATOM 6759 C CA . ARG A 1 864 ? 18.492 -16.041 15.771 1.00 44.84 864 ARG A CA 1
ATOM 6760 C C . ARG A 1 864 ? 18.671 -14.528 15.871 1.00 44.84 864 ARG A C 1
ATOM 6762 O O . ARG A 1 864 ? 18.354 -13.826 14.914 1.00 44.84 864 ARG A O 1
ATOM 6769 N N . LEU A 1 865 ? 19.221 -14.042 16.982 1.00 43.06 865 LEU A N 1
ATOM 6770 C CA . LEU A 1 865 ? 19.568 -12.636 17.197 1.00 43.06 865 LEU A CA 1
ATOM 6771 C C . LEU A 1 865 ? 20.600 -12.146 16.178 1.00 43.06 865 LEU A C 1
ATOM 6773 O O . LEU A 1 865 ? 20.395 -11.091 15.584 1.00 43.06 865 LEU A O 1
ATOM 6777 N N . ALA A 1 866 ? 21.650 -12.925 15.900 1.00 42.97 866 ALA A N 1
ATOM 6778 C CA . ALA A 1 866 ? 22.650 -12.581 14.891 1.00 42.97 866 ALA A CA 1
ATOM 6779 C C . ALA A 1 866 ? 22.037 -12.483 13.480 1.00 42.97 866 ALA A C 1
ATOM 6781 O O . ALA A 1 866 ? 22.289 -11.512 12.772 1.00 42.97 866 ALA A O 1
ATOM 6782 N N . VAL A 1 867 ? 21.175 -13.429 13.087 1.00 44.12 867 VAL A N 1
ATOM 6783 C CA . VAL A 1 867 ? 20.482 -13.412 11.781 1.00 44.12 867 VAL A CA 1
ATOM 6784 C C . VAL A 1 867 ? 19.501 -12.235 11.662 1.00 44.12 867 VAL A C 1
ATOM 6786 O O . VAL A 1 867 ? 19.444 -11.579 10.623 1.00 44.12 867 VAL A O 1
ATOM 6789 N N . LEU A 1 868 ? 18.767 -11.910 12.729 1.00 42.50 868 LEU A N 1
ATOM 6790 C CA . LEU A 1 868 ? 17.877 -10.742 12.775 1.00 42.50 868 LEU A CA 1
ATOM 6791 C C . LEU A 1 868 ? 18.649 -9.420 12.673 1.00 42.50 868 LEU A C 1
ATOM 6793 O O . LEU A 1 868 ? 18.211 -8.507 11.976 1.00 42.50 868 LEU A O 1
ATOM 6797 N N . HIS A 1 869 ? 19.816 -9.344 13.311 1.00 40.84 869 HIS A N 1
ATOM 6798 C CA . HIS A 1 869 ? 20.704 -8.187 13.245 1.00 40.84 869 HIS A CA 1
ATOM 6799 C C . HIS A 1 869 ? 21.448 -8.097 11.897 1.00 40.84 869 HIS A C 1
ATOM 6801 O O . HIS A 1 869 ? 21.845 -7.011 11.499 1.00 40.84 869 HIS A O 1
ATOM 6807 N N . ALA A 1 870 ? 21.619 -9.200 11.158 1.00 41.72 870 ALA A N 1
ATOM 6808 C CA . ALA A 1 870 ? 22.129 -9.186 9.780 1.00 41.72 870 ALA A CA 1
ATOM 6809 C C . ALA A 1 870 ? 21.104 -8.600 8.799 1.00 41.72 870 ALA A C 1
ATOM 6811 O O . ALA A 1 870 ? 21.451 -7.800 7.930 1.00 41.72 870 ALA A O 1
ATOM 6812 N N . ASN A 1 871 ? 19.828 -8.954 8.983 1.00 41.25 871 ASN A N 1
ATOM 6813 C CA . ASN A 1 871 ? 18.720 -8.481 8.151 1.00 41.25 871 ASN A CA 1
ATOM 6814 C C . ASN A 1 871 ? 18.493 -6.966 8.235 1.00 41.25 871 ASN A C 1
ATOM 6816 O O . ASN A 1 871 ? 17.908 -6.396 7.320 1.00 41.25 871 ASN A O 1
ATOM 6820 N N . SER A 1 872 ? 18.967 -6.292 9.288 1.00 40.69 872 SER A N 1
ATOM 6821 C CA . SER A 1 872 ? 18.867 -4.833 9.398 1.00 40.69 872 SER A CA 1
ATOM 6822 C C . SER A 1 872 ? 19.899 -4.058 8.566 1.00 40.69 872 SER A C 1
ATOM 6824 O O . SER A 1 872 ? 19.838 -2.833 8.556 1.00 40.69 872 SER A O 1
ATOM 6826 N N . PHE A 1 873 ? 20.843 -4.730 7.888 1.00 37.91 873 PHE A N 1
ATOM 6827 C CA . PHE A 1 873 ? 21.913 -4.081 7.105 1.00 37.91 873 PHE A CA 1
ATOM 6828 C C . PHE A 1 873 ? 21.930 -4.461 5.614 1.00 37.91 873 PHE A C 1
ATOM 6830 O O . PHE A 1 873 ? 22.893 -4.138 4.914 1.00 37.91 873 PHE A O 1
ATOM 6837 N N . ILE A 1 874 ? 20.902 -5.159 5.121 1.00 41.16 874 ILE A N 1
ATOM 6838 C CA . ILE A 1 874 ? 20.802 -5.601 3.724 1.00 41.16 874 ILE A CA 1
ATOM 6839 C C . ILE A 1 874 ? 19.668 -4.827 3.044 1.00 41.16 874 ILE A C 1
ATOM 6841 O O . ILE A 1 874 ? 18.496 -5.112 3.265 1.00 41.16 874 ILE A O 1
ATOM 6845 N N . ASP A 1 875 ? 20.034 -3.859 2.201 1.00 38.41 875 ASP A N 1
ATOM 6846 C CA . ASP A 1 875 ? 19.082 -2.990 1.489 1.00 38.41 875 ASP A CA 1
ATOM 6847 C C . ASP A 1 875 ? 18.485 -3.629 0.208 1.00 38.41 875 ASP A C 1
ATOM 6849 O O . ASP A 1 875 ? 17.580 -3.056 -0.396 1.00 38.41 875 ASP A O 1
ATOM 6853 N N . ASP A 1 876 ? 18.948 -4.817 -0.219 1.00 39.09 876 ASP A N 1
ATOM 6854 C CA . ASP A 1 876 ? 18.453 -5.538 -1.412 1.00 39.09 876 ASP A CA 1
ATOM 6855 C C . ASP A 1 876 ? 18.130 -7.020 -1.094 1.00 39.09 876 ASP A C 1
ATOM 6857 O O . ASP A 1 876 ? 19.056 -7.812 -0.886 1.00 39.09 876 ASP A O 1
ATOM 6861 N N . PRO A 1 877 ? 16.842 -7.428 -1.087 1.00 36.53 877 PRO A N 1
ATOM 6862 C CA . PRO A 1 877 ? 16.414 -8.796 -0.774 1.00 36.53 877 PRO A CA 1
ATOM 6863 C C . PRO A 1 877 ? 16.816 -9.851 -1.809 1.00 36.53 877 PRO A C 1
ATOM 6865 O O . PRO A 1 877 ? 16.755 -11.037 -1.513 1.00 36.53 877 PRO A O 1
ATOM 6868 N N . THR A 1 878 ? 17.185 -9.453 -3.028 1.00 35.53 878 THR A N 1
ATOM 6869 C CA . THR A 1 878 ? 17.433 -10.388 -4.144 1.00 35.53 878 THR A CA 1
ATOM 6870 C C . THR A 1 878 ? 18.820 -11.039 -4.084 1.00 35.53 878 THR A C 1
ATOM 6872 O O . THR A 1 878 ? 19.115 -11.944 -4.861 1.00 35.53 878 THR A O 1
ATOM 6875 N N . ARG A 1 879 ? 19.693 -10.545 -3.198 1.00 36.91 879 ARG A N 1
ATOM 6876 C CA . ARG A 1 879 ? 21.067 -11.031 -2.985 1.00 36.91 879 ARG A CA 1
ATOM 6877 C C . ARG A 1 879 ? 21.237 -11.882 -1.718 1.00 36.91 879 ARG A C 1
ATOM 6879 O O . ARG A 1 879 ? 22.341 -12.387 -1.511 1.00 36.91 879 ARG A O 1
ATOM 6886 N N . LEU A 1 880 ? 20.196 -11.984 -0.885 1.00 33.00 880 LEU A N 1
ATOM 6887 C CA . LEU A 1 880 ? 20.088 -12.955 0.210 1.00 33.00 880 LEU A CA 1
ATOM 6888 C C . LEU A 1 880 ? 19.696 -14.317 -0.375 1.00 33.00 880 LEU A C 1
ATOM 6890 O O . LEU A 1 880 ? 20.257 -15.332 0.090 1.00 33.00 880 LEU A O 1
#

Sequence (880 aa):
TYTRTREEKYKALIDDVVKLVSTQEALQVAVRPILINAESPDEAAILEKRIRAALADHHLGDLLAIVDGRNEARDAWVIARMGRPGAITVAAQVVSRGHDIKIPDGSQAGQPNLYAPVDIADFGRIGGLVVLNTHHAPMERLEIQVQMRAGRQGRLGVYKVYDHLVDNEFLDTYAHDYADTLLHVSGETINPRGFKAVVEIARERRAAQVAARQDWLEDRYRNLSLAHGQFVELSRAMIRGGQEPRRFFNVAAAILHRANIAIQLGDDAAYMEQLEKLQEENRYMASVVKDPSLRFASGFPVSTRLRLLRETAGIGLADISAQADVGEGSYTELEHGLRPPKRKTLNKLAEVYVARGYARPAVLRDLGQSEPAEVLDAAAGRARGEVIRLLRRSRWLNQEEFGALLQPIATGNMIRDWELGLHSPNEEQLRQIARAFAERYGFNLARTLAVLGVQSKDEILTDLEGMTWAGIFRGLRGDRTWQQVADGVGDVKKGTVHLWETGDRPREATMRRIIEYYAREGFDRVRVRRLFGFLPPAEVEAQFADQTPYQIMELARKSIPVSQGEWAELLAYSKGALGKWGRGQAVPVKAIRKAASVLAEHGFNESVFLRACGVPDFADALAALADQPMSGIINGIRNLTGEEPNEIYGVIGVDLRTWESWVGEGVRPARPFRVRLAAHWSISWHMPAATLRRLFQVPTPEEVLEAAQGHYPAEILEMLMRPYDHTRASLARRTGTSPVTLERFAAGLAVQEPVLIKIADYYHDHHRFPRESLLELLRSANGHHAPGAQPVDPAPGVADDTNGGHPDDGVSTPAPNDDPLGLLALWRGLYRRVAAADAARGTAWRVAAFVAVAGALEDLEHRRLAVLHANSFIDDPTRL